Protein AF-A0A812PFS5-F1 (afdb_monomer_lite)

Secondary structure (DSSP, 8-state):
--SHHHHHHSSS------PPPEEEEEEEEEEEEESSTT-S-EEEEEEEEE-TT-PBP--TT-EEE-TT---GGGSS-GGGGSS-SS--EEETT-PPEEEEEEEEEEE-EEEEEE-SS-GGGSEEEEEEEEESSSSSEEEEEEE--GGGS-S-TT-EEEEEE---EEEEEEEEEEEES--BTTBEEEEESEEEEE-SSSSPPBP-TTTTT-EEEEGGG-SBPPTT--GGGGSSS-TT--EEEEESS-S----EEEEEEEEEEE-SEEEEE--SSSSS-EEEEEEEEE-EE-SS---EEEEEE-S-----SSTT-B---EEPPP----------SS----EEE----TT---EEEEEEE--HHHHHHTEEEEEETTEEEEEEGGG---SSS--EEEEEEEEPPTT-HHHHHHHHHHHHHT-EESS--EEEEEEESS-B--S--SS-EEEEEE-S--TTGGGEEEEEEETTTTEEE-TTEEEEE-GGGEEEEEES--SEEEEEE--STHHHHTSHHHHHHSHHHHHHHHTSTTTTSHHHHHHHHHHHHHHHHHHHHHHHHHHHHHHHHHHHHHHHH--S---TTSTTHHHHHHHHHHTT-HHHHHHHHHTTT--HHHHHHHHHHH-S-HHHHHHHHHHHHHHHS-HHHHHHHHHHHH-GGGGGGS--SSS-HHHHHHHHHHHHHHHHHHHHHHSSTTPPPTT-TT-PPP-SHHHHHHHHHHHHHHHHHHHHHHHHHHHHHHHSS-TT-HHHHHHHH---TTTTSSTTSS---------

pLDDT: mean 74.59, std 17.71, range [24.72, 98.25]

Foldseek 3Di:
DPPVVVVVVVPPPPQPLQFDKDFFQKKKKAFPAAPANPDQKAKFQAKWWAASVRHTDQLPQKDKQFPPWDFDVPQAGLVRRRVPDLGMHITRVRGMIMIGGPGGGITFFMKTWAAQDDRRNYRLWIWMWGHHPVFKTFTFDTRPGSVVDDSDHRDMDTGHGTFTWFFKKKKWFPDWQADDVVWQKAKFQAKWFWASGVVTDIDQCVVQVKDKQWPVNQWDWDVQQGLVNHRNPDLQGMHMTIHPDPPPDIGMMMMGGPGIGGTFWMWTFAHDARGNYRQWIWMWTDDIPHPDGDTHTQDTGPGGQPADSDGSDISDIGGGDDPDDDPDDDDPDFPFPDWDFDDPDPPDFRKTKIKHWDDPVCVVVQWDWDDGPPKIKIGGPVVQPDPPDTKIKIKIKGFDDPPPPLQVLQCVQCVVLVKDFQGTKMAIFMDTPVDGPAFFAPFKMKMKDAGPDQDDPVQKFKWFQDPVVSHTHCVQWDWDQDPPRIIMIIGRHGGIITIIGNDDCLLVVQFCNCVCPDPVNVVVVVVCPCCPDPVNVVVVVLVVVLVVQLVVLVVLLVVVVVVVVVVVVVVVVPPPDDPPPCQPPLVVVLVVLCPVPVPLLQLQLVLAQAGPVNVVVCCVVPTDDPSSVVSNVSSVVLVPDDPVVVVVVVVCSPPLQNSLSRDHPPDGSSRSSLVVSLVVQLVVVLCVRGVALQDGDPPDPPRDGDPDPVSSVVSVVVSVVVSVVVSCVVSVVVVVVVVVPPPPDPPPCCVVVCDPPVPPVVVVPPDDDDDDDDD

Sequence (775 aa):
MRHAAALALLYCCRIILAANTYMAQYAKFRTRQTRVPDADAVALREVYLFDPDQGQIDLSSATATNPGGSNWFGEHPPSLAIDDAFSKWYDSNRQDLIISLAAPTAIAYCGLQLAEDWPSRDPVLWEFLLSQDGQTWLLVYENTDAADVPDVRSHKLLHLPLAALWRDFLFEATAVRSLTDGSYQVQVGELQFWDGASPPAQIDFSASGATATSWENAGTSPVGGEPGKAIDGDLTTSWVESEESAGQQLIALHISFPSYVHLSSWSWVTGSDTSSDPLQWNLWGLYIETGNNNMVQLHKQTSDFAVPVSRGVSVGSLSIAAWEFTSTTTSSSSEAYGVVAQSPGTGTIPVVTALLRAGPDDRAAGSMQVSAGTYALRIPTALFTSASEPDYLAVSVAELQPGDEITELMEASTKASGDVLATGPVSIKLRSLEQNINGTLAAPMQFQLTLPNTSNMSRLACMYWDDAGQQWSDKGMTTTLGPEGMLECATTHLSIFAAILRAIVATLVCSNAAGIFSLQGLQSLVKLHWASQPPAIVLWSTILVGSCLLCVAKCVDLKHLEQVDMLEGFRRIKILRSAGSAKRGCMADLKELLLPSERVASQLLKRMGVGVGELEQLHTVSGVTSWHLQARAILSDFARQRSVAKLAFLYQAHCRWFSFLSPSLKASCSQRCSVLVAKLYSGWAIAAVFYGSTALAPGQPECDVPAALLDKIVRSAVIAWISAVFGSLPFVLLLAVMNLGGYNSPALLTRILYPPWESFFIFCLFKNQKDINTY

Structure (mmCIF, N/CA/C/O backbone):
data_AF-A0A812PFS5-F1
#
_entry.id   AF-A0A812PFS5-F1
#
loop_
_atom_site.group_PDB
_atom_site.id
_atom_site.type_symbol
_atom_site.label_atom_id
_atom_site.label_alt_id
_atom_site.label_comp_id
_atom_site.label_asym_id
_atom_site.label_entity_id
_atom_site.label_seq_id
_atom_site.pdbx_PDB_ins_code
_atom_site.Cartn_x
_atom_site.Cartn_y
_atom_site.Cartn_z
_atom_site.occupancy
_atom_site.B_iso_or_equiv
_atom_site.auth_seq_id
_atom_site.auth_comp_id
_atom_site.auth_asym_id
_atom_site.auth_atom_id
_atom_site.pdbx_PDB_model_num
ATOM 1 N N . MET A 1 1 ? -41.407 -0.126 -16.964 1.00 42.66 1 MET A N 1
ATOM 2 C CA . MET A 1 1 ? -40.270 -1.063 -17.143 1.00 42.66 1 MET A CA 1
ATOM 3 C C . MET A 1 1 ? -39.133 -0.561 -18.051 1.00 42.66 1 MET A C 1
ATOM 5 O O . MET A 1 1 ? -38.172 -1.291 -18.214 1.00 42.66 1 MET A O 1
ATOM 9 N N . ARG A 1 2 ? -39.147 0.679 -18.579 1.00 33.47 2 ARG A N 1
ATOM 10 C CA . ARG A 1 2 ? -38.016 1.253 -19.354 1.00 33.47 2 ARG A CA 1
ATOM 11 C C . ARG A 1 2 ? -37.291 2.427 -18.672 1.00 33.47 2 ARG A C 1
ATOM 13 O O . ARG A 1 2 ? -36.439 3.050 -19.285 1.00 33.47 2 ARG A O 1
ATOM 20 N N . HIS A 1 3 ? -37.615 2.745 -17.417 1.00 33.62 3 HIS A N 1
ATOM 21 C CA . HIS A 1 3 ? -36.953 3.824 -16.657 1.00 33.62 3 HIS A CA 1
ATOM 22 C C . HIS A 1 3 ? -36.134 3.317 -15.458 1.00 33.62 3 HIS A C 1
ATOM 24 O O . HIS A 1 3 ? -35.308 4.049 -14.936 1.00 33.62 3 HIS A O 1
ATOM 30 N N . ALA A 1 4 ? -36.283 2.043 -15.078 1.00 31.00 4 ALA A N 1
ATOM 31 C CA . ALA A 1 4 ? -35.465 1.422 -14.032 1.00 31.00 4 ALA A CA 1
ATOM 32 C C . ALA A 1 4 ? -34.088 0.949 -14.544 1.00 31.00 4 ALA A C 1
ATOM 34 O O . ALA A 1 4 ? -33.152 0.840 -13.765 1.00 31.00 4 ALA A O 1
ATOM 35 N N . ALA A 1 5 ? -33.940 0.722 -15.856 1.00 32.16 5 ALA A N 1
ATOM 36 C CA . ALA A 1 5 ? -32.673 0.296 -16.455 1.00 32.16 5 ALA A CA 1
ATOM 37 C C . ALA A 1 5 ? -31.675 1.456 -16.653 1.00 32.16 5 ALA A C 1
ATOM 39 O O . ALA A 1 5 ? -30.473 1.237 -16.607 1.00 32.16 5 ALA A O 1
ATOM 40 N N . ALA A 1 6 ? -32.157 2.694 -16.814 1.00 29.25 6 ALA A N 1
ATOM 41 C CA . ALA A 1 6 ? -31.292 3.862 -17.005 1.00 29.25 6 ALA A CA 1
ATOM 42 C C . ALA A 1 6 ? -30.673 4.370 -15.688 1.00 29.25 6 ALA A C 1
ATOM 44 O O . ALA A 1 6 ? -29.564 4.890 -15.693 1.00 29.25 6 ALA A O 1
ATOM 45 N N . LEU A 1 7 ? -31.351 4.167 -14.552 1.00 30.45 7 LEU A N 1
ATOM 46 C CA . LEU A 1 7 ? -30.830 4.529 -13.226 1.00 30.45 7 LEU A CA 1
ATOM 47 C C . LEU A 1 7 ? -29.854 3.488 -12.653 1.00 30.45 7 LEU A C 1
ATOM 49 O O . LEU A 1 7 ? -28.977 3.852 -11.879 1.00 30.45 7 LEU A O 1
ATOM 53 N N . ALA A 1 8 ? -29.948 2.222 -13.072 1.00 29.02 8 ALA A N 1
ATOM 54 C CA . ALA A 1 8 ? -28.987 1.183 -12.690 1.00 29.02 8 ALA A CA 1
ATOM 55 C C . ALA A 1 8 ? -27.645 1.290 -13.446 1.00 29.02 8 ALA A C 1
ATOM 57 O O . ALA A 1 8 ? -26.615 0.878 -12.923 1.00 29.02 8 ALA A O 1
ATOM 58 N N . LEU A 1 9 ? -27.630 1.886 -14.645 1.00 28.56 9 LEU A N 1
ATOM 59 C CA . LEU A 1 9 ? -26.407 2.057 -15.443 1.00 28.56 9 LEU A CA 1
ATOM 60 C C . LEU A 1 9 ? -25.560 3.280 -15.047 1.00 28.56 9 LEU A C 1
ATOM 62 O O . LEU A 1 9 ? -24.377 3.309 -15.361 1.00 28.56 9 LEU A O 1
ATOM 66 N N . LEU A 1 10 ? -26.118 4.247 -14.311 1.00 30.11 10 LEU A N 1
ATOM 67 C CA . LEU A 1 10 ? -25.379 5.421 -13.818 1.00 30.11 10 LEU A CA 1
ATOM 68 C C . LEU A 1 10 ? -24.745 5.226 -12.427 1.00 30.11 10 LEU A C 1
ATOM 70 O O . LEU A 1 10 ? -23.950 6.062 -12.015 1.00 30.11 10 LEU A O 1
ATOM 74 N N . TYR A 1 11 ? -25.040 4.126 -11.723 1.00 29.83 11 TYR A N 1
ATOM 75 C CA . TYR A 1 11 ? -24.479 3.838 -10.389 1.00 29.83 11 TYR A CA 1
ATOM 76 C C . TYR A 1 11 ? -23.445 2.697 -10.351 1.00 29.83 11 TYR A C 1
ATOM 78 O O . TYR A 1 11 ? -22.833 2.480 -9.309 1.00 29.83 11 TYR A O 1
ATOM 86 N N . CYS A 1 12 ? -23.203 1.996 -11.466 1.00 27.06 12 CYS A N 1
ATOM 87 C CA . CYS A 1 12 ? -22.259 0.868 -11.524 1.00 27.06 12 CYS A CA 1
ATOM 88 C C . CYS A 1 12 ? -20.987 1.121 -12.347 1.00 27.06 12 CYS A C 1
ATOM 90 O O . CYS A 1 12 ? -20.153 0.229 -12.434 1.00 27.06 12 CYS A O 1
ATOM 92 N N . CYS A 1 13 ? -20.785 2.320 -12.894 1.00 27.39 13 CYS A N 1
ATOM 93 C CA . CYS A 1 13 ? -19.517 2.687 -13.527 1.00 27.39 13 CYS A CA 1
ATOM 94 C C . CYS A 1 13 ? -18.658 3.519 -12.561 1.00 27.39 13 CYS A C 1
ATOM 96 O O . CYS A 1 13 ? -18.313 4.661 -12.843 1.00 27.39 13 CYS A O 1
ATOM 98 N N . ARG A 1 14 ? -18.307 2.955 -11.396 1.00 29.53 14 ARG A N 1
ATOM 99 C CA . ARG A 1 14 ? -17.036 3.344 -10.777 1.00 29.53 14 ARG A CA 1
ATOM 100 C C . ARG A 1 14 ? -15.971 2.607 -11.570 1.00 29.53 14 ARG A C 1
ATOM 102 O O . ARG A 1 14 ? -15.804 1.404 -11.404 1.00 29.53 14 ARG A O 1
ATOM 109 N N . ILE A 1 15 ? -15.332 3.321 -12.490 1.00 32.69 15 ILE A N 1
ATOM 110 C CA . ILE A 1 15 ? -14.061 2.893 -13.065 1.00 32.69 15 ILE A CA 1
ATOM 111 C C . ILE A 1 15 ? -13.151 2.652 -11.859 1.00 32.69 15 ILE A C 1
ATOM 113 O O . ILE A 1 15 ? -12.814 3.593 -11.142 1.00 32.69 15 ILE A O 1
ATOM 117 N N . ILE A 1 16 ? -12.848 1.388 -11.568 1.00 35.38 16 ILE A N 1
ATOM 118 C CA . ILE A 1 16 ? -11.760 1.051 -10.657 1.00 35.38 16 ILE A CA 1
ATOM 119 C C . ILE A 1 16 ? -10.510 1.450 -11.435 1.00 35.38 16 ILE A C 1
ATOM 121 O O . ILE A 1 16 ? -10.049 0.704 -12.296 1.00 35.38 16 ILE A O 1
ATOM 125 N N . LEU A 1 17 ? -10.026 2.674 -11.219 1.00 41.41 17 LEU A N 1
ATOM 126 C CA . LEU A 1 17 ? -8.652 3.001 -11.565 1.00 41.41 17 LEU A CA 1
ATOM 127 C C . LEU A 1 17 ? -7.791 2.052 -10.735 1.00 41.41 17 LEU A C 1
ATOM 129 O O . LEU A 1 17 ? -7.882 2.049 -9.504 1.00 41.41 17 LEU A O 1
ATOM 133 N N . ALA A 1 18 ? -7.038 1.188 -11.412 1.00 46.03 18 ALA A N 1
ATOM 134 C CA . ALA A 1 18 ? -6.035 0.372 -10.756 1.00 46.03 18 ALA A CA 1
ATOM 135 C C . ALA A 1 18 ? -5.011 1.342 -10.157 1.00 46.03 18 ALA A C 1
ATOM 137 O O . ALA A 1 18 ? -4.314 2.037 -10.892 1.00 46.03 18 ALA A O 1
ATOM 138 N N . ALA A 1 19 ? -5.003 1.464 -8.832 1.00 56.72 19 ALA A N 1
ATOM 139 C CA . ALA A 1 19 ? -3.987 2.242 -8.150 1.00 56.72 19 ALA A CA 1
ATOM 140 C C . ALA A 1 19 ? -2.676 1.454 -8.179 1.00 56.72 19 ALA A C 1
ATOM 142 O O . ALA A 1 19 ? -2.673 0.227 -8.044 1.00 56.72 19 ALA A O 1
ATOM 143 N N . ASN A 1 20 ? -1.562 2.155 -8.352 1.00 68.44 20 ASN A N 1
ATOM 144 C CA . ASN A 1 20 ? -0.254 1.523 -8.274 1.00 68.44 20 ASN A CA 1
ATOM 145 C C . ASN A 1 20 ? 0.063 1.207 -6.807 1.00 68.44 20 ASN A C 1
ATOM 147 O O . ASN A 1 20 ? -0.293 1.962 -5.903 1.00 68.44 20 ASN A O 1
ATOM 151 N N . THR A 1 21 ? 0.760 0.098 -6.574 1.00 74.44 21 THR A N 1
ATOM 152 C CA . THR A 1 21 ? 1.218 -0.294 -5.236 1.00 74.44 21 THR A CA 1
ATOM 153 C C . THR A 1 21 ? 2.655 0.161 -5.019 1.00 74.44 21 THR A C 1
ATOM 155 O O . THR A 1 21 ? 3.519 -0.116 -5.848 1.00 74.44 21 THR A O 1
ATOM 158 N N . TYR A 1 22 ? 2.925 0.810 -3.885 1.00 78.19 22 TYR A N 1
ATOM 159 C CA . TYR A 1 22 ? 4.257 1.290 -3.516 1.00 78.19 22 TYR A CA 1
ATOM 160 C C . TYR A 1 22 ? 4.685 0.731 -2.164 1.00 78.19 22 TYR A C 1
ATOM 162 O O . TYR A 1 22 ? 3.960 0.865 -1.182 1.00 78.19 22 TYR A O 1
ATOM 170 N N . MET A 1 23 ? 5.886 0.157 -2.090 1.00 81.44 23 MET A N 1
ATOM 171 C CA . MET A 1 23 ? 6.510 -0.204 -0.815 1.00 81.44 23 MET A CA 1
ATOM 172 C C . MET A 1 23 ? 7.187 1.026 -0.211 1.00 81.44 23 MET A C 1
ATOM 174 O O . MET A 1 23 ? 8.160 1.527 -0.777 1.00 81.44 23 MET A O 1
ATOM 178 N N . ALA A 1 24 ? 6.707 1.493 0.940 1.00 87.31 24 ALA A N 1
ATOM 179 C CA . ALA A 1 24 ? 7.231 2.680 1.609 1.00 87.31 24 ALA A CA 1
ATOM 180 C C . ALA A 1 24 ? 7.421 2.454 3.113 1.00 87.31 24 ALA A C 1
ATOM 182 O O . ALA A 1 24 ? 6.632 1.772 3.760 1.00 87.31 24 ALA A O 1
ATOM 183 N N . GLN A 1 25 ? 8.470 3.053 3.671 1.00 92.88 25 GLN A N 1
ATOM 184 C CA . GLN A 1 25 ? 8.705 3.143 5.117 1.00 92.88 25 GLN A CA 1
ATOM 185 C C . GLN A 1 25 ? 8.194 4.480 5.671 1.00 92.88 25 GLN A C 1
ATOM 187 O O . GLN A 1 25 ? 7.870 4.587 6.853 1.00 92.88 25 GLN A O 1
ATOM 192 N N . TYR A 1 26 ? 8.112 5.498 4.815 1.00 95.81 26 TYR A N 1
ATOM 193 C CA . TYR A 1 26 ? 7.711 6.846 5.169 1.00 95.81 26 TYR A CA 1
ATOM 194 C C . TYR A 1 26 ? 6.652 7.373 4.202 1.00 95.81 26 TYR A C 1
ATOM 196 O O . TYR A 1 26 ? 6.742 7.171 2.990 1.00 95.81 26 TYR A O 1
ATOM 204 N N . ALA A 1 27 ? 5.687 8.110 4.741 1.00 97.12 27 ALA A N 1
ATOM 205 C CA . ALA A 1 27 ? 4.712 8.882 3.987 1.00 97.12 27 ALA A CA 1
ATOM 206 C C . ALA A 1 27 ? 4.782 10.353 4.407 1.00 97.12 27 ALA A C 1
ATOM 208 O O . ALA A 1 27 ? 4.974 10.659 5.583 1.00 97.12 27 ALA A O 1
ATOM 209 N N . LYS A 1 28 ? 4.646 11.270 3.455 1.00 96.31 28 LYS A N 1
ATOM 210 C CA . LYS A 1 28 ? 4.718 12.714 3.671 1.00 96.31 28 LYS A CA 1
ATOM 211 C C . LYS A 1 28 ? 3.483 13.371 3.078 1.00 96.31 28 LYS A C 1
ATOM 213 O O . LYS A 1 28 ? 3.227 13.259 1.884 1.00 96.31 28 LYS A O 1
ATOM 218 N N . PHE A 1 29 ? 2.754 14.086 3.922 1.00 97.75 29 PHE A N 1
ATOM 219 C CA . PHE A 1 29 ? 1.669 14.965 3.523 1.00 97.75 29 PHE A CA 1
ATOM 220 C C . PHE A 1 29 ? 2.174 16.406 3.509 1.00 97.75 29 PHE A C 1
ATOM 222 O O . PHE A 1 29 ? 2.666 16.909 4.524 1.00 97.75 29 PHE A O 1
ATOM 229 N N . ARG A 1 30 ? 2.028 17.079 2.368 1.00 95.75 30 ARG A N 1
ATOM 230 C CA . ARG A 1 30 ? 2.467 18.461 2.175 1.00 95.75 30 ARG A CA 1
ATOM 231 C C . ARG A 1 30 ? 1.300 19.342 1.777 1.00 95.75 30 ARG A C 1
ATOM 233 O O . ARG A 1 30 ? 0.623 19.099 0.784 1.00 95.75 30 ARG A O 1
ATOM 240 N N . THR A 1 31 ? 1.115 20.429 2.513 1.00 96.19 31 THR A N 1
ATOM 241 C CA . THR A 1 31 ? 0.112 21.438 2.165 1.00 96.19 31 THR A CA 1
ATOM 242 C C . THR A 1 31 ? 0.705 22.442 1.191 1.00 96.19 31 THR A C 1
ATOM 244 O O . THR A 1 31 ? 1.728 23.056 1.475 1.00 96.19 31 THR A O 1
ATOM 247 N N . ARG A 1 32 ? 0.043 22.644 0.051 1.00 94.88 32 ARG A N 1
ATOM 248 C CA . ARG A 1 32 ? 0.395 23.690 -0.920 1.00 94.88 32 ARG A CA 1
ATOM 249 C C . ARG A 1 32 ? -0.432 24.943 -0.692 1.00 94.88 32 ARG A C 1
ATOM 251 O O . ARG A 1 32 ? 0.092 26.051 -0.751 1.00 94.88 32 ARG A O 1
ATOM 258 N N . GLN A 1 33 ? -1.715 24.764 -0.389 1.00 95.81 33 GLN A N 1
ATOM 259 C CA . GLN A 1 33 ? -2.618 25.863 -0.091 1.00 95.81 33 GLN A CA 1
ATOM 260 C C . GLN A 1 33 ? -3.750 25.413 0.827 1.00 95.81 33 GLN A C 1
ATOM 262 O O . GLN A 1 33 ? -4.344 24.347 0.651 1.00 95.81 33 GLN A O 1
ATOM 267 N N . THR A 1 34 ? -4.088 26.273 1.778 1.00 96.56 34 THR A N 1
ATOM 268 C CA . THR A 1 34 ? -5.297 26.155 2.588 1.00 96.56 34 THR A CA 1
ATOM 269 C C . THR A 1 34 ? -6.487 26.830 1.902 1.00 96.56 34 THR A C 1
ATOM 271 O O . THR A 1 34 ? -6.313 27.642 0.990 1.00 96.56 34 THR A O 1
ATOM 274 N N . ARG A 1 35 ? -7.716 26.513 2.326 1.00 94.81 35 ARG A N 1
ATOM 275 C CA . ARG A 1 35 ? -8.951 27.068 1.736 1.00 94.81 35 ARG A CA 1
ATOM 276 C C . ARG A 1 35 ? -8.922 28.590 1.650 1.00 94.81 35 ARG A C 1
ATOM 278 O O . ARG A 1 35 ? -9.333 29.165 0.646 1.00 94.81 35 ARG A O 1
ATOM 285 N N . VAL A 1 36 ? -8.413 29.230 2.700 1.00 95.25 36 VAL A N 1
ATOM 286 C CA . VAL A 1 36 ? -8.023 30.639 2.670 1.00 95.25 36 VAL A CA 1
ATOM 287 C C . VAL A 1 36 ? -6.496 30.688 2.559 1.00 95.25 36 VAL A C 1
ATOM 289 O O . VAL A 1 36 ? -5.838 30.147 3.448 1.00 95.25 36 VAL A O 1
ATOM 292 N N . PRO A 1 37 ? -5.909 31.319 1.523 1.00 90.81 37 PRO A N 1
ATOM 293 C CA . PRO A 1 37 ? -4.451 31.368 1.340 1.00 90.81 37 PRO A CA 1
ATOM 294 C C . PRO A 1 37 ? -3.688 31.920 2.556 1.00 90.81 37 PRO A C 1
ATOM 296 O O . PRO A 1 37 ? -2.627 31.412 2.922 1.00 90.81 37 PRO A O 1
ATOM 299 N N . ASP A 1 38 ? -4.281 32.901 3.238 1.00 90.94 38 ASP A N 1
ATOM 300 C CA . ASP A 1 38 ? -3.718 33.563 4.421 1.00 90.94 38 ASP A CA 1
ATOM 301 C C . ASP A 1 38 ? -4.219 32.964 5.747 1.00 90.94 38 ASP A C 1
ATOM 303 O O . ASP A 1 38 ? -4.251 33.647 6.771 1.00 90.94 38 ASP A O 1
ATOM 307 N N . ALA A 1 39 ? -4.662 31.701 5.747 1.00 93.94 39 ALA A N 1
ATOM 308 C CA . ALA A 1 39 ? -5.004 31.021 6.991 1.00 93.94 39 ALA A CA 1
ATOM 309 C C . ALA A 1 39 ? -3.802 30.990 7.944 1.00 93.94 39 ALA A C 1
ATOM 311 O O . ALA A 1 39 ? -2.649 30.853 7.533 1.00 93.94 39 ALA A O 1
ATOM 312 N N . ASP A 1 40 ? -4.097 31.087 9.235 1.00 93.69 40 ASP A N 1
ATOM 313 C CA . ASP A 1 40 ? -3.109 31.131 10.309 1.00 93.69 40 ASP A CA 1
ATOM 314 C C . ASP A 1 40 ? -2.392 29.792 10.543 1.00 93.69 40 ASP A C 1
ATOM 316 O O . ASP A 1 40 ? -1.371 29.760 11.228 1.00 93.69 40 ASP A O 1
ATOM 320 N N . ALA A 1 41 ? -2.920 28.700 9.983 1.00 94.94 41 ALA A N 1
ATOM 321 C CA . ALA A 1 41 ? -2.374 27.354 10.084 1.00 94.94 41 ALA A CA 1
ATOM 322 C C . ALA A 1 41 ? -2.993 26.394 9.063 1.00 94.94 41 ALA A C 1
ATOM 324 O O . ALA A 1 41 ? -3.983 26.718 8.402 1.00 94.94 41 ALA A O 1
ATOM 325 N N . VAL A 1 42 ? -2.440 25.182 9.008 1.00 95.88 42 VAL A N 1
ATOM 326 C CA . VAL A 1 42 ? -3.120 23.993 8.485 1.00 95.88 42 VAL A CA 1
ATOM 327 C C . VAL A 1 42 ? -3.582 23.118 9.648 1.00 95.88 42 VAL A C 1
ATOM 329 O O . VAL A 1 42 ? -2.905 23.035 10.676 1.00 95.88 42 VAL A O 1
ATOM 332 N N . ALA A 1 43 ? -4.737 22.474 9.492 1.00 94.88 43 ALA A N 1
ATOM 333 C CA . ALA A 1 43 ? -5.218 21.485 10.445 1.00 94.88 43 ALA A CA 1
ATOM 334 C C . ALA A 1 43 ? -5.799 20.264 9.729 1.00 94.88 43 ALA A C 1
ATOM 336 O O . ALA A 1 43 ? -6.582 20.389 8.785 1.00 94.88 43 ALA A O 1
ATOM 337 N N . LEU A 1 44 ? -5.447 19.083 10.228 1.00 94.94 44 LEU A N 1
ATOM 338 C CA . LEU A 1 44 ? -6.029 17.814 9.817 1.00 94.94 44 LEU A CA 1
ATOM 339 C C . LEU A 1 44 ? -6.411 17.021 11.045 1.00 94.94 44 LEU A C 1
ATOM 341 O O . LEU A 1 44 ? -5.732 17.058 12.069 1.00 94.94 44 LEU A O 1
ATOM 345 N N . ARG A 1 45 ? -7.493 16.274 10.908 1.00 94.12 45 ARG A N 1
ATOM 346 C CA . ARG A 1 45 ? -7.902 15.342 11.937 1.00 94.12 45 ARG A CA 1
ATOM 347 C C . ARG A 1 45 ? -7.139 14.033 11.834 1.00 94.12 45 ARG A C 1
ATOM 349 O O . ARG A 1 45 ? -6.594 13.591 12.823 1.00 94.12 45 ARG A O 1
ATOM 356 N N . GLU A 1 46 ? -7.102 13.443 10.647 1.00 95.75 46 GLU A N 1
ATOM 357 C CA . GLU A 1 46 ? -6.548 12.103 10.459 1.00 95.75 46 GLU A CA 1
ATOM 358 C C . GLU A 1 46 ? -5.971 11.965 9.052 1.00 95.75 46 GLU A C 1
ATOM 360 O O . GLU A 1 46 ? -6.505 12.554 8.105 1.00 95.75 46 GLU A O 1
ATOM 365 N N . VAL A 1 47 ? -4.924 11.160 8.909 1.00 96.88 47 VAL A N 1
ATOM 366 C CA . VAL A 1 47 ? -4.408 10.659 7.635 1.00 96.88 47 VAL A CA 1
ATOM 367 C C . VAL A 1 47 ? -4.610 9.151 7.598 1.00 96.88 47 VAL A C 1
ATOM 369 O O . VAL A 1 47 ? -4.249 8.434 8.524 1.00 96.88 47 VAL A O 1
ATOM 372 N N . TYR A 1 48 ? -5.158 8.659 6.493 1.00 96.81 48 TYR A N 1
ATOM 373 C CA . TYR A 1 48 ? -5.393 7.241 6.267 1.00 96.81 48 TYR A CA 1
ATOM 374 C C . TYR A 1 48 ? -4.458 6.717 5.184 1.00 96.81 48 TYR A C 1
ATOM 376 O O . TYR A 1 48 ? -4.257 7.368 4.156 1.00 96.81 48 TYR A O 1
ATOM 384 N N . LEU A 1 49 ? -3.939 5.510 5.390 1.00 96.00 49 LEU A N 1
ATOM 385 C CA . LEU A 1 49 ? -3.229 4.746 4.371 1.00 96.00 49 LEU A CA 1
ATOM 386 C C . LEU A 1 49 ? -3.958 3.426 4.161 1.00 96.00 49 LEU A C 1
ATOM 388 O O . LEU A 1 49 ? -4.436 2.826 5.124 1.00 96.00 49 LEU A O 1
ATOM 392 N N . PHE A 1 50 ? -4.050 2.993 2.909 1.00 92.94 50 PHE A N 1
ATOM 393 C CA . PHE A 1 50 ? -4.689 1.736 2.554 1.00 92.94 50 PHE A CA 1
ATOM 394 C C . PHE A 1 50 ? -3.766 0.880 1.696 1.00 92.94 50 PHE A C 1
ATOM 396 O O . PHE A 1 50 ? -3.050 1.387 0.822 1.00 92.94 50 PHE A O 1
ATOM 403 N N . ASP A 1 51 ? -3.822 -0.419 1.954 1.00 86.31 51 ASP A N 1
ATOM 404 C CA . ASP A 1 51 ? -3.156 -1.446 1.170 1.00 86.31 51 ASP A CA 1
ATOM 405 C C . ASP A 1 51 ? -3.829 -1.615 -0.218 1.00 86.31 51 ASP A C 1
ATOM 407 O O . ASP A 1 51 ? -4.853 -0.977 -0.509 1.00 86.31 51 ASP A O 1
ATOM 411 N N . PRO A 1 52 ? -3.253 -2.433 -1.118 1.00 81.19 52 PRO A N 1
ATOM 412 C CA . PRO A 1 52 ? -3.824 -2.695 -2.444 1.00 81.19 52 PRO A CA 1
ATOM 413 C C . PRO A 1 52 ? -5.226 -3.316 -2.422 1.00 81.19 52 PRO A C 1
ATOM 415 O O . PRO A 1 52 ? -6.007 -3.080 -3.344 1.00 81.19 52 PRO A O 1
ATOM 418 N N . ASP A 1 53 ? -5.570 -4.037 -1.354 1.00 79.75 53 ASP A N 1
ATOM 419 C CA . ASP A 1 53 ? -6.885 -4.646 -1.137 1.00 79.75 53 ASP A CA 1
ATOM 420 C C . ASP A 1 53 ? -7.894 -3.653 -0.522 1.00 79.75 53 ASP A C 1
ATOM 422 O O . ASP A 1 53 ? -9.026 -4.019 -0.192 1.00 79.75 53 ASP A O 1
ATOM 426 N N . GLN A 1 54 ? -7.508 -2.374 -0.404 1.00 82.19 54 GLN A N 1
ATOM 427 C CA . GLN A 1 54 ? -8.261 -1.281 0.221 1.00 82.19 54 GLN A CA 1
ATOM 428 C C . GLN A 1 54 ? -8.483 -1.463 1.730 1.00 82.19 54 GLN A C 1
ATOM 430 O O . GLN A 1 54 ? -9.288 -0.742 2.331 1.00 82.19 54 GLN A O 1
ATOM 435 N N . GLY A 1 55 ? -7.753 -2.384 2.359 1.00 88.81 55 GLY A N 1
ATOM 436 C CA . GLY A 1 55 ? -7.661 -2.514 3.804 1.00 88.81 55 GLY A CA 1
ATOM 437 C C . GLY A 1 55 ? -6.942 -1.309 4.401 1.00 88.81 55 GLY A C 1
ATOM 438 O O . GLY A 1 55 ? -5.930 -0.842 3.882 1.00 88.81 55 GLY A O 1
ATOM 439 N N . GLN A 1 56 ? -7.486 -0.750 5.484 1.00 94.12 56 GLN A N 1
ATOM 440 C CA . GLN A 1 56 ? -6.826 0.343 6.197 1.00 94.12 56 GLN A CA 1
ATOM 441 C C . GLN A 1 56 ? -5.590 -0.200 6.919 1.00 94.12 56 GLN A C 1
ATOM 443 O O . GLN A 1 56 ? -5.693 -1.130 7.720 1.00 94.12 56 GLN A O 1
ATOM 448 N N . ILE A 1 57 ? -4.438 0.414 6.664 1.00 93.38 57 ILE A N 1
ATOM 449 C CA . ILE A 1 57 ? -3.178 0.089 7.330 1.00 93.38 57 ILE A CA 1
ATOM 450 C C . ILE A 1 57 ? -3.246 0.593 8.776 1.00 93.38 57 ILE A C 1
ATOM 452 O O . ILE A 1 57 ? -3.609 1.744 9.028 1.00 93.38 57 ILE A O 1
ATOM 456 N N . ASP A 1 58 ? -2.887 -0.268 9.729 1.00 92.75 58 ASP A N 1
ATOM 457 C CA . ASP A 1 58 ? -2.824 0.086 11.148 1.00 92.75 58 ASP A CA 1
ATOM 458 C C . ASP A 1 58 ? -1.612 0.989 11.433 1.00 92.75 58 ASP A C 1
ATOM 460 O O . ASP A 1 58 ? -0.458 0.560 11.361 1.00 92.75 58 ASP A O 1
ATOM 464 N N . LEU A 1 59 ? -1.887 2.248 11.780 1.00 94.25 59 LEU A N 1
ATOM 465 C CA . LEU A 1 59 ? -0.876 3.258 12.102 1.00 94.25 59 LEU A CA 1
ATOM 466 C C . LEU A 1 59 ? -0.575 3.360 13.603 1.00 94.25 59 LEU A C 1
ATOM 468 O O . LEU A 1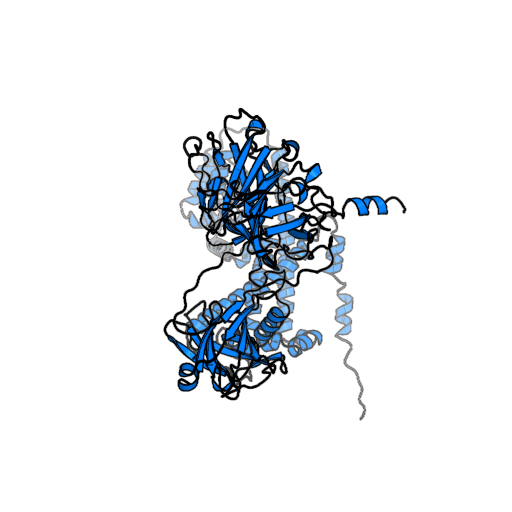 59 ? 0.243 4.188 13.994 1.00 94.25 59 LEU A O 1
ATOM 472 N N . SER A 1 60 ? -1.145 2.496 14.450 1.00 91.75 60 SER A N 1
ATOM 473 C CA . SER A 1 60 ? -0.925 2.530 15.907 1.00 91.75 60 SER A CA 1
ATOM 474 C C . SER A 1 60 ? 0.540 2.328 16.321 1.00 91.75 60 SER A C 1
ATOM 476 O O . SER A 1 60 ? 0.949 2.750 17.405 1.00 91.75 60 SER A O 1
ATOM 478 N N . SER A 1 61 ? 1.338 1.690 15.459 1.00 92.12 61 SER A N 1
ATOM 479 C CA . SER A 1 61 ? 2.780 1.476 15.643 1.00 92.12 61 SER A CA 1
ATOM 480 C C . SER A 1 61 ? 3.653 2.494 14.898 1.00 92.12 61 SER A C 1
ATOM 482 O O . SER A 1 61 ? 4.876 2.489 15.058 1.00 92.12 61 SER A O 1
ATOM 484 N N . ALA A 1 62 ? 3.042 3.362 14.090 1.00 95.62 62 ALA A N 1
ATOM 485 C CA . ALA A 1 62 ? 3.727 4.398 13.338 1.00 95.62 62 ALA A CA 1
ATOM 486 C C . ALA A 1 62 ? 4.032 5.621 14.217 1.00 95.62 62 ALA A C 1
ATOM 488 O O . ALA A 1 62 ? 3.467 5.831 15.291 1.00 95.62 62 ALA A O 1
ATOM 489 N N . THR A 1 63 ? 4.947 6.459 13.743 1.00 97.31 63 THR A N 1
ATOM 490 C CA . THR A 1 63 ? 5.300 7.727 14.388 1.00 97.31 63 THR A CA 1
ATOM 491 C C . THR A 1 63 ? 5.096 8.871 13.412 1.00 97.31 63 THR A C 1
ATOM 493 O O . THR A 1 63 ? 5.502 8.780 12.259 1.00 97.31 63 THR A O 1
ATOM 496 N N . ALA A 1 64 ? 4.480 9.963 13.863 1.00 97.19 64 ALA A N 1
ATOM 497 C CA . ALA A 1 64 ? 4.301 11.159 13.049 1.00 97.19 64 ALA A CA 1
ATOM 498 C C . ALA A 1 64 ? 5.159 12.313 13.574 1.00 97.19 64 ALA A C 1
ATOM 500 O O . ALA A 1 64 ? 5.240 12.567 14.778 1.00 97.19 64 ALA A O 1
ATOM 501 N N . THR A 1 65 ? 5.793 13.029 12.652 1.00 96.69 65 THR A N 1
ATOM 502 C CA . THR A 1 65 ? 6.670 14.174 12.907 1.00 96.69 65 THR A CA 1
ATOM 503 C C . THR A 1 65 ? 6.304 15.324 11.974 1.00 96.69 65 THR A C 1
ATOM 505 O O . THR A 1 65 ? 5.688 15.118 10.934 1.00 96.69 65 THR A O 1
ATOM 508 N N . ASN A 1 66 ? 6.659 16.550 12.345 1.00 95.38 66 ASN A N 1
ATOM 509 C CA . ASN A 1 66 ? 6.388 17.743 11.541 1.00 95.38 66 ASN A CA 1
ATOM 510 C C . ASN A 1 66 ? 7.614 18.671 11.616 1.00 95.38 66 ASN A C 1
ATOM 512 O O . ASN A 1 66 ? 7.652 19.588 12.442 1.00 95.38 66 ASN A O 1
ATOM 516 N N . PRO A 1 67 ? 8.691 18.354 10.864 1.00 93.62 67 PRO A N 1
ATOM 517 C CA . PRO A 1 67 ? 9.956 19.082 10.942 1.00 93.62 67 PRO A CA 1
ATOM 518 C C . PRO A 1 67 ? 9.787 20.560 10.586 1.00 93.62 67 PRO A C 1
ATOM 520 O O . PRO A 1 67 ? 9.189 20.897 9.572 1.00 93.62 67 PRO A O 1
ATOM 523 N N . GLY A 1 68 ? 10.310 21.452 11.431 1.00 91.38 68 GLY A N 1
ATOM 524 C CA . GLY A 1 68 ? 10.150 22.903 11.257 1.00 91.38 68 GLY A CA 1
ATOM 525 C C . GLY A 1 68 ? 8.740 23.434 11.557 1.00 91.38 68 GLY A C 1
ATOM 526 O O . GLY A 1 68 ? 8.518 24.644 11.478 1.00 91.38 68 GLY A O 1
ATOM 527 N N . GLY A 1 69 ? 7.796 22.557 11.905 1.00 91.56 69 GLY A N 1
ATOM 528 C CA . GLY A 1 69 ? 6.437 22.919 12.277 1.00 91.56 69 GLY A CA 1
ATOM 529 C C . GLY A 1 69 ? 6.339 23.600 13.640 1.00 91.56 69 GLY A C 1
ATOM 530 O O . GLY A 1 69 ? 7.259 23.558 14.463 1.00 91.56 69 GLY A O 1
ATOM 531 N N . SER A 1 70 ? 5.198 24.230 13.889 1.00 91.38 70 SER A N 1
ATOM 532 C CA . SER A 1 70 ? 4.835 24.840 15.160 1.00 91.38 70 SER A CA 1
ATOM 533 C C . SER A 1 70 ? 3.404 24.463 15.523 1.00 91.38 70 SER A C 1
ATOM 535 O O . SER A 1 70 ? 2.421 25.002 15.012 1.00 91.38 70 SER A O 1
ATOM 537 N N . ASN A 1 71 ? 3.298 23.517 16.451 1.00 84.25 71 ASN A N 1
ATOM 538 C CA . ASN A 1 71 ? 2.040 23.161 17.081 1.00 84.25 71 ASN A CA 1
ATOM 539 C C . ASN A 1 71 ? 1.739 24.120 18.241 1.00 84.25 71 ASN A C 1
ATOM 541 O O . ASN A 1 71 ? 2.631 24.555 18.971 1.00 84.25 71 ASN A O 1
ATOM 545 N N . TRP A 1 72 ? 0.461 24.444 18.432 1.00 76.00 72 TRP A N 1
ATOM 546 C CA . TRP A 1 72 ? -0.001 25.387 19.452 1.00 76.00 72 TRP A CA 1
ATOM 547 C C . TRP A 1 72 ? 0.369 24.918 20.870 1.00 76.00 72 TRP A C 1
ATOM 549 O O . TRP A 1 72 ? -0.321 24.084 21.449 1.00 76.00 72 TRP A O 1
ATOM 559 N N . PHE A 1 73 ? 1.492 25.406 21.410 1.00 74.00 73 PHE A N 1
ATOM 560 C CA . PHE A 1 73 ? 2.030 25.047 22.735 1.00 74.00 73 PHE A CA 1
ATOM 561 C C . PHE A 1 73 ? 2.110 23.531 23.016 1.00 74.00 73 PHE A C 1
ATOM 563 O O . PHE A 1 73 ? 2.067 23.108 24.170 1.00 74.00 73 PHE A O 1
ATOM 570 N N . GLY A 1 74 ? 2.235 22.701 21.975 1.00 74.88 74 GLY A N 1
ATOM 571 C CA . GLY A 1 74 ? 2.255 21.243 22.112 1.00 74.88 74 GLY A CA 1
ATOM 572 C C . GLY A 1 74 ? 0.888 20.561 22.267 1.00 74.88 74 GLY A C 1
ATOM 573 O O . GLY A 1 74 ? 0.868 19.346 22.427 1.00 74.88 74 GLY A O 1
ATOM 574 N N . GLU A 1 75 ? -0.239 21.281 22.199 1.00 81.50 75 GLU A N 1
ATOM 575 C CA . GLU A 1 75 ? -1.589 20.706 22.388 1.00 81.50 75 GLU A CA 1
ATOM 576 C C . GLU A 1 75 ? -2.101 19.919 21.168 1.00 81.50 75 GLU A C 1
ATOM 578 O O . GLU A 1 75 ? -2.989 19.079 21.300 1.00 81.50 75 GLU A O 1
ATOM 583 N N . HIS A 1 76 ? -1.509 20.148 19.991 1.00 91.06 76 HIS A N 1
ATOM 584 C CA . HIS A 1 76 ? -1.900 19.515 18.727 1.00 91.06 76 HIS A CA 1
ATOM 585 C C . HIS A 1 76 ? -0.705 18.914 17.958 1.00 91.06 76 HIS A C 1
ATOM 587 O O . HIS A 1 76 ? -0.387 19.365 16.855 1.00 91.06 76 HIS A O 1
ATOM 593 N N . PRO A 1 77 ? 0.045 17.962 18.551 1.00 94.38 77 PRO A N 1
ATOM 594 C CA . PRO A 1 77 ? 1.231 17.382 17.929 1.00 94.38 77 PRO A CA 1
ATOM 595 C C . PRO A 1 77 ? 0.898 16.540 16.687 1.00 94.38 77 PRO A C 1
ATOM 597 O O . PRO A 1 77 ? -0.232 16.080 16.539 1.00 94.38 77 PRO A O 1
ATOM 600 N N . PRO A 1 78 ? 1.888 16.288 15.811 1.00 95.50 78 PRO A N 1
ATOM 601 C CA . PRO A 1 78 ? 1.705 15.482 14.601 1.00 95.50 78 PRO A CA 1
ATOM 602 C C . PRO A 1 78 ? 1.209 14.057 14.869 1.00 95.50 78 PRO A C 1
ATOM 604 O O . PRO A 1 78 ? 0.539 13.488 14.017 1.00 95.50 78 PRO A O 1
ATOM 607 N N . SER A 1 79 ? 1.463 13.490 16.054 1.00 95.06 79 SER A N 1
ATOM 608 C CA . SER A 1 79 ? 0.928 12.178 16.446 1.00 95.06 79 SER A CA 1
ATOM 609 C C . SER A 1 79 ? -0.600 12.114 16.451 1.00 95.06 79 SER A C 1
ATOM 611 O O . SER A 1 79 ? -1.142 11.031 16.297 1.00 95.06 79 SER A O 1
ATOM 613 N N . LEU A 1 80 ? -1.290 13.251 16.606 1.00 95.31 80 LEU A N 1
ATOM 614 C CA . LEU A 1 80 ? -2.754 13.320 16.554 1.00 95.31 80 LEU A CA 1
ATOM 615 C C . LEU A 1 80 ? -3.318 13.226 15.131 1.00 95.31 80 LEU A C 1
ATOM 617 O O . LEU A 1 80 ? -4.525 13.216 14.971 1.00 95.31 80 LEU A O 1
ATOM 621 N N . ALA A 1 81 ? -2.472 13.204 14.097 1.00 95.25 81 ALA A N 1
ATOM 622 C CA . ALA A 1 81 ? -2.913 12.961 12.725 1.00 95.25 81 ALA A CA 1
ATOM 623 C C . ALA A 1 81 ? -3.005 11.466 12.373 1.00 95.25 81 ALA A C 1
ATOM 625 O O . ALA A 1 81 ? -3.371 11.162 11.240 1.00 95.25 81 ALA A O 1
ATOM 626 N N . ILE A 1 82 ? -2.578 10.573 13.276 1.00 95.81 82 ILE A N 1
ATOM 627 C CA . ILE A 1 82 ? -2.486 9.118 13.059 1.00 95.81 82 ILE A CA 1
ATOM 628 C C . ILE A 1 82 ? -3.048 8.304 14.247 1.00 95.81 82 ILE A C 1
ATOM 630 O O . ILE A 1 82 ? -2.675 7.144 14.427 1.00 95.81 82 ILE A O 1
ATOM 634 N N . ASP A 1 83 ? -3.840 8.920 15.134 1.00 92.81 83 ASP A N 1
ATOM 635 C CA . ASP A 1 83 ? -4.247 8.324 16.419 1.00 92.81 83 ASP A CA 1
ATOM 636 C C . ASP A 1 83 ? -5.646 7.680 16.416 1.00 92.81 83 ASP A C 1
ATOM 638 O O . ASP A 1 83 ? -6.048 7.103 17.432 1.00 92.81 83 ASP A O 1
ATOM 642 N N . ASP A 1 84 ? -6.377 7.768 15.298 1.00 85.81 84 ASP A N 1
ATOM 643 C CA . ASP A 1 84 ? -7.760 7.302 15.120 1.00 85.81 84 ASP A CA 1
ATOM 644 C C . ASP A 1 84 ? -8.732 7.837 16.194 1.00 85.81 84 ASP A C 1
ATOM 646 O O . ASP A 1 84 ? -9.717 7.194 16.578 1.00 85.81 84 ASP A O 1
ATOM 650 N N . ALA A 1 85 ? -8.466 9.038 16.720 1.00 86.19 85 ALA A N 1
ATOM 651 C CA . ALA A 1 85 ? -9.251 9.643 17.788 1.00 86.19 85 ALA A CA 1
ATOM 652 C C . ALA A 1 85 ? -10.106 10.836 17.315 1.00 86.19 85 ALA A C 1
ATOM 654 O O . ALA A 1 85 ? -10.233 11.202 16.142 1.00 86.19 85 ALA A O 1
ATOM 655 N N . PHE A 1 86 ? -10.801 11.460 18.270 1.00 86.06 86 PHE A N 1
ATOM 656 C CA . PHE A 1 86 ? -11.452 12.759 18.067 1.00 86.06 86 PHE A CA 1
ATOM 657 C C . PHE A 1 86 ? -10.485 13.881 18.458 1.00 86.06 86 PHE A C 1
ATOM 659 O O . PHE A 1 86 ? -10.769 14.682 19.349 1.00 86.06 86 PHE A O 1
ATOM 666 N N . SER A 1 87 ? -9.313 13.872 17.827 1.00 91.56 87 SER A N 1
ATOM 667 C CA . SER A 1 87 ? -8.212 14.806 18.036 1.00 91.56 87 SER A CA 1
ATOM 668 C C . SER A 1 87 ? -7.820 15.443 16.687 1.00 91.56 87 SER A C 1
ATOM 670 O O . SER A 1 87 ? -8.491 15.212 15.680 1.00 91.56 87 SER A O 1
ATOM 672 N N . LYS A 1 88 ? -6.821 16.333 16.669 1.00 92.94 88 LYS A N 1
ATOM 673 C CA . LYS A 1 88 ? -6.324 16.939 15.425 1.00 92.94 88 LYS A CA 1
ATOM 674 C C . LYS A 1 88 ? -4.866 17.337 15.534 1.00 92.94 88 LYS A C 1
ATOM 676 O O . LYS A 1 88 ? -4.422 17.818 16.582 1.00 92.94 88 LYS A O 1
ATOM 681 N N . TRP A 1 89 ? -4.168 17.241 14.416 1.00 95.56 89 TRP A N 1
ATOM 682 C CA . TRP A 1 89 ? -2.910 17.929 14.193 1.00 95.56 89 TRP A CA 1
ATOM 683 C C . TRP A 1 89 ? -3.159 19.359 13.701 1.00 95.56 89 TRP A C 1
ATOM 685 O O . TRP A 1 89 ? -4.093 19.639 12.945 1.00 95.56 89 TRP A O 1
ATOM 695 N N . TYR A 1 90 ? -2.301 20.269 14.150 1.00 94.94 90 TYR A N 1
ATOM 696 C CA . TYR A 1 90 ? -2.308 21.677 13.787 1.00 94.94 90 TYR A CA 1
ATOM 697 C C . TYR A 1 90 ? -0.869 22.159 13.627 1.00 94.94 90 TYR A C 1
ATOM 699 O O . TYR A 1 90 ? -0.030 21.901 14.496 1.00 94.94 90 TYR A O 1
ATOM 707 N N . ASP A 1 91 ? -0.616 22.928 12.572 1.00 95.81 91 ASP A N 1
ATOM 708 C CA . ASP A 1 91 ? 0.674 23.572 12.347 1.00 95.81 91 ASP A CA 1
ATOM 709 C C . ASP A 1 91 ? 0.517 24.987 11.772 1.00 95.81 91 ASP A C 1
ATOM 711 O O . ASP A 1 91 ? 0.029 25.173 10.652 1.00 95.81 91 ASP A O 1
ATOM 715 N N . SER A 1 92 ? 0.977 25.997 12.519 1.00 94.50 92 SER A N 1
ATOM 716 C CA . SER A 1 92 ? 0.973 27.393 12.059 1.00 94.50 92 SER A CA 1
ATOM 717 C C . SER A 1 92 ? 2.034 27.690 10.999 1.00 94.50 92 SER A C 1
ATOM 719 O O . SER A 1 92 ? 1.895 28.648 10.241 1.00 94.50 92 SER A O 1
ATOM 721 N N . ASN A 1 93 ? 3.086 26.872 10.912 1.00 95.00 93 ASN A N 1
ATOM 722 C CA . ASN A 1 93 ? 4.139 27.028 9.908 1.00 95.00 93 ASN A CA 1
ATOM 723 C C . ASN A 1 93 ? 3.821 26.297 8.597 1.00 95.00 93 ASN A C 1
ATOM 725 O O . ASN A 1 93 ? 4.555 26.484 7.624 1.00 95.00 93 ASN A O 1
ATOM 729 N N . ARG A 1 94 ? 2.740 25.501 8.566 1.00 93.44 94 ARG A N 1
ATOM 730 C CA . ARG A 1 94 ? 2.253 24.755 7.393 1.00 93.44 94 ARG A CA 1
ATOM 731 C C . ARG A 1 94 ? 3.341 23.892 6.734 1.00 93.44 94 ARG A C 1
ATOM 733 O O . ARG A 1 94 ? 3.409 23.802 5.513 1.00 93.44 94 ARG A O 1
ATOM 740 N N . GLN A 1 95 ? 4.204 23.303 7.554 1.00 95.62 95 GLN A N 1
ATOM 741 C CA . GLN A 1 95 ? 5.254 22.378 7.153 1.00 95.62 95 GLN A CA 1
ATOM 742 C C . GLN A 1 95 ? 4.698 20.976 6.902 1.00 95.62 95 GLN A C 1
ATOM 744 O O . GLN A 1 95 ? 3.556 20.653 7.234 1.00 95.62 95 GLN A O 1
ATOM 749 N N . ASP A 1 96 ? 5.547 20.133 6.327 1.00 96.06 96 ASP A N 1
ATOM 750 C CA . ASP A 1 96 ? 5.211 18.757 5.993 1.00 96.06 96 ASP A CA 1
ATOM 751 C C . ASP A 1 96 ? 4.919 17.918 7.244 1.00 96.06 96 ASP A C 1
ATOM 753 O O . ASP A 1 96 ? 5.640 17.979 8.246 1.00 96.06 96 ASP A O 1
ATOM 757 N N . LEU A 1 97 ? 3.889 17.081 7.161 1.00 97.62 97 LEU A N 1
ATOM 758 C CA . LEU A 1 97 ? 3.627 16.009 8.115 1.00 97.62 97 LEU A CA 1
ATOM 759 C C . LEU A 1 97 ? 4.269 14.725 7.584 1.00 97.62 97 LEU A C 1
ATOM 761 O O . LEU A 1 97 ? 3.938 14.277 6.490 1.00 97.62 97 LEU A O 1
ATOM 765 N N . ILE A 1 98 ? 5.170 14.124 8.358 1.00 97.81 98 ILE A N 1
ATOM 766 C CA . ILE A 1 98 ? 5.901 12.908 7.990 1.00 97.81 98 ILE A CA 1
ATOM 767 C C . ILE A 1 98 ? 5.509 11.768 8.924 1.00 97.81 98 ILE A C 1
ATOM 769 O O . ILE A 1 98 ? 5.745 11.843 10.129 1.00 97.81 98 ILE A O 1
ATOM 773 N N . ILE A 1 99 ? 4.970 10.698 8.352 1.00 98.25 99 ILE A N 1
ATOM 774 C CA . ILE A 1 99 ? 4.602 9.450 9.017 1.00 98.25 99 ILE A CA 1
ATOM 775 C C . ILE A 1 99 ? 5.704 8.427 8.736 1.00 98.25 99 ILE A C 1
ATOM 777 O O . ILE A 1 99 ? 5.936 8.067 7.587 1.00 98.25 99 ILE A O 1
ATOM 781 N N . SER A 1 100 ? 6.386 7.957 9.776 1.00 97.94 100 SER A N 1
ATOM 782 C CA . SER A 1 100 ? 7.320 6.833 9.729 1.00 97.94 100 SER A CA 1
ATOM 783 C C . SER A 1 100 ? 6.602 5.578 10.202 1.00 97.94 100 SER A C 1
ATOM 785 O O . SER A 1 100 ? 6.203 5.480 11.364 1.00 97.94 100 SER A O 1
ATOM 787 N N . LEU A 1 101 ? 6.460 4.614 9.303 1.00 94.94 101 LEU A N 1
ATOM 788 C CA . LEU A 1 101 ? 5.860 3.312 9.571 1.00 94.94 101 LEU A CA 1
ATOM 789 C C . LEU A 1 101 ? 6.814 2.457 10.419 1.00 94.94 101 LEU A C 1
ATOM 791 O O . LEU A 1 101 ? 7.967 2.836 10.637 1.00 94.94 101 LEU A O 1
ATOM 795 N N . ALA A 1 102 ? 6.343 1.319 10.929 1.00 90.25 102 ALA A N 1
ATOM 796 C CA . ALA A 1 102 ? 7.181 0.396 11.703 1.00 90.25 102 ALA A CA 1
ATOM 797 C C . ALA A 1 102 ? 8.076 -0.483 10.809 1.00 90.25 102 ALA A C 1
ATOM 799 O O . ALA A 1 102 ? 9.171 -0.870 11.211 1.00 90.25 102 ALA A O 1
ATOM 800 N N . ALA A 1 103 ? 7.627 -0.765 9.586 1.00 85.38 103 ALA A N 1
ATOM 801 C CA . ALA A 1 103 ? 8.337 -1.539 8.571 1.00 85.38 103 ALA A CA 1
ATOM 802 C C . ALA A 1 103 ? 7.911 -1.072 7.165 1.00 85.38 103 ALA A C 1
ATOM 804 O O . ALA A 1 103 ? 6.871 -0.409 7.041 1.00 85.38 103 ALA A O 1
ATOM 805 N N . PRO A 1 104 ? 8.661 -1.426 6.103 1.00 87.81 104 PRO A N 1
ATOM 806 C CA . PRO A 1 104 ? 8.258 -1.107 4.742 1.00 87.81 104 PRO A CA 1
ATOM 807 C C . PRO A 1 104 ? 6.906 -1.760 4.446 1.00 87.81 104 PRO A C 1
ATOM 809 O O . PRO A 1 104 ? 6.750 -2.968 4.607 1.00 87.81 104 PRO A O 1
ATOM 812 N N . THR A 1 105 ? 5.925 -0.957 4.045 1.00 85.56 105 THR A N 1
ATOM 813 C CA . THR A 1 105 ? 4.525 -1.368 3.886 1.00 85.56 105 THR A CA 1
ATOM 814 C C . THR A 1 105 ? 4.042 -1.044 2.476 1.00 85.56 105 THR A C 1
ATOM 816 O O . THR A 1 105 ? 4.406 -0.005 1.924 1.00 85.56 105 THR A O 1
ATOM 819 N N . ALA A 1 106 ? 3.224 -1.924 1.897 1.00 86.00 106 ALA A N 1
ATOM 820 C CA . ALA A 1 106 ? 2.576 -1.702 0.608 1.00 86.00 106 ALA A CA 1
ATOM 821 C C . ALA A 1 106 ? 1.414 -0.709 0.757 1.00 86.00 106 ALA A C 1
ATOM 823 O O . ALA A 1 106 ? 0.496 -0.952 1.535 1.00 86.00 106 ALA A O 1
ATOM 824 N N . ILE A 1 107 ? 1.436 0.387 0.001 1.00 85.50 107 ILE A N 1
ATOM 825 C CA . ILE A 1 107 ? 0.411 1.436 0.021 1.00 85.50 107 ILE A CA 1
ATOM 826 C C . ILE A 1 107 ? -0.082 1.660 -1.407 1.00 85.50 107 ILE A C 1
ATOM 828 O O . ILE A 1 107 ? 0.725 1.869 -2.314 1.00 85.50 107 ILE A O 1
ATOM 832 N N . ALA A 1 108 ? -1.399 1.642 -1.599 1.00 85.94 108 ALA A N 1
ATOM 833 C CA . ALA A 1 108 ? -2.032 1.901 -2.895 1.00 85.94 108 ALA A CA 1
ATOM 834 C C . ALA A 1 108 ? -3.015 3.075 -2.856 1.00 85.94 108 ALA A C 1
ATOM 836 O O . ALA A 1 108 ? -3.272 3.704 -3.882 1.00 85.94 108 ALA A O 1
ATOM 837 N N . TYR A 1 109 ? -3.542 3.410 -1.676 1.00 91.56 109 TYR A N 1
ATOM 838 C CA . TYR A 1 109 ? -4.434 4.552 -1.521 1.00 91.56 109 TYR A CA 1
ATOM 839 C C . TYR A 1 109 ? -4.078 5.372 -0.290 1.00 91.56 109 TYR A C 1
ATOM 841 O O . TYR A 1 109 ? -3.615 4.841 0.723 1.00 91.56 109 TYR A O 1
ATOM 849 N N . CYS A 1 110 ? -4.361 6.668 -0.357 1.00 95.44 110 CYS A N 1
ATOM 850 C CA . CYS A 1 110 ? -4.342 7.537 0.809 1.00 95.44 110 CYS A CA 1
ATOM 851 C C . CYS A 1 110 ? -5.738 8.091 1.106 1.00 95.44 110 CYS A C 1
ATOM 853 O O . CYS A 1 110 ? -6.702 7.934 0.349 1.00 95.44 110 CYS A O 1
ATOM 855 N N . GLY A 1 111 ? -5.859 8.727 2.259 1.00 95.38 111 GLY A N 1
ATOM 856 C CA . GLY A 1 111 ? -7.027 9.492 2.631 1.00 95.38 111 GLY A CA 1
ATOM 857 C C . GLY A 1 111 ? -6.691 10.507 3.706 1.00 95.38 111 GLY A C 1
ATOM 858 O O . GLY A 1 111 ? -5.646 10.437 4.350 1.00 95.38 111 GLY A O 1
ATOM 859 N N . LEU A 1 112 ? -7.601 11.446 3.917 1.00 95.00 112 LEU A N 1
ATOM 860 C CA . LEU A 1 112 ? -7.511 12.418 4.994 1.00 95.00 112 LEU A CA 1
ATOM 861 C C . LEU A 1 112 ? -8.891 12.730 5.562 1.00 95.00 112 LEU A C 1
ATOM 863 O O . LEU A 1 112 ? -9.914 12.610 4.882 1.00 95.00 112 LEU A O 1
ATOM 867 N N . GLN A 1 113 ? -8.920 13.157 6.817 1.00 95.69 113 GLN A N 1
ATOM 868 C CA . GLN A 1 113 ? -10.095 13.730 7.452 1.00 95.69 113 GLN A CA 1
ATOM 869 C C . GLN A 1 113 ? -9.842 15.196 7.797 1.00 95.69 113 GLN A C 1
ATOM 871 O O . GLN A 1 113 ? -8.862 15.533 8.463 1.00 95.69 113 GLN A O 1
ATOM 876 N N . LEU A 1 114 ? -10.759 16.068 7.375 1.00 95.25 114 LEU A N 1
ATOM 877 C CA . LEU A 1 114 ? -10.700 17.495 7.690 1.00 95.25 114 LEU A CA 1
ATOM 878 C C . LEU A 1 114 ? -10.901 17.744 9.192 1.00 95.25 114 LEU A C 1
ATOM 880 O O . LEU A 1 114 ? -11.613 16.999 9.870 1.00 95.25 114 LEU A O 1
ATOM 884 N N . ALA A 1 115 ? -10.316 18.818 9.715 1.00 93.75 115 ALA A N 1
ATOM 885 C CA . ALA A 1 115 ? -10.509 19.214 11.107 1.00 93.75 115 ALA A CA 1
ATOM 886 C C . ALA A 1 115 ? -11.948 19.706 11.383 1.00 93.75 115 ALA A C 1
ATOM 888 O O . ALA A 1 115 ? -12.706 20.094 10.484 1.00 93.75 115 ALA A O 1
ATOM 889 N N . GLU A 1 116 ? -12.355 19.663 12.650 1.00 91.19 116 GLU A N 1
ATOM 890 C CA . GLU A 1 116 ? -13.705 20.011 13.107 1.00 91.19 116 GLU A CA 1
ATOM 891 C C . GLU A 1 116 ? -13.948 21.513 13.331 1.00 91.19 116 GLU A C 1
ATOM 893 O O . GLU A 1 116 ? -15.095 21.912 13.524 1.00 91.19 116 GLU A O 1
ATOM 898 N N . ASP A 1 117 ? -12.907 22.350 13.314 1.00 84.06 117 ASP A N 1
ATOM 899 C CA . ASP A 1 117 ? -12.959 23.725 13.823 1.00 84.06 117 ASP A CA 1
ATOM 900 C C . ASP A 1 117 ? -13.116 24.812 12.743 1.00 84.06 117 ASP A C 1
ATOM 902 O O . ASP A 1 117 ? -14.179 25.426 12.652 1.00 84.06 117 ASP A O 1
ATOM 906 N N . TRP A 1 118 ? -12.083 25.073 11.932 1.00 91.12 118 TRP A N 1
ATOM 907 C CA . TRP A 1 118 ? -11.994 26.254 11.065 1.00 91.12 118 TRP A CA 1
ATOM 908 C C . TRP A 1 118 ? -11.794 25.872 9.591 1.00 91.12 118 TRP A C 1
ATOM 910 O O . TRP A 1 118 ? -10.692 25.471 9.216 1.00 91.12 118 TRP A O 1
ATOM 920 N N . PRO A 1 119 ? -12.801 26.096 8.722 1.00 92.25 119 PRO A N 1
ATOM 921 C CA . PRO A 1 119 ? -12.697 25.850 7.282 1.00 92.25 119 PRO A CA 1
ATOM 922 C C . PRO A 1 119 ? -11.527 26.491 6.570 1.00 92.25 119 PRO A C 1
ATOM 924 O O . PRO A 1 119 ? -11.016 25.932 5.604 1.00 92.25 119 PRO A O 1
ATOM 927 N N . SER A 1 120 ? -11.103 27.664 7.037 1.00 95.12 120 SER A N 1
ATOM 928 C CA . SER A 1 120 ? -9.994 28.398 6.440 1.00 95.12 120 SER A CA 1
ATOM 929 C C . SER A 1 120 ? -8.697 27.593 6.424 1.00 95.12 120 SER A C 1
ATOM 931 O O . SER A 1 120 ? -7.902 27.803 5.514 1.00 95.12 120 SER A O 1
ATOM 933 N N . ARG A 1 121 ? -8.511 26.679 7.388 1.00 95.19 121 ARG A N 1
ATOM 934 C CA . ARG A 1 121 ? -7.290 25.889 7.612 1.00 95.19 121 ARG A CA 1
ATOM 935 C C . ARG A 1 121 ? -7.271 24.549 6.877 1.00 95.19 121 ARG A C 1
ATOM 937 O O . ARG A 1 121 ? -6.264 23.848 6.950 1.00 95.19 121 ARG A O 1
ATOM 944 N N . ASP A 1 122 ? -8.356 24.179 6.196 1.00 95.69 122 ASP A N 1
ATOM 945 C CA . ASP A 1 122 ? -8.383 22.937 5.425 1.00 95.69 122 ASP A CA 1
ATOM 946 C C . ASP A 1 122 ? -7.336 23.003 4.312 1.00 95.69 122 ASP A C 1
ATOM 948 O O . ASP A 1 122 ? -7.330 23.993 3.571 1.00 95.69 122 ASP A O 1
ATOM 952 N N . PRO A 1 123 ? -6.502 21.971 4.128 1.00 96.00 123 PRO A N 1
ATOM 953 C CA . PRO A 1 123 ? -5.675 21.871 2.937 1.00 96.00 123 PRO A CA 1
ATOM 954 C C . PRO A 1 123 ? -6.578 21.596 1.730 1.00 96.00 123 PRO A C 1
ATOM 956 O O . PRO A 1 123 ? -7.246 20.567 1.663 1.00 96.00 123 PRO A O 1
ATOM 959 N N . VAL A 1 124 ? -6.614 22.532 0.781 1.00 95.94 124 VAL A N 1
ATOM 960 C CA . VAL A 1 124 ? -7.391 22.398 -0.464 1.00 95.94 124 VAL A CA 1
ATOM 961 C C . VAL A 1 124 ? -6.502 22.088 -1.657 1.00 95.94 124 VAL A C 1
ATOM 963 O O . VAL A 1 124 ? -6.962 21.432 -2.575 1.00 95.94 124 VAL A O 1
ATOM 966 N N . LEU A 1 125 ? -5.225 22.482 -1.618 1.00 95.56 125 LEU A N 1
ATOM 967 C CA . LEU A 1 125 ? -4.193 22.029 -2.550 1.00 95.56 125 LEU A CA 1
ATOM 968 C C . LEU A 1 125 ? -3.091 21.356 -1.740 1.00 95.56 125 LEU A C 1
ATOM 970 O O . LEU A 1 125 ? -2.580 21.950 -0.782 1.00 95.56 125 LEU A O 1
ATOM 974 N N . TRP A 1 126 ? -2.738 20.126 -2.085 1.00 95.56 126 TRP A N 1
ATOM 975 C CA . TRP A 1 126 ? -1.813 19.324 -1.289 1.00 95.56 126 TRP A CA 1
ATOM 976 C C . TRP A 1 126 ? -1.197 18.190 -2.102 1.00 95.56 126 TRP A C 1
ATOM 978 O O . TRP A 1 126 ? -1.710 17.790 -3.142 1.00 95.56 126 TRP A O 1
ATOM 988 N N . GLU A 1 127 ? -0.081 17.687 -1.596 1.00 94.50 127 GLU A N 1
ATOM 989 C CA . GLU A 1 127 ? 0.742 16.650 -2.204 1.00 94.50 127 GLU A CA 1
ATOM 990 C C . GLU A 1 127 ? 0.907 15.489 -1.214 1.00 94.50 127 GLU A C 1
ATOM 992 O O . GLU A 1 127 ? 1.021 15.697 0.001 1.00 94.50 127 GLU A O 1
ATOM 997 N N . PHE A 1 128 ? 0.950 14.266 -1.739 1.00 95.62 128 PHE A N 1
ATOM 998 C CA . PHE A 1 128 ? 1.288 13.062 -0.992 1.00 95.62 128 PHE A CA 1
ATOM 999 C C . PHE A 1 128 ? 2.525 12.406 -1.585 1.00 95.62 128 PHE A C 1
ATOM 1001 O O . PHE A 1 128 ? 2.556 12.064 -2.770 1.00 95.62 128 PHE A O 1
ATOM 1008 N N . LEU A 1 129 ? 3.536 12.209 -0.746 1.00 93.44 129 LEU A N 1
ATOM 1009 C CA . LEU A 1 129 ? 4.806 11.632 -1.146 1.00 93.44 129 LEU A CA 1
ATOM 1010 C C . LEU A 1 129 ? 5.121 10.383 -0.323 1.00 93.44 129 LEU A C 1
ATOM 1012 O O . LEU A 1 129 ? 4.787 10.305 0.858 1.00 93.44 129 LEU A O 1
ATOM 1016 N N . LEU A 1 130 ? 5.807 9.422 -0.934 1.00 92.19 130 LEU A N 1
ATOM 1017 C CA . LEU A 1 130 ? 6.269 8.192 -0.295 1.00 92.19 130 LEU A CA 1
ATOM 1018 C C . LEU A 1 130 ? 7.791 8.071 -0.378 1.00 92.19 130 LEU A C 1
ATOM 1020 O O . LEU A 1 130 ? 8.417 8.572 -1.312 1.00 92.19 130 LEU A O 1
ATOM 1024 N N . SER A 1 131 ? 8.387 7.402 0.607 1.00 88.62 131 SER A N 1
ATOM 1025 C CA . SER A 1 131 ? 9.830 7.167 0.679 1.00 88.62 131 SER A CA 1
ATOM 1026 C C . SER A 1 131 ? 10.156 5.859 1.409 1.00 88.62 131 SER A C 1
ATOM 1028 O O . SER A 1 131 ? 9.421 5.429 2.300 1.00 88.62 131 SER A O 1
ATOM 1030 N N . GLN A 1 132 ? 11.275 5.220 1.058 1.00 84.19 132 GLN A N 1
ATOM 1031 C CA . GLN A 1 132 ? 11.826 4.075 1.801 1.00 84.19 132 GLN A CA 1
ATOM 1032 C C . GLN A 1 132 ? 12.941 4.459 2.780 1.00 84.19 132 GLN A C 1
ATOM 1034 O O . GLN A 1 132 ? 13.150 3.762 3.768 1.00 84.19 132 GLN A O 1
ATOM 1039 N N . ASP A 1 133 ? 13.648 5.559 2.527 1.00 81.75 133 ASP A N 1
ATOM 1040 C CA . ASP A 1 133 ? 14.860 5.965 3.251 1.00 81.75 133 ASP A CA 1
ATOM 1041 C C . ASP A 1 133 ? 14.681 7.274 4.046 1.00 81.75 133 ASP A C 1
ATOM 1043 O O . ASP A 1 133 ? 15.567 7.679 4.799 1.00 81.75 133 ASP A O 1
ATOM 1047 N N . GLY A 1 134 ? 13.541 7.951 3.876 1.00 86.81 134 GLY A N 1
ATOM 1048 C CA . GLY A 1 134 ? 13.233 9.245 4.483 1.00 86.81 134 GLY A CA 1
ATOM 1049 C C . GLY A 1 134 ? 13.994 10.421 3.859 1.00 86.81 134 GLY A C 1
ATOM 1050 O O . GLY A 1 134 ? 13.850 11.553 4.322 1.00 86.81 134 GLY A O 1
ATOM 1051 N N . GLN A 1 135 ? 14.790 10.178 2.816 1.00 83.75 135 GLN A N 1
ATOM 1052 C CA . GLN A 1 135 ? 15.616 11.173 2.120 1.00 83.75 135 GLN A CA 1
ATOM 1053 C C . GLN A 1 135 ? 15.127 11.412 0.693 1.00 83.75 135 GLN A C 1
ATOM 1055 O O . GLN A 1 135 ? 15.127 12.544 0.215 1.00 83.75 135 GLN A O 1
ATOM 1060 N N . THR A 1 136 ? 14.697 10.339 0.040 1.00 78.88 136 THR A N 1
ATOM 1061 C CA . THR A 1 136 ? 14.287 10.276 -1.355 1.00 78.88 136 THR A CA 1
ATOM 1062 C C . THR A 1 136 ? 12.772 10.144 -1.406 1.00 78.88 136 THR A C 1
ATOM 1064 O O . THR A 1 136 ? 12.232 9.117 -0.992 1.00 78.88 136 THR A O 1
ATOM 1067 N N . TRP A 1 137 ? 12.077 11.173 -1.889 1.00 85.69 137 TRP A N 1
ATOM 1068 C CA . TRP A 1 137 ? 10.613 11.235 -1.863 1.00 85.69 137 TRP A CA 1
ATOM 1069 C C . TRP A 1 137 ? 10.012 11.241 -3.266 1.00 85.69 137 TRP A C 1
ATOM 1071 O O . TRP A 1 137 ? 10.351 12.103 -4.072 1.00 85.69 137 TRP A O 1
ATOM 1081 N N . LEU A 1 138 ? 9.079 10.325 -3.523 1.00 85.75 138 LEU A N 1
ATOM 1082 C CA . LEU A 1 138 ? 8.297 10.236 -4.757 1.00 85.75 138 LEU A CA 1
ATOM 1083 C C . LEU A 1 138 ? 6.889 10.793 -4.525 1.00 85.75 138 LEU A C 1
ATOM 1085 O O . LEU A 1 138 ? 6.219 10.335 -3.601 1.00 85.75 138 LEU A O 1
ATOM 1089 N N . LEU A 1 139 ? 6.409 11.719 -5.359 1.00 88.38 139 LEU A N 1
ATOM 1090 C CA . LEU A 1 139 ? 4.993 12.124 -5.341 1.00 88.38 139 LEU A CA 1
ATOM 1091 C C . LEU A 1 139 ? 4.158 11.068 -6.013 1.00 88.38 139 LEU A C 1
ATOM 1093 O O . LEU A 1 139 ? 4.398 10.660 -7.150 1.00 88.38 139 LEU A O 1
ATOM 1097 N N . VAL A 1 140 ? 3.152 10.665 -5.266 1.00 89.25 140 VAL A N 1
ATOM 1098 C CA . VAL A 1 140 ? 2.224 9.619 -5.655 1.00 89.25 140 VAL A CA 1
ATOM 1099 C C . VAL A 1 140 ? 0.786 10.124 -5.688 1.00 89.25 140 VAL A C 1
ATOM 1101 O O . VAL A 1 140 ? -0.114 9.377 -6.054 1.00 89.25 140 VAL A O 1
ATOM 1104 N N . TYR A 1 141 ? 0.546 11.370 -5.277 1.00 91.12 141 TYR A N 1
ATOM 1105 C CA . TYR A 1 141 ? -0.754 12.016 -5.385 1.00 91.12 141 TYR A CA 1
ATOM 1106 C C . TYR A 1 141 ? -0.615 13.531 -5.278 1.00 91.12 141 TYR A C 1
ATOM 1108 O O . TYR A 1 141 ? 0.087 14.025 -4.397 1.00 91.12 141 TYR A O 1
ATOM 1116 N N . GLU A 1 142 ? -1.346 14.267 -6.106 1.00 90.69 142 GLU A N 1
ATOM 1117 C CA . GLU A 1 142 ? -1.473 15.718 -6.004 1.00 90.69 142 GLU A CA 1
ATOM 1118 C C . GLU A 1 142 ? -2.942 16.113 -6.156 1.00 90.69 142 GLU A C 1
ATOM 1120 O O . GLU A 1 142 ? -3.622 15.667 -7.079 1.00 90.69 142 GLU A O 1
ATOM 1125 N N . ASN A 1 143 ? -3.420 16.975 -5.259 1.00 92.75 143 ASN A N 1
ATOM 1126 C CA . ASN A 1 143 ? -4.689 17.664 -5.426 1.00 92.75 143 ASN A CA 1
ATOM 1127 C C . ASN A 1 143 ? -4.452 19.074 -5.966 1.00 92.75 143 ASN A C 1
ATOM 1129 O O . ASN A 1 143 ? -3.962 19.943 -5.236 1.00 92.75 143 ASN A O 1
ATOM 1133 N N . THR A 1 144 ? -4.830 19.306 -7.220 1.00 89.75 144 THR A N 1
ATOM 1134 C CA . THR A 1 144 ? -4.660 20.596 -7.905 1.00 89.75 144 THR A CA 1
ATOM 1135 C C . THR A 1 144 ? -5.945 21.420 -7.987 1.00 89.75 144 THR A C 1
ATOM 1137 O O . THR A 1 144 ? -5.865 22.625 -8.235 1.00 89.75 144 THR A O 1
ATOM 1140 N N . ASP A 1 145 ? -7.113 20.822 -7.725 1.00 91.69 145 ASP A N 1
ATOM 1141 C CA . ASP A 1 145 ? -8.395 21.527 -7.687 1.00 91.69 145 ASP A CA 1
ATOM 1142 C C . ASP A 1 145 ? -8.900 21.692 -6.247 1.00 91.69 145 ASP A C 1
ATOM 1144 O O . ASP A 1 145 ? -9.232 20.741 -5.536 1.00 91.69 145 ASP A O 1
ATOM 1148 N N . ALA A 1 146 ? -8.997 22.946 -5.805 1.00 91.25 146 ALA A N 1
ATOM 1149 C CA . ALA A 1 146 ? -9.519 23.277 -4.486 1.00 91.25 146 ALA A CA 1
ATOM 1150 C C . ALA A 1 146 ? -11.006 22.905 -4.314 1.00 91.25 146 ALA A C 1
ATOM 1152 O O . ALA A 1 146 ? -11.473 22.784 -3.177 1.00 91.25 146 ALA A O 1
ATOM 1153 N N . ALA A 1 147 ? -11.755 22.741 -5.411 1.00 91.06 147 ALA A N 1
ATOM 1154 C CA . ALA A 1 147 ? -13.159 22.340 -5.388 1.00 91.06 147 ALA A CA 1
ATOM 1155 C C . ALA A 1 147 ? -13.361 20.878 -4.953 1.00 91.06 147 ALA A C 1
ATOM 1157 O O . ALA A 1 147 ? -14.431 20.557 -4.428 1.00 91.06 147 ALA A O 1
ATOM 1158 N N . ASP A 1 148 ? -12.337 20.028 -5.091 1.00 90.12 148 ASP A N 1
ATOM 1159 C CA . ASP A 1 148 ? -12.387 18.615 -4.691 1.00 90.12 148 ASP A CA 1
ATOM 1160 C C . ASP A 1 148 ? -12.479 18.433 -3.170 1.00 90.12 148 ASP A C 1
ATOM 1162 O O . ASP A 1 148 ? -12.928 17.395 -2.680 1.00 90.12 148 ASP A O 1
ATOM 1166 N N . VAL A 1 149 ? -12.104 19.461 -2.400 1.00 93.06 149 VAL A N 1
ATOM 1167 C CA . VAL A 1 149 ? -12.172 19.448 -0.937 1.00 93.06 149 VAL A CA 1
ATOM 1168 C C . VAL A 1 149 ? -13.422 20.205 -0.464 1.00 93.06 149 VAL A C 1
ATOM 1170 O O . VAL A 1 149 ? -13.406 21.443 -0.360 1.00 93.06 149 VAL A O 1
ATOM 1173 N N . PRO A 1 150 ? -14.516 19.500 -0.109 1.00 92.00 150 PRO A N 1
ATOM 1174 C CA . PRO A 1 150 ? -15.768 20.146 0.263 1.00 92.00 150 PRO A CA 1
ATOM 1175 C C . PRO A 1 150 ? -15.619 20.931 1.565 1.00 92.00 150 PRO A C 1
ATOM 1177 O O . PRO A 1 150 ? -14.887 20.533 2.472 1.00 92.00 150 PRO A O 1
ATOM 1180 N N . ASP A 1 151 ? -16.360 22.031 1.693 1.00 91.31 151 ASP A N 1
ATOM 1181 C CA . ASP A 1 151 ? -16.444 22.779 2.950 1.00 91.31 151 ASP A CA 1
ATOM 1182 C C . ASP A 1 151 ? -17.424 22.105 3.925 1.00 91.31 151 ASP A C 1
ATOM 1184 O O . ASP A 1 151 ? -18.516 22.592 4.218 1.00 91.31 151 ASP A O 1
ATOM 1188 N N . VAL A 1 152 ? -17.045 20.915 4.388 1.00 90.44 152 VAL A N 1
ATOM 1189 C CA . VAL A 1 152 ? -17.788 20.135 5.378 1.00 90.44 152 VAL A CA 1
ATOM 1190 C C . VAL A 1 152 ? -16.813 19.718 6.473 1.00 90.44 152 VAL A C 1
ATOM 1192 O O . VAL A 1 152 ? -15.828 19.028 6.221 1.00 90.44 152 VAL A O 1
ATOM 1195 N N . ARG A 1 153 ? -17.085 20.133 7.716 1.00 89.25 153 ARG A N 1
ATOM 1196 C CA . ARG A 1 153 ? -16.236 19.796 8.870 1.00 89.25 153 ARG A CA 1
ATOM 1197 C C . ARG A 1 153 ? -16.159 18.285 9.064 1.00 89.25 153 ARG A C 1
ATOM 1199 O O . ARG A 1 153 ? -17.165 17.591 8.912 1.00 89.25 153 ARG A O 1
ATOM 1206 N N . SER A 1 154 ? -14.981 17.785 9.439 1.00 89.44 154 SER A N 1
ATOM 1207 C CA . SER A 1 154 ? -14.757 16.350 9.674 1.00 89.44 154 SER A CA 1
ATOM 1208 C C . SER A 1 154 ? -15.088 15.442 8.485 1.00 89.44 154 SER A C 1
ATOM 1210 O O . SER A 1 154 ? -15.275 14.237 8.674 1.00 89.44 154 SER A O 1
ATOM 1212 N N . HIS A 1 155 ? -15.152 15.992 7.268 1.00 92.38 155 HIS A N 1
ATOM 1213 C CA . HIS A 1 155 ? -15.344 15.209 6.055 1.00 92.38 155 HIS A CA 1
ATOM 1214 C C . HIS A 1 155 ? -14.135 14.307 5.801 1.00 92.38 155 HIS A C 1
ATOM 1216 O O . HIS A 1 155 ? -12.996 14.729 5.999 1.00 92.38 155 HIS A O 1
ATOM 1222 N N . LYS A 1 156 ? -14.397 13.067 5.376 1.00 94.25 156 LYS A N 1
ATOM 1223 C CA . LYS A 1 156 ? -13.368 12.084 5.034 1.00 94.25 156 LYS A CA 1
ATOM 1224 C C . LYS A 1 156 ? -13.237 11.988 3.519 1.00 94.25 156 LYS A C 1
ATOM 1226 O O . LYS A 1 156 ? -14.211 11.662 2.845 1.00 94.25 156 LYS A O 1
ATOM 1231 N N . LEU A 1 157 ? -12.032 12.213 3.020 1.00 93.12 157 LEU A N 1
ATOM 1232 C CA . LEU A 1 157 ? -11.614 11.875 1.666 1.00 93.12 157 LEU A CA 1
ATOM 1233 C C . LEU A 1 157 ? -10.853 10.553 1.776 1.00 93.12 157 LEU A C 1
ATOM 1235 O O . LEU A 1 157 ? -9.803 10.516 2.407 1.00 93.12 157 LEU A O 1
ATOM 1239 N N . LEU A 1 158 ? -11.408 9.459 1.257 1.00 94.44 158 LEU A N 1
ATOM 1240 C CA . LEU A 1 158 ? -10.840 8.113 1.412 1.00 94.44 158 LEU A CA 1
ATOM 1241 C C . LEU A 1 158 ? -10.585 7.476 0.053 1.00 94.44 158 LEU A C 1
ATOM 1243 O O . LEU A 1 158 ? -11.274 7.792 -0.917 1.00 94.44 158 LEU A O 1
ATOM 1247 N N . HIS A 1 159 ? -9.661 6.516 0.035 1.00 89.81 159 HIS A N 1
ATOM 1248 C CA . HIS A 1 159 ? -9.330 5.706 -1.136 1.00 89.81 159 HIS A CA 1
ATOM 1249 C C . HIS A 1 159 ? -8.931 6.546 -2.358 1.00 89.81 159 HIS A C 1
ATOM 1251 O O . HIS A 1 159 ? -9.324 6.246 -3.486 1.00 89.81 159 HIS A O 1
ATOM 1257 N N . LEU A 1 160 ? -8.157 7.607 -2.127 1.00 91.25 160 LEU A N 1
ATOM 1258 C CA . LEU A 1 160 ? -7.546 8.395 -3.190 1.00 91.25 160 LEU A CA 1
ATOM 1259 C C . LEU A 1 160 ? -6.431 7.548 -3.826 1.00 91.25 160 LEU A C 1
ATOM 1261 O O . LEU A 1 160 ? -5.498 7.171 -3.111 1.00 91.25 160 LEU A O 1
ATOM 1265 N N . PRO A 1 161 ? -6.548 7.172 -5.114 1.00 88.50 161 PRO A N 1
ATOM 1266 C CA . PRO A 1 161 ? -5.625 6.237 -5.748 1.00 88.50 161 PRO A CA 1
ATOM 1267 C C . PRO A 1 161 ? -4.249 6.869 -5.929 1.00 88.50 161 PRO A C 1
ATOM 1269 O O . PRO A 1 161 ? -4.138 7.999 -6.403 1.00 88.50 161 PRO A O 1
ATOM 1272 N N . LEU A 1 162 ? -3.207 6.122 -5.572 1.00 87.19 162 LEU A N 1
ATOM 1273 C CA . LEU A 1 162 ? -1.826 6.566 -5.699 1.00 87.19 162 LEU A CA 1
ATOM 1274 C C . LEU A 1 162 ? -1.237 6.177 -7.061 1.00 87.19 162 LEU A C 1
ATOM 1276 O O . LEU A 1 162 ? -1.397 5.055 -7.547 1.00 87.19 162 LEU A O 1
ATOM 1280 N N . ALA A 1 163 ? -0.516 7.113 -7.664 1.00 83.69 163 ALA A N 1
ATOM 1281 C CA . ALA A 1 163 ? 0.038 7.040 -9.007 1.00 83.69 163 ALA A CA 1
ATOM 1282 C C . ALA A 1 163 ? 1.302 7.911 -9.073 1.00 83.69 163 ALA A C 1
ATOM 1284 O O . ALA A 1 163 ? 1.275 9.062 -8.657 1.00 83.69 163 ALA A O 1
ATOM 1285 N N . ALA A 1 164 ? 2.413 7.375 -9.578 1.00 82.62 164 ALA A N 1
ATOM 1286 C CA . ALA A 1 164 ? 3.689 8.073 -9.607 1.00 82.62 164 ALA A CA 1
ATOM 1287 C C . ALA A 1 164 ? 3.590 9.232 -10.594 1.00 82.62 164 ALA A C 1
ATOM 1289 O O . ALA A 1 164 ? 3.258 9.039 -11.767 1.00 82.62 164 ALA A O 1
ATOM 1290 N N . LEU A 1 165 ? 3.850 10.431 -10.096 1.00 84.25 165 LEU A N 1
ATOM 1291 C CA . LEU A 1 165 ? 3.728 11.663 -10.850 1.00 84.25 165 LEU A CA 1
ATOM 1292 C C . LEU A 1 165 ? 5.119 12.147 -11.248 1.00 84.25 165 LEU A C 1
ATOM 1294 O O . LEU A 1 165 ? 6.012 12.236 -10.410 1.00 84.25 165 LEU A O 1
ATOM 1298 N N . TRP A 1 166 ? 5.295 12.450 -12.533 1.00 86.44 166 TRP A N 1
ATOM 1299 C CA . TRP A 1 166 ? 6.575 12.813 -13.141 1.00 86.44 166 TRP A CA 1
ATOM 1300 C C . TRP A 1 166 ? 6.440 14.130 -13.893 1.00 86.44 166 TRP A C 1
ATOM 1302 O O . TRP A 1 166 ? 5.385 14.416 -14.452 1.00 86.44 166 TRP A O 1
ATOM 1312 N N . ARG A 1 167 ? 7.500 14.936 -13.936 1.00 86.88 167 ARG A N 1
ATOM 1313 C CA . ARG A 1 167 ? 7.502 16.197 -14.695 1.00 86.88 167 ARG A CA 1
ATOM 1314 C C . ARG A 1 167 ? 8.550 16.206 -15.785 1.00 86.88 167 ARG A C 1
ATOM 1316 O O . ARG A 1 167 ? 8.296 16.669 -16.890 1.00 86.88 167 ARG A O 1
ATOM 1323 N N . ASP A 1 168 ? 9.728 15.717 -15.448 1.00 88.38 168 ASP A N 1
ATOM 1324 C CA . ASP A 1 168 ? 10.889 15.727 -16.314 1.00 88.38 168 ASP A CA 1
ATOM 1325 C C . ASP A 1 168 ? 11.241 14.283 -16.678 1.00 88.38 168 ASP A C 1
ATOM 1327 O O . ASP A 1 168 ? 11.156 13.386 -15.843 1.00 88.38 168 ASP A O 1
ATOM 1331 N N . PHE A 1 169 ? 11.637 14.041 -17.919 1.00 92.00 169 PHE A N 1
ATOM 1332 C CA . PHE A 1 169 ? 12.048 12.730 -18.406 1.00 92.00 169 PHE A CA 1
ATOM 1333 C C . PHE A 1 169 ? 13.347 12.858 -19.180 1.00 92.00 169 PHE A C 1
ATOM 1335 O O . PHE A 1 169 ? 13.524 13.806 -19.937 1.00 92.00 169 PHE A O 1
ATOM 1342 N N . LEU A 1 170 ? 14.244 11.894 -19.015 1.00 91.25 170 LEU A N 1
ATOM 1343 C CA . LEU A 1 170 ? 15.500 11.843 -19.752 1.00 91.25 170 LEU A CA 1
ATOM 1344 C C . LEU A 1 170 ? 15.566 10.522 -20.504 1.00 91.25 170 LEU A C 1
ATOM 1346 O O . LEU A 1 170 ? 15.627 9.460 -19.887 1.00 91.25 170 LEU A O 1
ATOM 1350 N N . PHE A 1 171 ? 15.543 10.587 -21.828 1.00 93.25 171 PHE A N 1
ATOM 1351 C CA . PHE A 1 171 ? 15.802 9.441 -22.685 1.00 93.25 171 PHE A CA 1
ATOM 1352 C C . PHE A 1 171 ? 17.262 9.472 -23.130 1.00 93.25 171 PHE A C 1
ATOM 1354 O O . PHE A 1 171 ? 17.693 10.405 -23.797 1.00 93.25 171 PHE A O 1
ATOM 1361 N N . GLU A 1 172 ? 18.019 8.451 -22.763 1.00 90.62 172 GLU A N 1
ATOM 1362 C CA . GLU A 1 172 ? 19.453 8.348 -23.012 1.00 90.62 172 GLU A CA 1
ATOM 1363 C C . GLU A 1 172 ? 19.719 7.098 -23.849 1.00 90.62 172 GLU A C 1
ATOM 1365 O O . GLU A 1 172 ? 19.480 5.979 -23.391 1.00 90.62 172 GLU A O 1
ATOM 1370 N N . ALA A 1 173 ? 20.228 7.268 -25.067 1.00 89.38 173 ALA A N 1
ATOM 1371 C CA . ALA A 1 173 ? 20.647 6.140 -25.890 1.00 89.38 173 ALA A CA 1
ATOM 1372 C C . ALA A 1 173 ? 22.080 5.741 -25.516 1.00 89.38 173 ALA A C 1
ATOM 1374 O O . ALA A 1 173 ? 23.004 6.545 -25.639 1.00 89.38 173 ALA A O 1
ATOM 1375 N N . THR A 1 174 ? 22.274 4.493 -25.088 1.00 87.88 174 THR A N 1
ATOM 1376 C CA . THR A 1 174 ? 23.584 3.975 -24.653 1.00 87.88 174 THR A CA 1
ATOM 1377 C C . THR A 1 174 ? 24.293 3.155 -25.730 1.00 87.88 174 THR A C 1
ATOM 1379 O O . THR A 1 174 ? 25.498 2.932 -25.634 1.00 87.88 174 THR A O 1
ATOM 1382 N N . ALA A 1 175 ? 23.563 2.700 -26.750 1.00 87.25 175 ALA A N 1
ATOM 1383 C CA . ALA A 1 175 ? 24.121 2.112 -27.964 1.00 87.25 175 ALA A CA 1
ATOM 1384 C C . ALA A 1 175 ? 23.188 2.359 -29.154 1.00 87.25 175 ALA A C 1
ATOM 1386 O O . ALA A 1 175 ? 21.966 2.384 -28.991 1.00 87.25 175 ALA A O 1
ATOM 1387 N N . VAL A 1 176 ? 23.760 2.470 -30.353 1.00 86.75 176 VAL A N 1
ATOM 1388 C CA . VAL A 1 176 ? 23.042 2.675 -31.623 1.00 86.75 176 VAL A CA 1
ATOM 1389 C C . VAL A 1 176 ? 23.405 1.597 -32.640 1.00 86.75 176 VAL A C 1
ATOM 1391 O O . VAL A 1 176 ? 24.434 0.933 -32.504 1.00 86.75 176 VAL A O 1
ATOM 1394 N N . ARG A 1 177 ? 22.559 1.399 -33.659 1.00 85.81 177 ARG A N 1
ATOM 1395 C CA . ARG A 1 177 ? 22.680 0.272 -34.601 1.00 85.81 177 ARG A CA 1
ATOM 1396 C C . ARG A 1 177 ? 24.007 0.229 -35.351 1.00 85.81 177 ARG A C 1
ATOM 1398 O O . ARG A 1 177 ? 24.563 -0.849 -35.551 1.00 85.81 177 ARG A O 1
ATOM 1405 N N . SER A 1 178 ? 24.490 1.373 -35.809 1.00 79.44 178 SER A N 1
ATOM 1406 C CA . SER A 1 178 ? 25.782 1.494 -36.468 1.00 79.44 178 SER A CA 1
ATOM 1407 C C . SER A 1 178 ? 26.344 2.882 -36.225 1.00 79.44 178 SER A C 1
ATOM 1409 O O . SER A 1 178 ? 25.624 3.867 -36.316 1.00 79.44 178 SER A O 1
ATOM 1411 N N . LEU A 1 179 ? 27.653 2.966 -36.001 1.00 66.50 179 LEU A N 1
ATOM 1412 C CA . LEU A 1 179 ? 28.357 4.243 -36.052 1.00 66.50 179 LEU A CA 1
ATOM 1413 C C . LEU A 1 179 ? 28.453 4.675 -37.519 1.00 66.50 179 LEU A C 1
ATOM 1415 O O . LEU A 1 179 ? 28.981 3.927 -38.348 1.00 66.50 179 LEU A O 1
ATOM 1419 N N . THR A 1 180 ? 27.927 5.848 -37.851 1.00 61.31 180 THR A N 1
ATOM 1420 C CA . THR A 1 180 ? 28.053 6.443 -39.187 1.00 61.31 180 THR A CA 1
ATOM 1421 C C . THR A 1 180 ? 29.390 7.181 -39.236 1.00 61.31 180 THR A C 1
ATOM 1423 O O . THR A 1 180 ? 29.631 8.043 -38.406 1.00 61.31 180 THR A O 1
ATOM 1426 N N . ASP A 1 181 ? 30.310 6.826 -40.137 1.00 61.00 181 ASP A N 1
ATOM 1427 C CA . ASP A 1 181 ? 31.598 7.529 -40.335 1.00 61.00 181 ASP A CA 1
ATOM 1428 C C . ASP A 1 181 ? 32.466 7.760 -39.070 1.00 61.00 181 ASP A C 1
ATOM 1430 O O . ASP A 1 181 ? 33.350 8.616 -39.050 1.00 61.00 181 ASP A O 1
ATOM 1434 N N . GLY A 1 182 ? 32.258 6.965 -38.014 1.00 62.28 182 GLY A N 1
ATOM 1435 C CA . GLY A 1 182 ? 32.957 7.108 -36.733 1.00 62.28 182 GLY A CA 1
ATOM 1436 C C . GLY A 1 182 ? 32.385 8.179 -35.794 1.00 62.28 182 GLY A C 1
ATOM 1437 O O . GLY A 1 182 ? 32.969 8.387 -34.731 1.00 62.28 182 GLY A O 1
ATOM 1438 N N . SER A 1 183 ? 31.264 8.822 -36.141 1.00 67.62 183 SER A N 1
ATOM 1439 C CA . SER A 1 183 ? 30.500 9.688 -35.237 1.00 67.62 183 SER A CA 1
ATOM 1440 C C . SER A 1 183 ? 29.382 8.910 -34.533 1.00 67.62 183 SER A C 1
ATOM 1442 O O . SER A 1 183 ? 28.779 7.986 -35.089 1.00 67.62 183 SER A O 1
ATOM 1444 N N . TYR A 1 184 ? 29.130 9.263 -33.270 1.00 77.75 184 TYR A N 1
ATOM 1445 C CA . TYR A 1 184 ? 27.982 8.763 -32.519 1.00 77.75 184 TYR A CA 1
ATOM 1446 C C . TYR A 1 184 ? 26.783 9.655 -32.845 1.00 77.75 184 TYR A C 1
ATOM 1448 O O . TYR A 1 184 ? 26.812 10.863 -32.596 1.00 77.75 184 TYR A O 1
ATOM 1456 N N . GLN A 1 185 ? 25.761 9.062 -33.457 1.00 86.31 185 GLN A N 1
ATOM 1457 C CA . GLN A 1 185 ? 24.542 9.746 -33.861 1.00 86.31 185 GLN A CA 1
ATOM 1458 C C . GLN A 1 185 ? 23.341 8.944 -33.378 1.00 86.31 185 GLN A C 1
ATOM 1460 O O . GLN A 1 185 ? 23.260 7.737 -33.604 1.00 86.31 185 GLN A O 1
ATOM 1465 N N . VAL A 1 186 ? 22.413 9.631 -32.723 1.00 89.69 186 VAL A N 1
ATOM 1466 C CA . VAL A 1 186 ? 21.153 9.073 -32.237 1.00 89.69 186 VAL A CA 1
ATOM 1467 C C . VAL A 1 186 ? 20.021 9.719 -33.011 1.00 89.69 186 VAL A C 1
ATOM 1469 O O . VAL A 1 186 ? 20.053 10.918 -33.286 1.00 89.69 186 VAL A O 1
ATOM 1472 N N . GLN A 1 187 ? 19.000 8.934 -33.335 1.00 91.25 187 GLN A N 1
ATOM 1473 C CA . GLN A 1 187 ? 17.743 9.471 -33.830 1.00 91.25 187 GLN A CA 1
ATOM 1474 C C . GLN A 1 187 ? 16.545 8.807 -33.159 1.00 91.25 187 GLN A C 1
ATOM 1476 O O . GLN A 1 187 ? 16.563 7.614 -32.848 1.00 91.25 187 GLN A O 1
ATOM 1481 N N . VAL A 1 188 ? 15.459 9.560 -33.038 1.00 93.38 188 VAL A N 1
ATOM 1482 C CA . VAL A 1 188 ? 14.142 9.040 -32.666 1.00 93.38 188 VAL A CA 1
ATOM 1483 C C . VAL A 1 188 ? 13.100 9.760 -33.508 1.00 93.38 188 VAL A C 1
ATOM 1485 O O . VAL A 1 188 ? 13.135 10.981 -33.614 1.00 93.38 188 VAL A O 1
ATOM 1488 N N . GLY A 1 189 ? 12.196 9.002 -34.125 1.00 93.38 189 GLY A N 1
ATOM 1489 C CA . GLY A 1 189 ? 11.085 9.544 -34.902 1.00 93.38 189 GLY A CA 1
ATOM 1490 C C . GLY A 1 189 ? 10.084 10.268 -34.015 1.00 93.38 189 GLY A C 1
ATOM 1491 O O . GLY A 1 189 ? 9.824 11.437 -34.220 1.00 93.38 189 GLY A O 1
ATOM 1492 N N . GLU A 1 190 ? 9.574 9.574 -33.000 1.00 94.56 190 GLU A N 1
ATOM 1493 C CA . GLU A 1 190 ? 8.599 10.112 -32.050 1.00 94.56 190 GLU A CA 1
ATOM 1494 C C . GLU A 1 190 ? 8.692 9.325 -30.739 1.00 94.56 190 GLU A C 1
ATOM 1496 O O . GLU A 1 190 ? 8.878 8.108 -30.763 1.00 94.56 190 GLU A O 1
ATOM 1501 N N . LEU A 1 191 ? 8.545 9.983 -29.596 1.00 95.50 191 LEU A N 1
ATOM 1502 C CA . LEU A 1 191 ? 8.317 9.367 -28.295 1.00 95.50 191 LEU A CA 1
ATOM 1503 C C . LEU A 1 191 ? 6.823 9.353 -28.010 1.00 95.50 191 LEU A C 1
ATOM 1505 O O . LEU A 1 191 ? 6.098 10.293 -28.306 1.00 95.50 191 LEU A O 1
ATOM 1509 N N . GLN A 1 192 ? 6.345 8.262 -27.427 1.00 93.88 192 GLN A N 1
ATOM 1510 C CA . GLN A 1 192 ? 4.928 8.059 -27.161 1.00 93.88 192 GLN A CA 1
ATOM 1511 C C . GLN A 1 192 ? 4.768 7.604 -25.722 1.00 93.88 192 GLN A C 1
ATOM 1513 O O . GLN A 1 192 ? 5.307 6.568 -25.337 1.00 93.88 192 GLN A O 1
ATOM 1518 N N . PHE A 1 193 ? 4.056 8.389 -24.919 1.00 93.44 193 PHE A N 1
ATOM 1519 C CA . PHE A 1 193 ? 3.782 8.093 -23.515 1.00 93.44 193 PHE A CA 1
ATOM 1520 C C . PHE A 1 193 ? 2.304 7.763 -23.350 1.00 93.44 193 PHE A C 1
ATOM 1522 O O . PHE A 1 193 ? 1.460 8.411 -23.964 1.00 93.44 193 PHE A O 1
ATOM 1529 N N . TRP A 1 194 ? 1.984 6.771 -22.522 1.00 90.44 194 TRP A N 1
ATOM 1530 C CA . TRP A 1 194 ? 0.607 6.431 -22.171 1.00 90.44 194 TRP A CA 1
ATOM 1531 C C . TRP A 1 194 ? 0.372 6.632 -20.681 1.00 90.44 194 TRP A C 1
ATOM 1533 O O . TRP A 1 194 ? 1.198 6.257 -19.842 1.00 90.44 194 TRP A O 1
ATOM 1543 N N . ASP A 1 195 ? -0.782 7.208 -20.364 1.00 82.88 195 ASP A N 1
ATOM 1544 C CA . ASP A 1 195 ? -1.236 7.393 -18.998 1.00 82.88 195 ASP A CA 1
ATOM 1545 C C . ASP A 1 195 ? -1.641 6.060 -18.343 1.00 82.88 195 ASP A C 1
ATOM 1547 O O . ASP A 1 195 ? -1.533 4.978 -18.921 1.00 82.88 195 ASP A O 1
ATOM 1551 N N . GLY A 1 196 ? -2.082 6.127 -17.089 1.00 68.19 196 GLY A N 1
ATOM 1552 C CA . GLY A 1 196 ? -2.546 4.956 -16.334 1.00 68.19 196 GLY A CA 1
ATOM 1553 C C . GLY A 1 196 ? -4.044 4.713 -16.427 1.00 68.19 196 GLY A C 1
ATOM 1554 O O . GLY A 1 196 ? -4.576 3.971 -15.602 1.00 68.19 196 GLY A O 1
ATOM 1555 N N . ALA A 1 197 ? -4.747 5.375 -17.349 1.00 70.25 197 ALA A N 1
ATOM 1556 C CA . ALA A 1 197 ? -6.175 5.171 -17.499 1.00 70.25 197 ALA A CA 1
ATOM 1557 C C . ALA A 1 197 ? -6.463 3.739 -17.976 1.00 70.25 197 ALA A C 1
ATOM 1559 O O . ALA A 1 197 ? -5.595 3.021 -18.470 1.00 70.25 197 ALA A O 1
ATOM 1560 N N . SER A 1 198 ? -7.711 3.302 -17.817 1.00 63.19 198 SER A N 1
ATOM 1561 C CA . SER A 1 198 ? -8.176 2.024 -18.355 1.00 63.19 198 SER A CA 1
ATOM 1562 C C . SER A 1 198 ? -9.303 2.286 -19.357 1.00 63.19 198 SER A C 1
ATOM 1564 O O . SER A 1 198 ? -10.415 2.619 -18.929 1.00 63.19 198 SER A O 1
ATOM 1566 N N . PRO A 1 199 ? -9.047 2.172 -20.680 1.00 76.38 199 PRO A N 1
ATOM 1567 C CA . PRO A 1 199 ? -7.770 1.810 -21.321 1.00 76.38 199 PRO A CA 1
ATOM 1568 C C . PRO A 1 199 ? -6.719 2.943 -21.275 1.00 76.38 199 PRO A C 1
ATOM 1570 O O . PRO A 1 199 ? -7.125 4.104 -21.202 1.00 76.38 199 PRO A O 1
ATOM 1573 N N . PRO A 1 200 ? -5.406 2.632 -21.371 1.00 76.94 200 PRO A N 1
ATOM 1574 C CA . PRO A 1 200 ? -4.353 3.649 -21.375 1.00 76.94 200 PRO A CA 1
ATOM 1575 C C . PRO A 1 200 ? -4.525 4.614 -22.546 1.00 76.94 200 PRO A C 1
ATOM 1577 O O . PRO A 1 200 ? -4.597 4.187 -23.704 1.00 76.94 200 PRO A O 1
ATOM 1580 N N . ALA A 1 201 ? -4.591 5.908 -22.255 1.00 86.31 201 ALA A N 1
ATOM 1581 C CA . ALA A 1 201 ? -4.657 6.958 -23.257 1.00 86.31 201 ALA A CA 1
ATOM 1582 C C . ALA A 1 201 ? -3.252 7.501 -23.531 1.00 86.31 201 ALA A C 1
ATOM 1584 O O . ALA A 1 201 ? -2.453 7.700 -22.617 1.00 86.31 201 ALA A O 1
ATOM 1585 N N . GLN A 1 202 ? -2.936 7.732 -24.806 1.00 90.50 202 GLN A N 1
ATOM 1586 C CA . GLN A 1 202 ? -1.678 8.374 -25.172 1.00 90.50 202 GLN A CA 1
ATOM 1587 C C . GLN A 1 202 ? -1.698 9.833 -24.699 1.00 90.50 202 GLN A C 1
ATOM 1589 O O . GLN A 1 202 ? -2.670 10.553 -24.935 1.00 90.50 202 GLN A O 1
ATOM 1594 N N . ILE A 1 203 ? -0.618 10.261 -24.056 1.00 90.94 203 ILE A N 1
ATOM 1595 C CA . ILE A 1 203 ? -0.384 11.648 -23.673 1.00 90.94 203 ILE A CA 1
ATOM 1596 C C . ILE A 1 203 ? -0.034 12.433 -24.939 1.00 90.94 203 ILE A C 1
ATOM 1598 O O . ILE A 1 203 ? 0.923 12.107 -25.642 1.00 90.94 203 ILE A O 1
ATOM 1602 N N . ASP A 1 204 ? -0.814 13.471 -25.225 1.00 90.56 204 ASP A N 1
ATOM 1603 C CA . ASP A 1 204 ? -0.535 14.415 -26.305 1.00 90.56 204 ASP A CA 1
ATOM 1604 C C . ASP A 1 204 ? 0.445 15.484 -25.803 1.00 90.56 204 ASP A C 1
ATOM 1606 O O . ASP A 1 204 ? 0.051 16.438 -25.129 1.00 90.56 204 ASP A O 1
ATOM 1610 N N . PHE A 1 205 ? 1.731 15.320 -26.129 1.00 92.31 205 PHE A N 1
ATOM 1611 C CA . PHE A 1 205 ? 2.799 16.241 -25.729 1.00 92.31 205 PHE A CA 1
ATOM 1612 C C . PHE A 1 205 ? 2.504 17.694 -26.123 1.00 92.31 205 PHE A C 1
ATOM 1614 O O . PHE A 1 205 ? 2.753 18.609 -25.333 1.00 92.31 205 PHE A O 1
ATOM 1621 N N . SER A 1 206 ? 1.926 17.908 -27.308 1.00 86.94 206 SER A N 1
ATOM 1622 C CA . SER A 1 206 ? 1.623 19.241 -27.826 1.00 86.94 206 SER A CA 1
ATOM 1623 C C . SER A 1 206 ? 0.503 19.914 -27.029 1.00 86.94 206 SER A C 1
ATOM 1625 O O . SER A 1 206 ? 0.640 21.067 -26.612 1.00 86.94 206 SER A O 1
ATOM 1627 N N . ALA A 1 207 ? -0.573 19.177 -26.737 1.00 87.38 207 ALA A N 1
ATOM 1628 C CA . ALA A 1 207 ? -1.691 19.667 -25.938 1.00 87.38 207 ALA A CA 1
ATOM 1629 C C . ALA A 1 207 ? -1.306 19.864 -24.464 1.00 87.38 207 ALA A C 1
ATOM 1631 O O . ALA A 1 207 ? -1.822 20.770 -23.808 1.00 87.38 207 ALA A O 1
ATOM 1632 N N . SER A 1 208 ? -0.378 19.052 -23.951 1.00 87.62 208 SER A N 1
ATOM 1633 C CA . SER A 1 208 ? 0.180 19.187 -22.602 1.00 87.62 208 SER A CA 1
ATOM 1634 C C . SER A 1 208 ? 1.205 20.319 -22.469 1.00 87.62 208 SER A C 1
ATOM 1636 O O . SER A 1 208 ? 1.609 20.625 -21.350 1.00 87.62 208 SER A O 1
ATOM 1638 N N . GLY A 1 209 ? 1.631 20.946 -23.571 1.00 91.75 209 GLY A N 1
ATOM 1639 C CA . GLY A 1 209 ? 2.647 22.002 -23.561 1.00 91.75 209 GLY A CA 1
ATOM 1640 C C . GLY A 1 209 ? 4.048 21.502 -23.201 1.00 91.75 209 GLY A C 1
ATOM 1641 O O . GLY A 1 209 ? 4.844 22.272 -22.661 1.00 91.75 209 GLY A O 1
ATOM 1642 N N . ALA A 1 210 ? 4.334 20.223 -23.452 1.00 94.31 210 ALA A N 1
ATOM 1643 C CA . ALA A 1 210 ? 5.639 19.638 -23.195 1.00 94.31 210 ALA A CA 1
ATOM 1644 C C . ALA A 1 210 ? 6.709 20.248 -24.110 1.00 94.31 210 ALA A C 1
ATOM 1646 O O . ALA A 1 210 ? 6.446 20.619 -25.256 1.00 94.31 210 ALA A O 1
ATOM 1647 N N . THR A 1 211 ? 7.934 20.335 -23.605 1.00 95.00 211 THR A N 1
ATOM 1648 C CA . THR A 1 211 ? 9.096 20.803 -24.359 1.00 95.00 211 THR A CA 1
ATOM 1649 C C . THR A 1 211 ? 10.178 19.737 -24.366 1.00 95.00 211 THR A C 1
ATOM 1651 O O . THR A 1 211 ? 10.290 18.952 -23.427 1.00 95.00 211 THR A O 1
ATOM 1654 N N . ALA A 1 212 ? 10.980 19.713 -25.428 1.00 94.00 212 ALA A N 1
ATOM 1655 C CA . ALA A 1 212 ? 12.135 18.838 -25.541 1.00 94.00 212 ALA A CA 1
ATOM 1656 C C . ALA A 1 212 ? 13.396 19.659 -25.817 1.00 94.00 212 ALA A C 1
ATOM 1658 O O . ALA A 1 212 ? 13.383 20.582 -26.636 1.00 94.00 212 ALA A O 1
ATOM 1659 N N . THR A 1 213 ? 14.483 19.316 -25.134 1.00 91.56 213 THR A N 1
ATOM 1660 C CA . THR A 1 213 ? 15.804 19.939 -25.275 1.00 91.56 213 THR A CA 1
ATOM 1661 C C . THR A 1 213 ? 16.897 18.887 -25.161 1.00 91.56 213 THR A C 1
ATOM 1663 O O . THR A 1 213 ? 16.725 17.88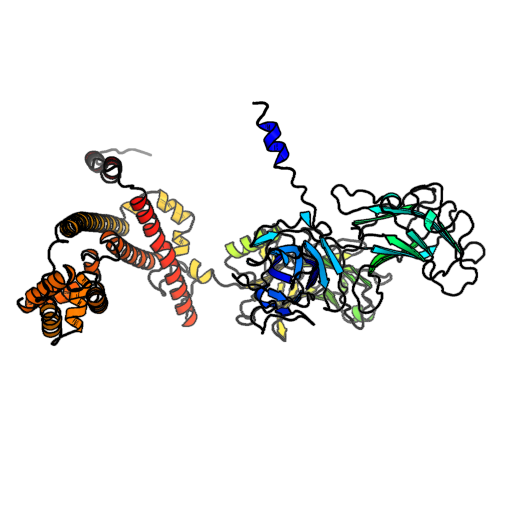8 -24.463 1.00 91.56 213 THR A O 1
ATOM 1666 N N . SER A 1 214 ? 18.045 19.121 -25.792 1.00 87.44 214 SER A N 1
ATOM 1667 C CA . SER A 1 214 ? 19.233 18.294 -25.574 1.00 87.44 214 SER A CA 1
ATOM 1668 C C . SER A 1 214 ? 19.720 18.472 -24.136 1.00 87.44 214 SER A C 1
ATOM 1670 O O . SER A 1 214 ? 19.901 19.602 -23.667 1.00 87.44 214 SER A O 1
ATOM 1672 N N . TRP A 1 215 ? 19.923 17.370 -23.418 1.00 83.19 215 TRP A N 1
ATOM 1673 C CA . TRP A 1 215 ? 20.380 17.412 -22.032 1.00 83.19 215 TRP A CA 1
ATOM 1674 C C . TRP A 1 215 ? 21.750 18.087 -21.927 1.00 83.19 215 TRP A C 1
ATOM 1676 O O . TRP A 1 215 ? 22.652 17.811 -22.715 1.00 83.19 215 TRP A O 1
ATOM 1686 N N . GLU A 1 216 ? 21.889 19.021 -20.980 1.00 75.25 216 GLU A N 1
ATOM 1687 C CA . GLU A 1 216 ? 23.105 19.825 -20.756 1.00 75.25 216 GLU A CA 1
ATOM 1688 C C . GLU A 1 216 ? 23.644 20.577 -21.995 1.00 75.25 216 GLU A C 1
ATOM 1690 O O . GLU A 1 216 ? 24.746 21.122 -21.956 1.00 75.25 216 GLU A O 1
ATOM 1695 N N . ASN A 1 217 ? 22.859 20.682 -23.076 1.00 66.19 217 ASN A N 1
ATOM 1696 C CA . ASN A 1 217 ? 23.310 21.145 -24.394 1.00 66.19 217 ASN A CA 1
ATOM 1697 C C . ASN A 1 217 ? 24.499 20.327 -24.950 1.00 66.19 217 ASN A C 1
ATOM 1699 O O . ASN A 1 217 ? 25.350 20.872 -25.652 1.00 66.19 217 ASN A O 1
ATOM 1703 N N . ALA A 1 218 ? 24.578 19.035 -24.615 1.00 66.06 218 ALA A N 1
ATOM 1704 C CA . ALA A 1 218 ? 25.716 18.160 -24.907 1.00 66.06 218 ALA A CA 1
ATOM 1705 C C . ALA A 1 218 ? 25.744 17.571 -26.339 1.00 66.06 218 ALA A C 1
ATOM 1707 O O . ALA A 1 218 ? 26.418 16.575 -26.581 1.00 66.06 218 ALA A O 1
ATOM 1708 N N . GLY A 1 219 ? 25.051 18.171 -27.309 1.00 71.81 219 GLY A N 1
ATOM 1709 C CA . GLY A 1 219 ? 24.973 17.654 -28.677 1.00 71.81 219 GLY A CA 1
ATOM 1710 C C . GLY A 1 219 ? 24.641 18.729 -29.707 1.00 71.81 219 GLY A C 1
ATOM 1711 O O . GLY A 1 219 ? 24.301 19.863 -29.367 1.00 71.81 219 GLY A O 1
ATOM 1712 N N . THR A 1 220 ? 24.794 18.385 -30.988 1.00 81.75 220 THR A N 1
ATOM 1713 C CA . THR A 1 220 ? 24.402 19.253 -32.107 1.00 81.75 220 THR A CA 1
ATOM 1714 C C . THR A 1 220 ? 23.349 18.548 -32.948 1.00 81.75 220 THR A C 1
ATOM 1716 O O . THR A 1 220 ? 23.610 17.495 -33.535 1.00 81.75 220 THR A O 1
ATOM 1719 N N . SER A 1 221 ? 22.159 19.148 -33.010 1.00 87.69 221 SER A N 1
ATOM 1720 C CA . SER A 1 221 ? 21.072 18.713 -33.888 1.00 87.69 221 SER A CA 1
ATOM 1721 C C . SER A 1 221 ? 21.129 19.479 -35.221 1.00 87.69 221 SER A C 1
ATOM 1723 O O . SER A 1 221 ? 21.284 20.706 -35.207 1.00 87.69 221 SER A O 1
ATOM 1725 N N . PRO A 1 222 ? 21.010 18.812 -36.384 1.00 88.56 222 PRO A N 1
ATOM 1726 C CA . PRO A 1 222 ? 20.902 19.494 -37.667 1.00 88.56 222 PRO A CA 1
ATOM 1727 C C . PRO A 1 222 ? 19.557 20.227 -37.785 1.00 88.56 222 PRO A C 1
ATOM 1729 O O . PRO A 1 222 ? 18.592 19.917 -37.089 1.00 88.56 222 PRO A O 1
ATOM 1732 N N . VAL A 1 223 ? 19.477 21.186 -38.712 1.00 87.06 223 VAL A N 1
ATOM 1733 C CA . VAL A 1 223 ? 18.218 21.888 -39.017 1.00 87.06 223 VAL A CA 1
ATOM 1734 C C . VAL A 1 223 ? 17.161 20.879 -39.471 1.00 87.06 223 VAL A C 1
ATOM 1736 O O . VAL A 1 223 ? 17.401 20.117 -40.409 1.00 87.06 223 VAL A O 1
ATOM 1739 N N . GLY A 1 224 ? 15.991 20.901 -38.834 1.00 87.94 224 GLY A N 1
ATOM 1740 C CA . GLY A 1 224 ? 14.909 19.940 -39.058 1.00 87.94 224 GLY A CA 1
ATOM 1741 C C . GLY A 1 224 ? 15.039 18.628 -38.276 1.00 87.94 224 GLY A C 1
ATOM 1742 O O . GLY A 1 224 ? 14.174 17.769 -38.435 1.00 87.94 224 GLY A O 1
ATOM 1743 N N . GLY A 1 225 ? 16.090 18.475 -37.463 1.00 90.50 225 GLY A N 1
ATOM 1744 C CA . GLY A 1 225 ? 16.308 17.354 -36.545 1.00 90.50 225 GLY A CA 1
ATOM 1745 C C . GLY A 1 225 ? 16.325 17.772 -35.073 1.00 90.50 225 GLY A C 1
ATOM 1746 O O . GLY A 1 225 ? 16.890 17.062 -34.248 1.00 90.50 225 GLY A O 1
ATOM 1747 N N . GLU A 1 226 ? 15.771 18.938 -34.735 1.00 92.88 226 GLU A N 1
ATOM 1748 C CA . GLU A 1 226 ? 15.807 19.496 -33.381 1.00 92.88 226 GLU A CA 1
ATOM 1749 C C . GLU A 1 226 ? 15.070 18.601 -32.356 1.00 92.88 226 GLU A C 1
ATOM 1751 O O . GLU A 1 226 ? 14.142 17.887 -32.732 1.00 92.88 226 GLU A O 1
ATOM 1756 N N . PRO A 1 227 ? 15.389 18.675 -31.046 1.00 93.56 227 PRO A N 1
ATOM 1757 C CA . PRO A 1 227 ? 14.749 17.877 -29.986 1.00 93.56 227 PRO A CA 1
ATOM 1758 C C . PRO A 1 227 ? 13.216 17.850 -30.004 1.00 93.56 227 PRO A C 1
ATOM 1760 O O . PRO A 1 227 ? 12.605 16.820 -29.727 1.00 93.56 227 PRO A O 1
ATOM 1763 N N . GLY A 1 228 ? 12.582 18.965 -30.382 1.00 93.81 228 GLY A N 1
ATOM 1764 C CA . GLY A 1 228 ? 11.124 19.060 -30.505 1.00 93.81 228 GLY A CA 1
ATOM 1765 C C . GLY A 1 228 ? 10.516 18.085 -31.518 1.00 93.81 228 GLY A C 1
ATOM 1766 O O . GLY A 1 228 ? 9.335 17.783 -31.413 1.00 93.81 228 GLY A O 1
ATOM 1767 N N . LYS A 1 229 ? 11.313 17.559 -32.456 1.00 94.56 229 LYS A N 1
ATOM 1768 C CA . LYS A 1 229 ? 10.890 16.577 -33.462 1.00 94.56 229 LYS A CA 1
ATOM 1769 C C . LYS A 1 229 ? 10.634 15.181 -32.924 1.00 94.56 229 LYS A C 1
ATOM 1771 O O . LYS A 1 229 ? 10.085 14.380 -33.656 1.00 94.56 229 LYS A O 1
ATOM 1776 N N . ALA A 1 230 ? 11.038 14.891 -31.690 1.00 94.50 230 ALA A N 1
ATOM 1777 C CA . ALA A 1 230 ? 10.714 13.630 -31.034 1.00 94.50 230 ALA A CA 1
ATOM 1778 C C . ALA A 1 230 ? 9.375 13.662 -30.281 1.00 94.50 230 ALA A C 1
ATOM 1780 O O . ALA A 1 230 ? 9.025 12.654 -29.678 1.00 94.50 230 ALA A O 1
ATOM 1781 N N . ILE A 1 231 ? 8.689 14.806 -30.202 1.00 95.31 231 ILE A N 1
ATOM 1782 C CA . ILE A 1 231 ? 7.455 14.963 -29.410 1.00 95.31 231 ILE A CA 1
ATOM 1783 C C . ILE A 1 231 ? 6.390 15.801 -30.137 1.00 95.31 231 ILE A C 1
ATOM 1785 O O . ILE A 1 231 ? 5.509 16.375 -29.490 1.00 95.31 231 ILE A O 1
ATOM 1789 N N . ASP A 1 232 ? 6.499 15.969 -31.458 1.00 92.88 232 ASP A N 1
ATOM 1790 C CA . ASP A 1 232 ? 5.600 16.835 -32.232 1.00 92.88 232 ASP A CA 1
ATOM 1791 C C . ASP A 1 232 ? 4.398 16.089 -32.830 1.00 92.88 232 ASP A C 1
ATOM 1793 O O . ASP A 1 232 ? 3.549 16.703 -33.483 1.00 92.88 232 ASP A O 1
ATOM 1797 N N . GLY A 1 233 ? 4.278 14.786 -32.561 1.00 90.25 233 GLY A N 1
ATOM 1798 C CA . GLY A 1 233 ? 3.195 13.937 -33.041 1.00 90.25 233 GLY A CA 1
ATOM 1799 C C . GLY A 1 233 ? 3.300 13.576 -34.523 1.00 90.25 233 GLY A C 1
ATOM 1800 O O . GLY A 1 233 ? 2.395 12.915 -35.045 1.00 90.25 233 GLY A O 1
ATOM 1801 N N . ASP A 1 234 ? 4.368 13.984 -35.216 1.00 90.06 234 ASP A N 1
ATOM 1802 C CA . ASP A 1 234 ? 4.577 13.715 -36.635 1.00 90.06 234 ASP A CA 1
ATOM 1803 C C . ASP A 1 234 ? 5.595 12.586 -36.839 1.00 90.06 234 ASP A C 1
ATOM 1805 O O . ASP A 1 234 ? 6.809 12.764 -36.795 1.00 90.06 234 ASP A O 1
ATOM 1809 N N . LEU A 1 235 ? 5.082 11.400 -37.177 1.00 89.12 235 LEU A N 1
ATOM 1810 C CA . LEU A 1 235 ? 5.893 10.203 -37.435 1.00 89.12 235 LEU A CA 1
ATOM 1811 C C . LEU A 1 235 ? 6.818 10.321 -38.664 1.00 89.12 235 LEU A C 1
ATOM 1813 O O . LEU A 1 235 ? 7.558 9.379 -38.960 1.00 89.12 235 LEU A O 1
ATOM 1817 N N . THR A 1 236 ? 6.722 11.409 -39.434 1.00 88.19 236 THR A N 1
ATOM 1818 C CA . THR A 1 236 ? 7.570 11.673 -40.605 1.00 88.19 236 THR A CA 1
ATOM 1819 C C . THR A 1 236 ? 8.776 12.553 -40.292 1.00 88.19 236 THR A C 1
ATOM 1821 O O . THR A 1 236 ? 9.710 12.595 -41.098 1.00 88.19 236 THR A O 1
ATOM 1824 N N . THR A 1 237 ? 8.792 13.214 -39.133 1.00 92.25 237 THR A N 1
ATOM 1825 C CA . THR A 1 237 ? 9.965 13.923 -38.623 1.00 92.25 237 THR A CA 1
ATOM 1826 C C . THR A 1 237 ? 10.757 13.047 -37.660 1.00 92.25 237 THR A C 1
ATOM 1828 O O . THR A 1 237 ? 10.364 11.932 -37.324 1.00 92.25 237 THR A O 1
ATOM 1831 N N . SER A 1 238 ? 11.977 13.461 -37.327 1.00 93.50 238 SER A N 1
ATOM 1832 C CA . SER A 1 238 ? 12.805 12.743 -36.361 1.00 93.50 238 SER A CA 1
ATOM 1833 C C . SER A 1 238 ? 13.741 13.719 -35.682 1.00 93.50 238 SER A C 1
ATOM 1835 O O . SER A 1 238 ? 14.365 14.540 -36.353 1.00 93.50 238 SER A O 1
ATOM 1837 N N . TRP A 1 239 ? 13.874 13.603 -34.367 1.00 93.81 239 TRP A N 1
ATOM 1838 C CA . TRP A 1 239 ? 15.014 14.173 -33.666 1.00 93.81 239 TRP A CA 1
ATOM 1839 C C . TRP A 1 239 ? 16.273 13.429 -34.094 1.00 93.81 239 TRP A C 1
ATOM 1841 O O . TRP A 1 239 ? 16.267 12.201 -34.217 1.00 93.81 239 TRP A O 1
ATOM 1851 N N . VAL A 1 240 ? 17.338 14.184 -34.329 1.00 91.44 240 VAL A N 1
ATOM 1852 C CA . VAL A 1 240 ? 18.644 13.674 -34.718 1.00 91.44 240 VAL A CA 1
ATOM 1853 C C . VAL A 1 240 ? 19.690 14.457 -33.948 1.00 91.44 240 VAL A C 1
ATOM 1855 O O . VAL A 1 240 ? 19.742 15.678 -34.044 1.00 91.44 240 VAL A O 1
ATOM 1858 N N . GLU A 1 241 ? 20.564 13.764 -33.235 1.00 89.25 241 GLU A N 1
ATOM 1859 C CA . GLU A 1 241 ? 21.642 14.405 -32.496 1.00 89.25 241 GLU A CA 1
ATOM 1860 C C . GLU A 1 241 ? 22.960 13.684 -32.726 1.00 89.25 241 GLU A C 1
ATOM 1862 O O . GLU A 1 241 ? 23.028 12.455 -32.721 1.00 89.25 241 GLU A O 1
ATOM 1867 N N . SER A 1 242 ? 24.007 14.472 -32.957 1.00 84.56 242 SER A N 1
ATOM 1868 C CA . SER A 1 242 ? 25.365 13.987 -33.182 1.00 84.56 242 SER A CA 1
ATOM 1869 C C . SER A 1 242 ? 26.351 14.632 -32.216 1.00 84.56 242 SER A C 1
ATOM 1871 O O . SER A 1 242 ? 26.226 15.815 -31.887 1.00 84.56 242 SER A O 1
ATOM 1873 N N . GLU A 1 243 ? 27.353 13.857 -31.809 1.00 76.12 243 GLU A N 1
ATOM 1874 C CA . GLU A 1 243 ? 28.509 14.330 -31.045 1.00 76.12 243 GLU A CA 1
ATOM 1875 C C . GLU A 1 243 ? 29.696 14.545 -32.011 1.00 76.12 243 GLU A C 1
ATOM 1877 O O . GLU A 1 243 ? 30.135 13.613 -32.689 1.00 76.12 243 GLU A O 1
ATOM 1882 N N . GLU A 1 244 ? 30.217 15.777 -32.110 1.00 59.44 244 GLU A N 1
ATOM 1883 C CA . GLU A 1 244 ? 31.304 16.134 -33.051 1.00 59.44 244 GLU A CA 1
ATOM 1884 C C . GLU A 1 244 ? 32.697 15.624 -32.622 1.00 59.44 244 GLU A C 1
ATOM 1886 O O . GLU A 1 244 ? 33.646 15.635 -33.409 1.00 59.44 244 GLU A O 1
ATOM 1891 N N . SER A 1 245 ? 32.848 15.146 -31.387 1.00 55.41 245 SER A N 1
ATOM 1892 C CA . SER A 1 245 ? 34.107 14.625 -30.851 1.00 55.41 245 SER A CA 1
ATOM 1893 C C . SER A 1 245 ? 33.823 13.402 -29.992 1.00 55.41 245 SER A C 1
ATOM 1895 O O . SER A 1 245 ? 33.023 13.514 -29.081 1.00 55.41 245 SER A O 1
ATOM 1897 N N . ALA A 1 246 ? 34.476 12.265 -30.270 1.00 51.47 246 ALA A N 1
ATOM 1898 C CA . ALA A 1 246 ? 34.289 10.958 -29.618 1.00 51.47 246 ALA A CA 1
ATOM 1899 C C . ALA A 1 246 ? 34.697 10.938 -28.124 1.00 51.47 246 ALA A C 1
ATOM 1901 O O . ALA A 1 246 ? 35.593 10.197 -27.711 1.00 51.47 246 ALA A O 1
ATOM 1902 N N . GLY A 1 247 ? 34.085 11.807 -27.325 1.00 51.19 247 GLY A N 1
ATOM 1903 C CA . GLY A 1 247 ? 34.523 12.224 -26.008 1.00 51.19 247 GLY A CA 1
ATOM 1904 C C . GLY A 1 247 ? 33.438 12.059 -24.958 1.00 51.19 247 GLY A C 1
ATOM 1905 O O . GLY A 1 247 ? 33.145 13.015 -24.262 1.00 51.19 247 GLY A O 1
ATOM 1906 N N . GLN A 1 248 ? 32.940 10.833 -24.768 1.00 51.69 248 GLN A N 1
ATOM 1907 C CA . GLN A 1 248 ? 32.224 10.397 -23.557 1.00 51.69 248 GLN A CA 1
ATOM 1908 C C . GLN A 1 248 ? 31.011 11.248 -23.117 1.00 51.69 248 GLN A C 1
ATOM 1910 O O . GLN A 1 248 ? 30.573 11.083 -21.975 1.00 51.69 248 GLN A O 1
ATOM 1915 N N . GLN A 1 249 ? 30.441 12.121 -23.955 1.00 57.03 249 GLN A N 1
ATOM 1916 C CA . GLN A 1 249 ? 29.250 12.873 -23.574 1.00 57.03 249 GLN A CA 1
ATOM 1917 C C . GLN A 1 249 ? 27.988 12.096 -23.962 1.00 57.03 249 GLN A C 1
ATOM 1919 O O . GLN A 1 249 ? 27.824 11.619 -25.081 1.00 57.03 249 GLN A O 1
ATOM 1924 N N . LEU A 1 250 ? 27.109 11.896 -22.983 1.00 65.19 250 LEU A N 1
ATOM 1925 C CA . LEU A 1 250 ? 25.884 11.121 -23.144 1.00 65.19 250 LEU A CA 1
ATOM 1926 C C . LEU A 1 250 ? 24.889 11.922 -23.994 1.00 65.19 250 LEU A C 1
ATOM 1928 O O . LEU A 1 250 ? 24.413 12.968 -23.552 1.00 65.19 250 LEU A O 1
ATOM 1932 N N . ILE A 1 251 ? 24.557 11.433 -25.195 1.00 79.31 251 ILE A N 1
ATOM 1933 C CA . ILE A 1 251 ? 23.448 11.987 -25.983 1.00 79.31 251 ILE A CA 1
ATOM 1934 C C . ILE A 1 251 ? 22.142 11.586 -25.300 1.00 79.31 251 ILE A C 1
ATOM 1936 O O . ILE A 1 251 ? 21.765 10.408 -25.279 1.00 79.31 251 ILE A O 1
ATOM 1940 N N . ALA A 1 252 ? 21.452 12.577 -24.746 1.00 87.69 252 ALA A N 1
ATOM 1941 C CA . ALA A 1 252 ? 20.190 12.369 -24.068 1.00 87.69 252 ALA A CA 1
ATOM 1942 C C . ALA A 1 252 ? 19.190 13.485 -24.378 1.00 87.69 252 ALA A C 1
ATOM 1944 O O . ALA A 1 252 ? 19.519 14.672 -24.403 1.00 87.69 252 ALA A O 1
ATOM 1945 N N . LEU A 1 253 ? 17.943 13.076 -24.578 1.00 91.88 253 LEU A N 1
ATOM 1946 C CA . LEU A 1 253 ? 16.807 13.944 -24.815 1.00 91.88 253 LEU A CA 1
ATOM 1947 C C . LEU A 1 253 ? 16.089 14.201 -23.492 1.00 91.88 253 LEU A C 1
ATOM 1949 O O . LEU A 1 253 ? 15.585 13.269 -22.861 1.00 91.88 253 LEU A O 1
ATOM 1953 N N . HIS A 1 254 ? 16.020 15.464 -23.081 1.00 91.81 254 HIS A N 1
ATOM 1954 C CA . HIS A 1 254 ? 15.248 15.889 -21.917 1.00 91.81 254 HIS A CA 1
ATOM 1955 C C . HIS A 1 254 ? 13.886 16.397 -22.360 1.00 91.81 254 HIS A C 1
ATOM 1957 O O . HIS A 1 254 ? 13.798 17.323 -23.163 1.00 91.81 254 HIS A O 1
ATOM 1963 N N . ILE A 1 255 ? 12.833 15.790 -21.822 1.00 93.94 255 ILE A N 1
ATOM 1964 C CA . ILE A 1 255 ? 11.444 16.192 -22.018 1.00 93.94 255 ILE A CA 1
ATOM 1965 C C . ILE A 1 255 ? 10.926 16.767 -20.706 1.00 93.94 255 ILE A C 1
ATOM 1967 O O . ILE A 1 255 ? 11.043 16.126 -19.663 1.00 93.94 255 ILE A O 1
ATOM 1971 N N . SER A 1 256 ? 10.332 17.954 -20.754 1.00 92.00 256 SER A N 1
ATOM 1972 C CA . SER A 1 256 ? 9.779 18.630 -19.585 1.00 92.00 256 SER A CA 1
ATOM 1973 C C . SER A 1 256 ? 8.311 18.963 -19.805 1.00 92.00 256 SER A C 1
ATOM 1975 O O . SER A 1 256 ? 7.937 19.549 -20.822 1.00 92.00 256 SER A O 1
ATOM 1977 N N . PHE A 1 257 ? 7.472 18.595 -18.842 1.00 91.62 257 PHE A N 1
ATOM 1978 C CA . PHE A 1 257 ? 6.065 18.965 -18.809 1.00 91.62 257 PHE A CA 1
ATOM 1979 C C . PHE A 1 257 ? 5.844 20.167 -17.876 1.00 91.62 257 PHE A C 1
ATOM 1981 O O . PHE A 1 257 ? 6.458 20.253 -16.811 1.00 91.62 257 PHE A O 1
ATOM 1988 N N . PRO A 1 258 ? 4.921 21.089 -18.205 1.00 87.69 258 PRO A N 1
ATOM 1989 C CA . PRO A 1 258 ? 4.574 22.205 -17.322 1.00 87.69 258 PRO A CA 1
ATOM 1990 C C . PRO A 1 258 ? 3.772 21.767 -16.085 1.00 87.69 258 PRO A C 1
ATOM 1992 O O . PRO A 1 258 ? 3.612 22.538 -15.140 1.00 87.69 258 PRO A O 1
ATOM 1995 N N . SER A 1 259 ? 3.233 20.549 -16.083 1.00 84.75 259 SER A N 1
ATOM 1996 C CA . SER A 1 259 ? 2.480 19.947 -14.979 1.00 84.75 259 SER A CA 1
ATOM 1997 C C . SER A 1 259 ? 2.840 18.471 -14.860 1.00 84.75 259 SER A C 1
ATOM 1999 O O . SER A 1 259 ? 3.328 17.881 -15.823 1.00 84.75 259 SER A O 1
ATOM 2001 N N . TYR A 1 260 ? 2.623 17.877 -13.687 1.00 86.06 260 TYR A N 1
ATOM 2002 C CA . TYR A 1 260 ? 2.925 16.464 -13.499 1.00 86.06 260 TYR A CA 1
ATOM 2003 C C . TYR A 1 260 ? 2.026 15.581 -14.355 1.00 86.06 260 TYR A C 1
ATOM 2005 O O . TYR A 1 260 ? 0.830 15.833 -14.501 1.00 86.06 260 TYR A O 1
ATOM 2013 N N . VAL A 1 261 ? 2.612 14.515 -14.884 1.00 86.81 261 VAL A N 1
ATOM 2014 C CA . VAL A 1 261 ? 1.919 13.493 -15.655 1.00 86.81 261 VAL A CA 1
ATOM 2015 C C . VAL A 1 261 ? 2.126 12.130 -15.014 1.00 86.81 261 VAL A C 1
ATOM 2017 O O . VAL A 1 261 ? 3.195 11.816 -14.485 1.00 86.81 261 VAL A O 1
ATOM 2020 N N . HIS A 1 262 ? 1.086 11.306 -15.073 1.00 84.25 262 HIS A N 1
ATOM 2021 C CA . HIS A 1 262 ? 1.194 9.895 -14.743 1.00 84.25 262 HIS A CA 1
ATOM 2022 C C . HIS A 1 262 ? 1.620 9.120 -15.987 1.00 84.25 262 HIS A C 1
ATOM 2024 O O . HIS A 1 262 ? 1.005 9.264 -17.042 1.00 84.25 262 HIS A O 1
ATOM 2030 N N . LEU A 1 263 ? 2.631 8.268 -15.849 1.00 85.69 263 LEU A N 1
ATOM 2031 C CA . LEU A 1 263 ? 3.125 7.411 -16.922 1.00 85.69 263 LEU A CA 1
ATOM 2032 C C . LEU A 1 263 ? 2.922 5.950 -16.520 1.00 85.69 263 LEU A C 1
ATOM 2034 O O . LEU A 1 263 ? 3.309 5.571 -15.420 1.00 85.69 263 LEU A O 1
ATOM 2038 N N . SER A 1 264 ? 2.335 5.130 -17.392 1.00 83.31 264 SER A N 1
ATOM 2039 C CA . SER A 1 264 ? 2.225 3.673 -17.185 1.00 83.31 264 SER A CA 1
ATOM 2040 C C . SER A 1 264 ? 3.131 2.881 -18.124 1.00 83.31 264 SER A C 1
ATOM 2042 O O . SER A 1 264 ? 3.679 1.835 -17.776 1.00 83.31 264 SER A O 1
ATOM 2044 N N . SER A 1 265 ? 3.292 3.384 -19.341 1.00 87.56 265 SER A N 1
ATOM 2045 C CA . SER A 1 265 ? 4.094 2.767 -20.380 1.00 87.56 265 SER A CA 1
ATOM 2046 C C . SER A 1 265 ? 4.532 3.822 -21.376 1.00 87.56 265 SER A C 1
ATOM 2048 O O . SER A 1 265 ? 3.972 4.919 -21.455 1.00 87.56 265 SER A O 1
ATOM 2050 N N . TRP A 1 266 ? 5.556 3.485 -22.138 1.00 93.56 266 TRP A N 1
ATOM 2051 C CA . TRP A 1 266 ? 6.114 4.364 -23.142 1.00 93.56 266 TRP A CA 1
ATOM 2052 C C . TRP A 1 266 ? 6.591 3.560 -24.343 1.00 93.56 266 TRP A C 1
ATOM 2054 O O . TRP A 1 266 ? 6.661 2.335 -24.326 1.00 93.56 266 TRP A O 1
ATOM 2064 N N . SER A 1 267 ? 6.887 4.253 -25.424 1.00 93.81 267 SER A N 1
ATOM 2065 C CA . SER A 1 267 ? 7.428 3.692 -26.647 1.00 93.81 267 SER A CA 1
ATOM 2066 C C . SER A 1 267 ? 8.142 4.800 -27.389 1.00 93.81 267 SER A C 1
ATOM 2068 O O . SER A 1 267 ? 8.024 5.982 -27.059 1.00 93.81 267 SER A O 1
ATOM 2070 N N . TRP A 1 268 ? 8.859 4.406 -28.422 1.00 94.38 268 TRP A N 1
ATOM 2071 C CA . TRP A 1 268 ? 9.422 5.321 -29.382 1.00 94.38 268 TRP A CA 1
ATOM 2072 C C . TRP A 1 268 ? 9.282 4.741 -30.783 1.00 94.38 268 TRP A C 1
ATOM 2074 O O . TRP A 1 268 ? 9.048 3.543 -30.973 1.00 94.38 268 TRP A O 1
ATOM 2084 N N . VAL A 1 269 ? 9.381 5.616 -31.768 1.00 92.94 269 VAL A N 1
ATOM 2085 C CA . VAL A 1 269 ? 9.225 5.316 -33.182 1.00 92.94 269 VAL A CA 1
ATOM 2086 C C . VAL A 1 269 ? 10.578 5.461 -33.850 1.00 92.94 269 VAL A C 1
ATOM 2088 O O . VAL A 1 269 ? 11.309 6.419 -33.612 1.00 92.94 269 VAL A O 1
ATOM 2091 N N . THR A 1 270 ? 10.921 4.492 -34.689 1.00 90.75 270 THR A N 1
ATOM 2092 C CA . THR A 1 270 ? 12.167 4.506 -35.459 1.00 90.75 270 THR A CA 1
ATOM 2093 C C . THR A 1 270 ? 12.263 5.755 -36.335 1.00 90.75 270 THR A C 1
ATOM 2095 O O . THR A 1 270 ? 11.286 6.073 -37.022 1.00 90.75 270 THR A O 1
ATOM 2098 N N . GLY A 1 271 ? 13.428 6.410 -36.339 1.00 86.06 271 GLY A N 1
ATOM 2099 C CA . GLY A 1 271 ? 13.666 7.630 -37.114 1.00 86.06 271 GLY A CA 1
ATOM 2100 C C . GLY A 1 271 ? 13.758 7.393 -38.623 1.00 86.06 271 GLY A C 1
ATOM 2101 O O . GLY A 1 271 ? 13.402 6.326 -39.123 1.00 86.06 271 GLY A O 1
ATOM 2102 N N . SER A 1 272 ? 14.224 8.399 -39.362 1.00 84.56 272 SER A N 1
ATOM 2103 C CA . SER A 1 272 ? 14.245 8.394 -40.833 1.00 84.56 272 SER A CA 1
ATOM 2104 C C . SER A 1 272 ? 15.396 7.593 -41.470 1.00 84.56 272 SER A C 1
ATOM 2106 O O . SER A 1 272 ? 15.207 7.029 -42.552 1.00 84.56 272 SER A O 1
ATOM 2108 N N . ASP A 1 273 ? 16.556 7.480 -40.814 1.00 82.12 273 ASP A N 1
ATOM 2109 C CA . ASP A 1 273 ? 17.680 6.628 -41.246 1.00 82.12 273 ASP A CA 1
ATOM 2110 C C . ASP A 1 273 ? 17.628 5.252 -40.551 1.00 82.12 273 ASP A C 1
ATOM 2112 O O . ASP A 1 273 ? 16.745 5.041 -39.738 1.00 82.12 273 ASP A O 1
ATOM 2116 N N . THR A 1 274 ? 18.502 4.281 -40.842 1.00 77.06 274 THR A N 1
ATOM 2117 C CA . THR A 1 274 ? 18.530 2.991 -40.102 1.00 77.06 274 THR A CA 1
ATOM 2118 C C . THR A 1 274 ? 19.733 2.819 -39.176 1.00 77.06 274 THR A C 1
ATOM 2120 O O . THR A 1 274 ? 19.737 1.899 -38.359 1.00 77.06 274 THR A O 1
ATOM 2123 N N . SER A 1 275 ? 20.780 3.624 -39.338 1.00 82.44 275 SER A N 1
ATOM 2124 C CA . SER A 1 275 ? 22.057 3.485 -38.626 1.00 82.44 275 SER A CA 1
ATOM 2125 C C . SER A 1 275 ? 22.004 4.065 -37.216 1.00 82.44 275 SER A C 1
ATOM 2127 O O . SER A 1 275 ? 22.626 3.507 -36.316 1.00 82.44 275 SER A O 1
ATOM 2129 N N . SER A 1 276 ? 21.210 5.112 -37.015 1.00 87.94 276 SER A N 1
ATOM 2130 C CA . SER A 1 276 ? 21.219 5.939 -35.806 1.00 87.94 276 SER A CA 1
ATOM 2131 C C . SER A 1 276 ? 20.154 5.521 -34.780 1.00 87.94 276 SER A C 1
ATOM 2133 O O . SER A 1 276 ? 19.960 6.189 -33.766 1.00 87.94 276 SER A O 1
ATOM 2135 N N . ASP A 1 277 ? 19.429 4.423 -35.036 1.00 90.56 277 ASP A N 1
ATOM 2136 C CA . ASP A 1 277 ? 18.414 3.895 -34.116 1.00 90.56 277 ASP A CA 1
ATOM 2137 C C . ASP A 1 277 ? 19.056 3.424 -32.793 1.00 90.56 277 ASP A C 1
ATOM 2139 O O . ASP A 1 277 ? 19.989 2.610 -32.840 1.00 90.56 277 ASP A O 1
ATOM 2143 N N . PRO A 1 278 ? 18.523 3.831 -31.626 1.00 91.50 278 PRO A N 1
ATOM 2144 C CA . PRO A 1 278 ? 18.907 3.282 -30.329 1.00 91.50 278 PRO A CA 1
ATOM 2145 C C . PRO A 1 278 ? 18.689 1.767 -30.264 1.00 91.50 278 PRO A C 1
ATOM 2147 O O . PRO A 1 278 ? 17.577 1.294 -30.468 1.00 91.50 278 PRO A O 1
ATOM 2150 N N . LEU A 1 279 ? 19.725 0.995 -29.935 1.00 91.06 279 LEU A N 1
ATOM 2151 C CA . LEU A 1 279 ? 19.618 -0.438 -29.618 1.00 91.06 279 LEU A CA 1
ATOM 2152 C C . LEU A 1 279 ? 19.559 -0.698 -28.112 1.00 91.06 279 LEU A C 1
ATOM 2154 O O . LEU A 1 279 ? 18.983 -1.695 -27.682 1.00 91.06 279 LEU A O 1
ATOM 2158 N N . GLN A 1 280 ? 20.164 0.194 -27.331 1.00 91.69 280 GLN A N 1
ATOM 2159 C CA . GLN A 1 280 ? 20.2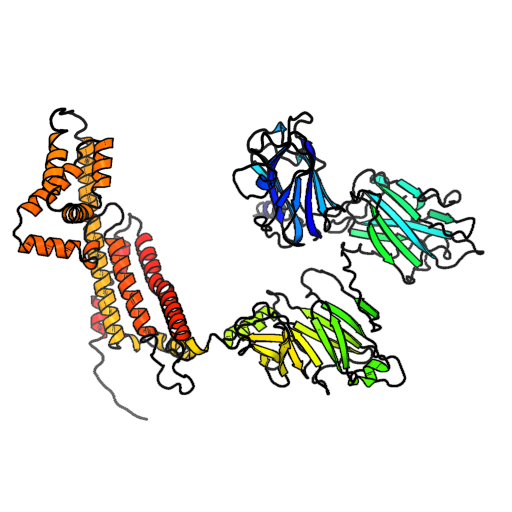14 0.159 -25.874 1.00 91.69 280 GLN A CA 1
ATOM 2160 C C . GLN A 1 280 ? 19.934 1.564 -25.351 1.00 91.69 280 GLN A C 1
ATOM 2162 O O . GLN A 1 280 ? 20.341 2.551 -25.972 1.00 91.69 280 GLN A O 1
ATOM 2167 N N . TRP A 1 281 ? 19.223 1.665 -24.233 1.00 92.00 281 TRP A N 1
ATOM 2168 C CA . TRP A 1 281 ? 18.808 2.954 -23.691 1.00 92.00 281 TRP A CA 1
ATOM 2169 C C . TRP A 1 281 ? 18.461 2.890 -22.208 1.00 92.00 281 TRP A C 1
ATOM 2171 O O . TRP A 1 281 ? 18.096 1.843 -21.663 1.00 92.00 281 TRP A O 1
ATOM 2181 N N . ASN A 1 282 ? 18.484 4.060 -21.582 1.00 91.81 282 ASN A N 1
ATOM 2182 C CA . ASN A 1 282 ? 17.869 4.322 -20.296 1.00 91.81 282 ASN A CA 1
ATOM 2183 C C . ASN A 1 282 ? 16.735 5.337 -20.494 1.00 91.81 282 ASN A C 1
ATOM 2185 O O . ASN A 1 282 ? 16.904 6.342 -21.181 1.00 91.81 282 ASN A O 1
ATOM 2189 N N . LEU A 1 283 ? 15.583 5.086 -19.875 1.00 92.69 283 LEU A N 1
ATOM 2190 C CA . LEU A 1 283 ? 14.587 6.128 -19.647 1.00 92.69 283 LEU A CA 1
ATOM 2191 C C . LEU A 1 283 ? 14.601 6.463 -18.167 1.00 92.69 283 LEU A C 1
ATOM 2193 O O . LEU A 1 283 ? 14.443 5.573 -17.328 1.00 92.69 283 LEU A O 1
ATOM 2197 N N . TRP A 1 284 ? 14.738 7.742 -17.866 1.00 88.75 284 TRP A N 1
ATOM 2198 C CA . TRP A 1 284 ? 14.680 8.267 -16.519 1.00 88.75 284 TRP A CA 1
ATOM 2199 C C . TRP A 1 284 ? 13.491 9.211 -16.354 1.00 88.75 284 TRP A C 1
ATOM 2201 O O . TRP A 1 284 ? 13.082 9.875 -17.304 1.00 88.75 284 TRP A O 1
ATOM 2211 N N . GLY A 1 285 ? 12.965 9.294 -15.139 1.00 87.12 285 GLY A N 1
ATOM 2212 C CA . GLY A 1 285 ? 11.904 10.206 -14.737 1.00 87.12 285 GLY A CA 1
ATOM 2213 C C . GLY A 1 285 ? 12.339 11.009 -13.524 1.00 87.12 285 GLY A C 1
ATOM 2214 O O . GLY A 1 285 ? 12.942 10.479 -12.593 1.00 87.12 285 GLY A O 1
ATOM 2215 N N . LEU A 1 286 ? 12.036 12.296 -13.523 1.00 79.75 286 LEU A N 1
ATOM 2216 C CA . LEU A 1 286 ? 12.245 13.196 -12.410 1.00 79.75 286 LEU A CA 1
ATOM 2217 C C . LEU A 1 286 ? 10.913 13.802 -12.013 1.00 79.75 286 LEU A C 1
ATOM 2219 O O . LEU A 1 286 ? 10.298 14.629 -12.685 1.00 79.75 286 LEU A O 1
ATOM 2223 N N . TYR A 1 287 ? 10.516 13.359 -10.840 1.00 65.81 287 TYR A N 1
ATOM 2224 C CA . TYR A 1 287 ? 9.980 14.205 -9.809 1.00 65.81 287 TYR A CA 1
ATOM 2225 C C . TYR A 1 287 ? 10.296 13.446 -8.514 1.00 65.81 287 TYR A C 1
ATOM 2227 O O . TYR A 1 287 ? 9.566 12.586 -8.034 1.00 65.81 287 TYR A O 1
ATOM 2235 N N . ILE A 1 288 ? 11.514 13.655 -8.030 1.00 61.44 288 ILE A N 1
ATOM 2236 C CA . ILE A 1 288 ? 11.928 13.191 -6.719 1.00 61.44 288 ILE A CA 1
ATOM 2237 C C . ILE A 1 288 ? 12.426 14.406 -5.972 1.00 61.44 288 ILE A C 1
ATOM 2239 O O . ILE A 1 288 ? 13.307 15.128 -6.439 1.00 61.44 288 ILE A O 1
ATOM 2243 N N . GLU A 1 289 ? 11.856 14.628 -4.797 1.00 67.38 289 GLU A N 1
ATOM 2244 C CA . GLU A 1 289 ? 12.457 15.535 -3.842 1.00 67.38 289 GLU A CA 1
ATOM 2245 C C . GLU A 1 289 ? 13.600 14.781 -3.157 1.00 67.38 289 GLU A C 1
ATOM 2247 O O . GLU A 1 289 ? 13.412 14.035 -2.196 1.00 67.38 289 GLU A O 1
ATOM 2252 N N . THR A 1 290 ? 14.794 14.950 -3.709 1.00 51.75 290 THR A N 1
ATOM 2253 C CA . THR A 1 290 ? 16.070 14.615 -3.081 1.00 51.75 290 THR A CA 1
ATOM 2254 C C . THR A 1 290 ? 16.813 15.910 -2.803 1.00 51.75 290 THR A C 1
ATOM 2256 O O . THR A 1 290 ? 16.666 16.894 -3.525 1.00 51.75 290 THR A O 1
ATOM 2259 N N . GLY A 1 291 ? 17.695 15.911 -1.805 1.00 45.09 291 GLY A N 1
ATOM 2260 C CA . GLY A 1 291 ? 18.613 17.033 -1.574 1.00 45.09 291 GLY A CA 1
ATOM 2261 C C . GLY A 1 291 ? 19.554 17.359 -2.752 1.00 45.09 291 GLY A C 1
ATOM 2262 O O . GLY A 1 291 ? 20.298 18.322 -2.641 1.00 45.09 291 GLY A O 1
ATOM 2263 N N . ASN A 1 292 ? 19.523 16.588 -3.853 1.00 44.56 292 ASN A N 1
ATOM 2264 C CA . ASN A 1 292 ? 20.263 16.766 -5.111 1.00 44.56 292 ASN A CA 1
ATOM 2265 C C . ASN A 1 292 ? 19.416 16.252 -6.299 1.00 44.56 292 ASN A C 1
ATOM 2267 O O . ASN A 1 292 ? 18.656 15.314 -6.105 1.00 44.56 292 ASN A O 1
ATOM 2271 N N . ASN A 1 293 ? 19.548 16.816 -7.505 1.00 52.16 293 ASN A N 1
ATOM 2272 C CA . ASN A 1 293 ? 18.812 16.467 -8.743 1.00 52.16 293 ASN A CA 1
ATOM 2273 C C . ASN A 1 293 ? 18.959 14.989 -9.194 1.00 52.16 293 ASN A C 1
ATOM 2275 O O . ASN A 1 293 ? 19.663 14.706 -10.162 1.00 52.16 293 ASN A O 1
ATOM 2279 N N . ASN A 1 294 ? 18.298 14.039 -8.534 1.00 62.53 294 ASN A N 1
ATOM 2280 C CA . ASN A 1 294 ? 18.420 12.619 -8.858 1.00 62.53 294 ASN A CA 1
ATOM 2281 C C . ASN A 1 294 ? 17.198 12.153 -9.659 1.00 62.53 294 ASN A C 1
ATOM 2283 O O . ASN A 1 294 ? 16.097 12.027 -9.125 1.00 62.53 294 ASN A O 1
ATOM 2287 N N . MET A 1 295 ? 17.404 11.894 -10.951 1.00 75.06 295 MET A N 1
ATOM 2288 C CA . MET A 1 295 ? 16.434 11.197 -11.798 1.00 75.06 295 MET A CA 1
ATOM 2289 C C . MET A 1 295 ? 16.311 9.724 -11.353 1.00 75.06 295 MET A C 1
ATOM 2291 O O . MET A 1 295 ? 17.294 9.108 -10.939 1.00 75.06 295 MET A O 1
ATOM 2295 N N . VAL A 1 296 ? 15.127 9.130 -11.489 1.00 77.81 296 VAL A N 1
ATOM 2296 C CA . VAL A 1 296 ? 14.866 7.695 -11.274 1.00 77.81 296 VAL A CA 1
ATOM 2297 C C . VAL A 1 296 ? 14.929 6.953 -12.589 1.00 77.81 296 VAL A C 1
ATOM 2299 O O . VAL A 1 296 ? 14.328 7.402 -13.559 1.00 77.81 296 VAL A O 1
ATOM 2302 N N . GLN A 1 297 ? 15.570 5.786 -12.626 1.00 84.06 297 GLN A N 1
ATOM 2303 C CA . GLN A 1 297 ? 15.520 4.929 -13.806 1.00 84.06 297 GLN A CA 1
ATOM 2304 C C . GLN A 1 297 ? 14.138 4.271 -13.935 1.00 84.06 297 GLN A C 1
ATOM 2306 O O . GLN A 1 297 ? 13.793 3.404 -13.137 1.00 84.06 297 GLN A O 1
ATOM 2311 N N . LEU A 1 298 ? 13.363 4.668 -14.946 1.00 85.31 298 LEU A N 1
ATOM 2312 C CA . LEU A 1 298 ? 12.040 4.109 -15.253 1.00 85.31 298 LEU A CA 1
ATOM 2313 C C . LEU A 1 298 ? 12.128 2.878 -16.153 1.00 85.31 298 LEU A C 1
ATOM 2315 O O . LEU A 1 298 ? 11.298 1.980 -16.060 1.00 85.31 298 LEU A O 1
ATOM 2319 N N . HIS A 1 299 ? 13.109 2.841 -17.053 1.00 89.69 299 HIS A N 1
ATOM 2320 C CA . HIS A 1 299 ? 13.330 1.706 -17.942 1.00 89.69 299 HIS A CA 1
ATOM 2321 C C . HIS A 1 299 ? 14.810 1.573 -18.296 1.00 89.69 299 HIS A C 1
ATOM 2323 O O . HIS A 1 299 ? 15.535 2.566 -18.414 1.00 89.69 299 HIS A O 1
ATOM 2329 N N . LYS A 1 300 ? 15.254 0.332 -18.503 1.00 91.25 300 LYS A N 1
ATOM 2330 C CA . LYS A 1 300 ? 16.614 0.012 -18.931 1.00 91.25 300 LYS A CA 1
ATOM 2331 C C . LYS A 1 300 ? 16.612 -1.075 -19.990 1.00 91.25 300 LYS A C 1
ATOM 2333 O O . LYS A 1 300 ? 16.071 -2.149 -19.762 1.00 91.25 300 LYS A O 1
ATOM 2338 N N . GLN A 1 301 ? 17.295 -0.819 -21.095 1.00 92.38 301 GLN A N 1
ATOM 2339 C CA . GLN A 1 301 ? 17.585 -1.805 -22.125 1.00 92.38 301 GLN A CA 1
ATOM 2340 C C . GLN A 1 301 ? 19.106 -1.928 -22.260 1.00 92.38 301 GLN A C 1
ATOM 2342 O O . GLN A 1 301 ? 19.737 -1.063 -22.854 1.00 92.38 301 GLN A O 1
ATOM 2347 N N . THR A 1 302 ? 19.703 -2.969 -21.669 1.00 89.12 302 THR A N 1
ATOM 2348 C CA . THR A 1 302 ? 21.169 -3.184 -21.671 1.00 89.12 302 THR A CA 1
ATOM 2349 C C . THR A 1 302 ? 21.675 -4.084 -22.788 1.00 89.12 302 THR A C 1
ATOM 2351 O O . THR A 1 302 ? 22.872 -4.102 -23.050 1.00 89.12 302 THR A O 1
ATOM 2354 N N . SER A 1 303 ? 20.800 -4.873 -23.406 1.00 91.12 303 SER A N 1
ATOM 2355 C CA . SER A 1 303 ? 21.122 -5.700 -24.567 1.00 91.12 303 SER A CA 1
ATOM 2356 C C . SER A 1 303 ? 20.500 -5.109 -25.819 1.00 91.12 303 SER A C 1
ATOM 2358 O O . SER A 1 303 ? 19.499 -4.400 -25.734 1.00 91.12 303 SER A O 1
ATOM 2360 N N . ASP A 1 304 ? 21.064 -5.421 -26.981 1.00 89.62 304 ASP A N 1
ATOM 2361 C CA . ASP A 1 304 ? 20.548 -4.912 -28.247 1.00 89.62 304 ASP A CA 1
ATOM 2362 C C . ASP A 1 304 ? 19.093 -5.337 -28.449 1.00 89.62 304 ASP A C 1
ATOM 2364 O O . ASP A 1 304 ? 18.767 -6.524 -28.554 1.00 89.62 304 ASP A O 1
ATOM 2368 N N . PHE A 1 305 ? 18.207 -4.349 -28.502 1.00 89.44 305 PHE A N 1
ATOM 2369 C CA . PHE A 1 305 ? 16.811 -4.569 -28.821 1.00 89.44 305 PHE A CA 1
ATOM 2370 C C . PHE A 1 305 ? 16.653 -4.860 -30.317 1.00 89.44 305 PHE A C 1
ATOM 2372 O O . PHE A 1 305 ? 17.329 -4.272 -31.163 1.00 89.44 305 PHE A O 1
ATOM 2379 N N . ALA A 1 306 ? 15.720 -5.745 -30.670 1.00 89.06 306 ALA A N 1
ATOM 2380 C CA . ALA A 1 306 ? 15.412 -6.087 -32.058 1.00 89.06 306 ALA A CA 1
ATOM 2381 C C . ALA A 1 306 ? 14.607 -4.969 -32.754 1.00 89.06 306 ALA A C 1
ATOM 2383 O O . ALA A 1 306 ? 13.452 -5.156 -33.137 1.00 89.06 306 ALA A O 1
ATOM 2384 N N . VAL A 1 307 ? 15.209 -3.787 -32.898 1.00 87.50 307 VAL A N 1
ATOM 2385 C CA . VAL A 1 307 ? 14.548 -2.597 -33.443 1.00 87.50 307 VAL A CA 1
ATOM 2386 C C . VAL A 1 307 ? 14.171 -2.822 -34.914 1.00 87.50 307 VAL A C 1
ATOM 2388 O O . VAL A 1 307 ? 15.064 -3.138 -35.718 1.00 87.50 307 VAL A O 1
ATOM 2391 N N . PRO A 1 308 ? 12.894 -2.618 -35.302 1.00 86.56 308 PRO A N 1
ATOM 2392 C CA . PRO A 1 308 ? 12.432 -2.773 -36.679 1.00 86.56 308 PRO A CA 1
ATOM 2393 C C . PRO A 1 308 ? 13.256 -1.953 -37.672 1.00 86.56 308 PRO A C 1
ATOM 2395 O O . PRO A 1 308 ? 13.620 -0.818 -37.402 1.00 86.56 308 PRO A O 1
ATOM 2398 N N . VAL A 1 309 ? 13.525 -2.502 -38.859 1.00 84.31 309 VAL A N 1
ATOM 2399 C CA . VAL A 1 309 ? 14.239 -1.773 -39.932 1.00 84.31 309 VAL A CA 1
ATOM 2400 C C . VAL A 1 309 ? 13.276 -0.903 -40.755 1.00 84.31 309 VAL A C 1
ATOM 2402 O O . VAL A 1 309 ? 13.685 0.056 -41.402 1.00 84.31 309 VAL A O 1
ATOM 2405 N N . SER A 1 310 ? 11.974 -1.197 -40.705 1.00 85.00 310 SER A N 1
ATOM 2406 C CA . SER A 1 310 ? 10.934 -0.330 -41.282 1.00 85.00 310 SER A CA 1
ATOM 2407 C C . SER A 1 310 ? 10.854 0.985 -40.500 1.00 85.00 310 SER A C 1
ATOM 2409 O O . SER A 1 310 ? 10.971 0.951 -39.280 1.00 85.00 310 SER A O 1
ATOM 2411 N N . ARG A 1 311 ? 10.703 2.118 -41.198 1.00 86.12 311 ARG A N 1
ATOM 2412 C CA . ARG A 1 311 ? 10.721 3.473 -40.613 1.00 86.12 311 ARG A CA 1
ATOM 2413 C C . ARG A 1 311 ? 9.313 3.925 -40.226 1.00 86.12 311 ARG A C 1
ATOM 2415 O O . ARG A 1 311 ? 8.341 3.431 -40.800 1.00 86.12 311 ARG A O 1
ATOM 2422 N N . GLY A 1 312 ? 9.203 4.846 -39.268 1.00 82.06 312 GLY A N 1
ATOM 2423 C CA . GLY A 1 312 ? 7.904 5.265 -38.730 1.00 82.06 312 GLY A CA 1
ATOM 2424 C C . GLY A 1 312 ? 7.162 4.145 -37.985 1.00 82.06 312 GLY A C 1
ATOM 2425 O O . GLY A 1 312 ? 5.942 4.201 -37.840 1.00 82.06 312 GLY A O 1
ATOM 2426 N N . VAL A 1 313 ? 7.875 3.099 -37.544 1.00 84.94 313 VAL A N 1
ATOM 2427 C CA . VAL A 1 313 ? 7.302 1.968 -36.805 1.00 84.94 313 VAL A CA 1
ATOM 2428 C C . VAL A 1 313 ? 7.617 2.115 -35.320 1.00 84.94 313 VAL A C 1
ATOM 2430 O O . VAL A 1 313 ? 8.768 2.318 -34.938 1.00 84.94 313 VAL A O 1
ATOM 2433 N N . SER A 1 314 ? 6.585 2.006 -34.481 1.00 86.94 314 SER A N 1
ATOM 2434 C CA . SER A 1 314 ? 6.735 1.965 -33.024 1.00 86.94 314 SER A CA 1
ATOM 2435 C C . SER A 1 314 ? 7.452 0.685 -32.588 1.00 86.94 314 SER A C 1
ATOM 2437 O O . SER A 1 314 ? 7.182 -0.405 -33.096 1.00 86.94 314 SER A O 1
ATOM 2439 N N . VAL A 1 315 ? 8.342 0.817 -31.607 1.00 83.06 315 VAL A N 1
ATOM 2440 C CA . VAL A 1 315 ? 9.112 -0.283 -31.002 1.00 83.06 315 VAL A CA 1
ATOM 2441 C C . VAL A 1 315 ? 8.249 -1.146 -30.060 1.00 83.06 315 VAL A C 1
ATOM 2443 O O . VAL A 1 315 ? 8.697 -2.174 -29.554 1.00 83.06 315 VAL A O 1
ATOM 2446 N N . GLY A 1 316 ? 6.967 -0.799 -29.904 1.00 80.62 316 GLY A N 1
ATOM 2447 C CA . GLY A 1 316 ? 6.015 -1.480 -29.032 1.00 80.62 316 GLY A CA 1
ATOM 2448 C C . GLY A 1 316 ? 5.942 -0.830 -27.653 1.00 80.62 316 GLY A C 1
ATOM 2449 O O . GLY A 1 316 ? 6.806 -0.039 -27.280 1.00 80.62 316 GLY A O 1
ATOM 2450 N N . SER A 1 317 ? 4.874 -1.125 -26.910 1.00 83.62 317 SER A N 1
ATOM 2451 C CA . SER A 1 317 ? 4.673 -0.581 -25.564 1.00 83.62 317 SER A CA 1
ATOM 2452 C C . SER A 1 317 ? 5.650 -1.233 -24.583 1.00 83.62 317 SER A C 1
ATOM 2454 O O . SER A 1 317 ? 5.672 -2.456 -24.429 1.00 83.62 317 SER A O 1
ATOM 2456 N N . LEU A 1 318 ? 6.468 -0.402 -23.946 1.00 85.19 318 LEU A N 1
ATOM 2457 C CA . LEU A 1 318 ? 7.421 -0.752 -22.906 1.00 85.19 318 LEU A CA 1
ATOM 2458 C C . LEU A 1 318 ? 6.839 -0.299 -21.567 1.00 85.19 318 LEU A C 1
ATOM 2460 O O . LEU A 1 318 ? 6.605 0.892 -21.346 1.00 85.19 318 LEU A O 1
ATOM 2464 N N . SER A 1 319 ? 6.596 -1.244 -20.664 1.00 80.69 319 SER A N 1
ATOM 2465 C CA . SER A 1 319 ? 6.158 -0.919 -19.308 1.00 80.69 319 SER A CA 1
ATOM 2466 C C . SER A 1 319 ? 7.276 -0.204 -18.558 1.00 80.69 319 SER A C 1
ATOM 2468 O O . SER A 1 319 ? 8.442 -0.592 -18.660 1.00 80.69 319 SER A O 1
ATOM 2470 N N . ILE A 1 320 ? 6.933 0.815 -17.774 1.00 77.69 320 ILE A N 1
ATOM 2471 C CA . ILE A 1 320 ? 7.891 1.342 -16.802 1.00 77.69 320 ILE A CA 1
ATOM 2472 C C . ILE A 1 320 ? 8.086 0.305 -15.691 1.00 77.69 320 ILE A C 1
ATOM 2474 O O . ILE A 1 320 ? 7.149 -0.408 -15.323 1.00 77.69 320 ILE A O 1
ATOM 2478 N N . ALA A 1 321 ? 9.304 0.188 -15.173 1.00 60.47 321 ALA A N 1
ATOM 2479 C CA . ALA A 1 321 ? 9.553 -0.636 -14.004 1.00 60.47 321 ALA A CA 1
ATOM 2480 C C . ALA A 1 321 ? 8.722 -0.087 -12.836 1.00 60.47 321 ALA A C 1
ATOM 2482 O O . ALA A 1 321 ? 8.765 1.112 -12.543 1.00 60.47 321 ALA A O 1
ATOM 2483 N N . ALA A 1 322 ? 7.980 -0.965 -12.152 1.00 50.88 322 ALA A N 1
ATOM 2484 C CA . ALA A 1 322 ? 7.537 -0.651 -10.802 1.00 50.88 322 ALA A CA 1
ATOM 2485 C C . ALA A 1 322 ? 8.793 -0.338 -9.982 1.00 50.88 322 ALA A C 1
ATOM 2487 O O . ALA A 1 322 ? 9.830 -0.976 -10.171 1.00 50.88 322 ALA A O 1
ATOM 2488 N N . TRP A 1 323 ? 8.729 0.684 -9.134 1.00 50.06 323 TRP A N 1
ATOM 2489 C CA . TRP A 1 323 ? 9.884 1.146 -8.376 1.00 50.06 323 TRP A CA 1
ATOM 2490 C C . TRP A 1 323 ? 10.276 0.082 -7.335 1.00 50.06 323 TRP A C 1
ATOM 2492 O O . TRP A 1 323 ? 9.822 0.097 -6.194 1.00 50.06 323 TRP A O 1
ATOM 2502 N N . GLU A 1 324 ? 11.073 -0.897 -7.758 1.00 39.28 324 GLU A N 1
ATOM 2503 C CA . GLU A 1 324 ? 11.641 -1.946 -6.921 1.00 39.28 324 GLU A CA 1
ATOM 2504 C C . GLU A 1 324 ? 13.022 -1.487 -6.450 1.00 39.28 324 GLU A C 1
ATOM 2506 O O . GLU A 1 324 ? 13.967 -1.355 -7.229 1.00 39.28 324 GLU A O 1
ATOM 2511 N N . PHE A 1 325 ? 13.154 -1.219 -5.152 1.00 38.31 325 PHE A N 1
ATOM 2512 C CA . PHE A 1 325 ? 14.455 -0.965 -4.546 1.00 38.31 325 PHE A CA 1
ATOM 2513 C C . PHE A 1 325 ? 15.259 -2.272 -4.527 1.00 38.31 325 PHE A C 1
ATOM 2515 O O . PHE A 1 325 ? 14.998 -3.170 -3.728 1.00 38.31 325 PHE A O 1
ATOM 2522 N N . THR A 1 326 ? 16.260 -2.386 -5.401 1.00 30.00 326 THR A N 1
ATOM 2523 C CA . THR A 1 326 ? 17.244 -3.477 -5.361 1.00 30.00 326 THR A CA 1
ATOM 2524 C C . THR A 1 326 ? 18.009 -3.452 -4.037 1.00 30.00 326 THR A C 1
ATOM 2526 O O . THR A 1 326 ? 18.872 -2.600 -3.817 1.00 30.00 326 THR A O 1
ATOM 2529 N N . SER A 1 327 ? 17.745 -4.418 -3.156 1.00 25.36 327 SER A N 1
ATOM 2530 C CA . SER A 1 327 ? 18.613 -4.702 -2.014 1.00 25.36 327 SER A CA 1
ATOM 2531 C C . SER A 1 327 ? 19.878 -5.403 -2.514 1.00 25.36 327 SER A C 1
ATOM 2533 O O . SER A 1 327 ? 19.879 -6.607 -2.773 1.00 25.36 327 SER A O 1
ATOM 2535 N N . THR A 1 328 ? 20.967 -4.659 -2.679 1.00 24.72 328 THR A N 1
ATOM 2536 C CA . THR A 1 328 ? 22.270 -5.226 -3.053 1.00 24.72 328 THR A CA 1
ATOM 2537 C C . THR A 1 328 ? 22.740 -6.195 -1.963 1.00 24.72 328 THR A C 1
ATOM 2539 O O . THR A 1 328 ? 23.139 -5.767 -0.883 1.00 24.72 328 THR A O 1
ATOM 2542 N N . THR A 1 329 ? 22.693 -7.503 -2.222 1.00 26.47 329 THR A N 1
ATOM 2543 C CA . THR A 1 329 ? 23.317 -8.519 -1.362 1.00 26.47 329 THR A CA 1
ATOM 2544 C C . THR A 1 329 ? 24.596 -9.003 -2.031 1.00 26.47 329 THR A C 1
ATOM 2546 O O . THR A 1 329 ? 24.580 -9.610 -3.097 1.00 26.47 329 THR A O 1
ATOM 2549 N N . THR A 1 330 ? 25.732 -8.699 -1.415 1.00 28.38 330 THR A N 1
ATOM 2550 C CA . THR A 1 330 ? 27.040 -9.245 -1.768 1.00 28.38 330 THR A CA 1
ATOM 2551 C C . THR A 1 330 ? 27.115 -10.705 -1.323 1.00 28.38 330 THR A C 1
ATOM 2553 O O . THR A 1 330 ? 27.041 -10.985 -0.129 1.00 28.38 330 THR A O 1
ATOM 2556 N N . SER A 1 331 ? 27.333 -11.643 -2.249 1.00 28.55 331 SER A N 1
ATOM 2557 C CA . SER A 1 331 ? 27.798 -12.993 -1.905 1.00 28.55 331 SER A CA 1
ATOM 2558 C C . SER A 1 331 ? 29.117 -13.304 -2.600 1.00 28.55 331 SER A C 1
ATOM 2560 O O . SER A 1 331 ? 29.236 -13.245 -3.822 1.00 28.55 331 SER A O 1
ATOM 2562 N N . SER A 1 332 ? 30.114 -13.639 -1.790 1.00 34.00 332 SER A N 1
ATOM 2563 C CA . SER A 1 332 ? 31.427 -14.121 -2.199 1.00 34.00 332 SER A CA 1
ATOM 2564 C C . SER A 1 332 ? 31.361 -15.544 -2.774 1.00 34.00 332 SER A C 1
ATOM 2566 O O . SER A 1 332 ? 30.687 -16.404 -2.215 1.00 34.00 332 SER A O 1
ATOM 2568 N N . SER A 1 333 ? 32.148 -15.766 -3.832 1.00 37.44 333 SER A N 1
ATOM 2569 C CA . SER A 1 333 ? 32.700 -17.047 -4.316 1.00 37.44 333 SER A CA 1
ATOM 2570 C C . SER A 1 333 ? 31.818 -18.080 -5.037 1.00 37.44 333 SER A C 1
ATOM 2572 O O . SER A 1 333 ? 32.239 -19.227 -5.136 1.00 37.44 333 SER A O 1
ATOM 2574 N N . SER A 1 334 ? 30.679 -17.718 -5.627 1.00 41.06 334 SER A N 1
ATOM 2575 C CA . SER A 1 334 ? 30.044 -18.553 -6.668 1.00 41.06 334 SER A CA 1
ATOM 2576 C C . SER A 1 334 ? 29.595 -17.681 -7.843 1.00 41.06 334 SER A C 1
ATOM 2578 O O . SER A 1 334 ? 29.104 -16.572 -7.632 1.00 41.06 334 SER A O 1
ATOM 2580 N N . GLU A 1 335 ? 29.805 -18.133 -9.085 1.00 43.88 335 GLU A N 1
ATOM 2581 C CA . GLU A 1 335 ? 29.317 -17.437 -10.288 1.00 43.88 335 GLU A CA 1
ATOM 2582 C C . GLU A 1 335 ? 27.795 -17.641 -10.416 1.00 43.88 335 GLU A C 1
ATOM 2584 O O . GLU A 1 335 ? 27.309 -18.393 -11.260 1.00 43.88 335 GLU A O 1
ATOM 2589 N N . ALA A 1 336 ? 27.024 -17.002 -9.533 1.00 41.84 336 ALA A N 1
ATOM 2590 C CA . ALA A 1 336 ? 25.585 -16.855 -9.698 1.00 41.84 336 ALA A CA 1
ATOM 2591 C C . ALA A 1 336 ? 25.334 -15.790 -10.775 1.00 41.84 336 ALA A C 1
ATOM 2593 O O . ALA A 1 336 ? 25.561 -14.597 -10.561 1.00 41.84 336 ALA A O 1
ATOM 2594 N N . TYR A 1 337 ? 24.884 -16.217 -11.955 1.00 40.34 337 TYR A N 1
ATOM 2595 C CA . TYR A 1 337 ? 24.579 -15.321 -13.070 1.00 40.34 337 TYR A CA 1
ATOM 2596 C C . TYR A 1 337 ? 23.176 -14.730 -12.885 1.00 40.34 337 TYR A C 1
ATOM 2598 O O . TYR A 1 337 ? 22.232 -15.113 -13.566 1.00 40.34 337 TYR A O 1
ATOM 2606 N N . GLY A 1 338 ? 23.055 -13.797 -11.939 1.00 41.59 338 GLY A N 1
ATOM 2607 C CA . GLY A 1 338 ? 21.847 -13.003 -11.716 1.00 41.59 338 GLY A CA 1
ATOM 2608 C C . GLY A 1 338 ? 20.722 -13.736 -10.976 1.00 41.59 338 GLY A C 1
ATOM 2609 O O . GLY A 1 338 ? 20.396 -14.894 -11.238 1.00 41.59 338 GLY A O 1
ATOM 2610 N N . VAL A 1 339 ? 20.099 -13.021 -10.041 1.00 37.91 339 VAL A N 1
ATOM 2611 C CA . VAL A 1 339 ? 18.794 -13.378 -9.479 1.00 37.91 339 VAL A CA 1
ATOM 2612 C C . VAL A 1 339 ? 17.761 -12.624 -10.303 1.00 37.91 339 VAL A C 1
ATOM 2614 O O . VAL A 1 339 ? 17.738 -11.396 -10.283 1.00 37.91 339 VAL A O 1
ATOM 2617 N N . VAL A 1 340 ? 16.928 -13.343 -11.053 1.00 39.84 340 VAL A N 1
ATOM 2618 C CA . VAL A 1 340 ? 15.750 -12.742 -11.684 1.00 39.84 340 VAL A CA 1
ATOM 2619 C C . VAL A 1 340 ? 14.626 -12.848 -10.661 1.00 39.84 340 VAL A C 1
ATOM 2621 O O . VAL A 1 340 ? 13.975 -13.887 -10.538 1.00 39.84 340 VAL A O 1
ATOM 2624 N N . ALA A 1 341 ? 14.442 -11.789 -9.875 1.00 36.88 341 ALA A N 1
ATOM 2625 C CA . ALA A 1 341 ? 13.158 -11.534 -9.238 1.00 36.88 341 ALA A CA 1
ATOM 2626 C C . ALA A 1 341 ? 12.244 -10.968 -10.331 1.00 36.88 341 ALA A C 1
ATOM 2628 O O . ALA A 1 341 ? 12.631 -10.022 -11.016 1.00 36.88 341 ALA A O 1
ATOM 2629 N N . GLN A 1 342 ? 11.082 -11.579 -10.569 1.00 36.72 342 GLN A N 1
ATOM 2630 C CA . GLN A 1 342 ? 10.131 -11.048 -11.542 1.00 36.72 342 GLN A CA 1
ATOM 2631 C C . GLN A 1 342 ? 8.739 -10.885 -10.931 1.00 36.72 342 GLN A C 1
ATOM 2633 O O . GLN A 1 342 ? 8.128 -11.857 -10.499 1.00 36.72 342 GLN A O 1
ATOM 2638 N N . SER A 1 343 ? 8.281 -9.633 -11.018 1.00 34.31 343 SER A N 1
ATOM 2639 C CA . SER A 1 343 ? 6.917 -9.098 -11.064 1.00 34.31 343 SER A CA 1
ATOM 2640 C C . SER A 1 343 ? 5.993 -9.342 -9.858 1.00 34.31 343 SER A C 1
ATOM 2642 O O . SER A 1 343 ? 5.417 -10.423 -9.729 1.00 34.31 343 SER A O 1
ATOM 2644 N N . PRO A 1 344 ? 5.707 -8.301 -9.048 1.00 34.88 344 PRO A N 1
ATOM 2645 C CA . PRO A 1 344 ? 4.529 -8.247 -8.192 1.00 34.88 344 PRO A CA 1
ATOM 2646 C C . PRO A 1 344 ? 3.303 -7.942 -9.065 1.00 34.88 344 PRO A C 1
ATOM 2648 O O . PRO A 1 344 ? 2.728 -6.857 -9.037 1.00 34.88 344 PRO A O 1
ATOM 2651 N N . GLY A 1 345 ? 2.929 -8.902 -9.908 1.00 30.39 345 GLY A N 1
ATOM 2652 C CA . GLY A 1 345 ? 1.595 -8.958 -10.483 1.00 30.39 345 GLY A CA 1
ATOM 2653 C C . GLY A 1 345 ? 0.626 -9.489 -9.430 1.00 30.39 345 GLY A C 1
ATOM 2654 O O . GLY A 1 345 ? 0.934 -10.425 -8.694 1.00 30.39 345 GLY A O 1
ATOM 2655 N N . THR A 1 346 ? -0.553 -8.886 -9.346 1.00 36.66 346 THR A N 1
ATOM 2656 C CA . THR A 1 346 ? -1.677 -9.345 -8.521 1.00 36.66 346 THR A CA 1
ATOM 2657 C C . THR A 1 346 ? -1.876 -10.865 -8.635 1.00 36.66 346 THR A C 1
ATOM 2659 O O . THR A 1 346 ? -2.227 -11.361 -9.707 1.00 36.66 346 THR A O 1
ATOM 2662 N N . GLY A 1 347 ? -1.654 -11.594 -7.537 1.00 42.03 347 GLY A N 1
ATOM 2663 C CA . GLY A 1 347 ? -1.919 -13.034 -7.424 1.00 42.03 347 GLY A CA 1
ATOM 2664 C C . GLY A 1 347 ? -0.778 -13.990 -7.801 1.00 42.03 347 GLY A C 1
ATOM 2665 O O . GLY A 1 347 ? -1.024 -15.191 -7.897 1.00 42.03 347 GLY A O 1
ATOM 2666 N N . THR A 1 348 ? 0.458 -13.522 -8.017 1.00 41.44 348 THR A N 1
ATOM 2667 C CA . THR A 1 348 ? 1.605 -14.423 -8.240 1.00 41.44 348 THR A CA 1
ATOM 2668 C C . THR A 1 348 ? 2.498 -14.535 -7.006 1.00 41.44 348 THR A C 1
ATOM 2670 O O . THR A 1 348 ? 3.085 -13.555 -6.559 1.00 41.44 348 THR A O 1
ATOM 2673 N N . ILE A 1 349 ? 2.603 -15.764 -6.487 1.00 52.62 349 ILE A N 1
ATOM 2674 C CA . ILE A 1 349 ? 3.509 -16.212 -5.417 1.00 52.62 349 ILE A CA 1
ATOM 2675 C C . ILE A 1 349 ? 4.909 -15.600 -5.640 1.00 52.62 349 ILE A C 1
ATOM 2677 O O . ILE A 1 349 ? 5.400 -15.701 -6.766 1.00 52.62 349 ILE A O 1
ATOM 2681 N N . PRO A 1 350 ? 5.580 -14.997 -4.635 1.00 58.59 350 PRO A N 1
ATOM 2682 C CA . PRO A 1 350 ? 6.935 -14.474 -4.802 1.00 58.59 350 PRO A CA 1
ATOM 2683 C C . PRO A 1 350 ? 7.882 -15.617 -5.183 1.00 58.59 350 PRO A C 1
ATOM 2685 O O . PRO A 1 350 ? 8.229 -16.450 -4.347 1.00 58.59 350 PRO A O 1
ATOM 2688 N N . VAL A 1 351 ? 8.268 -15.682 -6.462 1.00 63.53 351 VAL A N 1
ATOM 2689 C CA . VAL A 1 351 ? 9.203 -16.680 -6.994 1.00 63.53 351 VAL A CA 1
ATOM 2690 C C . VAL A 1 351 ? 10.576 -16.034 -7.145 1.00 63.53 351 VAL A C 1
ATOM 2692 O O . VAL A 1 351 ? 10.785 -15.184 -8.009 1.00 63.53 351 VAL A O 1
ATOM 2695 N N . VAL A 1 352 ? 11.546 -16.486 -6.357 1.00 71.69 352 VAL A N 1
ATOM 2696 C CA . VAL A 1 352 ? 12.958 -16.151 -6.554 1.00 71.69 352 VAL A CA 1
ATOM 2697 C C . VAL A 1 352 ? 13.564 -17.194 -7.480 1.00 71.69 352 VAL A C 1
ATOM 2699 O O . VAL A 1 352 ? 13.619 -18.370 -7.117 1.00 71.69 352 VAL A O 1
ATOM 2702 N N . THR A 1 353 ? 14.020 -16.782 -8.668 1.00 71.06 353 THR A N 1
ATOM 2703 C CA . THR A 1 353 ? 14.740 -17.676 -9.586 1.00 71.06 353 THR A CA 1
ATOM 2704 C C . THR A 1 353 ? 16.219 -17.311 -9.661 1.00 71.06 353 THR A C 1
ATOM 2706 O O . THR A 1 353 ? 16.574 -16.183 -10.003 1.00 71.06 353 THR A O 1
ATOM 2709 N N . ALA A 1 354 ? 17.083 -18.281 -9.367 1.00 72.44 354 ALA A N 1
ATOM 2710 C CA . ALA A 1 354 ? 18.531 -18.176 -9.503 1.00 72.44 354 ALA A CA 1
ATOM 2711 C C . ALA A 1 354 ? 19.023 -19.101 -10.623 1.00 72.44 354 ALA A C 1
ATOM 2713 O O . ALA A 1 354 ? 18.645 -20.274 -10.672 1.00 72.44 354 ALA A O 1
ATOM 2714 N N . LEU A 1 355 ? 19.874 -18.582 -11.512 1.00 72.88 355 LEU A N 1
ATOM 2715 C CA . LEU A 1 355 ? 20.553 -19.381 -12.531 1.00 72.88 355 LEU A CA 1
ATOM 2716 C C . LEU A 1 355 ? 21.950 -19.773 -12.036 1.00 72.88 355 LEU A C 1
ATOM 2718 O O . LEU A 1 355 ? 22.774 -18.917 -11.711 1.00 72.88 355 LEU A O 1
ATOM 2722 N N . LEU A 1 356 ? 22.214 -21.076 -11.983 1.00 78.31 356 LEU A N 1
ATOM 2723 C CA . LEU A 1 356 ? 23.416 -21.646 -11.386 1.00 78.31 356 LEU A CA 1
ATOM 2724 C C . LEU A 1 356 ? 24.286 -22.346 -12.414 1.00 78.31 356 LEU A C 1
ATOM 2726 O O . LEU A 1 356 ? 23.787 -23.019 -13.317 1.00 78.31 356 LEU A O 1
ATOM 2730 N N . ARG A 1 357 ? 25.596 -22.269 -12.189 1.00 79.69 357 ARG A N 1
ATOM 2731 C CA . ARG A 1 357 ? 26.612 -22.997 -12.941 1.00 79.69 357 ARG A CA 1
ATOM 2732 C C . ARG A 1 357 ? 27.628 -23.588 -11.970 1.00 79.69 357 ARG A C 1
ATOM 2734 O O . ARG A 1 357 ? 28.320 -22.841 -11.291 1.00 79.69 357 ARG A O 1
ATOM 2741 N N . ALA A 1 358 ? 27.738 -24.916 -11.923 1.00 73.75 358 ALA A N 1
ATOM 2742 C CA . ALA A 1 358 ? 28.717 -25.586 -11.066 1.00 73.75 358 ALA A CA 1
ATOM 2743 C C . ALA A 1 358 ? 30.147 -25.418 -11.594 1.00 73.75 358 ALA A C 1
ATOM 2745 O O . ALA A 1 358 ? 30.474 -25.918 -12.677 1.00 73.75 358 ALA A O 1
ATOM 2746 N N . GLY A 1 359 ? 30.998 -24.756 -10.807 1.00 72.31 359 GLY A N 1
ATOM 2747 C CA . GLY A 1 359 ? 32.426 -24.654 -11.075 1.00 72.31 359 GLY A CA 1
ATOM 2748 C C . GLY A 1 359 ? 33.176 -25.965 -10.785 1.00 72.31 359 GLY A C 1
ATOM 2749 O O . GLY A 1 359 ? 32.607 -26.920 -10.245 1.00 72.31 359 GLY A O 1
ATOM 2750 N N . PRO A 1 360 ? 34.475 -26.040 -11.127 1.00 69.81 360 PRO A N 1
ATOM 2751 C CA . PRO A 1 360 ? 35.313 -27.205 -10.831 1.00 69.81 360 PRO A CA 1
ATOM 2752 C C . PRO A 1 360 ? 35.364 -27.545 -9.332 1.00 69.81 360 PRO A C 1
ATOM 2754 O O . PRO A 1 360 ? 35.307 -28.720 -8.968 1.00 69.81 360 PRO A O 1
ATOM 2757 N N . ASP A 1 361 ? 35.406 -26.522 -8.475 1.00 71.56 361 ASP A N 1
ATOM 2758 C CA . ASP A 1 361 ? 35.482 -26.677 -7.019 1.00 71.56 361 ASP A CA 1
ATOM 2759 C C . ASP A 1 361 ? 34.163 -27.199 -6.425 1.00 71.56 361 ASP A C 1
ATOM 2761 O O . ASP A 1 361 ? 34.173 -28.089 -5.574 1.00 71.56 361 ASP A O 1
ATOM 2765 N N . ASP A 1 362 ? 33.015 -26.746 -6.941 1.00 73.81 362 ASP A N 1
ATOM 2766 C CA . ASP A 1 362 ? 31.695 -27.240 -6.522 1.00 73.81 362 ASP A CA 1
ATOM 2767 C C . ASP A 1 362 ? 31.509 -28.718 -6.888 1.00 73.81 362 ASP A C 1
ATOM 2769 O O . ASP A 1 362 ? 30.967 -29.519 -6.118 1.00 73.81 362 ASP A O 1
ATOM 2773 N N . ARG A 1 363 ? 31.989 -29.113 -8.076 1.00 75.00 363 ARG A N 1
ATOM 2774 C CA . ARG A 1 363 ? 31.966 -30.514 -8.521 1.00 75.00 363 ARG A CA 1
ATOM 2775 C C . ARG A 1 363 ? 32.818 -31.399 -7.613 1.00 75.00 363 ARG A C 1
ATOM 2777 O O . ARG A 1 363 ? 32.394 -32.509 -7.303 1.00 75.00 363 ARG A O 1
ATOM 2784 N N . ALA A 1 364 ? 33.962 -30.903 -7.141 1.00 72.50 364 ALA A N 1
ATOM 2785 C CA . ALA A 1 364 ? 34.796 -31.608 -6.170 1.00 72.50 364 ALA A CA 1
ATOM 2786 C C . ALA A 1 364 ? 34.137 -31.704 -4.780 1.00 72.50 364 ALA A C 1
ATOM 2788 O O . ALA A 1 364 ? 34.279 -32.724 -4.106 1.00 72.50 364 ALA A O 1
ATOM 2789 N N . ALA A 1 365 ? 33.383 -30.680 -4.366 1.00 74.69 365 ALA A N 1
ATOM 2790 C CA . ALA A 1 365 ? 32.651 -30.656 -3.097 1.00 74.69 365 ALA A CA 1
ATOM 2791 C C . ALA A 1 365 ? 31.382 -31.535 -3.085 1.00 74.69 365 ALA A C 1
ATOM 2793 O O . ALA A 1 365 ? 30.821 -31.801 -2.021 1.00 74.69 365 ALA A O 1
ATOM 2794 N N . GLY A 1 366 ? 30.899 -31.981 -4.251 1.00 78.38 366 GLY A N 1
ATOM 2795 C CA . GLY A 1 366 ? 29.707 -32.831 -4.388 1.00 78.38 366 GLY A CA 1
ATOM 2796 C C . GLY A 1 366 ? 28.367 -32.107 -4.176 1.00 78.38 366 GLY A C 1
ATOM 2797 O O . GLY A 1 366 ? 27.304 -32.683 -4.419 1.00 78.38 366 GLY A O 1
ATOM 2798 N N . SER A 1 367 ? 28.389 -30.842 -3.753 1.00 80.81 367 SER A N 1
ATOM 2799 C CA . SER A 1 367 ? 27.205 -29.997 -3.595 1.00 80.81 367 SER A CA 1
ATOM 2800 C C . SER A 1 367 ? 27.563 -28.512 -3.668 1.00 80.81 367 SER A C 1
ATOM 2802 O O . SER A 1 367 ? 28.675 -28.129 -3.319 1.00 80.81 367 SER A O 1
ATOM 2804 N N . MET A 1 368 ? 26.608 -27.689 -4.098 1.00 80.12 368 MET A N 1
ATOM 2805 C CA . MET A 1 368 ? 26.713 -26.232 -4.188 1.00 80.12 368 MET A CA 1
ATOM 2806 C C . MET A 1 368 ? 25.708 -25.586 -3.236 1.00 80.12 368 MET A C 1
ATOM 2808 O O . MET A 1 368 ? 24.553 -26.008 -3.192 1.00 80.12 368 MET A O 1
ATOM 2812 N N . GLN A 1 369 ? 26.124 -24.559 -2.493 1.00 81.44 369 GLN A N 1
ATOM 2813 C CA . GLN A 1 369 ? 25.228 -23.778 -1.640 1.00 81.44 369 GLN A CA 1
ATOM 2814 C C . GLN A 1 369 ? 24.742 -22.523 -2.369 1.00 81.44 369 GLN A C 1
ATOM 2816 O O . GLN A 1 369 ? 25.530 -21.817 -2.989 1.00 81.44 369 GLN A O 1
ATOM 2821 N N . VAL A 1 370 ? 23.444 -22.253 -2.281 1.00 77.00 370 VAL A N 1
ATOM 2822 C CA . VAL A 1 370 ? 22.750 -21.176 -2.986 1.00 77.00 370 VAL A CA 1
ATOM 2823 C C . VAL A 1 370 ? 21.781 -20.517 -2.025 1.00 77.00 370 VAL A C 1
ATOM 2825 O O . VAL A 1 370 ? 21.016 -21.205 -1.351 1.00 77.00 370 VAL A O 1
ATOM 2828 N N . SER A 1 371 ? 21.787 -19.192 -1.984 1.00 73.12 371 SER A N 1
ATOM 2829 C CA . SER A 1 371 ? 20.794 -18.423 -1.238 1.00 73.12 371 SER A CA 1
ATOM 2830 C C . SER A 1 371 ? 19.757 -17.873 -2.211 1.00 73.12 371 SER A C 1
ATOM 2832 O O . SER A 1 371 ? 20.106 -17.141 -3.135 1.00 73.12 371 SER A O 1
ATOM 2834 N N . ALA A 1 372 ? 18.492 -18.235 -2.017 1.00 65.31 372 ALA A N 1
ATOM 2835 C CA . ALA A 1 372 ? 17.360 -17.721 -2.782 1.00 65.31 372 ALA A CA 1
ATOM 2836 C C . ALA A 1 372 ? 16.386 -17.046 -1.807 1.00 65.31 372 ALA A C 1
ATOM 2838 O O . ALA A 1 372 ? 15.643 -17.714 -1.088 1.00 65.31 372 ALA A O 1
ATOM 2839 N N . GLY A 1 373 ? 16.437 -15.714 -1.734 1.00 68.44 373 GLY A N 1
ATOM 2840 C CA . GLY A 1 373 ? 15.740 -14.961 -0.690 1.00 68.44 373 GLY A CA 1
ATOM 2841 C C . GLY A 1 373 ? 16.309 -15.279 0.698 1.00 68.44 373 GLY A C 1
ATOM 2842 O O . GLY A 1 373 ? 17.518 -15.206 0.908 1.00 68.44 373 GLY A O 1
ATOM 2843 N N . THR A 1 374 ? 15.441 -15.652 1.638 1.00 69.50 374 THR A N 1
ATOM 2844 C CA . THR A 1 374 ? 15.804 -16.074 3.005 1.00 69.50 374 THR A CA 1
ATOM 2845 C C . THR A 1 374 ? 16.193 -17.553 3.108 1.00 69.50 374 THR A C 1
ATOM 2847 O O . THR A 1 374 ? 16.641 -17.992 4.167 1.00 69.50 374 THR A O 1
ATOM 2850 N N . TYR A 1 375 ? 16.045 -18.328 2.029 1.00 78.25 375 TYR A N 1
ATOM 2851 C CA . TYR A 1 375 ? 16.280 -19.768 2.032 1.00 78.25 375 TYR A CA 1
ATOM 2852 C C . TYR A 1 375 ? 17.705 -20.099 1.587 1.00 78.25 375 TYR A C 1
ATOM 2854 O O . TYR A 1 375 ? 18.137 -19.723 0.495 1.00 78.25 375 TYR A O 1
ATOM 2862 N N . ALA A 1 376 ? 18.419 -20.861 2.416 1.00 80.62 376 ALA A N 1
ATOM 2863 C CA . ALA A 1 376 ? 19.687 -21.481 2.052 1.00 80.62 376 ALA A CA 1
ATOM 2864 C C . ALA A 1 376 ? 19.436 -22.901 1.522 1.00 80.62 376 ALA A C 1
ATOM 2866 O O . ALA A 1 376 ? 18.914 -23.760 2.235 1.00 80.62 376 ALA A O 1
ATOM 2867 N N . LEU A 1 377 ? 19.821 -23.140 0.271 1.00 85.69 377 LEU A N 1
ATOM 2868 C CA . LEU A 1 377 ? 19.702 -24.406 -0.446 1.00 85.69 377 LEU A CA 1
ATOM 2869 C C . LEU A 1 377 ? 21.086 -25.002 -0.676 1.00 85.69 377 LEU A C 1
ATOM 2871 O O . LEU A 1 377 ? 22.005 -24.303 -1.089 1.00 85.69 377 LEU A O 1
ATOM 2875 N N . ARG A 1 378 ? 21.237 -26.309 -0.475 1.00 86.50 378 ARG A N 1
ATOM 2876 C CA . ARG A 1 378 ? 22.423 -27.064 -0.879 1.00 86.50 378 ARG A CA 1
ATOM 2877 C C . ARG A 1 378 ? 22.024 -28.107 -1.916 1.00 86.50 378 ARG A C 1
ATOM 2879 O O . ARG A 1 378 ? 21.315 -29.072 -1.622 1.00 86.50 378 ARG A O 1
ATOM 2886 N N . ILE A 1 379 ? 22.480 -27.883 -3.142 1.00 86.19 379 ILE A N 1
ATOM 2887 C CA . ILE A 1 379 ? 22.078 -28.611 -4.343 1.00 86.19 379 ILE A CA 1
ATOM 2888 C C . ILE A 1 379 ? 23.176 -29.610 -4.721 1.00 86.19 379 ILE A C 1
ATOM 2890 O O . ILE A 1 379 ? 24.333 -29.207 -4.861 1.00 86.19 379 ILE A O 1
ATOM 2894 N N . PRO A 1 380 ? 22.860 -30.904 -4.907 1.00 84.94 380 PRO A N 1
ATOM 2895 C CA . PRO A 1 380 ? 23.840 -31.900 -5.335 1.00 84.94 380 PRO A CA 1
ATOM 2896 C C . PRO A 1 380 ? 24.428 -31.579 -6.712 1.00 84.94 380 PRO A C 1
ATOM 2898 O O . PRO A 1 380 ? 23.684 -31.369 -7.672 1.00 84.94 380 PRO A O 1
ATOM 2901 N N . THR A 1 381 ? 25.756 -31.620 -6.858 1.00 82.12 381 THR A N 1
ATOM 2902 C CA . THR A 1 381 ? 26.388 -31.340 -8.161 1.00 82.12 381 THR A CA 1
ATOM 2903 C C . THR A 1 381 ? 26.208 -32.459 -9.186 1.00 82.12 381 THR A C 1
ATOM 2905 O O . THR A 1 381 ? 26.415 -32.239 -10.375 1.00 82.12 381 THR A O 1
ATOM 2908 N N . ALA A 1 382 ? 25.718 -33.628 -8.761 1.00 77.56 382 ALA A N 1
ATOM 2909 C CA . ALA A 1 382 ? 25.287 -34.711 -9.648 1.00 77.56 382 ALA A CA 1
ATOM 2910 C C . ALA A 1 382 ? 24.132 -34.316 -10.593 1.00 77.56 382 ALA A C 1
ATOM 2912 O O . ALA A 1 382 ? 23.856 -35.037 -11.547 1.00 77.56 382 ALA A O 1
ATOM 2913 N N . LEU A 1 383 ? 23.456 -33.191 -10.330 1.00 75.12 383 LEU A N 1
ATOM 2914 C CA . LEU A 1 383 ? 22.388 -32.655 -11.178 1.00 75.12 383 LEU A CA 1
ATOM 2915 C C . LEU A 1 383 ? 22.906 -31.887 -12.403 1.00 75.12 383 LEU A C 1
ATOM 2917 O O . LEU A 1 383 ? 22.123 -31.597 -13.300 1.00 75.12 383 LEU A O 1
ATOM 2921 N N . PHE A 1 384 ? 24.206 -31.584 -12.460 1.00 75.00 384 PHE A N 1
ATOM 2922 C CA . PHE A 1 384 ? 24.856 -30.995 -13.629 1.00 75.00 384 PHE A CA 1
ATOM 2923 C C . PHE A 1 384 ? 25.425 -32.141 -14.474 1.00 75.00 384 PHE A C 1
ATOM 2925 O O . PHE A 1 384 ? 26.447 -32.740 -14.136 1.00 75.00 384 PHE A O 1
ATOM 2932 N N . THR A 1 385 ? 24.712 -32.502 -15.536 1.00 62.50 385 THR A N 1
ATOM 2933 C CA . THR A 1 385 ? 24.913 -33.739 -16.305 1.00 62.50 385 THR A CA 1
ATOM 2934 C C . THR A 1 385 ? 26.066 -33.685 -17.309 1.00 62.50 385 THR A C 1
ATOM 2936 O O . THR A 1 385 ? 26.579 -34.731 -17.709 1.00 62.50 385 THR A O 1
ATOM 2939 N N . SER A 1 386 ? 26.530 -32.492 -17.685 1.00 55.81 386 SER A N 1
ATOM 2940 C CA . SER A 1 386 ? 27.602 -32.315 -18.669 1.00 55.81 386 SER A CA 1
ATOM 2941 C C . SER A 1 386 ? 28.987 -32.086 -18.034 1.00 55.81 386 SER A C 1
ATOM 2943 O O . SER A 1 386 ? 29.251 -31.083 -17.363 1.00 55.81 386 SER A O 1
ATOM 2945 N N . ALA A 1 387 ? 29.930 -32.998 -18.298 1.00 51.38 387 ALA A N 1
ATOM 2946 C CA . ALA A 1 387 ? 31.338 -32.842 -17.919 1.00 51.38 387 ALA A CA 1
ATOM 2947 C C . ALA A 1 387 ? 32.123 -31.891 -18.852 1.00 51.38 387 ALA A C 1
ATOM 2949 O O . ALA A 1 387 ? 33.162 -31.380 -18.437 1.00 51.38 387 ALA A O 1
ATOM 2950 N N . SER A 1 388 ? 31.635 -31.651 -20.077 1.00 42.16 388 SER A N 1
ATOM 2951 C CA . SER A 1 388 ? 32.378 -31.003 -21.174 1.00 42.16 388 SER A CA 1
ATOM 2952 C C . SER A 1 388 ? 31.831 -29.646 -21.640 1.00 42.16 388 SER A C 1
ATOM 2954 O O . SER A 1 388 ? 32.573 -28.891 -22.259 1.00 42.16 388 SER A O 1
ATOM 2956 N N . GLU A 1 389 ? 30.580 -29.310 -21.324 1.00 52.09 389 GLU A N 1
ATOM 2957 C CA . GLU A 1 389 ? 29.914 -28.032 -21.640 1.00 52.09 389 GLU A CA 1
ATOM 2958 C C . GLU A 1 389 ? 29.305 -27.387 -20.378 1.00 52.09 389 GLU A C 1
ATOM 2960 O O . GLU A 1 389 ? 28.983 -28.108 -19.425 1.00 52.09 389 GLU A O 1
ATOM 2965 N N . PRO A 1 390 ? 29.158 -26.046 -20.322 1.00 53.56 390 PRO A N 1
ATOM 2966 C CA . PRO A 1 390 ? 28.545 -25.371 -19.182 1.00 53.56 390 PRO A CA 1
ATOM 2967 C C . PRO A 1 390 ? 27.054 -25.719 -19.076 1.00 53.56 390 PRO A C 1
ATOM 2969 O O . PRO A 1 390 ? 26.220 -25.154 -19.773 1.00 53.56 390 PRO A O 1
ATOM 2972 N N . ASP A 1 391 ? 26.737 -26.648 -18.178 1.00 67.69 391 ASP A N 1
ATOM 2973 C CA . ASP A 1 391 ? 25.364 -27.007 -17.824 1.00 67.69 391 ASP A CA 1
ATOM 2974 C C . ASP A 1 391 ? 24.813 -25.965 -16.836 1.00 67.69 391 ASP A C 1
ATOM 2976 O O . ASP A 1 391 ? 25.444 -25.695 -15.805 1.00 67.69 391 ASP A O 1
ATOM 2980 N N . TYR A 1 392 ? 23.664 -25.367 -17.153 1.00 73.62 392 TYR A N 1
ATOM 2981 C CA . TYR A 1 392 ? 23.005 -24.384 -16.291 1.00 73.62 392 TYR A CA 1
ATOM 2982 C C . TYR A 1 392 ? 21.776 -24.996 -15.627 1.00 73.62 392 TYR A C 1
ATOM 2984 O O . TYR A 1 392 ? 20.960 -25.657 -16.273 1.00 73.62 392 TYR A O 1
ATOM 2992 N N . LEU A 1 393 ? 21.615 -24.714 -14.336 1.00 76.50 393 LEU A N 1
ATOM 2993 C CA . LEU A 1 393 ? 20.465 -25.135 -13.546 1.00 76.50 393 LEU A CA 1
ATOM 2994 C C . LEU A 1 393 ? 19.724 -23.899 -13.034 1.00 76.50 393 LEU A C 1
ATOM 2996 O O . LEU A 1 393 ? 20.282 -23.106 -12.281 1.00 76.50 393 LEU A O 1
ATOM 3000 N N . ALA A 1 394 ? 18.465 -23.739 -13.427 1.00 78.25 394 ALA A N 1
ATOM 3001 C CA . ALA A 1 394 ? 17.575 -22.732 -12.871 1.00 78.25 394 ALA A CA 1
ATOM 3002 C C . ALA A 1 394 ? 16.864 -23.293 -11.633 1.00 78.25 394 ALA A C 1
ATOM 3004 O O . ALA A 1 394 ? 16.255 -24.367 -11.675 1.00 78.25 394 ALA A O 1
ATOM 3005 N N . VAL A 1 395 ? 16.934 -22.548 -10.535 1.00 79.00 395 VAL A N 1
ATOM 3006 C CA . VAL A 1 395 ? 16.323 -22.893 -9.251 1.00 79.00 395 VAL A CA 1
ATOM 3007 C C . VAL A 1 395 ? 15.302 -21.836 -8.914 1.00 79.00 395 VAL A C 1
ATOM 3009 O O . VAL A 1 395 ? 15.665 -20.678 -8.742 1.00 79.00 395 VAL A O 1
ATOM 3012 N N . SER A 1 396 ? 14.043 -22.240 -8.807 1.00 80.62 396 SER A N 1
ATOM 3013 C CA . SER A 1 396 ? 12.940 -21.358 -8.447 1.00 80.62 396 SER A CA 1
ATOM 3014 C C . SER A 1 396 ? 12.408 -21.743 -7.072 1.00 80.62 396 SER A C 1
ATOM 3016 O O . SER A 1 396 ? 11.957 -22.874 -6.878 1.00 80.62 396 SER A O 1
ATOM 3018 N N . VAL A 1 397 ? 12.442 -20.803 -6.131 1.00 82.31 397 VAL A N 1
ATOM 3019 C CA . VAL A 1 397 ? 11.866 -20.944 -4.787 1.00 82.31 397 VAL A CA 1
ATOM 3020 C C . VAL A 1 397 ? 10.677 -20.013 -4.678 1.00 82.31 397 VAL A C 1
ATOM 3022 O O . VAL A 1 397 ? 10.805 -18.831 -4.980 1.00 82.31 397 VAL A O 1
ATOM 3025 N N . ALA A 1 398 ? 9.532 -20.547 -4.269 1.00 82.00 398 ALA A N 1
ATOM 3026 C CA . ALA A 1 398 ? 8.296 -19.794 -4.141 1.00 82.00 398 ALA A CA 1
ATOM 3027 C C . ALA A 1 398 ? 7.689 -20.006 -2.753 1.00 82.00 398 ALA A C 1
ATOM 3029 O O . ALA A 1 398 ? 7.459 -21.150 -2.357 1.00 82.00 398 ALA A O 1
ATOM 3030 N N . GLU A 1 399 ? 7.426 -18.925 -2.024 1.00 80.69 399 GLU A N 1
ATOM 3031 C CA . GLU A 1 399 ? 6.756 -18.983 -0.721 1.00 80.69 399 GLU A CA 1
ATOM 3032 C C . GLU A 1 399 ? 5.260 -18.738 -0.902 1.00 80.69 399 GLU A C 1
ATOM 3034 O O . GLU A 1 399 ? 4.844 -17.619 -1.210 1.00 80.69 399 GLU A O 1
ATOM 3039 N N . LEU A 1 400 ? 4.468 -19.803 -0.758 1.00 77.56 400 LEU A N 1
ATOM 3040 C CA . LEU A 1 400 ? 3.018 -19.768 -0.939 1.00 77.56 400 LEU A CA 1
ATOM 3041 C C . LEU A 1 400 ? 2.387 -18.905 0.155 1.00 77.56 400 LEU A C 1
ATOM 3043 O O . LEU A 1 400 ? 2.665 -19.101 1.342 1.00 77.56 400 LEU A O 1
ATOM 3047 N N . GLN A 1 401 ? 1.549 -17.949 -0.244 1.00 73.50 401 GLN A N 1
ATOM 3048 C CA . GLN A 1 401 ? 0.956 -17.008 0.696 1.00 73.50 401 GLN A CA 1
ATOM 3049 C C . GLN A 1 401 ? -0.303 -17.615 1.339 1.00 73.50 401 GLN A C 1
ATOM 3051 O O . GLN A 1 401 ? -0.994 -18.442 0.726 1.00 73.50 401 GLN A O 1
ATOM 3056 N N . PRO A 1 402 ? -0.628 -17.233 2.587 1.00 63.66 402 PRO A N 1
ATOM 3057 C CA . PRO A 1 402 ? -1.916 -17.558 3.192 1.00 63.66 402 PRO A CA 1
ATOM 3058 C C . PRO A 1 402 ? -3.064 -17.001 2.335 1.00 63.66 402 PRO A C 1
ATOM 3060 O O . PRO A 1 402 ? -3.066 -15.816 2.017 1.00 63.66 402 PRO A O 1
ATOM 3063 N N . GLY A 1 403 ? -4.043 -17.839 1.981 1.00 59.31 403 GLY A N 1
ATOM 3064 C CA . GLY A 1 403 ? -5.203 -17.448 1.161 1.00 59.31 403 GLY A CA 1
ATOM 3065 C C . GLY A 1 403 ? -5.150 -17.870 -0.314 1.00 59.31 403 GLY A C 1
ATOM 3066 O O . GLY A 1 403 ? -6.167 -17.771 -0.995 1.00 59.31 403 GLY A O 1
ATOM 3067 N N . ASP A 1 404 ? -4.025 -18.400 -0.807 1.00 69.19 404 ASP A N 1
ATOM 3068 C CA . ASP A 1 404 ? -3.988 -19.060 -2.120 1.00 69.19 404 ASP A CA 1
ATOM 3069 C C . ASP A 1 404 ? -4.844 -20.345 -2.093 1.00 69.19 404 ASP A C 1
ATOM 3071 O O . ASP A 1 404 ? -4.792 -21.090 -1.112 1.00 69.19 404 ASP A O 1
ATOM 3075 N N . GLU A 1 405 ? -5.566 -20.677 -3.177 1.00 74.19 405 GLU A N 1
ATOM 3076 C CA . GLU A 1 405 ? -6.408 -21.897 -3.256 1.00 74.19 405 GLU A CA 1
ATOM 3077 C C . GLU A 1 405 ? -5.632 -23.176 -2.875 1.00 74.19 405 GLU A C 1
ATOM 3079 O O . GLU A 1 405 ? -6.166 -24.091 -2.244 1.00 74.19 405 GLU A O 1
ATOM 3084 N N . ILE A 1 406 ? -4.343 -23.228 -3.231 1.00 72.69 406 ILE A N 1
ATOM 3085 C CA . ILE A 1 406 ? -3.441 -24.336 -2.895 1.00 72.69 406 ILE A CA 1
ATOM 3086 C C . ILE A 1 406 ? -3.119 -24.327 -1.395 1.00 72.69 406 ILE A C 1
ATOM 3088 O O . ILE A 1 406 ? -3.213 -25.370 -0.750 1.00 72.69 406 ILE A O 1
ATOM 3092 N N . THR A 1 407 ? -2.793 -23.167 -0.817 1.00 78.19 407 THR A N 1
ATOM 3093 C CA . THR A 1 407 ? -2.517 -23.030 0.620 1.00 78.19 407 THR A CA 1
ATOM 3094 C C . THR A 1 407 ? -3.748 -23.375 1.455 1.00 78.19 407 THR A C 1
ATOM 3096 O O . THR A 1 407 ? -3.622 -24.096 2.442 1.00 78.19 407 THR A O 1
ATOM 3099 N N . GLU A 1 408 ? -4.948 -22.959 1.040 1.00 80.19 408 GLU A N 1
ATOM 3100 C CA . GLU A 1 408 ? -6.200 -23.321 1.715 1.00 80.19 408 GLU A CA 1
ATOM 3101 C C . GLU A 1 408 ? -6.436 -24.835 1.719 1.00 80.19 408 GLU A C 1
ATOM 3103 O O . GLU A 1 408 ? -6.829 -25.402 2.743 1.00 80.19 408 GLU A O 1
ATOM 3108 N N . LEU A 1 409 ? -6.157 -25.511 0.602 1.00 79.75 409 LEU A N 1
ATOM 3109 C CA . LEU A 1 409 ? -6.284 -26.963 0.493 1.00 79.75 409 LEU A CA 1
ATOM 3110 C C . LEU A 1 409 ? -5.268 -27.686 1.392 1.00 79.75 409 LEU A C 1
ATOM 3112 O O . LEU A 1 409 ? -5.613 -28.646 2.090 1.00 79.75 409 LEU A O 1
ATOM 3116 N N . MET A 1 410 ? -4.030 -27.195 1.437 1.00 79.94 410 MET A N 1
ATOM 3117 C CA . MET A 1 410 ? -2.972 -27.735 2.294 1.00 79.94 410 MET A CA 1
ATOM 3118 C C . MET A 1 410 ? -3.246 -27.498 3.784 1.00 79.94 410 MET A C 1
ATOM 3120 O O . MET A 1 410 ? -3.042 -28.398 4.607 1.00 79.94 410 MET A O 1
ATOM 3124 N N . GLU A 1 411 ? -3.762 -26.320 4.140 1.00 78.94 411 GLU A N 1
ATOM 3125 C CA . GLU A 1 411 ? -4.219 -26.000 5.489 1.00 78.94 411 GLU A CA 1
ATOM 3126 C C . GLU A 1 411 ? -5.414 -26.863 5.894 1.00 78.94 411 GLU A C 1
ATOM 3128 O O . GLU A 1 411 ? -5.450 -27.376 7.013 1.00 78.94 411 GLU A O 1
ATOM 3133 N N . ALA A 1 412 ? -6.388 -27.055 5.002 1.00 76.75 412 ALA A N 1
ATOM 3134 C CA . ALA A 1 412 ? -7.531 -27.927 5.244 1.00 76.75 412 ALA A CA 1
ATOM 3135 C C . ALA A 1 412 ? -7.081 -29.372 5.501 1.00 76.75 412 ALA A C 1
ATOM 3137 O O . ALA A 1 412 ? -7.597 -30.014 6.418 1.00 76.75 412 ALA A O 1
ATOM 3138 N N . SER A 1 413 ? -6.071 -29.852 4.765 1.00 77.62 413 SER A N 1
ATOM 3139 C CA . SER A 1 413 ? -5.453 -31.163 4.990 1.00 77.62 413 SER A CA 1
ATOM 3140 C C . SER A 1 413 ? -4.787 -31.253 6.373 1.00 77.62 413 SER A C 1
ATOM 3142 O O . SER A 1 413 ? -5.074 -32.187 7.121 1.00 77.62 413 SER A O 1
ATOM 3144 N N . THR A 1 414 ? -4.010 -30.242 6.796 1.00 72.44 414 THR A N 1
ATOM 3145 C CA . THR A 1 414 ? -3.442 -30.216 8.167 1.00 72.44 414 THR A CA 1
ATOM 3146 C C . THR A 1 414 ? -4.499 -30.119 9.269 1.00 72.44 414 THR A C 1
ATOM 3148 O O . THR A 1 414 ? -4.411 -30.813 10.281 1.00 72.44 414 THR A O 1
ATOM 3151 N N . LYS A 1 415 ? -5.563 -29.332 9.060 1.00 69.12 415 LYS A N 1
ATOM 3152 C CA . LYS A 1 415 ? -6.703 -29.240 9.988 1.00 69.12 415 LYS A CA 1
ATOM 3153 C C . LYS A 1 415 ? -7.440 -30.579 10.101 1.00 69.12 415 LYS A C 1
ATOM 3155 O O . LYS A 1 415 ? -7.916 -30.912 11.185 1.00 69.12 415 LYS A O 1
ATOM 3160 N N . ALA A 1 416 ? -7.517 -31.352 9.014 1.00 65.44 416 ALA A N 1
ATOM 3161 C CA . ALA A 1 416 ? -8.127 -32.679 8.999 1.00 65.44 416 ALA A CA 1
ATOM 3162 C C . ALA A 1 416 ? -7.258 -33.747 9.688 1.00 65.44 416 ALA A C 1
ATOM 3164 O O . ALA A 1 416 ? -7.809 -34.611 10.374 1.00 65.44 416 ALA A O 1
ATOM 3165 N N . SER A 1 417 ? -5.926 -33.684 9.551 1.00 62.59 417 SER A N 1
ATOM 3166 C CA . SER A 1 417 ? -4.996 -34.589 10.250 1.00 62.59 417 SER A CA 1
ATOM 3167 C C . SER A 1 417 ? -4.792 -34.216 11.720 1.00 62.59 417 SER A C 1
ATOM 3169 O O . SER A 1 417 ? -4.441 -35.071 12.536 1.00 62.59 417 SER A O 1
ATOM 3171 N N . GLY A 1 418 ? -5.073 -32.961 12.082 1.00 61.81 418 GLY A N 1
ATOM 3172 C CA . GLY A 1 418 ? -4.907 -32.467 13.441 1.00 61.81 418 GLY A CA 1
ATOM 3173 C C . GLY A 1 418 ? -3.520 -31.951 13.779 1.00 61.81 418 GLY A C 1
ATOM 3174 O O . GLY A 1 418 ? -3.197 -31.785 14.964 1.00 61.81 418 GLY A O 1
ATOM 3175 N N . ASP A 1 419 ? -2.734 -31.725 12.737 1.00 75.19 419 ASP A N 1
ATOM 3176 C CA . ASP A 1 419 ? -1.422 -31.120 12.796 1.00 75.19 419 ASP A CA 1
ATOM 3177 C C . ASP A 1 419 ? -1.525 -29.607 12.565 1.00 75.19 419 ASP A C 1
ATOM 3179 O O . ASP A 1 419 ? -2.543 -29.087 12.103 1.00 75.19 419 ASP A O 1
ATOM 3183 N N . VAL A 1 420 ? -0.462 -28.879 12.897 1.00 74.94 420 VAL A N 1
ATOM 3184 C CA 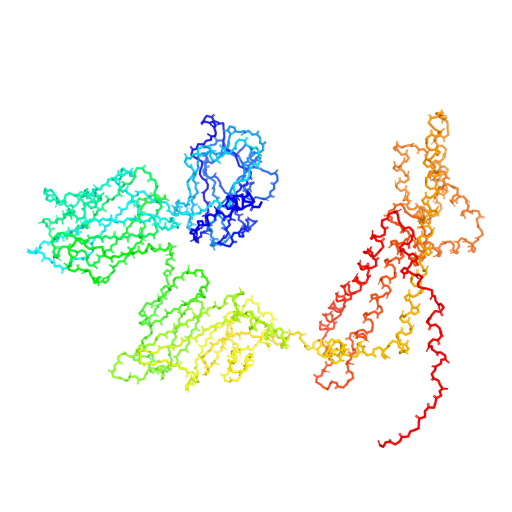. VAL A 1 420 ? -0.379 -27.431 12.678 1.00 74.94 420 VAL A CA 1
ATOM 3185 C C . VAL A 1 420 ? 0.819 -27.131 11.792 1.00 74.94 420 VAL A C 1
ATOM 3187 O O . VAL A 1 420 ? 1.933 -27.553 12.096 1.00 74.94 420 VAL A O 1
ATOM 3190 N N . LEU A 1 421 ? 0.601 -26.379 10.714 1.00 78.00 421 LEU A N 1
ATOM 3191 C CA . LEU A 1 421 ? 1.680 -25.789 9.923 1.00 78.00 421 LEU A CA 1
ATOM 3192 C C . LEU A 1 421 ? 2.493 -24.844 10.813 1.00 78.00 421 LEU A C 1
ATOM 3194 O O . LEU A 1 421 ? 1.980 -23.848 11.317 1.00 78.00 421 LEU A O 1
ATOM 3198 N N . ALA A 1 422 ? 3.754 -25.192 11.051 1.00 77.94 422 ALA A N 1
ATOM 3199 C CA . ALA A 1 422 ? 4.684 -24.379 11.829 1.00 77.94 422 ALA A CA 1
ATOM 3200 C C . ALA A 1 422 ? 5.402 -23.333 10.963 1.00 77.94 422 ALA A C 1
ATOM 3202 O O . ALA A 1 422 ? 5.907 -22.344 11.493 1.00 77.94 422 ALA A O 1
ATOM 3203 N N . THR A 1 423 ? 5.439 -23.552 9.647 1.00 82.69 423 THR A N 1
ATOM 3204 C CA . THR A 1 423 ? 5.945 -22.620 8.632 1.00 82.69 423 THR A CA 1
ATOM 3205 C C . THR A 1 423 ? 4.968 -22.554 7.461 1.00 82.69 423 THR A C 1
ATOM 3207 O O . THR A 1 423 ? 4.203 -23.499 7.247 1.00 82.69 423 THR A O 1
ATOM 3210 N N . GLY A 1 424 ? 5.023 -21.472 6.680 1.00 82.88 424 GLY A N 1
ATOM 3211 C CA . GLY A 1 424 ? 4.338 -21.406 5.388 1.00 82.88 424 GLY A CA 1
ATOM 3212 C C . GLY A 1 424 ? 4.841 -22.496 4.421 1.00 82.88 424 GLY A C 1
ATOM 3213 O O . GLY A 1 424 ? 5.986 -22.947 4.567 1.00 82.88 424 GLY A O 1
ATOM 3214 N N . PRO A 1 425 ? 4.013 -22.964 3.468 1.00 86.88 425 PRO A N 1
ATOM 3215 C CA . PRO A 1 425 ? 4.449 -23.909 2.447 1.00 86.88 425 PRO A CA 1
ATOM 3216 C C . PRO A 1 425 ? 5.434 -23.267 1.455 1.00 86.88 425 PRO A C 1
ATOM 3218 O O . PRO A 1 425 ? 5.186 -22.196 0.907 1.00 86.88 425 PRO A O 1
ATOM 3221 N N . VAL A 1 426 ? 6.539 -23.953 1.171 1.00 87.56 426 VAL A N 1
ATOM 3222 C CA . VAL A 1 426 ? 7.592 -23.491 0.257 1.00 87.56 426 VAL A CA 1
ATOM 3223 C C . VAL A 1 426 ? 7.691 -24.443 -0.929 1.00 87.56 426 VAL A C 1
ATOM 3225 O O . VAL A 1 426 ? 7.957 -25.631 -0.761 1.00 87.56 426 VAL A O 1
ATOM 3228 N N . SER A 1 427 ? 7.489 -23.937 -2.143 1.00 87.50 427 SER A N 1
ATOM 3229 C CA . SER A 1 427 ? 7.651 -24.687 -3.391 1.00 87.50 427 SER A CA 1
ATOM 3230 C C . SER A 1 427 ? 9.067 -24.507 -3.931 1.00 87.50 427 SER A C 1
ATOM 3232 O O . SER A 1 427 ? 9.466 -23.388 -4.246 1.00 87.50 427 SER A O 1
ATOM 3234 N N . ILE A 1 428 ? 9.796 -25.605 -4.140 1.00 86.56 428 ILE A N 1
ATOM 3235 C CA . ILE A 1 428 ? 11.134 -25.581 -4.753 1.00 86.56 428 ILE A CA 1
ATOM 3236 C C . ILE A 1 428 ? 11.084 -26.343 -6.079 1.00 86.56 428 ILE A C 1
ATOM 3238 O O . ILE A 1 428 ? 10.746 -27.527 -6.113 1.00 86.56 428 ILE A O 1
ATOM 3242 N N . LYS A 1 429 ? 11.434 -25.671 -7.180 1.00 84.31 429 LYS A N 1
ATOM 3243 C CA . LYS A 1 429 ? 11.481 -26.251 -8.531 1.00 84.31 429 LYS A CA 1
ATOM 3244 C C . LYS A 1 429 ? 12.880 -26.130 -9.123 1.00 84.31 429 LYS A C 1
ATOM 3246 O O . LYS A 1 429 ? 13.514 -25.083 -9.025 1.00 84.31 429 LYS A O 1
ATOM 3251 N N . LEU A 1 430 ? 13.325 -27.197 -9.782 1.00 81.75 430 LEU A N 1
ATOM 3252 C CA . LEU A 1 430 ? 14.580 -27.247 -10.526 1.00 81.75 430 LEU A CA 1
ATOM 3253 C C . LEU A 1 430 ? 14.300 -27.426 -12.019 1.00 81.75 430 LEU A C 1
ATOM 3255 O O . LEU A 1 430 ? 13.507 -28.286 -12.403 1.00 81.75 430 LEU A O 1
ATOM 3259 N N . ARG A 1 431 ? 14.970 -26.646 -12.868 1.00 77.38 431 ARG A N 1
ATOM 3260 C CA . ARG A 1 431 ? 14.908 -26.785 -14.329 1.00 77.38 431 ARG A CA 1
ATOM 3261 C C . ARG A 1 431 ? 16.311 -26.749 -14.919 1.00 77.38 431 ARG A C 1
ATOM 3263 O O . ARG A 1 431 ? 17.063 -25.822 -14.638 1.00 77.38 431 ARG A O 1
ATOM 3270 N N . SER A 1 432 ? 16.652 -27.734 -15.744 1.00 74.25 432 SER A N 1
ATOM 3271 C CA . SER A 1 432 ? 17.812 -27.652 -16.639 1.00 74.25 432 SER A CA 1
ATOM 3272 C C . SER A 1 432 ? 17.357 -27.072 -17.986 1.00 74.25 432 SER A C 1
ATOM 3274 O O . SER A 1 432 ? 16.178 -27.172 -18.336 1.00 74.25 432 SER A O 1
ATOM 3276 N N . LEU A 1 433 ? 18.275 -26.459 -18.740 1.00 62.50 433 LEU A N 1
ATOM 3277 C CA . LEU A 1 433 ? 18.018 -25.943 -20.095 1.00 62.50 433 LEU A CA 1
ATOM 3278 C C . LEU A 1 433 ? 17.510 -27.028 -21.059 1.00 62.50 433 LEU A C 1
ATOM 3280 O O . LEU A 1 433 ? 16.762 -26.716 -21.983 1.00 62.50 433 LEU A O 1
ATOM 3284 N N . GLU A 1 434 ? 17.889 -28.288 -20.838 1.00 59.00 434 GLU A N 1
ATOM 3285 C CA . GLU A 1 434 ? 17.549 -29.392 -21.740 1.00 59.00 434 GLU A CA 1
ATOM 3286 C C . GLU A 1 434 ? 16.335 -30.208 -21.273 1.00 59.00 434 GLU A C 1
ATOM 3288 O O . GLU A 1 434 ? 15.621 -30.773 -22.106 1.00 59.00 434 GLU A O 1
ATOM 3293 N N . GLN A 1 435 ? 16.062 -30.281 -19.960 1.00 60.53 435 GLN A N 1
ATOM 3294 C CA . GLN A 1 435 ? 14.977 -31.096 -19.393 1.00 60.53 435 GLN A CA 1
ATOM 3295 C C . GLN A 1 435 ? 14.403 -30.531 -18.079 1.00 60.53 435 GLN A C 1
ATOM 3297 O O . GLN A 1 435 ? 15.116 -30.011 -17.218 1.00 60.53 435 GLN A O 1
ATOM 3302 N N . ASN A 1 436 ? 13.092 -30.720 -17.880 1.00 59.06 436 ASN A N 1
ATOM 3303 C CA . ASN A 1 436 ? 12.456 -30.537 -16.573 1.00 59.06 436 ASN A CA 1
ATOM 3304 C C . ASN A 1 436 ? 12.822 -31.713 -15.658 1.00 59.06 436 ASN A C 1
ATOM 3306 O O . ASN A 1 436 ? 12.498 -32.863 -15.962 1.00 59.06 436 ASN A O 1
ATOM 3310 N N . ILE A 1 437 ? 13.462 -31.420 -14.527 1.00 71.62 437 ILE A N 1
ATOM 3311 C CA . ILE A 1 437 ? 13.791 -32.419 -13.510 1.00 71.62 437 ILE A CA 1
ATOM 3312 C C . ILE A 1 437 ? 12.530 -32.638 -12.669 1.00 71.62 437 ILE A C 1
ATOM 3314 O O . ILE A 1 437 ? 12.249 -31.880 -11.745 1.00 71.62 437 ILE A O 1
ATOM 3318 N N . ASN A 1 438 ? 11.747 -33.661 -13.012 1.00 65.75 438 ASN A N 1
ATOM 3319 C CA . ASN A 1 438 ? 10.533 -34.025 -12.283 1.00 65.75 438 ASN A CA 1
ATOM 3320 C C . ASN A 1 438 ? 10.745 -35.338 -11.514 1.00 65.75 438 ASN A C 1
ATOM 3322 O O . ASN A 1 438 ? 11.283 -36.300 -12.062 1.00 65.75 438 ASN A O 1
ATOM 3326 N N . GLY A 1 439 ? 10.256 -35.409 -10.273 1.00 68.50 439 GLY A N 1
ATOM 3327 C CA . GLY A 1 439 ? 10.223 -36.643 -9.482 1.00 68.50 439 GLY A CA 1
ATOM 3328 C C . GLY A 1 439 ? 11.323 -36.745 -8.424 1.00 68.50 439 GLY A C 1
ATOM 3329 O O . GLY A 1 439 ? 11.658 -35.762 -7.765 1.00 68.50 439 GLY A O 1
ATOM 3330 N N . THR A 1 440 ? 11.825 -37.964 -8.205 1.00 74.06 440 THR A N 1
ATOM 3331 C CA . THR A 1 440 ? 12.800 -38.265 -7.150 1.00 74.06 440 THR A CA 1
ATOM 3332 C C . THR A 1 440 ? 14.238 -38.014 -7.599 1.00 74.06 440 THR A C 1
ATOM 3334 O O . THR A 1 440 ? 14.701 -38.613 -8.569 1.00 74.06 440 THR A O 1
ATOM 3337 N N . LEU A 1 441 ? 14.961 -37.182 -6.857 1.00 79.94 441 LEU A N 1
ATOM 3338 C CA . LEU A 1 441 ? 16.385 -36.918 -7.017 1.00 79.94 441 LEU A CA 1
ATOM 3339 C C . LEU A 1 441 ? 17.218 -38.143 -6.608 1.00 79.94 441 LEU A C 1
ATOM 3341 O O . LEU A 1 441 ? 16.939 -38.791 -5.600 1.00 79.94 441 LEU A O 1
ATOM 3345 N N . ALA A 1 442 ? 18.284 -38.424 -7.362 1.00 76.00 442 ALA A N 1
ATOM 3346 C CA . ALA A 1 442 ? 19.226 -39.507 -7.054 1.00 76.00 442 ALA A CA 1
ATOM 3347 C C . ALA A 1 442 ? 20.074 -39.233 -5.795 1.00 76.00 442 ALA A C 1
ATOM 3349 O O . ALA A 1 442 ? 20.554 -40.165 -5.153 1.00 76.00 442 ALA A O 1
ATOM 3350 N N . ALA A 1 443 ? 20.245 -37.956 -5.443 1.00 81.38 443 ALA A N 1
ATOM 3351 C CA . ALA A 1 443 ? 20.904 -37.497 -4.228 1.00 81.38 443 ALA A CA 1
ATOM 3352 C C . ALA A 1 443 ? 20.014 -36.456 -3.525 1.00 81.38 443 ALA A C 1
ATOM 3354 O O . ALA A 1 443 ? 19.348 -35.677 -4.213 1.00 81.38 443 ALA A O 1
ATOM 3355 N N . PRO A 1 444 ? 19.982 -36.428 -2.182 1.00 86.06 444 PRO A N 1
ATOM 3356 C CA . PRO A 1 444 ? 19.096 -35.535 -1.451 1.00 86.06 444 PRO A CA 1
ATOM 3357 C C . PRO A 1 444 ? 19.559 -34.076 -1.546 1.00 86.06 444 PRO A C 1
ATOM 3359 O O . PRO A 1 444 ? 20.736 -33.773 -1.353 1.00 86.06 444 PRO A O 1
ATOM 3362 N N . MET A 1 445 ? 18.617 -33.171 -1.798 1.00 89.12 445 MET A N 1
ATOM 3363 C CA . MET A 1 445 ? 18.804 -31.728 -1.646 1.00 89.12 445 MET A CA 1
ATOM 3364 C C . MET A 1 445 ? 18.593 -31.345 -0.183 1.00 89.12 445 MET A C 1
ATOM 3366 O O . MET A 1 445 ? 17.683 -31.877 0.451 1.00 89.12 445 MET A O 1
ATOM 3370 N N . GLN A 1 446 ? 19.397 -30.417 0.342 1.00 89.88 446 GLN A N 1
ATOM 3371 C CA . GLN A 1 446 ? 19.205 -29.871 1.689 1.00 89.88 446 GLN A CA 1
ATOM 3372 C C . GLN A 1 446 ? 18.703 -28.429 1.614 1.00 89.88 446 GLN A C 1
ATOM 3374 O O . GLN A 1 446 ? 19.150 -27.662 0.763 1.00 89.88 446 GLN A O 1
ATOM 3379 N N . PHE A 1 447 ? 17.789 -28.056 2.502 1.00 89.38 447 PHE A N 1
ATOM 3380 C CA . PHE A 1 447 ? 17.291 -26.691 2.633 1.00 89.38 447 PHE A CA 1
ATOM 3381 C C . PHE A 1 447 ? 16.976 -26.364 4.091 1.00 89.38 447 PHE A C 1
ATOM 3383 O O . PHE A 1 447 ? 16.702 -27.259 4.893 1.00 89.38 447 PHE A O 1
ATOM 3390 N N . GLN A 1 448 ? 17.034 -25.082 4.438 1.00 87.69 448 GLN A N 1
ATOM 3391 C CA . GLN A 1 448 ? 16.775 -24.606 5.797 1.00 87.69 448 GLN A CA 1
ATOM 3392 C C . GLN A 1 448 ? 15.443 -23.860 5.865 1.00 87.69 448 GLN A C 1
ATOM 3394 O O . GLN A 1 448 ? 15.171 -22.993 5.036 1.00 87.69 448 GLN A O 1
ATOM 3399 N N . LEU A 1 449 ? 14.624 -24.203 6.860 1.00 85.25 449 LEU A N 1
ATOM 3400 C CA . LEU A 1 449 ? 13.393 -23.493 7.199 1.00 85.25 449 LEU A CA 1
ATOM 3401 C C . LEU A 1 449 ? 13.581 -22.736 8.517 1.00 85.25 449 LEU A C 1
ATOM 3403 O O . LEU A 1 449 ? 13.952 -23.319 9.543 1.00 85.25 449 LEU A O 1
ATOM 3407 N N . THR A 1 450 ? 13.285 -21.439 8.493 1.00 78.69 450 THR A N 1
ATOM 3408 C CA . THR A 1 450 ? 13.330 -20.581 9.679 1.00 78.69 450 THR A CA 1
ATOM 3409 C C . THR A 1 450 ? 12.046 -20.747 10.480 1.00 78.69 450 THR A C 1
ATOM 3411 O O . THR A 1 450 ? 10.946 -20.562 9.961 1.00 78.69 450 THR A O 1
ATOM 3414 N N . LEU A 1 451 ? 12.173 -21.097 11.760 1.00 76.44 451 LEU A N 1
ATOM 3415 C CA . LEU A 1 451 ? 11.027 -21.262 12.648 1.00 76.44 451 LEU A CA 1
ATOM 3416 C C . LEU A 1 451 ? 10.726 -19.943 13.378 1.00 76.44 451 LEU A C 1
ATOM 3418 O O . LEU A 1 451 ? 11.612 -19.410 14.045 1.00 76.44 451 LEU A O 1
ATOM 3422 N N . PRO A 1 452 ? 9.480 -19.439 13.344 1.00 62.44 452 PRO A N 1
ATOM 3423 C CA . PRO A 1 452 ? 9.114 -18.196 14.025 1.00 62.44 452 PRO A CA 1
ATOM 3424 C C . PRO A 1 452 ? 9.044 -18.326 15.559 1.00 62.44 452 PRO A C 1
ATOM 3426 O O . PRO A 1 452 ? 8.944 -17.318 16.254 1.00 62.44 452 PRO A O 1
ATOM 3429 N N . ASN A 1 453 ? 9.069 -19.544 16.122 1.00 61.34 453 ASN A N 1
ATOM 3430 C CA . ASN A 1 453 ? 8.944 -19.753 17.567 1.00 61.34 453 ASN A CA 1
ATOM 3431 C C . ASN A 1 453 ? 9.675 -21.026 18.045 1.00 61.34 453 ASN A C 1
ATOM 3433 O O . ASN A 1 453 ? 9.413 -22.126 17.563 1.00 61.34 453 ASN A O 1
ATOM 3437 N N . THR A 1 454 ? 10.577 -20.894 19.022 1.00 57.06 454 THR A N 1
ATOM 3438 C CA . THR A 1 454 ? 11.578 -21.921 19.395 1.00 57.06 454 THR A CA 1
ATOM 3439 C C . THR A 1 454 ? 11.160 -22.863 20.534 1.00 57.06 454 THR A C 1
ATOM 3441 O O . THR A 1 454 ? 11.947 -23.700 20.972 1.00 57.06 454 THR A O 1
ATOM 3444 N N . SER A 1 455 ? 9.930 -22.772 21.047 1.00 56.06 455 SER A N 1
ATOM 3445 C CA . SER A 1 455 ? 9.582 -23.386 22.341 1.00 56.06 455 SER A CA 1
ATOM 3446 C C . SER A 1 455 ? 9.284 -24.896 22.327 1.00 56.06 455 SER A C 1
ATOM 3448 O O . SER A 1 455 ? 9.280 -25.494 23.398 1.00 56.06 455 SER A O 1
ATOM 3450 N N . ASN A 1 456 ? 9.091 -25.544 21.167 1.00 59.25 456 ASN A N 1
ATOM 3451 C CA . ASN A 1 456 ? 8.723 -26.974 21.078 1.00 59.25 456 ASN A CA 1
ATOM 3452 C C . ASN A 1 456 ? 9.392 -27.714 19.899 1.00 59.25 456 ASN A C 1
ATOM 3454 O O . ASN A 1 456 ? 8.729 -28.344 19.075 1.00 59.25 456 ASN A O 1
ATOM 3458 N N . MET A 1 457 ? 10.722 -27.655 19.814 1.00 59.69 457 MET A N 1
ATOM 3459 C CA . MET A 1 457 ? 11.472 -28.155 18.650 1.00 59.69 457 MET A CA 1
ATOM 3460 C C . MET A 1 457 ? 11.460 -29.685 18.459 1.00 59.69 457 MET A C 1
ATOM 3462 O O . MET A 1 457 ? 11.668 -30.163 17.350 1.00 59.69 457 MET A O 1
ATOM 3466 N N . SER A 1 458 ? 11.182 -30.477 19.500 1.00 60.66 458 SER A N 1
ATOM 3467 C CA . SER A 1 458 ? 11.247 -31.951 19.438 1.00 60.66 458 SER A CA 1
ATOM 3468 C C . SER A 1 458 ? 10.059 -32.630 18.738 1.00 60.66 458 SER A C 1
ATOM 3470 O O . SER A 1 458 ? 10.042 -33.854 18.628 1.00 60.66 458 SER A O 1
ATOM 3472 N N . ARG A 1 459 ? 9.055 -31.864 18.284 1.00 71.62 459 ARG A N 1
ATOM 3473 C CA . ARG A 1 459 ? 7.830 -32.376 17.630 1.00 71.62 459 ARG A CA 1
ATOM 3474 C C . ARG A 1 459 ? 7.605 -31.828 16.216 1.00 71.62 459 ARG A C 1
ATOM 3476 O O . ARG A 1 459 ? 6.514 -32.000 15.672 1.00 71.62 459 ARG A O 1
ATOM 3483 N N . LEU A 1 460 ? 8.606 -31.157 15.651 1.00 81.94 460 LEU A N 1
ATOM 3484 C CA . LEU A 1 460 ? 8.570 -30.618 14.294 1.00 81.94 460 LEU A CA 1
ATOM 3485 C C . LEU A 1 460 ? 9.187 -31.621 13.321 1.00 81.94 460 LEU A C 1
ATOM 3487 O O . LEU A 1 460 ? 10.289 -32.115 13.554 1.00 81.94 460 LEU A O 1
ATOM 3491 N N . ALA A 1 461 ? 8.479 -31.901 12.233 1.00 86.94 461 ALA A N 1
ATOM 3492 C CA . ALA A 1 461 ? 8.978 -32.712 11.131 1.00 86.94 461 ALA A CA 1
ATOM 3493 C C . ALA A 1 461 ? 8.873 -31.921 9.823 1.00 86.94 461 ALA A C 1
ATOM 3495 O O . ALA A 1 461 ? 7.865 -31.253 9.583 1.00 86.94 461 ALA A O 1
ATOM 3496 N N . CYS A 1 462 ? 9.903 -32.008 8.980 1.00 90.50 462 CYS A N 1
ATOM 3497 C CA . CYS A 1 462 ? 9.823 -31.545 7.600 1.00 90.50 462 CYS A CA 1
ATOM 3498 C C . CYS A 1 462 ? 8.963 -32.533 6.819 1.00 90.50 462 CYS A C 1
ATOM 3500 O O . CYS A 1 462 ? 9.256 -33.730 6.795 1.00 90.50 462 CYS A O 1
ATOM 3502 N N . MET A 1 463 ? 7.927 -32.033 6.166 1.00 90.62 463 MET A N 1
ATOM 3503 C CA . MET A 1 463 ? 7.032 -32.838 5.347 1.00 90.62 463 MET A CA 1
ATOM 3504 C C . MET A 1 463 ? 6.961 -32.241 3.949 1.00 90.62 463 MET A C 1
ATOM 3506 O O . MET A 1 463 ? 7.149 -31.037 3.766 1.00 90.62 463 MET A O 1
ATOM 3510 N N . TYR A 1 464 ? 6.717 -33.097 2.966 1.00 91.19 464 TYR A N 1
ATOM 3511 C CA . TYR A 1 464 ? 6.446 -32.683 1.598 1.00 91.19 464 TYR A CA 1
ATOM 3512 C C . TYR A 1 464 ? 4.987 -32.969 1.254 1.00 91.19 464 TYR A C 1
ATOM 3514 O O . TYR A 1 464 ? 4.344 -33.828 1.865 1.00 91.19 464 TYR A O 1
ATOM 3522 N N . TRP A 1 465 ? 4.460 -32.233 0.291 1.00 89.81 465 TRP A N 1
ATOM 3523 C CA . TRP A 1 465 ? 3.115 -32.429 -0.212 1.00 89.81 465 TRP A CA 1
ATOM 3524 C C . TRP A 1 465 ? 3.096 -33.531 -1.270 1.00 89.81 465 TRP A C 1
ATOM 3526 O O . TRP A 1 465 ? 3.712 -33.403 -2.329 1.00 89.81 465 TRP A O 1
ATOM 3536 N N . ASP A 1 466 ? 2.403 -34.629 -0.972 1.00 87.12 466 ASP A N 1
ATOM 3537 C CA . ASP A 1 466 ? 2.174 -35.716 -1.920 1.00 87.12 466 ASP A CA 1
ATOM 3538 C C . ASP A 1 466 ? 0.953 -35.386 -2.785 1.00 87.12 466 ASP A C 1
ATOM 3540 O O . ASP A 1 466 ? -0.189 -35.588 -2.367 1.00 87.12 466 ASP A O 1
ATOM 3544 N N . ASP A 1 467 ? 1.195 -34.902 -4.005 1.00 82.19 467 ASP A N 1
ATOM 3545 C CA . ASP A 1 467 ? 0.142 -34.556 -4.967 1.00 82.19 467 ASP A CA 1
ATOM 3546 C C . ASP A 1 467 ? -0.784 -35.739 -5.296 1.00 82.19 467 ASP A C 1
ATOM 3548 O O . ASP A 1 467 ? -1.973 -35.539 -5.555 1.00 82.19 467 ASP A O 1
ATOM 3552 N N . ALA A 1 468 ? -0.273 -36.977 -5.273 1.00 82.81 468 ALA A N 1
ATOM 3553 C CA . ALA A 1 468 ? -1.076 -38.162 -5.571 1.00 82.81 468 ALA A CA 1
ATOM 3554 C C . ALA A 1 468 ? -2.017 -38.514 -4.410 1.00 82.81 468 ALA A C 1
ATOM 3556 O O . ALA A 1 468 ? -3.144 -38.961 -4.634 1.00 82.81 468 ALA A O 1
ATOM 3557 N N . GLY A 1 469 ? -1.553 -38.312 -3.175 1.00 79.50 469 GLY A N 1
ATOM 3558 C CA . GLY A 1 469 ? -2.314 -38.559 -1.951 1.00 79.50 469 GLY A CA 1
ATOM 3559 C C . GLY A 1 469 ? -3.121 -37.362 -1.440 1.00 79.50 469 GLY A C 1
ATOM 3560 O O . GLY A 1 469 ? -3.959 -37.557 -0.562 1.00 79.50 469 GLY A O 1
ATOM 3561 N N . GLN A 1 470 ? -2.874 -36.151 -1.958 1.00 83.69 470 GLN A N 1
ATOM 3562 C CA . GLN A 1 470 ? -3.410 -34.875 -1.452 1.00 83.69 470 GLN A CA 1
ATOM 3563 C C . GLN A 1 470 ? -3.209 -34.719 0.071 1.00 83.69 470 GLN A C 1
ATOM 3565 O O . GLN A 1 470 ? -4.098 -34.289 0.813 1.00 83.69 470 GLN A O 1
ATOM 3570 N N . GLN A 1 471 ? -2.034 -35.131 0.553 1.00 87.19 471 GLN A N 1
ATOM 3571 C CA . GLN A 1 471 ? -1.697 -35.170 1.975 1.00 87.19 471 GLN A CA 1
ATOM 3572 C C . GLN A 1 471 ? -0.215 -34.874 2.208 1.00 87.19 471 GLN A C 1
ATOM 3574 O O . GLN A 1 471 ? 0.634 -35.114 1.349 1.00 87.19 471 GLN A O 1
ATOM 3579 N N . TRP A 1 472 ? 0.109 -34.410 3.412 1.00 87.38 472 TRP A N 1
ATOM 3580 C CA . TRP A 1 472 ? 1.491 -34.243 3.849 1.00 87.38 472 TRP A CA 1
ATOM 3581 C C . TRP A 1 472 ? 2.145 -35.600 4.143 1.00 87.38 472 TRP A C 1
ATOM 3583 O O . TRP A 1 472 ? 1.584 -36.428 4.862 1.00 87.38 472 TRP A O 1
ATOM 3593 N N . SER A 1 473 ? 3.355 -35.826 3.626 1.00 87.75 473 SER A N 1
ATOM 3594 C CA . SER A 1 473 ? 4.123 -37.061 3.819 1.00 87.75 473 SER A CA 1
ATOM 3595 C C . SER A 1 473 ? 5.550 -36.789 4.307 1.00 87.75 473 SER A C 1
ATOM 3597 O O . SER A 1 473 ? 6.155 -35.766 3.997 1.00 87.75 473 SER A O 1
ATOM 3599 N N . ASP A 1 474 ? 6.100 -37.723 5.083 1.00 87.81 474 ASP A N 1
ATOM 3600 C CA . ASP A 1 474 ? 7.482 -37.723 5.583 1.00 87.81 474 ASP A CA 1
ATOM 3601 C C . ASP A 1 474 ? 8.397 -38.709 4.826 1.00 87.81 474 ASP A C 1
ATOM 3603 O O . ASP A 1 474 ? 9.596 -38.799 5.095 1.00 87.81 474 ASP A O 1
ATOM 3607 N N . LYS A 1 475 ? 7.868 -39.451 3.844 1.00 86.62 475 LYS A N 1
ATOM 3608 C CA . LYS A 1 475 ? 8.649 -40.433 3.075 1.00 86.62 475 LYS A CA 1
ATOM 3609 C C . LYS A 1 475 ? 9.731 -39.745 2.238 1.00 86.62 475 LYS A C 1
ATOM 3611 O O . LYS A 1 475 ? 9.421 -38.922 1.393 1.00 86.62 475 LYS A O 1
ATOM 3616 N N . GLY A 1 476 ? 10.997 -40.109 2.436 1.00 83.12 476 GLY A N 1
ATOM 3617 C CA . GLY A 1 476 ? 12.107 -39.478 1.708 1.00 83.12 476 GLY A CA 1
ATOM 3618 C C . GLY A 1 476 ? 12.484 -38.086 2.229 1.00 83.12 476 GLY A C 1
ATOM 3619 O O . GLY A 1 476 ? 13.268 -37.398 1.577 1.00 83.12 476 GLY A O 1
ATOM 3620 N N . MET A 1 477 ? 11.955 -37.689 3.396 1.00 89.12 477 MET A N 1
ATOM 3621 C CA . MET A 1 477 ? 12.370 -36.504 4.146 1.00 89.12 477 MET A CA 1
ATOM 3622 C C . MET A 1 477 ? 13.207 -36.922 5.355 1.00 89.12 477 MET A C 1
ATOM 3624 O O . MET A 1 477 ? 12.842 -37.832 6.098 1.00 89.12 477 MET A O 1
ATOM 3628 N N . THR A 1 478 ? 14.311 -36.225 5.597 1.00 89.25 478 THR A N 1
ATOM 3629 C CA . THR A 1 478 ? 15.036 -36.301 6.869 1.00 89.25 478 THR A CA 1
ATOM 3630 C C . THR A 1 478 ? 15.080 -34.926 7.504 1.00 89.25 478 THR A C 1
ATOM 3632 O O . THR A 1 478 ? 15.419 -33.948 6.840 1.00 89.25 478 THR A O 1
ATOM 3635 N N . THR A 1 479 ? 14.754 -34.859 8.789 1.00 88.62 479 THR A N 1
ATOM 3636 C CA . THR A 1 479 ? 14.727 -33.619 9.563 1.00 88.62 479 THR A CA 1
ATOM 3637 C C . THR A 1 479 ? 15.848 -33.635 10.584 1.00 88.62 479 THR A C 1
ATOM 3639 O O . THR A 1 479 ? 15.897 -34.520 11.440 1.00 88.62 479 THR A O 1
ATOM 3642 N N . THR A 1 480 ? 16.735 -32.651 10.507 1.00 87.56 480 THR A N 1
ATOM 3643 C CA . THR A 1 480 ? 17.796 -32.415 11.483 1.00 87.56 480 THR A CA 1
ATOM 3644 C C . THR A 1 480 ? 17.630 -31.034 12.103 1.00 87.56 480 THR A C 1
ATOM 3646 O O . THR A 1 480 ? 17.232 -30.068 11.457 1.00 87.56 480 THR A O 1
ATOM 3649 N N . LEU A 1 481 ? 17.900 -30.945 13.402 1.00 79.56 481 LEU A N 1
ATOM 3650 C CA . LEU A 1 481 ? 17.901 -29.674 14.117 1.00 79.56 481 LEU A CA 1
ATOM 3651 C C . LEU A 1 481 ? 19.242 -28.986 13.883 1.00 79.56 481 LEU A C 1
ATOM 3653 O O . LEU A 1 481 ? 20.277 -29.482 14.330 1.00 79.56 481 LEU A O 1
ATOM 3657 N N . GLY A 1 482 ? 19.204 -27.869 13.160 1.00 73.88 482 GLY A N 1
ATOM 3658 C CA . GLY A 1 482 ? 20.368 -27.030 12.930 1.00 73.88 482 GLY A CA 1
ATOM 3659 C C . GLY A 1 482 ? 20.706 -26.165 14.153 1.00 73.88 482 GLY A C 1
ATOM 3660 O O . GLY A 1 482 ? 19.913 -26.057 15.098 1.00 73.88 482 GLY A O 1
ATOM 3661 N N . PRO A 1 483 ? 21.888 -25.529 14.162 1.00 66.88 483 PRO A N 1
ATOM 3662 C CA . PRO A 1 483 ? 22.205 -24.480 15.126 1.00 66.88 483 PRO A CA 1
ATOM 3663 C C . PRO A 1 483 ? 21.212 -23.303 15.013 1.00 66.88 483 PRO A C 1
ATOM 3665 O O . PRO A 1 483 ? 20.589 -23.096 13.976 1.00 66.88 483 PRO A O 1
ATOM 3668 N N . GLU A 1 484 ? 21.045 -22.545 16.102 1.00 67.50 484 GLU A N 1
ATOM 3669 C CA . GLU A 1 484 ? 20.262 -21.288 16.148 1.00 67.50 484 GLU A CA 1
ATOM 3670 C C . GLU A 1 484 ? 18.747 -21.390 15.895 1.00 67.50 484 GLU A C 1
ATOM 3672 O O . GLU A 1 484 ? 18.075 -20.383 15.701 1.00 67.50 484 GLU A O 1
ATOM 3677 N N . GLY A 1 485 ? 18.163 -22.584 15.981 1.00 68.12 485 GLY A N 1
ATOM 3678 C CA . GLY A 1 485 ? 16.711 -22.731 15.888 1.00 68.12 485 GLY A CA 1
ATOM 3679 C C . GLY A 1 485 ? 16.177 -22.919 14.464 1.00 68.12 485 GLY A C 1
ATOM 3680 O O . GLY A 1 485 ? 14.965 -22.866 14.263 1.00 68.12 485 GLY A O 1
ATOM 3681 N N . MET A 1 486 ? 17.059 -23.167 13.491 1.00 77.06 486 MET A N 1
ATOM 3682 C CA . MET A 1 486 ? 16.681 -23.509 12.119 1.00 77.06 486 MET A CA 1
ATOM 3683 C C . MET A 1 486 ? 16.422 -25.011 11.959 1.00 77.06 486 MET A C 1
ATOM 3685 O O . MET A 1 486 ? 17.105 -25.851 12.554 1.00 77.06 486 MET A O 1
ATOM 3689 N N . LEU A 1 487 ? 15.428 -25.352 11.139 1.00 85.38 487 LEU A N 1
ATOM 3690 C CA . LEU A 1 487 ? 15.120 -26.732 10.781 1.00 85.38 487 LEU A CA 1
ATOM 3691 C C . LEU A 1 487 ? 15.817 -27.066 9.460 1.00 85.38 487 LEU A C 1
ATOM 3693 O O . LEU A 1 487 ? 15.505 -26.472 8.430 1.00 85.38 487 LEU A O 1
ATOM 3697 N N . GLU A 1 488 ? 16.764 -27.999 9.485 1.00 89.25 488 GLU A N 1
ATOM 3698 C CA . GLU A 1 488 ? 17.444 -28.468 8.282 1.00 89.25 488 GLU A CA 1
ATOM 3699 C C . GLU A 1 488 ? 16.702 -29.694 7.737 1.00 89.25 488 GLU A C 1
ATOM 3701 O O . GLU A 1 488 ? 16.539 -30.716 8.410 1.00 89.25 488 GLU A O 1
ATOM 3706 N N . CYS A 1 489 ? 16.201 -29.566 6.515 1.00 91.31 489 CYS A N 1
ATOM 3707 C CA . CYS A 1 489 ? 15.438 -30.592 5.827 1.00 91.31 489 CYS A CA 1
ATOM 3708 C C . CYS A 1 489 ? 16.280 -31.140 4.676 1.00 91.31 489 CYS A C 1
ATOM 3710 O O . CYS A 1 489 ? 16.768 -30.367 3.855 1.00 91.31 489 CYS A O 1
ATOM 3712 N N . ALA A 1 490 ? 16.415 -32.462 4.572 1.00 90.50 490 ALA A N 1
ATOM 3713 C CA . ALA A 1 490 ? 16.926 -33.097 3.360 1.00 90.50 490 ALA A CA 1
ATOM 3714 C C . ALA A 1 490 ? 15.818 -33.894 2.674 1.00 90.50 490 ALA A C 1
ATOM 3716 O O . ALA A 1 490 ? 15.054 -34.595 3.339 1.00 90.50 490 ALA A O 1
ATOM 3717 N N . THR A 1 491 ? 15.727 -33.775 1.353 1.00 90.81 491 THR A N 1
ATOM 3718 C CA . THR A 1 491 ? 14.664 -34.387 0.559 1.00 90.81 491 THR A CA 1
ATOM 3719 C C . THR A 1 491 ? 15.192 -34.970 -0.737 1.00 90.81 491 THR A C 1
ATOM 3721 O O . THR A 1 491 ? 16.078 -34.406 -1.377 1.00 90.81 491 THR A O 1
ATOM 3724 N N . THR A 1 492 ? 14.617 -36.091 -1.158 1.00 87.69 492 THR A N 1
ATOM 3725 C CA . THR A 1 492 ? 14.768 -36.596 -2.527 1.00 87.69 492 THR A CA 1
ATOM 3726 C C . THR A 1 492 ? 13.614 -36.178 -3.429 1.00 87.69 492 THR A C 1
ATOM 3728 O O . THR A 1 492 ? 13.590 -36.591 -4.575 1.00 87.69 492 THR A O 1
ATOM 3731 N N . HIS A 1 493 ? 12.635 -35.414 -2.953 1.00 84.88 493 HIS A N 1
ATOM 3732 C CA . HIS A 1 493 ? 11.462 -35.021 -3.733 1.00 84.88 493 HIS A CA 1
ATOM 3733 C C . HIS A 1 493 ? 11.579 -33.564 -4.192 1.00 84.88 493 HIS A C 1
ATOM 3735 O O . HIS A 1 493 ? 12.267 -32.766 -3.566 1.00 84.88 493 HIS A O 1
ATOM 3741 N N . LEU A 1 494 ? 10.898 -33.212 -5.281 1.00 82.88 494 LEU A N 1
ATOM 3742 C CA . LEU A 1 494 ? 10.705 -31.830 -5.726 1.00 82.88 494 LEU A CA 1
ATOM 3743 C C . LEU A 1 494 ? 9.204 -31.537 -5.707 1.00 82.88 494 LEU A C 1
ATOM 3745 O O . LEU A 1 494 ? 8.469 -32.039 -6.554 1.00 82.88 494 LEU A O 1
ATOM 3749 N N . SER A 1 495 ? 8.745 -30.797 -4.698 1.00 85.88 495 SER A N 1
ATOM 3750 C CA . SER A 1 495 ? 7.325 -30.480 -4.495 1.00 85.88 495 SER A CA 1
ATOM 3751 C C . SER A 1 495 ? 7.182 -29.232 -3.608 1.00 85.88 495 SER A C 1
ATOM 3753 O O . SER A 1 495 ? 7.982 -28.298 -3.720 1.00 85.88 495 SER A O 1
ATOM 3755 N N . ILE A 1 496 ? 6.176 -29.219 -2.734 1.00 88.62 496 ILE A N 1
ATOM 3756 C CA . ILE A 1 496 ? 5.940 -28.189 -1.728 1.00 88.62 496 ILE A CA 1
ATOM 3757 C C . ILE A 1 496 ? 6.320 -28.752 -0.357 1.00 88.62 496 ILE A C 1
ATOM 3759 O O . ILE A 1 496 ? 5.972 -29.886 -0.036 1.00 88.62 496 ILE A O 1
ATOM 3763 N N . PHE A 1 497 ? 7.014 -27.965 0.457 1.00 90.31 497 PHE A N 1
ATOM 3764 C CA . PHE A 1 497 ? 7.547 -28.378 1.751 1.00 90.31 497 PHE A CA 1
ATOM 3765 C C . PHE A 1 497 ? 7.043 -27.482 2.873 1.00 90.31 497 PHE A C 1
ATOM 3767 O O . PHE A 1 497 ? 6.878 -26.282 2.681 1.00 90.31 497 PHE A O 1
ATOM 3774 N N . ALA A 1 498 ? 6.851 -28.045 4.061 1.00 89.44 498 ALA A N 1
ATOM 3775 C CA . ALA A 1 498 ? 6.586 -27.268 5.266 1.00 89.44 498 ALA A CA 1
ATOM 3776 C C . ALA A 1 498 ? 7.098 -27.992 6.514 1.00 89.44 498 ALA A C 1
ATOM 3778 O O . ALA A 1 498 ? 7.250 -29.219 6.529 1.00 89.44 498 ALA A O 1
ATOM 3779 N N . ALA A 1 499 ? 7.336 -27.236 7.583 1.00 87.50 499 ALA A N 1
ATOM 3780 C CA . ALA A 1 499 ? 7.495 -27.799 8.913 1.00 87.50 499 ALA A CA 1
ATOM 3781 C C . ALA A 1 499 ? 6.113 -27.964 9.550 1.00 87.50 499 ALA A C 1
ATOM 3783 O O . ALA A 1 499 ? 5.334 -27.013 9.622 1.00 87.50 499 ALA A O 1
ATOM 3784 N N . ILE A 1 500 ? 5.812 -29.165 10.036 1.00 84.50 500 ILE A N 1
ATOM 3785 C CA . ILE A 1 500 ? 4.515 -29.485 10.633 1.00 84.50 500 ILE A CA 1
ATOM 3786 C C . ILE A 1 500 ? 4.707 -29.904 12.089 1.00 84.50 500 ILE A C 1
ATOM 3788 O O . ILE A 1 500 ? 5.531 -30.765 12.411 1.00 84.50 500 ILE A O 1
ATOM 3792 N N . LEU A 1 501 ? 3.936 -29.276 12.978 1.00 77.81 501 LEU A N 1
ATOM 3793 C CA . LEU A 1 501 ? 3.846 -29.604 14.393 1.00 77.81 501 LEU A CA 1
ATOM 3794 C C . LEU A 1 501 ? 2.744 -30.647 14.602 1.00 77.81 501 LEU A C 1
ATOM 3796 O O . LEU A 1 501 ? 1.556 -30.347 14.475 1.00 77.81 501 LEU A O 1
ATOM 3800 N N . ARG A 1 502 ? 3.132 -31.862 14.997 1.00 69.25 502 ARG A N 1
ATOM 3801 C CA . ARG A 1 502 ? 2.200 -32.982 15.229 1.00 69.25 502 ARG A CA 1
ATOM 3802 C C . ARG A 1 502 ? 1.451 -32.907 16.565 1.00 69.25 502 ARG A C 1
ATOM 3804 O O . ARG A 1 502 ? 1.526 -33.827 17.382 1.00 69.25 502 ARG A O 1
ATOM 3811 N N . ALA A 1 503 ? 0.783 -31.796 16.870 1.00 58.47 503 ALA A N 1
ATOM 3812 C CA . ALA A 1 503 ? 0.145 -31.630 18.174 1.00 58.47 503 ALA A CA 1
ATOM 3813 C C . ALA A 1 503 ? -1.115 -30.766 18.127 1.00 58.47 503 ALA A C 1
ATOM 3815 O O . ALA A 1 503 ? -0.998 -29.551 18.081 1.00 58.47 503 ALA A O 1
ATOM 3816 N N . ILE A 1 504 ? -2.285 -31.408 18.256 1.00 51.38 504 ILE A N 1
ATOM 3817 C CA . ILE A 1 504 ? -3.492 -30.926 18.971 1.00 51.38 504 ILE A CA 1
ATOM 3818 C C . ILE A 1 504 ? -4.573 -32.025 19.007 1.00 51.38 504 ILE A C 1
ATOM 3820 O O . ILE A 1 504 ? -5.312 -32.140 19.991 1.00 51.38 504 ILE A O 1
ATOM 3824 N N . VAL A 1 505 ? -4.616 -32.918 18.013 1.00 48.75 505 VAL A N 1
ATOM 3825 C CA . VAL A 1 505 ? -5.690 -33.920 17.907 1.00 48.75 505 VAL A CA 1
ATOM 3826 C C . VAL A 1 505 ? -5.540 -35.144 18.814 1.00 48.75 505 VAL A C 1
ATOM 3828 O O . VAL A 1 505 ? -6.553 -35.771 19.113 1.00 48.75 505 VAL A O 1
ATOM 3831 N N . ALA A 1 506 ? -4.378 -35.406 19.419 1.00 49.44 506 ALA A N 1
ATOM 3832 C CA . ALA A 1 506 ? -4.269 -36.448 20.452 1.00 49.44 506 ALA A CA 1
ATOM 3833 C C . ALA A 1 506 ? -5.258 -36.223 21.620 1.00 49.44 506 ALA A C 1
ATOM 3835 O O . ALA A 1 506 ? -5.834 -37.166 22.153 1.00 49.44 506 ALA A O 1
ATOM 3836 N N . THR A 1 507 ? -5.548 -34.967 21.980 1.00 50.78 507 THR A N 1
ATOM 3837 C CA . THR A 1 507 ? -6.461 -34.655 23.095 1.00 50.78 507 THR A CA 1
ATOM 3838 C C . THR A 1 507 ? -7.939 -34.865 22.743 1.00 50.78 507 THR A C 1
ATOM 3840 O O . THR A 1 507 ? -8.739 -35.166 23.631 1.00 50.78 507 THR A O 1
ATOM 3843 N N . LEU A 1 508 ? -8.307 -34.702 21.465 1.00 51.62 508 LEU A N 1
ATOM 3844 C CA . LEU A 1 508 ? -9.676 -34.883 20.967 1.00 51.62 508 LEU A CA 1
ATOM 3845 C C . LEU A 1 508 ? -9.937 -36.329 20.543 1.00 51.62 508 LEU A C 1
ATOM 3847 O O . LEU A 1 508 ? -10.973 -36.869 20.930 1.00 51.62 508 LEU A O 1
ATOM 3851 N N . VAL A 1 509 ? -8.995 -36.960 19.835 1.00 56.59 509 VAL A N 1
ATOM 3852 C CA . VAL A 1 509 ? -9.061 -38.373 19.425 1.00 56.59 509 VAL A CA 1
ATOM 3853 C C . VAL A 1 509 ? -9.151 -39.280 20.639 1.00 56.59 509 VAL A C 1
ATOM 3855 O O . VAL A 1 509 ? -10.028 -40.132 20.672 1.00 56.59 509 VAL A O 1
ATOM 3858 N N . CYS A 1 510 ? -8.386 -38.998 21.697 1.00 55.03 510 CYS A N 1
ATOM 3859 C CA . CYS A 1 510 ? -8.446 -39.751 22.950 1.00 55.03 510 CYS A CA 1
ATOM 3860 C C . CYS A 1 510 ? -9.608 -39.356 23.884 1.00 55.03 510 CYS A C 1
ATOM 3862 O O . CYS A 1 510 ? -9.629 -39.745 25.057 1.00 55.03 510 CYS A O 1
ATOM 3864 N N . SER A 1 511 ? -10.574 -38.562 23.409 1.00 58.19 511 SER A N 1
ATOM 3865 C CA . SER A 1 511 ? -11.770 -38.170 24.162 1.00 58.19 511 SER A CA 1
ATOM 3866 C C . SER A 1 511 ? -13.043 -38.739 23.532 1.00 58.19 511 SER A C 1
ATOM 3868 O O . SER A 1 511 ? -13.127 -38.923 22.320 1.00 58.19 511 SER A O 1
ATOM 3870 N N . ASN A 1 512 ? -14.094 -38.935 24.338 1.00 62.03 512 ASN A N 1
ATOM 3871 C CA . ASN A 1 512 ? -15.409 -39.361 23.836 1.00 62.03 512 ASN A CA 1
ATOM 3872 C C . ASN A 1 512 ? -16.020 -38.375 22.818 1.00 62.03 512 ASN A C 1
ATOM 3874 O O . ASN A 1 512 ? -16.945 -38.744 22.094 1.00 62.03 512 ASN A O 1
ATOM 3878 N N . ALA A 1 513 ? -15.508 -37.140 22.729 1.00 62.00 513 ALA A N 1
ATOM 3879 C CA . ALA A 1 513 ? -15.972 -36.145 21.769 1.00 62.00 513 ALA A CA 1
ATOM 3880 C C . ALA A 1 513 ? -15.751 -36.594 20.316 1.00 62.00 513 ALA A C 1
ATOM 3882 O O . ALA A 1 513 ? -16.635 -36.376 19.490 1.00 62.00 513 ALA A O 1
ATOM 3883 N N . ALA A 1 514 ? -14.646 -37.287 20.010 1.00 60.97 514 ALA A N 1
ATOM 3884 C CA . ALA A 1 514 ? -14.400 -37.813 18.664 1.00 60.97 514 ALA A CA 1
ATOM 3885 C C . ALA A 1 514 ? -15.487 -38.816 18.241 1.00 60.97 514 ALA A C 1
ATOM 3887 O O . ALA A 1 514 ? -15.958 -38.790 17.107 1.00 60.97 514 ALA A O 1
ATOM 3888 N N . GLY A 1 515 ? -15.958 -39.645 19.180 1.00 63.84 515 GLY A N 1
ATOM 3889 C CA . GLY A 1 515 ? -17.080 -40.556 18.955 1.00 63.84 515 GLY A CA 1
ATOM 3890 C C . GLY A 1 515 ? -18.410 -39.824 18.750 1.00 63.84 515 GLY A C 1
ATOM 3891 O O . GLY A 1 515 ? -19.162 -40.164 17.838 1.00 63.84 515 GLY A O 1
ATOM 3892 N N . ILE A 1 516 ? -18.684 -38.789 19.552 1.00 65.19 516 ILE A N 1
ATOM 3893 C CA . ILE A 1 516 ? -19.929 -38.001 19.484 1.00 65.19 516 ILE A CA 1
ATOM 3894 C C . ILE A 1 516 ? -20.031 -37.206 18.172 1.00 65.19 516 ILE A C 1
ATOM 3896 O O . ILE A 1 516 ? -21.096 -37.197 17.555 1.00 65.19 516 ILE A O 1
ATOM 3900 N N . PHE A 1 517 ? -18.940 -36.572 17.731 1.00 62.72 517 PHE A N 1
ATOM 3901 C CA . PHE A 1 517 ? -18.895 -35.783 16.492 1.00 62.72 517 PHE A CA 1
ATOM 3902 C C . PHE A 1 517 ? -18.577 -36.610 15.240 1.00 62.72 517 PHE A C 1
ATOM 3904 O O . PHE A 1 517 ? -18.571 -36.073 14.134 1.00 62.72 517 PHE A O 1
ATOM 3911 N N . SER A 1 518 ? -18.348 -37.917 15.383 1.00 70.12 518 SER A N 1
ATOM 3912 C CA . SER A 1 518 ? -18.208 -38.805 14.233 1.00 70.12 518 SER A CA 1
ATOM 3913 C C . SER A 1 518 ? -19.498 -38.849 13.407 1.00 70.12 518 SER A C 1
ATOM 3915 O O . SER A 1 518 ? -20.608 -38.685 13.926 1.00 70.12 518 SER A O 1
ATOM 3917 N N . LEU A 1 519 ? -19.369 -39.163 12.115 1.00 69.44 519 LEU A N 1
ATOM 3918 C CA . LEU A 1 519 ? -20.518 -39.398 11.237 1.00 69.44 519 LEU A CA 1
ATOM 3919 C C . LEU A 1 519 ? -21.472 -40.461 11.820 1.00 69.44 519 LEU A C 1
ATOM 3921 O O . LEU A 1 519 ? -22.689 -40.319 11.723 1.00 69.44 519 LEU A O 1
ATOM 3925 N N . GLN A 1 520 ? -20.935 -41.493 12.480 1.00 74.06 520 GLN A N 1
ATOM 3926 C CA . GLN A 1 520 ? -21.723 -42.532 13.154 1.00 74.06 520 GLN A CA 1
ATOM 3927 C C . GLN A 1 520 ? -22.463 -41.999 14.394 1.00 74.06 520 GLN A C 1
ATOM 3929 O O . GLN A 1 520 ? -23.619 -42.367 14.630 1.00 74.06 520 GLN A O 1
ATOM 3934 N N . GLY A 1 521 ? -21.835 -41.104 15.162 1.00 70.81 521 GLY A N 1
ATOM 3935 C CA . GLY A 1 521 ? -22.454 -40.398 16.286 1.00 70.81 521 GLY A CA 1
ATOM 3936 C C . GLY A 1 521 ? -23.619 -39.513 15.836 1.00 70.81 521 GLY A C 1
ATOM 3937 O O . GLY A 1 521 ? -24.731 -39.633 16.356 1.00 70.81 521 GLY A O 1
ATOM 3938 N N . LEU A 1 522 ? -23.412 -38.717 14.783 1.00 70.69 522 LEU A N 1
ATOM 3939 C CA . LEU A 1 522 ? -24.447 -37.881 14.161 1.00 70.69 522 LEU A CA 1
ATOM 3940 C C . LEU A 1 522 ? -25.603 -38.708 13.579 1.00 70.69 522 LEU A C 1
ATOM 3942 O O . LEU A 1 522 ? -26.771 -38.400 13.817 1.00 70.69 522 LEU A O 1
ATOM 3946 N N . GLN A 1 523 ? -25.309 -39.809 12.883 1.00 76.62 523 GLN A N 1
ATOM 3947 C CA . GLN A 1 523 ? -26.340 -40.729 12.387 1.00 76.62 523 GLN A CA 1
ATOM 3948 C C . GLN A 1 523 ? -27.140 -41.382 13.525 1.00 76.62 523 GLN A C 1
ATOM 3950 O O . GLN A 1 523 ? -28.328 -41.671 13.364 1.00 76.62 523 GLN A O 1
ATOM 3955 N N . SER A 1 524 ? -26.523 -41.592 14.688 1.00 73.38 524 SER A N 1
ATOM 3956 C CA . SER A 1 524 ? -27.205 -42.136 15.867 1.00 73.38 524 SER A CA 1
ATOM 3957 C C . SER A 1 524 ? -28.158 -41.123 16.515 1.00 73.38 524 SER A C 1
ATOM 3959 O O . SER A 1 524 ? -29.208 -41.527 17.022 1.00 73.38 524 SER A O 1
ATOM 3961 N N . LEU A 1 525 ? -27.871 -39.816 16.425 1.00 71.00 525 LEU A N 1
ATOM 3962 C CA . LEU A 1 525 ? -28.782 -38.752 16.877 1.00 71.00 525 LEU A CA 1
ATOM 3963 C C . LEU A 1 525 ? -30.080 -38.708 16.058 1.00 71.00 525 LEU A C 1
ATOM 3965 O O . LEU A 1 525 ? -31.151 -38.456 16.611 1.00 71.00 525 LEU A O 1
ATOM 3969 N N . VAL A 1 526 ? -30.017 -39.022 14.762 1.00 79.25 526 VAL A N 1
ATOM 3970 C CA . VAL A 1 526 ? -31.202 -39.046 13.884 1.00 79.25 526 VAL A CA 1
ATOM 3971 C C . VAL A 1 526 ? -32.138 -40.211 14.218 1.00 79.25 526 VAL A C 1
ATOM 3973 O O . VAL A 1 526 ? -33.353 -40.101 14.065 1.00 79.25 526 VAL A O 1
ATOM 3976 N N . LYS A 1 527 ? -31.612 -41.329 14.728 1.00 78.44 527 LYS A N 1
ATOM 3977 C CA . LYS A 1 527 ? -32.394 -42.561 14.917 1.00 78.44 527 LYS A CA 1
ATOM 3978 C C . LYS A 1 527 ? -33.381 -42.533 16.094 1.00 78.44 527 LYS A C 1
ATOM 3980 O O . LYS A 1 527 ? -34.025 -43.550 16.311 1.00 78.44 527 LYS A O 1
ATOM 3985 N N . LEU A 1 528 ? -33.538 -41.436 16.846 1.00 76.69 528 LEU A N 1
ATOM 3986 C CA . LEU A 1 528 ? -34.485 -41.246 17.977 1.00 76.69 528 LEU A CA 1
ATOM 3987 C C . LEU A 1 528 ? -34.421 -42.269 19.141 1.00 76.69 528 LEU A C 1
ATOM 3989 O O . LEU A 1 528 ? -34.982 -42.012 20.201 1.00 76.69 528 LEU A O 1
ATOM 3993 N N . HIS A 1 529 ? -33.699 -43.386 19.016 1.00 79.75 529 HIS A N 1
ATOM 3994 C CA . HIS A 1 529 ? -33.581 -44.431 20.045 1.00 79.75 529 HIS A CA 1
ATOM 3995 C C . HIS A 1 529 ? -32.838 -43.950 21.300 1.00 79.75 529 HIS A C 1
ATOM 3997 O O . HIS A 1 529 ? -32.966 -44.536 22.373 1.00 79.75 529 HIS A O 1
ATOM 4003 N N . TRP A 1 530 ? -32.058 -42.875 21.180 1.00 78.94 530 TRP A N 1
ATOM 4004 C CA . TRP A 1 530 ? -31.379 -42.250 22.308 1.00 78.94 530 TRP A CA 1
ATOM 4005 C C . TRP A 1 530 ? -32.359 -41.531 23.247 1.00 78.94 530 TRP A C 1
ATOM 4007 O O . TRP A 1 530 ? -32.077 -41.423 24.436 1.00 78.94 530 TRP A O 1
ATOM 4017 N N . ALA A 1 531 ? -33.519 -41.080 22.752 1.00 77.75 531 ALA A N 1
ATOM 4018 C CA . ALA A 1 531 ? -34.458 -40.269 23.528 1.00 77.75 531 ALA A CA 1
ATOM 4019 C C . ALA A 1 531 ? -35.102 -41.041 24.693 1.00 77.75 531 ALA A C 1
ATOM 4021 O O . ALA A 1 531 ? -35.472 -40.437 25.698 1.00 77.75 531 ALA A O 1
ATOM 4022 N N . SER A 1 532 ? -35.197 -42.370 24.581 1.00 83.44 532 SER A N 1
ATOM 4023 C CA . SER A 1 532 ? -35.710 -43.263 25.627 1.00 83.44 532 SER A CA 1
ATOM 4024 C C . SER A 1 532 ? -34.626 -43.812 26.559 1.00 83.44 532 SER A C 1
ATOM 4026 O O . SER A 1 532 ? -34.933 -44.595 27.455 1.00 83.44 532 SER A O 1
ATOM 4028 N N . GLN A 1 533 ? -33.356 -43.450 26.358 1.00 76.94 533 GLN A N 1
ATOM 4029 C CA . GLN A 1 533 ? -32.277 -43.895 27.239 1.00 76.94 533 GLN A CA 1
ATOM 4030 C C . GLN A 1 533 ? -32.378 -43.185 28.601 1.00 76.94 533 GLN A C 1
ATOM 4032 O O . GLN A 1 533 ? -32.729 -42.001 28.638 1.00 76.94 533 GLN A O 1
ATOM 4037 N N . PRO A 1 534 ? -32.028 -43.838 29.727 1.00 76.88 534 PRO A N 1
ATOM 4038 C CA . PRO A 1 534 ? -32.128 -43.231 31.058 1.00 76.88 534 PRO A CA 1
ATOM 4039 C C . PRO A 1 534 ? -31.480 -41.835 31.186 1.00 76.88 534 PRO A C 1
ATOM 4041 O O . PRO A 1 534 ? -32.118 -40.952 31.762 1.00 76.88 534 PRO A O 1
ATOM 4044 N N . PRO A 1 535 ? -30.291 -41.557 30.605 1.00 70.94 535 PRO A N 1
ATOM 4045 C CA . PRO A 1 535 ? -29.707 -40.212 30.629 1.00 70.94 535 PRO A CA 1
ATOM 4046 C C . PRO A 1 535 ? -30.554 -39.166 29.895 1.00 70.94 535 PRO A C 1
ATOM 4048 O O . PRO A 1 535 ? -30.686 -38.036 30.365 1.00 70.94 535 PRO A O 1
ATOM 4051 N N . ALA A 1 536 ? -31.172 -39.540 28.772 1.00 74.81 536 ALA A N 1
ATOM 4052 C CA . ALA A 1 536 ? -32.058 -38.652 28.027 1.00 74.81 536 ALA A CA 1
ATOM 4053 C C . ALA A 1 536 ? -33.352 -38.374 28.805 1.00 74.81 536 ALA A C 1
ATOM 4055 O O . ALA A 1 536 ? -33.806 -37.237 28.839 1.00 74.81 536 ALA A O 1
ATOM 4056 N N . ILE A 1 537 ? -33.907 -39.364 29.511 1.00 78.94 537 ILE A N 1
ATOM 4057 C CA . ILE A 1 537 ? -35.081 -39.173 30.382 1.00 78.94 537 ILE A CA 1
ATOM 4058 C C . ILE A 1 537 ? -34.771 -38.177 31.510 1.00 78.94 537 ILE A C 1
ATOM 4060 O O . ILE A 1 537 ? -35.585 -37.295 31.802 1.00 78.94 537 ILE A O 1
ATOM 4064 N N . VAL A 1 538 ? -33.587 -38.275 32.122 1.00 77.06 538 VAL A N 1
ATOM 4065 C CA . VAL A 1 538 ? -33.125 -37.312 33.137 1.00 77.06 538 VAL A CA 1
ATOM 4066 C C . VAL A 1 538 ? -32.978 -35.916 32.529 1.00 77.06 538 VAL A C 1
ATOM 4068 O O . VAL A 1 538 ? -33.428 -34.939 33.131 1.00 77.06 538 VAL A O 1
ATOM 4071 N N . LEU A 1 539 ? -32.418 -35.814 31.320 1.00 77.75 539 LEU A N 1
ATOM 4072 C CA . LEU A 1 539 ? -32.313 -34.550 30.593 1.00 77.75 539 LEU A CA 1
ATOM 4073 C C . LEU A 1 539 ? -33.698 -33.932 30.348 1.00 77.75 539 LEU A C 1
ATOM 4075 O O . LEU A 1 539 ? -33.928 -32.794 30.746 1.00 77.75 539 LEU A O 1
ATOM 4079 N N . TRP A 1 540 ? -34.647 -34.686 29.785 1.00 80.12 540 TRP A N 1
ATOM 4080 C CA . TRP A 1 540 ? -36.016 -34.219 29.535 1.00 80.12 540 TRP A CA 1
ATOM 4081 C C . TRP A 1 540 ? -36.729 -33.774 30.810 1.00 80.12 540 TRP A C 1
ATOM 4083 O O . TRP A 1 540 ? -37.348 -32.712 30.834 1.00 80.12 540 TRP A O 1
ATOM 4093 N N . SER A 1 541 ? -36.592 -34.546 31.888 1.00 83.44 541 SER A N 1
ATOM 4094 C CA . SER A 1 541 ? -37.157 -34.203 33.198 1.00 83.44 541 SER A CA 1
ATOM 4095 C C . SER A 1 541 ? -36.582 -32.887 33.721 1.00 83.44 541 SER A C 1
ATOM 4097 O O . SER A 1 541 ? -37.304 -32.046 34.250 1.00 83.44 541 SER A O 1
ATOM 4099 N N . THR A 1 542 ? -35.285 -32.668 33.517 1.00 79.81 542 THR A N 1
ATOM 4100 C CA . THR A 1 542 ? -34.609 -31.431 33.919 1.00 79.81 542 THR A CA 1
ATOM 4101 C C . THR A 1 542 ? -35.042 -30.256 33.045 1.00 79.81 542 THR A C 1
ATOM 4103 O O . THR A 1 542 ? -35.171 -29.140 33.551 1.00 79.81 542 THR A O 1
ATOM 4106 N N . ILE A 1 543 ? -35.302 -30.477 31.748 1.00 80.94 543 ILE A N 1
ATOM 4107 C CA . ILE A 1 543 ? -35.775 -29.425 30.829 1.00 80.94 543 ILE A CA 1
ATOM 4108 C C . ILE A 1 543 ? -37.163 -28.999 31.274 1.00 80.94 543 ILE A C 1
ATOM 4110 O O . ILE A 1 543 ? -37.397 -27.811 31.472 1.00 80.94 543 ILE A O 1
ATOM 4114 N N . LEU A 1 544 ? -38.035 -29.968 31.553 1.00 84.31 544 LEU A N 1
ATOM 4115 C CA . LEU A 1 544 ? -39.375 -29.727 32.067 1.00 84.31 544 LEU A CA 1
ATOM 4116 C C . LEU A 1 544 ? -39.348 -28.934 33.383 1.00 84.31 544 LEU A C 1
ATOM 4118 O O . LEU A 1 544 ? -40.036 -27.922 33.504 1.00 84.31 544 LEU A O 1
ATOM 4122 N N . VAL A 1 545 ? -38.521 -29.340 34.352 1.00 86.62 545 VAL A N 1
ATOM 4123 C CA . VAL A 1 545 ? -38.376 -28.620 35.629 1.00 86.62 545 VAL A CA 1
ATOM 4124 C C . VAL A 1 545 ? -37.835 -27.203 35.408 1.00 86.62 545 VAL A C 1
ATOM 4126 O O . VAL A 1 545 ? -38.379 -26.252 35.969 1.00 86.62 545 VAL A O 1
ATOM 4129 N N . GLY A 1 546 ? -36.814 -27.032 34.564 1.00 84.19 546 GLY A N 1
ATOM 4130 C CA . GLY A 1 546 ? -36.255 -25.723 34.217 1.00 84.19 546 GLY A CA 1
ATOM 4131 C C . GLY A 1 546 ? -37.281 -24.797 33.556 1.00 84.19 546 GLY A C 1
ATOM 4132 O O . GLY A 1 546 ? -37.397 -23.633 33.940 1.00 84.19 546 GLY A O 1
ATOM 4133 N N . SER A 1 547 ? -38.085 -25.322 32.629 1.00 82.56 547 SER A N 1
ATOM 4134 C CA . SER A 1 547 ? -39.192 -24.600 31.995 1.00 82.56 547 SER A CA 1
ATOM 4135 C C . SER A 1 547 ? -40.268 -24.203 33.007 1.00 82.56 547 SER A C 1
ATOM 4137 O O . SER A 1 547 ? -40.692 -23.048 33.014 1.00 82.56 547 SER A O 1
ATOM 4139 N N . CYS A 1 548 ? -40.657 -25.102 33.917 1.00 87.50 548 CYS A N 1
ATOM 4140 C CA . CYS A 1 548 ? -41.590 -24.785 35.000 1.00 87.50 548 CYS A CA 1
ATOM 4141 C C . CYS A 1 548 ? -41.063 -23.652 35.896 1.00 87.50 548 CYS A C 1
ATOM 4143 O O . CYS A 1 548 ? -41.807 -22.722 36.212 1.00 87.50 548 CYS A O 1
ATOM 4145 N N . LEU A 1 549 ? -39.778 -23.681 36.266 1.00 85.94 549 LEU A N 1
ATOM 4146 C CA . LEU A 1 549 ? -39.150 -22.622 37.065 1.00 85.94 549 LEU A CA 1
ATOM 4147 C C . LEU A 1 549 ? -39.121 -21.277 36.327 1.00 85.94 549 LEU A C 1
ATOM 4149 O O . LEU A 1 549 ? -39.413 -20.248 36.937 1.00 85.94 549 LEU A O 1
ATOM 4153 N N . LEU A 1 550 ? -38.840 -21.279 35.021 1.00 85.19 550 LEU A N 1
ATOM 4154 C CA . LEU A 1 550 ? -38.887 -20.078 34.182 1.00 85.19 550 LEU A CA 1
ATOM 4155 C C . LEU A 1 550 ? -40.302 -19.500 34.078 1.00 85.19 550 LEU A C 1
ATOM 4157 O O . LEU A 1 550 ? -40.473 -18.283 34.170 1.00 85.19 550 LEU A O 1
ATOM 4161 N N . CYS A 1 551 ? -41.321 -20.352 33.940 1.00 84.62 551 CYS A N 1
ATOM 4162 C CA . CYS A 1 551 ? -42.720 -19.930 33.964 1.00 84.62 551 CYS A CA 1
ATOM 4163 C C . CYS A 1 551 ? -43.088 -19.291 35.308 1.00 84.62 551 CYS A C 1
ATOM 4165 O O . CYS A 1 551 ? -43.656 -18.201 35.323 1.00 84.62 551 CYS A O 1
ATOM 4167 N N . VAL A 1 552 ? -42.712 -19.913 36.431 1.00 88.12 552 VAL A N 1
ATOM 4168 C CA . VAL A 1 552 ? -42.932 -19.343 37.771 1.00 88.12 552 VAL A CA 1
ATOM 4169 C C . VAL A 1 552 ? -42.219 -17.998 37.914 1.00 88.12 552 VAL A C 1
ATOM 4171 O O . VAL A 1 552 ? -42.831 -17.034 38.368 1.00 88.12 552 VAL A O 1
ATOM 4174 N N . ALA A 1 553 ? -40.961 -17.898 37.480 1.00 86.44 553 ALA A N 1
ATOM 4175 C CA . ALA A 1 553 ? -40.195 -16.656 37.531 1.00 86.44 553 ALA A CA 1
ATOM 4176 C C . ALA A 1 553 ? -40.851 -15.539 36.700 1.00 86.44 553 ALA A C 1
ATOM 4178 O O . ALA A 1 553 ? -40.973 -14.414 37.178 1.00 86.44 553 ALA A O 1
ATOM 4179 N N . LYS A 1 554 ? -41.357 -15.859 35.502 1.00 85.44 554 LYS A N 1
ATOM 4180 C CA . LYS A 1 554 ? -42.100 -14.912 34.659 1.00 85.44 554 LYS A CA 1
ATOM 4181 C C . LYS A 1 554 ? -43.412 -14.463 35.311 1.00 85.44 554 LYS A C 1
ATOM 4183 O O . LYS A 1 554 ? -43.726 -13.279 35.276 1.00 85.44 554 LYS A O 1
ATOM 4188 N N . CYS A 1 555 ? -44.160 -15.372 35.938 1.00 87.00 555 CYS A N 1
ATOM 4189 C CA . CYS A 1 555 ? -45.366 -15.013 36.689 1.00 87.00 555 CYS A CA 1
ATOM 4190 C C . CYS A 1 555 ? -45.052 -14.075 37.867 1.00 87.00 555 CYS A C 1
ATOM 4192 O O . CYS A 1 555 ? -45.813 -13.147 38.138 1.00 87.00 555 CYS A O 1
ATOM 4194 N N . VAL A 1 556 ? -43.925 -14.292 38.553 1.00 86.06 556 VAL A N 1
ATOM 4195 C CA . VAL A 1 556 ? -43.457 -13.404 39.628 1.00 86.06 556 VAL A CA 1
ATOM 4196 C C . VAL A 1 556 ? -43.075 -12.027 39.083 1.00 86.06 556 VAL A C 1
ATOM 4198 O O . VAL A 1 556 ? -43.463 -11.030 39.687 1.00 86.06 556 VAL A O 1
ATOM 4201 N N . ASP A 1 557 ? -42.394 -11.954 37.936 1.00 83.94 557 ASP A N 1
ATOM 4202 C CA . ASP A 1 557 ? -42.063 -10.679 37.285 1.00 83.94 557 ASP A CA 1
ATOM 4203 C C . ASP A 1 557 ? -43.312 -9.886 36.892 1.00 83.94 557 ASP A C 1
ATOM 4205 O O . ASP A 1 557 ? -43.387 -8.694 37.179 1.00 83.94 557 ASP A O 1
ATOM 4209 N N . LEU A 1 558 ? -44.319 -10.544 36.306 1.00 83.88 558 LEU A N 1
ATOM 4210 C CA . LEU A 1 558 ? -45.591 -9.900 35.953 1.00 83.88 558 LEU A CA 1
ATOM 4211 C C . LEU A 1 558 ? -46.293 -9.329 37.191 1.00 83.88 558 LEU A C 1
ATOM 4213 O O . LEU A 1 558 ? -46.689 -8.166 37.199 1.00 83.88 558 LEU A O 1
ATOM 4217 N N . LYS A 1 559 ? -46.360 -10.108 38.276 1.00 84.25 559 LYS A N 1
ATOM 4218 C CA . LYS A 1 559 ? -46.932 -9.642 39.546 1.00 84.25 559 LYS A CA 1
ATOM 4219 C C . LYS A 1 559 ? -46.132 -8.486 40.154 1.00 84.25 559 LYS A C 1
ATOM 4221 O O . LYS A 1 559 ? -46.697 -7.627 40.826 1.00 84.25 559 LYS A O 1
ATOM 4226 N N . HIS A 1 560 ? -44.814 -8.470 39.961 1.00 79.62 560 HIS A N 1
ATOM 4227 C CA . HIS A 1 560 ? -43.962 -7.397 40.458 1.00 79.62 560 HIS A CA 1
ATOM 4228 C C . HIS A 1 560 ? -44.142 -6.105 39.653 1.00 79.62 560 HIS A C 1
ATOM 4230 O O . HIS A 1 560 ? -44.214 -5.036 40.253 1.00 79.62 560 HIS A O 1
ATOM 4236 N N . LEU A 1 561 ? -44.291 -6.201 38.329 1.00 76.69 561 LEU A N 1
ATOM 4237 C CA . LEU A 1 561 ? -44.604 -5.060 37.464 1.00 76.69 561 LEU A CA 1
ATOM 4238 C C . LEU A 1 561 ? -45.938 -4.410 37.854 1.00 76.69 561 LEU A C 1
ATOM 4240 O O . LEU A 1 561 ? -45.974 -3.201 38.052 1.00 76.69 561 LEU A O 1
ATOM 4244 N N . GLU A 1 562 ? -46.988 -5.201 38.109 1.00 80.38 562 GLU A N 1
ATOM 4245 C CA . GLU A 1 562 ? -48.275 -4.678 38.608 1.00 80.38 562 GLU A CA 1
ATOM 4246 C C . GLU A 1 562 ? -48.129 -3.909 39.938 1.00 80.38 562 GLU A C 1
ATOM 4248 O O . GLU A 1 562 ? -48.783 -2.888 40.163 1.00 80.38 562 GLU A O 1
ATOM 4253 N N . GLN A 1 563 ? -47.253 -4.376 40.836 1.00 73.38 563 GLN A N 1
ATOM 4254 C CA . GLN A 1 563 ? -46.978 -3.695 42.107 1.00 73.38 563 GLN A CA 1
ATOM 4255 C C . GLN A 1 563 ? -46.196 -2.389 41.921 1.00 73.38 563 GLN A C 1
ATOM 4257 O O . GLN A 1 563 ? -46.441 -1.429 42.656 1.00 73.38 563 GLN A O 1
ATOM 4262 N N . VAL A 1 564 ? -45.265 -2.343 40.966 1.00 68.88 564 VAL A N 1
ATOM 4263 C CA . VAL A 1 564 ? -44.486 -1.138 40.644 1.00 68.88 564 VAL A CA 1
ATOM 4264 C C . VAL A 1 564 ? -45.367 -0.088 39.962 1.00 68.88 564 VAL A C 1
ATOM 4266 O O . VAL A 1 564 ? -45.336 1.066 40.386 1.00 68.88 564 VAL A O 1
ATOM 4269 N N . ASP A 1 565 ? -46.229 -0.482 39.022 1.00 70.31 565 ASP A N 1
ATOM 4270 C CA . ASP A 1 565 ? -47.194 0.420 38.374 1.00 70.31 565 ASP A CA 1
ATOM 4271 C C . ASP A 1 565 ? -48.176 1.026 39.389 1.00 70.31 565 ASP A C 1
ATOM 4273 O O . ASP A 1 565 ? -48.451 2.231 39.367 1.00 70.31 565 ASP A O 1
ATOM 4277 N N . MET A 1 566 ? -48.647 0.231 40.360 1.00 64.69 566 MET A N 1
ATOM 4278 C CA . MET A 1 566 ? -49.436 0.753 41.482 1.00 64.69 566 MET A CA 1
ATOM 4279 C C . MET A 1 566 ? -48.666 1.804 42.299 1.00 64.69 566 MET A C 1
ATOM 4281 O O . MET A 1 566 ? -49.243 2.812 42.715 1.00 64.69 566 MET A O 1
ATOM 4285 N N . LEU A 1 567 ? -47.365 1.606 42.528 1.00 57.78 567 LEU A N 1
ATOM 4286 C CA . LEU A 1 567 ? -46.521 2.546 43.274 1.00 57.78 567 LEU A CA 1
ATOM 4287 C C . LEU A 1 567 ? -46.205 3.825 42.477 1.00 57.78 567 LEU A C 1
ATOM 4289 O O . LEU A 1 567 ? -46.152 4.908 43.071 1.00 57.78 567 LEU A O 1
ATOM 4293 N N . GLU A 1 568 ? -46.053 3.747 41.153 1.00 59.25 568 GLU A N 1
ATOM 4294 C CA . GLU A 1 568 ? -45.935 4.929 40.288 1.00 59.25 568 GLU A CA 1
ATOM 4295 C C . GLU A 1 568 ? -47.241 5.731 40.217 1.00 59.25 568 GLU A C 1
ATOM 4297 O O . GLU A 1 568 ? -47.209 6.967 40.265 1.00 59.25 568 GLU A O 1
ATOM 4302 N N . GLY A 1 569 ? -48.396 5.056 40.237 1.00 54.50 569 GLY A N 1
ATOM 4303 C CA . GLY A 1 569 ? -49.706 5.694 40.399 1.00 54.50 569 GLY A CA 1
ATOM 4304 C C . GLY A 1 569 ? -49.807 6.524 41.687 1.00 54.50 569 GLY A C 1
ATOM 4305 O O . GLY A 1 569 ? -50.289 7.660 41.671 1.00 54.50 569 GLY A O 1
ATOM 4306 N N . PHE A 1 570 ? -49.246 6.030 42.796 1.00 51.47 570 PHE A N 1
ATOM 4307 C CA . PHE A 1 570 ? -49.158 6.782 44.056 1.00 51.47 570 PHE A CA 1
ATOM 4308 C C . PHE A 1 570 ? -48.226 8.003 43.983 1.00 51.47 570 PHE A C 1
ATOM 4310 O O . PHE A 1 570 ? -48.446 8.984 44.702 1.00 51.47 570 PHE A O 1
ATOM 4317 N N . ARG A 1 571 ? -47.218 7.989 43.102 1.00 46.47 571 ARG A N 1
ATOM 4318 C CA . ARG A 1 571 ? -46.282 9.108 42.902 1.00 46.47 571 ARG A CA 1
ATOM 4319 C C . ARG A 1 571 ? -46.962 10.319 42.255 1.00 46.47 571 ARG A C 1
ATOM 4321 O O . ARG A 1 571 ? -46.609 11.447 42.591 1.00 46.47 571 ARG A O 1
ATOM 4328 N N . ARG A 1 572 ? -47.994 10.109 41.424 1.00 50.66 572 ARG A N 1
ATOM 4329 C CA . ARG A 1 572 ? -48.839 11.203 40.898 1.00 50.66 572 ARG A CA 1
ATOM 4330 C C . ARG A 1 572 ? -49.799 11.782 41.940 1.00 50.66 572 ARG A C 1
ATOM 4332 O O . ARG A 1 572 ? -50.114 12.963 41.874 1.00 50.66 572 ARG A O 1
ATOM 4339 N N . ILE A 1 573 ? -50.227 10.994 42.928 1.00 48.72 573 ILE A N 1
ATOM 4340 C CA . ILE A 1 573 ? -51.240 11.417 43.915 1.00 48.72 573 ILE A CA 1
ATOM 4341 C C . ILE A 1 573 ? -50.631 12.188 45.108 1.00 48.72 573 ILE A C 1
ATOM 4343 O O . ILE A 1 573 ? -51.353 12.860 45.842 1.00 48.72 573 ILE A O 1
ATOM 4347 N N . LYS A 1 574 ? -49.304 12.175 45.308 1.00 47.88 574 LYS A N 1
ATOM 4348 C CA . LYS A 1 574 ? -48.670 12.722 46.529 1.00 47.88 574 LYS A CA 1
ATOM 4349 C C . LYS A 1 574 ? -47.590 13.794 46.324 1.00 47.88 574 LYS A C 1
ATOM 4351 O O . LYS A 1 574 ? -46.688 13.918 47.147 1.00 47.88 574 LYS A O 1
ATOM 4356 N N . ILE A 1 575 ? -47.729 14.637 45.297 1.00 48.28 575 ILE A N 1
ATOM 4357 C CA . ILE A 1 575 ? -46.973 15.906 45.189 1.00 48.28 575 ILE A CA 1
ATOM 4358 C C . ILE A 1 575 ? -47.598 17.036 46.053 1.00 48.28 575 ILE A C 1
ATOM 4360 O O . ILE A 1 575 ? -47.008 18.099 46.213 1.00 48.28 575 ILE A O 1
ATOM 4364 N N . LEU A 1 576 ? -48.723 16.803 46.748 1.00 47.31 576 LEU A N 1
ATOM 4365 C CA . LEU A 1 576 ? -49.280 17.747 47.734 1.00 47.31 576 LEU A CA 1
ATOM 4366 C C . LEU A 1 576 ? -49.039 17.306 49.188 1.00 47.31 576 LEU A C 1
ATOM 4368 O O . LEU A 1 576 ? -49.868 16.631 49.791 1.00 47.31 576 LEU A O 1
ATOM 4372 N N . ARG A 1 577 ? -47.894 17.731 49.739 1.00 46.53 577 ARG A N 1
ATOM 4373 C CA . ARG A 1 577 ? -47.655 18.266 51.105 1.00 46.53 577 ARG A CA 1
ATOM 4374 C C . ARG A 1 577 ? -46.238 17.945 51.571 1.00 46.53 577 ARG A C 1
ATOM 4376 O O . ARG A 1 577 ? -45.917 16.829 51.973 1.00 46.53 577 ARG A O 1
ATOM 4383 N N . SER A 1 578 ? -45.419 18.988 51.620 1.00 49.91 578 SER A N 1
ATOM 4384 C CA . SER A 1 578 ? -44.195 19.047 52.407 1.00 49.91 578 SER A CA 1
ATOM 4385 C C . SER A 1 578 ? -44.518 18.930 53.905 1.00 49.91 578 SER A C 1
ATOM 4387 O O . SER A 1 578 ? -44.847 19.918 54.560 1.00 49.91 578 SER A O 1
ATOM 4389 N N . ALA A 1 579 ? -44.406 17.733 54.478 1.00 47.56 579 ALA A N 1
ATOM 4390 C CA . ALA A 1 579 ? -44.306 17.569 55.928 1.00 47.56 579 ALA A CA 1
ATOM 4391 C C . ALA A 1 579 ? -42.827 17.706 56.337 1.00 47.56 579 ALA A C 1
ATOM 4393 O O . ALA A 1 579 ? -42.059 16.745 56.315 1.00 47.56 579 ALA A O 1
ATOM 4394 N N . GLY A 1 580 ? -42.416 18.932 56.671 1.00 50.59 580 GLY A N 1
ATOM 4395 C CA . GLY A 1 580 ? -41.031 19.323 56.974 1.00 50.59 580 GLY A CA 1
ATOM 4396 C C . GLY A 1 580 ? -40.442 18.823 58.302 1.00 50.59 580 GLY A C 1
ATOM 4397 O O . GLY A 1 580 ? -39.356 19.253 58.665 1.00 50.59 580 GLY A O 1
ATOM 4398 N N . SER A 1 581 ? -41.103 17.921 59.034 1.00 48.84 581 SER A N 1
ATOM 4399 C CA . SER A 1 581 ? -40.679 17.531 60.393 1.00 48.84 581 SER A CA 1
ATOM 4400 C C . SER A 1 581 ? -40.233 16.063 60.536 1.00 48.84 581 SER A C 1
ATOM 4402 O O . SER A 1 581 ? -39.387 15.769 61.374 1.00 48.84 581 SER A O 1
ATOM 4404 N N . ALA A 1 582 ? -40.678 15.144 59.670 1.00 52.31 582 ALA A N 1
ATOM 4405 C CA . ALA A 1 582 ? -40.374 13.709 59.809 1.00 52.31 582 ALA A CA 1
ATOM 4406 C C . ALA A 1 582 ? -39.048 13.254 59.152 1.00 52.31 582 ALA A C 1
ATOM 4408 O O . ALA A 1 582 ? -38.645 12.100 59.293 1.00 52.31 582 ALA A O 1
ATOM 4409 N N . LYS A 1 583 ? -38.352 14.142 58.422 1.00 55.06 583 LYS A N 1
ATOM 4410 C CA . LYS A 1 583 ? -37.227 13.764 57.541 1.00 55.06 583 LYS A CA 1
ATOM 4411 C C . LYS A 1 583 ? -35.947 13.320 58.266 1.00 55.06 583 LYS A C 1
ATOM 4413 O O . LYS A 1 583 ? -35.190 12.561 57.676 1.00 55.06 583 LYS A O 1
ATOM 4418 N N . ARG A 1 584 ? -35.707 13.741 59.516 1.00 56.03 584 ARG A N 1
ATOM 4419 C CA . ARG A 1 584 ? -34.478 13.381 60.262 1.00 56.03 584 ARG A CA 1
ATOM 4420 C C . ARG A 1 584 ? -34.583 12.083 61.076 1.00 56.03 584 ARG A C 1
ATOM 4422 O O . ARG A 1 584 ? -33.571 11.419 61.253 1.00 56.03 584 ARG A O 1
ATOM 4429 N N . GLY A 1 585 ? -35.782 11.685 61.511 1.00 63.19 585 GLY A N 1
ATOM 4430 C CA . GLY A 1 585 ? -35.957 10.507 62.376 1.00 63.19 585 GLY A CA 1
ATOM 4431 C C . GLY A 1 585 ? -35.784 9.170 61.650 1.00 63.19 585 GLY A C 1
ATOM 4432 O O . GLY A 1 585 ? -35.119 8.274 62.146 1.00 63.19 585 GLY A O 1
ATOM 4433 N N . CYS A 1 586 ? -36.308 9.038 60.428 1.00 67.19 586 CYS A N 1
ATOM 4434 C CA . CYS A 1 586 ? -36.340 7.735 59.755 1.00 67.19 586 CYS A CA 1
ATOM 4435 C C . CYS A 1 586 ? -34.949 7.161 59.440 1.00 67.19 586 CYS A C 1
ATOM 4437 O O . CYS A 1 586 ? -34.776 5.948 59.503 1.00 67.19 586 CYS A O 1
ATOM 4439 N N . MET A 1 587 ? -33.977 8.009 59.090 1.00 71.44 587 MET A N 1
ATOM 4440 C CA . MET A 1 587 ? -32.620 7.555 58.766 1.00 71.44 587 MET A CA 1
ATOM 4441 C C . MET A 1 587 ? -31.805 7.248 60.028 1.00 71.44 587 MET A C 1
ATOM 4443 O O . MET A 1 587 ? -31.002 6.320 60.021 1.00 71.44 587 MET A O 1
ATOM 4447 N N . ALA A 1 588 ? -32.049 7.985 61.118 1.00 71.88 588 ALA A N 1
ATOM 4448 C CA . ALA A 1 588 ? -31.473 7.692 62.427 1.00 71.88 588 ALA A CA 1
ATOM 4449 C C . ALA A 1 588 ? -31.992 6.347 62.968 1.00 71.88 588 ALA A C 1
ATOM 4451 O O . ALA A 1 588 ? -31.186 5.490 63.316 1.00 71.88 588 ALA A O 1
ATOM 4452 N N . ASP A 1 589 ? -33.306 6.111 62.896 1.00 69.88 589 ASP A N 1
ATOM 4453 C CA . ASP A 1 589 ? -33.930 4.839 63.288 1.00 69.88 589 ASP A CA 1
ATOM 4454 C C . ASP A 1 589 ? -33.421 3.661 62.436 1.00 69.88 589 ASP A C 1
ATOM 4456 O O . ASP A 1 589 ? -33.232 2.551 62.932 1.00 69.88 589 ASP A O 1
ATOM 4460 N N . LEU A 1 590 ? -33.186 3.887 61.134 1.00 69.44 590 LEU A N 1
ATOM 4461 C CA . LEU A 1 590 ? -32.615 2.869 60.250 1.00 69.44 590 LEU A CA 1
ATOM 4462 C C . LEU A 1 590 ? -31.175 2.533 60.663 1.00 69.44 590 LEU A C 1
ATOM 4464 O O . LEU A 1 590 ? -30.825 1.357 60.716 1.00 69.44 590 LEU A O 1
ATOM 4468 N N . LYS A 1 591 ? -30.358 3.547 60.991 1.00 73.88 591 LYS A N 1
ATOM 4469 C CA . LYS A 1 591 ? -28.984 3.369 61.498 1.00 73.88 591 LYS A CA 1
ATOM 4470 C C . LYS A 1 591 ? -28.963 2.631 62.842 1.00 73.88 591 LYS A C 1
ATOM 4472 O O . LYS A 1 591 ? -28.109 1.774 63.040 1.00 73.88 591 LYS A O 1
ATOM 4477 N N . GLU A 1 592 ? -29.940 2.871 63.712 1.00 76.38 592 GLU A N 1
ATOM 4478 C CA . GLU A 1 592 ? -30.100 2.140 64.977 1.00 76.38 592 GLU A CA 1
ATOM 4479 C C . GLU A 1 592 ? -30.460 0.660 64.766 1.00 76.38 592 GLU A C 1
ATOM 4481 O O . GLU A 1 592 ? -29.884 -0.223 65.401 1.00 76.38 592 GLU A O 1
ATOM 4486 N N . LEU A 1 593 ? -31.324 0.361 63.791 1.00 66.94 593 LEU A N 1
ATOM 4487 C CA . LEU A 1 593 ? -31.632 -1.013 63.371 1.00 66.94 593 LEU A CA 1
ATOM 4488 C C . LEU A 1 593 ? -30.451 -1.712 62.660 1.00 66.94 593 LEU A C 1
ATOM 4490 O O . LEU A 1 593 ? -30.388 -2.943 62.649 1.00 66.94 593 LEU A O 1
ATOM 4494 N N . LEU A 1 594 ? -29.522 -0.949 62.071 1.00 65.19 594 LEU A N 1
ATOM 4495 C CA . LEU A 1 594 ? -28.332 -1.438 61.356 1.00 65.19 594 LEU A CA 1
ATOM 4496 C C . LEU A 1 594 ? -27.155 -1.790 62.293 1.00 65.19 594 LEU A C 1
ATOM 4498 O O . LEU A 1 594 ? -26.355 -2.671 61.964 1.00 65.19 594 LEU A O 1
ATOM 4502 N N . LEU A 1 595 ? -27.073 -1.146 63.462 1.00 58.41 595 LEU A N 1
ATOM 4503 C CA . LEU A 1 595 ? -25.932 -1.175 64.390 1.00 58.41 595 LEU A CA 1
ATOM 4504 C C . LEU A 1 595 ? -25.477 -2.564 64.898 1.00 58.41 595 LEU A C 1
ATOM 4506 O O . LEU A 1 595 ? -24.272 -2.739 65.072 1.00 58.41 595 LEU A O 1
ATOM 4510 N N . PRO A 1 596 ? -26.332 -3.590 65.099 1.00 57.03 596 PRO A N 1
ATOM 4511 C CA . PRO A 1 596 ? -25.843 -4.882 65.589 1.00 57.03 596 PRO A CA 1
ATOM 4512 C C . PRO A 1 596 ? -25.249 -5.779 64.492 1.00 57.03 596 PRO A C 1
ATOM 4514 O O . PRO A 1 596 ? -24.578 -6.759 64.808 1.00 57.03 596 PRO A O 1
ATOM 4517 N N . SER A 1 597 ? -25.530 -5.523 63.205 1.00 67.81 597 SER A N 1
ATOM 4518 C CA . SER A 1 597 ? -25.071 -6.395 62.111 1.00 67.81 597 SER A CA 1
ATOM 4519 C C . SER A 1 597 ? -25.236 -5.759 60.723 1.00 67.81 597 SER A C 1
ATOM 4521 O O . SER A 1 597 ? -26.025 -6.226 59.899 1.00 67.81 597 SER A O 1
ATOM 4523 N N . GLU A 1 598 ? -24.439 -4.734 60.408 1.00 71.81 598 GLU A N 1
ATOM 4524 C CA . GLU A 1 598 ? -24.434 -4.089 59.080 1.00 71.81 598 GLU A CA 1
ATOM 4525 C C . GLU A 1 598 ? -24.342 -5.094 57.921 1.00 71.81 598 GLU A C 1
ATOM 4527 O O . GLU A 1 598 ? -24.986 -4.924 56.885 1.00 71.81 598 GLU A O 1
ATOM 4532 N N . ARG A 1 599 ? -23.601 -6.198 58.102 1.00 74.56 599 ARG A N 1
ATOM 4533 C CA . ARG A 1 599 ? -23.521 -7.281 57.108 1.00 74.56 599 ARG A CA 1
ATOM 4534 C C . ARG A 1 599 ? -24.863 -7.972 56.879 1.00 74.56 599 ARG A C 1
ATOM 4536 O O . ARG A 1 599 ? -25.204 -8.237 55.732 1.00 74.56 599 ARG A O 1
ATOM 4543 N N . VAL A 1 600 ? -25.623 -8.261 57.934 1.00 75.50 600 VAL A N 1
ATOM 4544 C CA . VAL A 1 600 ? -26.931 -8.924 57.821 1.00 75.50 600 VAL A CA 1
ATOM 4545 C C . VAL A 1 600 ? -27.928 -7.973 57.184 1.00 75.50 600 VAL A C 1
ATOM 4547 O O . VAL A 1 600 ? -28.571 -8.328 56.204 1.00 75.50 600 VAL A O 1
ATOM 4550 N N . ALA A 1 601 ? -27.999 -6.738 57.663 1.00 74.62 601 ALA A N 1
ATOM 4551 C CA . ALA A 1 601 ? -28.919 -5.749 57.128 1.00 74.62 601 ALA A CA 1
ATOM 4552 C C . ALA A 1 601 ? -28.603 -5.354 55.674 1.00 74.62 601 ALA A C 1
ATOM 4554 O O . ALA A 1 601 ? -29.519 -5.226 54.866 1.00 74.62 601 ALA A O 1
ATOM 4555 N N . SER A 1 602 ? -27.325 -5.276 55.289 1.00 79.12 602 SER A N 1
ATOM 4556 C CA . SER A 1 602 ? -26.915 -5.108 53.888 1.00 79.12 602 SER A CA 1
ATOM 4557 C C . SER A 1 602 ? -27.385 -6.271 53.005 1.00 79.12 602 SER A C 1
ATOM 4559 O O . SER A 1 602 ? -27.888 -6.050 51.904 1.00 79.12 602 SER A O 1
ATOM 4561 N N . GLN A 1 603 ? -27.301 -7.516 53.490 1.00 75.50 603 GLN A N 1
ATOM 4562 C CA . GLN A 1 603 ? -27.816 -8.686 52.764 1.00 75.50 603 GLN A CA 1
ATOM 4563 C C . GLN A 1 603 ? -29.351 -8.712 52.697 1.00 75.50 603 GLN A C 1
ATOM 4565 O O . GLN A 1 603 ? -29.914 -9.097 51.674 1.00 75.50 603 GLN A O 1
ATOM 4570 N N . LEU A 1 604 ? -30.038 -8.257 53.749 1.00 74.19 604 LEU A N 1
ATOM 4571 C CA . LEU A 1 604 ? -31.498 -8.131 53.768 1.00 74.19 604 LEU A CA 1
ATOM 4572 C C . LEU A 1 604 ? -31.981 -7.079 52.763 1.00 74.19 604 LEU A C 1
ATOM 4574 O O . LEU A 1 604 ? -32.927 -7.330 52.020 1.00 74.19 604 LEU A O 1
ATOM 4578 N N . LEU A 1 605 ? -31.301 -5.934 52.690 1.00 75.62 605 LEU A N 1
ATOM 4579 C CA . LEU A 1 605 ? -31.646 -4.844 51.773 1.00 75.62 605 LEU A CA 1
ATOM 4580 C C . LEU A 1 605 ? -31.307 -5.175 50.314 1.00 75.62 605 LEU A C 1
ATOM 4582 O O . LEU A 1 605 ? -32.076 -4.831 49.418 1.00 75.62 605 LEU A O 1
ATOM 4586 N N . LYS A 1 606 ? -30.266 -5.982 50.060 1.00 74.62 606 LYS A N 1
ATOM 4587 C CA . LYS A 1 606 ? -30.003 -6.552 48.725 1.00 74.62 606 LYS A CA 1
ATOM 4588 C C . LYS A 1 606 ? -31.185 -7.344 48.157 1.00 74.62 606 LYS A C 1
ATOM 4590 O O . LYS A 1 606 ? -31.320 -7.409 46.938 1.00 74.62 606 LYS A O 1
ATOM 4595 N N . ARG A 1 607 ? -32.073 -7.895 48.996 1.00 68.56 607 ARG A N 1
ATOM 4596 C CA . ARG A 1 607 ? -33.307 -8.572 48.551 1.00 68.56 607 ARG A CA 1
ATOM 4597 C C . ARG A 1 607 ? -34.319 -7.617 47.910 1.00 68.56 607 ARG A C 1
ATOM 4599 O O . ARG A 1 607 ? -35.155 -8.069 47.140 1.00 68.56 607 ARG A O 1
ATOM 4606 N N . MET A 1 608 ? -34.240 -6.322 48.213 1.00 68.12 608 MET A N 1
ATOM 4607 C CA . MET A 1 608 ? -35.007 -5.273 47.533 1.00 68.12 608 MET A CA 1
ATOM 4608 C C . MET A 1 608 ? -34.315 -4.781 46.252 1.00 68.12 608 MET A C 1
ATOM 4610 O O . MET A 1 608 ? -34.840 -3.911 45.567 1.00 68.12 608 MET A O 1
ATOM 4614 N N . GLY A 1 609 ? -33.121 -5.297 45.937 1.00 67.69 609 GLY A N 1
ATOM 4615 C CA . GLY A 1 609 ? -32.310 -4.832 44.816 1.00 67.69 609 GLY A CA 1
ATOM 4616 C C . GLY A 1 609 ? -31.644 -3.472 45.033 1.00 67.69 609 GLY A C 1
ATOM 4617 O O . GLY A 1 609 ? -31.119 -2.931 44.065 1.00 67.69 609 GLY A O 1
ATOM 4618 N N . VAL A 1 610 ? -31.655 -2.940 46.263 1.00 72.19 610 VAL A N 1
ATOM 4619 C CA . VAL A 1 610 ? -31.065 -1.640 46.611 1.00 72.19 610 VAL A CA 1
ATOM 4620 C C . VAL A 1 610 ? -30.037 -1.828 47.726 1.00 72.19 610 VAL A C 1
ATOM 4622 O O . VAL A 1 610 ? -30.347 -2.336 48.805 1.00 72.19 610 VAL A O 1
ATOM 4625 N N . GLY A 1 611 ? -28.790 -1.451 47.463 1.00 81.38 611 GLY A N 1
ATOM 4626 C CA . GLY A 1 611 ? -27.728 -1.441 48.463 1.00 81.38 611 GLY A CA 1
ATOM 4627 C C . GLY A 1 611 ? -27.944 -0.351 49.514 1.00 81.38 611 GLY A C 1
ATOM 4628 O O . GLY A 1 611 ? -28.577 0.666 49.251 1.00 81.38 611 GLY A O 1
ATOM 4629 N N . VAL A 1 612 ? -27.364 -0.526 50.705 1.00 81.69 612 VAL A N 1
ATOM 4630 C CA . VAL A 1 612 ? -27.402 0.497 51.773 1.00 81.69 612 VAL A CA 1
ATOM 4631 C C . VAL A 1 612 ? -26.846 1.837 51.272 1.00 81.69 612 VAL A C 1
ATOM 4633 O O . VAL A 1 612 ? -27.460 2.871 51.508 1.00 81.69 612 VAL A O 1
ATOM 4636 N N . GLY A 1 613 ? -25.744 1.809 50.512 1.00 81.56 613 GLY A N 1
ATOM 4637 C CA . GLY A 1 613 ? -25.162 3.012 49.906 1.00 81.56 613 GLY A CA 1
ATOM 4638 C C . GLY A 1 613 ? -26.050 3.647 48.831 1.00 81.56 613 GLY A C 1
ATOM 4639 O O . GLY A 1 613 ? -26.133 4.866 48.755 1.00 81.56 613 GLY A O 1
ATOM 4640 N N . GLU A 1 614 ? -26.781 2.842 48.052 1.00 79.94 614 GLU A N 1
ATOM 4641 C CA . GLU A 1 614 ? -27.752 3.346 47.068 1.00 79.94 614 GLU A CA 1
ATOM 4642 C C . GLU A 1 614 ? -28.966 3.978 47.772 1.00 79.94 614 GLU A C 1
ATOM 4644 O O . GLU A 1 614 ? -29.442 5.020 47.337 1.00 79.94 614 GLU A O 1
ATOM 4649 N N . LEU A 1 615 ? -29.435 3.409 48.892 1.00 81.69 615 LEU A N 1
ATOM 4650 C CA . LEU A 1 615 ? -30.463 4.012 49.754 1.00 81.69 615 LEU A CA 1
ATOM 4651 C C . LEU A 1 615 ? -29.986 5.342 50.353 1.00 81.69 615 LEU A C 1
ATOM 4653 O O . LEU A 1 615 ? -30.738 6.310 50.347 1.00 81.69 615 LEU A O 1
ATOM 4657 N N . GLU A 1 616 ? -28.740 5.419 50.822 1.00 81.56 616 GLU A N 1
ATOM 4658 C CA . GLU A 1 616 ? -28.163 6.655 51.363 1.00 81.56 616 GLU A CA 1
ATOM 4659 C C . GLU A 1 616 ? -28.011 7.732 50.278 1.00 81.56 616 GLU A C 1
ATOM 4661 O O . GLU A 1 616 ? -28.398 8.879 50.497 1.00 81.56 616 GLU A O 1
ATOM 4666 N N . GLN A 1 617 ? -27.578 7.359 49.072 1.00 81.88 617 GLN A N 1
ATOM 4667 C CA . GLN A 1 617 ? -27.534 8.259 47.917 1.00 81.88 617 GLN A CA 1
ATOM 4668 C C . GLN A 1 617 ? -28.941 8.692 47.464 1.00 81.88 617 GLN A C 1
ATOM 4670 O O . GLN A 1 617 ? -29.173 9.848 47.113 1.00 81.88 617 GLN A O 1
ATOM 4675 N N . LEU A 1 618 ? -29.926 7.794 47.515 1.00 77.81 618 LEU A N 1
ATOM 4676 C CA . LEU A 1 618 ? -31.318 8.139 47.229 1.00 77.81 618 LEU A CA 1
ATOM 4677 C C . LEU A 1 618 ? -31.864 9.116 48.283 1.00 77.81 618 LEU A C 1
ATOM 4679 O O . LEU A 1 618 ? -32.638 10.0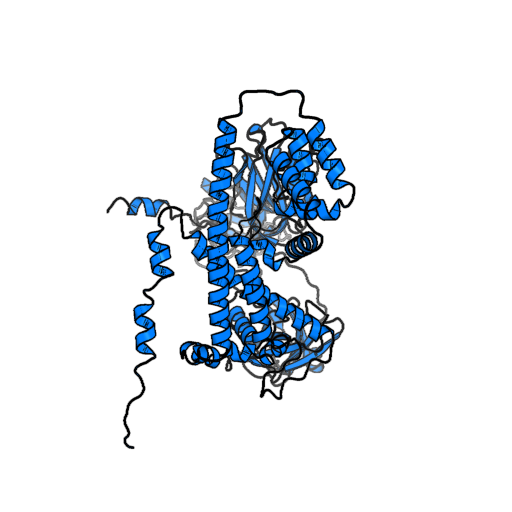18 47.950 1.00 77.81 618 LEU A O 1
ATOM 4683 N N . HIS A 1 619 ? -31.444 8.964 49.542 1.00 81.38 619 HIS A N 1
ATOM 4684 C CA . HIS A 1 619 ? -31.796 9.866 50.630 1.00 81.38 619 HIS A CA 1
ATOM 4685 C C . HIS A 1 619 ? -31.235 11.271 50.425 1.00 81.38 619 HIS A C 1
ATOM 4687 O O . HIS A 1 619 ? -31.963 12.244 50.624 1.00 81.38 619 HIS A O 1
ATOM 4693 N N . THR A 1 620 ? -29.969 11.390 50.013 1.00 76.69 620 THR A N 1
ATOM 4694 C CA . THR A 1 620 ? -29.336 12.699 49.791 1.00 76.69 620 THR A CA 1
ATOM 4695 C C . THR A 1 620 ? -29.998 13.457 48.645 1.00 76.69 620 THR A C 1
ATOM 4697 O O . THR A 1 620 ? -30.212 14.661 48.764 1.00 76.69 620 THR A O 1
ATOM 4700 N N . VAL A 1 621 ? -30.396 12.760 47.576 1.00 75.19 621 VAL A N 1
ATOM 4701 C CA . VAL A 1 621 ? -31.011 13.386 46.393 1.00 75.19 621 VAL A CA 1
ATOM 4702 C C . VAL A 1 621 ? -32.507 13.665 46.582 1.00 75.19 621 VAL A C 1
ATOM 4704 O O . VAL A 1 621 ? -33.002 14.702 46.148 1.00 75.19 621 VAL A O 1
ATOM 4707 N N . SER A 1 622 ? -33.254 12.757 47.219 1.00 76.06 622 SER A N 1
ATOM 4708 C CA . SER A 1 622 ? -34.730 12.796 47.222 1.00 76.06 622 SER A CA 1
ATOM 4709 C C . SER A 1 622 ? -35.388 12.772 48.609 1.00 76.06 622 SER A C 1
ATOM 4711 O O . SER A 1 622 ? -36.608 12.918 48.729 1.00 76.06 622 SER A O 1
ATOM 4713 N N . GLY A 1 623 ? -34.604 12.656 49.682 1.00 82.81 623 GLY A N 1
ATOM 4714 C CA . GLY A 1 623 ? -35.097 12.516 51.051 1.00 82.81 623 GLY A CA 1
ATOM 4715 C C . GLY A 1 623 ? -35.656 11.121 51.353 1.00 82.81 623 GLY A C 1
ATOM 4716 O O . GLY A 1 623 ? -35.273 10.121 50.752 1.00 82.81 623 GLY A O 1
ATOM 4717 N N . VAL A 1 624 ? -36.546 11.018 52.348 1.00 80.06 624 VAL A N 1
ATOM 4718 C CA . VAL A 1 624 ? -37.186 9.737 52.702 1.00 80.06 624 VAL A CA 1
ATOM 4719 C C . VAL A 1 624 ? -38.196 9.364 51.617 1.00 80.06 624 VAL A C 1
ATOM 4721 O O . VAL A 1 624 ? -39.239 10.001 51.479 1.00 80.06 624 VAL A O 1
ATOM 4724 N N . THR A 1 625 ? -37.886 8.318 50.861 1.00 80.56 625 THR A N 1
ATOM 4725 C CA . THR A 1 625 ? -38.767 7.748 49.830 1.00 80.56 625 THR A CA 1
ATOM 4726 C C . THR A 1 625 ? -39.552 6.543 50.359 1.00 80.56 625 THR A C 1
ATOM 4728 O O . THR A 1 625 ? -39.279 6.033 51.447 1.00 80.56 625 THR A O 1
ATOM 4731 N N . SER A 1 626 ? -40.509 6.037 49.573 1.00 75.12 626 SER A N 1
ATOM 4732 C CA . SER A 1 626 ? -41.207 4.770 49.854 1.00 75.12 626 SER A CA 1
ATOM 4733 C C . SER A 1 626 ? -40.240 3.599 50.067 1.00 75.12 626 SER A C 1
ATOM 4735 O O . SER A 1 626 ? -40.488 2.757 50.926 1.00 75.12 626 SER A O 1
ATOM 4737 N N . TRP A 1 627 ? -39.100 3.596 49.370 1.00 76.75 627 TRP A N 1
ATOM 4738 C CA . TRP A 1 627 ? -38.044 2.595 49.527 1.00 76.75 627 TRP A CA 1
ATOM 4739 C C . TRP A 1 627 ? -37.422 2.594 50.925 1.00 76.75 627 TRP A C 1
ATOM 4741 O O . TRP A 1 627 ? -37.137 1.529 51.461 1.00 76.75 627 TRP A O 1
ATOM 4751 N N . HIS A 1 628 ? -37.284 3.761 51.559 1.00 82.56 628 HIS A N 1
ATOM 4752 C CA . HIS A 1 628 ? -36.776 3.861 52.931 1.00 82.56 628 HIS A CA 1
ATOM 4753 C C . HIS A 1 628 ? -37.778 3.304 53.947 1.00 82.56 628 HIS A C 1
ATOM 4755 O O . HIS A 1 628 ? -37.396 2.623 54.896 1.00 82.56 628 HIS A O 1
ATOM 4761 N N . LEU A 1 629 ? -39.072 3.562 53.733 1.00 81.56 629 LEU A N 1
ATOM 4762 C CA . LEU A 1 629 ? -40.138 3.035 54.586 1.00 81.56 629 LEU A CA 1
ATOM 4763 C C . LEU A 1 629 ? -40.273 1.515 54.438 1.00 81.56 629 LEU A C 1
ATOM 4765 O O . LEU A 1 629 ? -40.454 0.816 55.432 1.00 81.56 629 LEU A O 1
ATOM 4769 N N . GLN A 1 630 ? -40.124 0.996 53.218 1.00 80.88 630 GLN A N 1
ATOM 4770 C CA . GLN A 1 630 ? -40.145 -0.440 52.949 1.00 80.88 630 GLN A CA 1
ATOM 4771 C C . GLN A 1 630 ? -38.909 -1.148 53.520 1.00 80.88 630 GLN A C 1
ATOM 4773 O O . GLN A 1 630 ? -39.047 -2.187 54.163 1.00 80.88 630 GLN A O 1
ATOM 4778 N N . ALA A 1 631 ? -37.723 -0.549 53.371 1.00 82.81 631 ALA A N 1
ATOM 4779 C CA . ALA A 1 631 ? -36.487 -1.006 54.005 1.00 82.81 631 ALA A CA 1
ATOM 4780 C C . ALA A 1 631 ? -36.639 -1.089 55.531 1.00 82.81 631 ALA A C 1
ATOM 4782 O O . ALA A 1 631 ? -36.308 -2.108 56.138 1.00 82.81 631 ALA A O 1
ATOM 4783 N N . ARG A 1 632 ? -37.214 -0.048 56.148 1.00 83.56 632 ARG A N 1
ATOM 4784 C CA . ARG A 1 632 ? -37.498 -0.014 57.586 1.00 83.56 632 ARG A CA 1
ATOM 4785 C C . ARG A 1 632 ? -38.465 -1.119 58.008 1.00 83.56 632 ARG A C 1
ATOM 4787 O O . ARG A 1 632 ? -38.174 -1.806 58.980 1.00 83.56 632 ARG A O 1
ATOM 4794 N N . ALA A 1 633 ? -39.572 -1.304 57.286 1.00 82.94 633 ALA A N 1
ATOM 4795 C CA . ALA A 1 633 ? -40.566 -2.333 57.593 1.00 82.94 633 ALA A CA 1
ATOM 4796 C C . ALA A 1 633 ? -39.963 -3.747 57.544 1.00 82.94 633 ALA A C 1
ATOM 4798 O O . ALA A 1 633 ? -40.164 -4.543 58.459 1.00 82.94 633 ALA A O 1
ATOM 4799 N N . ILE A 1 634 ? -39.148 -4.037 56.524 1.00 80.94 634 ILE A N 1
ATOM 4800 C CA . ILE A 1 634 ? -38.477 -5.335 56.375 1.00 80.94 634 ILE A CA 1
ATOM 4801 C C . ILE A 1 634 ? -37.478 -5.575 57.512 1.00 80.94 634 ILE A C 1
ATOM 4803 O O . ILE A 1 634 ? -37.442 -6.670 58.075 1.00 80.94 634 ILE A O 1
ATOM 4807 N N . LEU A 1 635 ? -36.687 -4.563 57.881 1.00 84.19 635 LEU A N 1
ATOM 4808 C CA . LEU A 1 635 ? -35.733 -4.674 58.987 1.00 84.19 635 LEU A CA 1
ATOM 4809 C C . LEU A 1 635 ? -36.441 -4.824 60.342 1.00 84.19 635 LEU A C 1
ATOM 4811 O O . LEU A 1 635 ? -36.011 -5.637 61.161 1.00 84.19 635 LEU A O 1
ATOM 4815 N N . SER A 1 636 ? -37.547 -4.108 60.571 1.00 83.56 636 SER A N 1
ATOM 4816 C CA . SER A 1 636 ? -38.330 -4.240 61.805 1.00 83.56 636 SER A CA 1
ATOM 4817 C C . SER A 1 636 ? -39.028 -5.594 61.913 1.00 83.56 636 SER A C 1
ATOM 4819 O O . SER A 1 636 ? -39.023 -6.203 62.985 1.00 83.56 636 SER A O 1
ATOM 4821 N N . ASP A 1 637 ? -39.574 -6.105 60.808 1.00 83.19 637 ASP A N 1
ATOM 4822 C CA . ASP A 1 637 ? -40.200 -7.427 60.771 1.00 83.19 637 ASP A CA 1
ATOM 4823 C C . ASP A 1 637 ? -39.158 -8.522 61.002 1.00 83.19 637 ASP A C 1
ATOM 4825 O O . ASP A 1 637 ? -39.381 -9.430 61.807 1.00 83.19 637 ASP A O 1
ATOM 4829 N N . PHE A 1 638 ? -37.981 -8.405 60.380 1.00 83.38 638 PHE A N 1
ATOM 4830 C CA . PHE A 1 638 ? -36.869 -9.321 60.615 1.00 83.38 638 PHE A CA 1
ATOM 4831 C C . PHE A 1 638 ? -36.418 -9.303 62.080 1.00 83.38 638 PHE A C 1
ATOM 4833 O O . PHE A 1 638 ? -36.245 -10.365 62.679 1.00 83.38 638 PHE A O 1
ATOM 4840 N N . ALA A 1 639 ? -36.284 -8.123 62.696 1.00 85.00 639 ALA A N 1
ATOM 4841 C CA . ALA A 1 639 ? -35.904 -7.998 64.102 1.00 85.00 639 ALA A CA 1
ATOM 4842 C C . ALA A 1 639 ? -36.896 -8.714 65.038 1.00 85.00 639 ALA A C 1
ATOM 4844 O O . ALA A 1 639 ? -36.471 -9.357 66.006 1.00 85.00 639 ALA A O 1
ATOM 4845 N N . ARG A 1 640 ? -38.194 -8.684 64.704 1.00 87.19 640 ARG A N 1
ATOM 4846 C CA . ARG A 1 640 ? -39.290 -9.267 65.495 1.00 87.19 640 ARG A CA 1
ATOM 4847 C C . ARG A 1 640 ? -39.476 -10.779 65.311 1.00 87.19 640 ARG A C 1
ATOM 4849 O O . ARG A 1 640 ? -40.155 -11.411 66.119 1.00 87.19 640 ARG A O 1
ATOM 4856 N N . GLN A 1 641 ? -38.888 -11.382 64.277 1.00 88.75 641 GLN A N 1
ATOM 4857 C CA . GLN A 1 641 ? -39.031 -12.815 64.005 1.00 88.75 641 GLN A CA 1
ATOM 4858 C C . GLN A 1 641 ? -38.274 -13.711 65.006 1.00 88.75 641 GLN A C 1
ATOM 4860 O O . GLN A 1 641 ? -37.232 -13.347 65.560 1.00 88.75 641 GLN A O 1
ATOM 4865 N N . ARG A 1 642 ? -38.793 -14.931 65.214 1.00 91.12 642 ARG A N 1
ATOM 4866 C CA . ARG A 1 642 ? -38.146 -15.986 66.020 1.00 91.12 642 ARG A CA 1
ATOM 4867 C C . ARG A 1 642 ? -36.841 -16.455 65.361 1.00 91.12 642 ARG A C 1
ATOM 4869 O O . ARG A 1 642 ? -36.719 -16.422 64.139 1.00 91.12 642 ARG A O 1
ATOM 4876 N N . SER A 1 643 ? -35.894 -16.967 66.149 1.00 82.88 643 SER A N 1
ATOM 4877 C CA . SER A 1 643 ? -34.546 -17.347 65.684 1.00 82.88 643 SER A CA 1
ATOM 4878 C C . SER A 1 643 ? -34.535 -18.335 64.510 1.00 82.88 643 SER A C 1
ATOM 4880 O O . SER A 1 643 ? -33.719 -18.191 63.608 1.00 82.88 643 SER A O 1
ATOM 4882 N N . VAL A 1 644 ? -35.474 -19.287 64.462 1.00 78.12 644 VAL A N 1
ATOM 4883 C CA . VAL A 1 644 ? -35.591 -20.252 63.348 1.00 78.12 644 VAL A CA 1
ATOM 4884 C C . VAL A 1 644 ? -36.038 -19.570 62.052 1.00 78.12 644 VAL A C 1
ATOM 4886 O O . VAL A 1 644 ? -35.489 -19.849 60.991 1.00 78.12 644 VAL A O 1
ATOM 4889 N N . ALA A 1 645 ? -36.982 -18.628 62.132 1.00 79.38 645 ALA A N 1
ATOM 4890 C CA . ALA A 1 645 ? -37.417 -17.849 60.975 1.00 79.38 645 ALA A CA 1
ATOM 4891 C C . ALA A 1 645 ? -36.297 -16.922 60.481 1.00 79.38 645 ALA A C 1
ATOM 4893 O O . ALA A 1 645 ? -36.052 -16.859 59.281 1.00 79.38 645 ALA A O 1
ATOM 4894 N N . LYS A 1 646 ? -35.534 -16.309 61.399 1.00 82.38 646 LYS A N 1
ATOM 4895 C CA . LYS A 1 646 ? -34.322 -15.542 61.064 1.00 82.38 646 LYS A CA 1
ATOM 4896 C C . LYS A 1 646 ? -33.289 -16.404 60.338 1.00 82.38 646 LYS A C 1
ATOM 4898 O O . LYS A 1 646 ? -32.735 -15.965 59.337 1.00 82.38 646 LYS A O 1
ATOM 4903 N N . LEU A 1 647 ? -33.057 -17.633 60.799 1.00 77.88 647 LEU A N 1
ATOM 4904 C CA . LEU A 1 647 ? -32.081 -18.543 60.198 1.00 77.88 647 LEU A CA 1
ATOM 4905 C C . LEU A 1 647 ? -32.533 -19.046 58.819 1.00 77.88 647 LEU A C 1
ATOM 4907 O O . LEU A 1 647 ? -31.735 -19.053 57.888 1.00 77.88 647 LEU A O 1
ATOM 4911 N N . ALA A 1 648 ? -33.820 -19.369 58.653 1.00 77.25 648 ALA A N 1
ATOM 4912 C CA . ALA A 1 648 ? -34.403 -19.690 57.350 1.00 77.25 648 ALA A CA 1
ATOM 4913 C C . ALA A 1 648 ? -34.324 -18.499 56.379 1.00 77.25 648 ALA A C 1
ATOM 4915 O O . ALA A 1 648 ? -33.992 -18.669 55.207 1.00 77.25 648 ALA A O 1
ATOM 4916 N N . PHE A 1 649 ? -34.565 -17.284 56.874 1.00 72.62 649 PHE A N 1
ATOM 4917 C CA . PHE A 1 649 ? -34.456 -16.058 56.088 1.00 72.62 649 PHE A CA 1
ATOM 4918 C C . PHE A 1 649 ? -33.006 -15.787 55.661 1.00 72.62 649 PHE A C 1
ATOM 4920 O O . PHE A 1 649 ? -32.757 -15.454 54.504 1.00 72.62 649 PHE A O 1
ATOM 4927 N N . LEU A 1 650 ? -32.037 -15.978 56.561 1.00 76.75 650 LEU A N 1
ATOM 4928 C CA . LEU A 1 650 ? -30.606 -15.857 56.263 1.00 76.75 650 LEU A CA 1
ATOM 4929 C C . LEU A 1 650 ? -30.126 -16.940 55.294 1.00 76.75 650 LEU A C 1
ATOM 4931 O O . LEU A 1 650 ? -29.350 -16.643 54.389 1.00 76.75 650 LEU A O 1
ATOM 4935 N N . TYR A 1 651 ? -30.616 -18.173 55.437 1.00 76.19 651 TYR A N 1
ATOM 4936 C CA . TYR A 1 651 ? -30.330 -19.266 54.510 1.00 76.19 651 TYR A CA 1
ATOM 4937 C C . TYR A 1 651 ? -30.850 -18.946 53.105 1.00 76.19 651 TYR A C 1
ATOM 4939 O O . TYR A 1 651 ? -30.100 -19.045 52.138 1.00 76.19 651 TYR A O 1
ATOM 4947 N N . GLN A 1 652 ? -32.087 -18.454 52.985 1.00 70.19 652 GLN A N 1
ATOM 4948 C CA . GLN A 1 652 ? -32.633 -17.979 51.709 1.00 70.19 652 GLN A CA 1
ATOM 4949 C C . GLN A 1 652 ? -31.833 -16.804 51.127 1.00 70.19 652 GLN A C 1
ATOM 4951 O O . GLN A 1 652 ? -31.639 -16.748 49.916 1.00 70.19 652 GLN A O 1
ATOM 4956 N N . ALA A 1 653 ? -31.342 -15.887 51.968 1.00 65.81 653 ALA A N 1
ATOM 4957 C CA . ALA A 1 653 ? -30.507 -14.768 51.528 1.00 65.81 653 ALA A CA 1
ATOM 4958 C C . ALA A 1 653 ? -29.111 -15.215 51.046 1.00 65.81 653 ALA A C 1
ATOM 4960 O O . ALA A 1 653 ? -28.550 -14.603 50.137 1.00 65.81 653 ALA A O 1
ATOM 4961 N N . HIS A 1 654 ? -28.552 -16.288 51.616 1.00 68.31 654 HIS A N 1
ATOM 4962 C CA . HIS A 1 654 ? -27.234 -16.817 51.248 1.00 68.31 654 HIS A CA 1
ATOM 4963 C C . HIS A 1 654 ? -27.266 -17.848 50.113 1.00 68.31 654 HIS A C 1
ATOM 4965 O O . HIS A 1 654 ? -26.304 -17.949 49.343 1.00 68.31 654 HIS A O 1
ATOM 4971 N N . CYS A 1 655 ? -28.356 -18.598 49.960 1.00 70.38 655 CYS A N 1
ATOM 4972 C CA . CYS A 1 655 ? -28.516 -19.551 48.873 1.00 70.38 655 CYS A CA 1
ATOM 4973 C C . CYS A 1 655 ? -28.824 -18.827 47.559 1.00 70.38 655 CYS A C 1
ATOM 4975 O O . CYS A 1 655 ? -29.976 -18.561 47.217 1.00 70.38 655 CYS A O 1
ATOM 4977 N N . ARG A 1 656 ? -27.772 -18.592 46.765 1.00 66.25 656 ARG A N 1
ATOM 4978 C CA . ARG A 1 656 ? -27.860 -18.004 45.413 1.00 66.25 656 ARG A CA 1
ATOM 4979 C C . ARG A 1 656 ? -28.836 -18.732 44.482 1.00 66.25 656 ARG A C 1
ATOM 4981 O O . ARG A 1 656 ? -29.346 -18.118 43.557 1.00 66.25 656 ARG A O 1
ATOM 4988 N N . TRP A 1 657 ? -29.125 -20.005 44.740 1.00 67.44 657 TRP A N 1
ATOM 4989 C CA . TRP A 1 657 ? -30.093 -20.791 43.975 1.00 67.44 657 TRP A CA 1
ATOM 4990 C C . TRP A 1 657 ? -31.541 -20.331 44.141 1.00 67.44 657 TRP A C 1
ATOM 4992 O O . TRP A 1 657 ? -32.332 -20.564 43.243 1.00 67.44 657 TRP A O 1
ATOM 5002 N N . PHE A 1 658 ? -31.894 -19.647 45.234 1.00 67.81 658 PHE A N 1
ATOM 5003 C CA . PHE A 1 658 ? -33.248 -19.119 45.448 1.00 67.81 658 PHE A CA 1
ATOM 5004 C C . PHE A 1 658 ? -33.366 -17.619 45.133 1.00 67.81 658 PHE A C 1
ATOM 5006 O O . PHE A 1 658 ? -34.467 -17.068 45.151 1.00 67.81 658 PHE A O 1
ATOM 5013 N N . SER A 1 659 ? -32.258 -16.946 44.791 1.00 69.00 659 SER A N 1
ATOM 5014 C CA . SER A 1 659 ? -32.244 -15.499 44.523 1.00 69.00 659 SER A CA 1
ATOM 5015 C C . SER A 1 659 ? -32.877 -15.106 43.184 1.00 69.00 659 SER A C 1
ATOM 5017 O O . SER A 1 659 ? -33.049 -13.917 42.905 1.00 69.00 659 SER A O 1
ATOM 5019 N N . PHE A 1 660 ? -33.248 -16.076 42.341 1.00 76.81 660 PHE A N 1
ATOM 5020 C CA . PHE A 1 660 ? -33.982 -15.770 41.115 1.00 76.81 660 PHE A CA 1
ATOM 5021 C C . PHE A 1 660 ? -35.428 -15.355 41.391 1.00 76.81 660 PHE A C 1
ATOM 5023 O O . PHE A 1 660 ? -35.979 -14.624 40.589 1.00 76.81 660 PHE A O 1
ATOM 5030 N N . LEU A 1 661 ? -36.026 -15.760 42.518 1.00 73.75 661 LEU A N 1
ATOM 5031 C CA . LEU A 1 661 ? -37.387 -15.351 42.895 1.00 73.75 661 LEU A CA 1
ATOM 5032 C C . LEU A 1 661 ? -37.426 -14.022 43.657 1.00 73.75 661 LEU A C 1
ATOM 5034 O O . LEU A 1 661 ? -38.508 -13.515 43.951 1.00 73.75 661 LEU A O 1
ATOM 5038 N N . SER A 1 662 ? -36.269 -13.467 44.041 1.00 74.81 662 SER A N 1
ATOM 5039 C CA . SER A 1 662 ? -36.243 -12.192 44.749 1.00 74.81 662 SER A CA 1
ATOM 5040 C C . SER A 1 662 ? -36.327 -11.034 43.751 1.00 74.81 662 SER A C 1
ATOM 5042 O O . SER A 1 662 ? -35.488 -10.967 42.843 1.00 74.81 662 SER A O 1
ATOM 5044 N N . PRO A 1 663 ? -37.264 -10.091 43.928 1.00 65.44 663 PRO A N 1
ATOM 5045 C CA . PRO A 1 663 ? -37.365 -8.928 43.058 1.00 65.44 663 PRO A CA 1
ATOM 5046 C C . PRO A 1 663 ? -36.047 -8.150 43.073 1.00 65.44 663 PRO A C 1
ATOM 5048 O O . PRO A 1 663 ? -35.408 -7.993 44.111 1.00 65.44 663 PRO A O 1
ATOM 5051 N N . SER A 1 664 ? -35.582 -7.707 41.910 1.00 72.31 664 SER A N 1
ATOM 5052 C CA . SER A 1 664 ? -34.516 -6.706 41.847 1.00 72.31 664 SER A CA 1
ATOM 5053 C C . SER A 1 664 ? -34.725 -5.818 40.642 1.00 72.31 664 SER A C 1
ATOM 5055 O O . SER A 1 664 ? -35.249 -6.242 39.616 1.00 72.31 664 SER A O 1
ATOM 5057 N N . LEU A 1 665 ? -34.291 -4.576 40.805 1.00 64.31 665 LEU A N 1
ATOM 5058 C CA . LEU A 1 665 ? -34.447 -3.519 39.818 1.00 64.31 665 LEU A CA 1
ATOM 5059 C C . LEU A 1 665 ? -33.475 -3.664 38.640 1.00 64.31 665 LEU A C 1
ATOM 5061 O O . LEU A 1 665 ? -33.679 -3.046 37.604 1.00 64.31 665 LEU A O 1
ATOM 5065 N N . LYS A 1 666 ? -32.408 -4.462 38.795 1.00 70.94 666 LYS A N 1
ATOM 5066 C CA . LYS A 1 666 ? -31.325 -4.579 37.802 1.00 70.94 666 LYS A CA 1
ATOM 5067 C C . LYS A 1 666 ? -31.532 -5.721 36.808 1.00 70.94 666 LYS A C 1
ATOM 5069 O O . LYS A 1 666 ? -30.955 -5.689 35.731 1.00 70.94 666 LYS A O 1
ATOM 5074 N N . ALA A 1 667 ? -32.297 -6.745 37.180 1.00 75.81 667 ALA A N 1
ATOM 5075 C CA . ALA A 1 667 ? -32.536 -7.911 36.334 1.00 75.81 667 ALA A CA 1
ATOM 5076 C C . ALA A 1 667 ? -33.846 -8.587 36.730 1.00 75.81 667 ALA A C 1
ATOM 5078 O O . ALA A 1 667 ? -34.100 -8.754 37.925 1.00 75.81 667 ALA A O 1
ATOM 5079 N N . SER A 1 668 ? -34.635 -9.042 35.761 1.00 80.75 668 SER A N 1
ATOM 5080 C CA . SER A 1 668 ? -35.887 -9.750 36.037 1.00 80.75 668 SER A CA 1
ATOM 5081 C C . SER A 1 668 ? -35.633 -11.120 36.693 1.00 80.75 668 SER A C 1
ATOM 5083 O O . SER A 1 668 ? -34.539 -11.697 36.601 1.00 80.75 668 SER A O 1
ATOM 5085 N N . CYS A 1 669 ? -36.636 -11.657 37.385 1.00 83.94 669 CYS A N 1
ATOM 5086 C CA . CYS A 1 669 ? -36.608 -13.008 37.940 1.00 83.94 669 CYS A CA 1
ATOM 5087 C C . CYS A 1 669 ? -36.392 -14.041 36.826 1.00 83.94 669 CYS A C 1
ATOM 5089 O O . CYS A 1 669 ? -35.625 -14.991 37.004 1.00 83.94 669 CYS A O 1
ATOM 5091 N N . SER A 1 670 ? -37.002 -13.830 35.654 1.00 82.19 670 SER A N 1
ATOM 5092 C CA . SER A 1 670 ? -36.839 -14.684 34.475 1.00 82.19 670 SER A CA 1
ATOM 5093 C C . SER A 1 670 ? -35.396 -14.709 33.960 1.00 82.19 670 SER A C 1
ATOM 5095 O O . SER A 1 670 ? -34.871 -15.792 33.712 1.00 82.19 670 SER A O 1
ATOM 5097 N N . GLN A 1 671 ? -34.720 -13.557 33.885 1.00 80.12 671 GLN A N 1
ATOM 5098 C CA . GLN A 1 671 ? -33.313 -13.454 33.475 1.00 80.12 671 GLN A CA 1
ATOM 5099 C C . GLN A 1 671 ? -32.379 -14.167 34.457 1.00 80.12 671 GLN A C 1
ATOM 5101 O O . GLN A 1 671 ? -31.422 -14.829 34.066 1.00 80.12 671 GLN A O 1
ATOM 5106 N N . ARG A 1 672 ? -32.644 -14.062 35.762 1.00 81.38 672 ARG A N 1
ATOM 5107 C CA . ARG A 1 672 ? -31.816 -14.741 36.769 1.00 81.38 672 ARG A CA 1
ATOM 5108 C C . ARG A 1 672 ? -32.059 -16.245 36.796 1.00 81.38 672 ARG A C 1
ATOM 5110 O O . ARG A 1 672 ? -31.109 -17.012 36.951 1.00 81.38 672 ARG A O 1
ATOM 5117 N N . CYS A 1 673 ? -33.309 -16.665 36.613 1.00 85.12 673 CYS A N 1
ATOM 5118 C CA . CYS A 1 673 ? -33.674 -18.071 36.497 1.00 85.12 673 CYS A CA 1
ATOM 5119 C C . CYS A 1 673 ? -33.041 -18.700 35.248 1.00 85.12 673 CYS A C 1
ATOM 5121 O O . CYS A 1 673 ? -32.444 -19.769 35.349 1.00 85.12 673 CYS A O 1
ATOM 5123 N N . SER A 1 674 ? -33.063 -18.008 34.102 1.00 79.56 674 SER A N 1
ATOM 5124 C CA . SER A 1 674 ? -32.465 -18.512 32.860 1.00 79.56 674 SER A CA 1
ATOM 5125 C C . SER A 1 674 ? -30.953 -18.681 32.971 1.00 79.56 674 SER A C 1
ATOM 5127 O O . SER A 1 674 ? -30.431 -19.707 32.545 1.00 79.56 674 SER A O 1
ATOM 5129 N N . VAL A 1 675 ? -30.251 -17.752 33.627 1.00 79.44 675 VAL A N 1
ATOM 5130 C CA . VAL A 1 675 ? -28.807 -17.880 33.889 1.00 79.44 675 VAL A CA 1
ATOM 5131 C C . VAL A 1 675 ? -28.495 -19.073 34.801 1.00 79.44 675 VAL A C 1
ATOM 5133 O O . VAL A 1 675 ? -27.510 -19.773 34.571 1.00 79.44 675 VAL A O 1
ATOM 5136 N N . LEU A 1 676 ? -29.305 -19.332 35.833 1.00 81.62 676 LEU A N 1
ATOM 5137 C CA . LEU A 1 676 ? -29.108 -20.492 36.713 1.00 81.62 676 LEU A CA 1
ATOM 5138 C C . LEU A 1 676 ? -29.353 -21.814 35.982 1.00 81.62 676 LEU A C 1
ATOM 5140 O O . LEU A 1 676 ? -28.547 -22.735 36.105 1.00 81.62 676 LEU A O 1
ATOM 5144 N N . VAL A 1 677 ? -30.432 -21.887 35.201 1.00 81.75 677 VAL A N 1
ATOM 5145 C CA . VAL A 1 677 ? -30.754 -23.055 34.374 1.00 81.75 677 VAL A CA 1
ATOM 5146 C C . VAL A 1 677 ? -29.638 -23.294 33.352 1.00 81.75 677 VAL A C 1
ATOM 5148 O O . VAL A 1 677 ? -29.139 -24.410 33.257 1.00 81.75 677 VAL A O 1
ATOM 5151 N N . ALA A 1 678 ? -29.153 -22.249 32.677 1.00 76.69 678 ALA A N 1
ATOM 5152 C CA . ALA A 1 678 ? -28.034 -22.343 31.740 1.00 76.69 678 ALA A CA 1
ATOM 5153 C C . ALA A 1 678 ? -26.748 -22.849 32.410 1.00 76.69 678 ALA A C 1
ATOM 5155 O O . ALA A 1 678 ? -26.106 -23.750 31.881 1.00 76.69 678 ALA A O 1
ATOM 5156 N N . LYS A 1 679 ? -26.405 -22.340 33.603 1.00 76.44 679 LYS A N 1
ATOM 5157 C CA . LYS A 1 679 ? -25.238 -22.811 34.370 1.00 76.44 679 LYS A CA 1
ATOM 5158 C C . LYS A 1 679 ? -25.336 -24.282 34.765 1.00 76.44 679 LYS A C 1
ATOM 5160 O O . LYS A 1 679 ? -24.324 -24.981 34.773 1.00 76.44 679 LYS A O 1
ATOM 5165 N N . LEU A 1 680 ? -26.536 -24.746 35.116 1.00 80.31 680 LEU A N 1
ATOM 5166 C CA . LEU A 1 680 ? -26.773 -26.154 35.420 1.00 80.31 680 LEU A CA 1
ATOM 5167 C C . LEU A 1 680 ? -26.569 -27.015 34.163 1.00 80.31 680 LEU A C 1
ATOM 5169 O O . LEU A 1 680 ? -25.817 -27.986 34.210 1.00 80.31 680 LEU A O 1
ATOM 5173 N N . TYR A 1 681 ? -27.165 -26.616 33.033 1.00 76.31 681 TYR A N 1
ATOM 5174 C CA . TYR A 1 681 ? -27.036 -27.329 31.757 1.00 76.31 681 TYR A CA 1
ATOM 5175 C C . TYR A 1 681 ? -25.610 -27.371 31.232 1.00 76.31 681 TYR A C 1
ATOM 5177 O O . TYR A 1 681 ? -25.148 -28.437 30.832 1.00 76.31 681 TYR A O 1
ATOM 5185 N N . SER A 1 682 ? -24.896 -26.246 31.263 1.00 69.56 682 SER A N 1
ATOM 5186 C CA . SER A 1 682 ? -23.501 -26.190 30.831 1.00 69.56 682 SER A CA 1
ATOM 5187 C C . SER A 1 682 ? -22.633 -27.111 31.688 1.00 69.56 682 SER A C 1
ATOM 5189 O O . SER A 1 682 ? -21.845 -27.881 31.152 1.00 69.56 682 SER A O 1
ATOM 5191 N N . GLY A 1 683 ? -22.834 -27.105 33.012 1.00 70.12 683 GLY A N 1
ATOM 5192 C CA . GLY A 1 683 ? -22.104 -27.979 33.931 1.00 70.12 683 GLY A CA 1
ATOM 5193 C C . GLY A 1 683 ? -22.340 -29.468 33.662 1.00 70.12 683 GLY A C 1
ATOM 5194 O O . GLY A 1 683 ? -21.401 -30.260 33.702 1.00 70.12 683 GLY A O 1
ATOM 5195 N N . TRP A 1 684 ? -23.577 -29.857 33.347 1.00 73.81 684 TRP A N 1
ATOM 5196 C CA . TRP A 1 684 ? -23.913 -31.248 33.033 1.00 73.81 684 TRP A CA 1
ATOM 5197 C C . TRP A 1 684 ? -23.438 -31.675 31.641 1.00 73.81 684 TRP A C 1
ATOM 5199 O O . TRP A 1 684 ? -22.944 -32.791 31.490 1.00 73.81 684 TRP A O 1
ATOM 5209 N N . ALA A 1 685 ? -23.513 -30.788 30.645 1.00 68.56 685 ALA A N 1
ATOM 5210 C CA . ALA A 1 685 ? -23.002 -31.045 29.301 1.00 68.56 685 ALA A CA 1
ATOM 5211 C C . ALA A 1 685 ? -21.485 -31.307 29.312 1.00 68.56 685 ALA A C 1
ATOM 5213 O O . ALA A 1 685 ? -21.026 -32.250 28.673 1.00 68.56 685 ALA A O 1
ATOM 5214 N N . ILE A 1 686 ? -20.711 -30.555 30.108 1.00 64.38 686 ILE A N 1
ATOM 5215 C CA . ILE A 1 686 ? -19.275 -30.828 30.314 1.00 64.38 686 ILE A CA 1
ATOM 5216 C C . ILE A 1 686 ? -19.046 -32.219 30.872 1.00 64.38 686 ILE A C 1
ATOM 5218 O O . ILE A 1 686 ? -18.212 -32.970 30.363 1.00 64.38 686 ILE A O 1
ATOM 5222 N N . ALA A 1 687 ? -19.747 -32.528 31.965 1.00 65.25 687 ALA A N 1
ATOM 5223 C CA . ALA A 1 687 ? -19.557 -33.773 32.687 1.00 65.25 687 ALA A CA 1
ATOM 5224 C C . ALA A 1 687 ? -19.854 -34.973 31.776 1.00 65.25 687 ALA A C 1
ATOM 5226 O O . ALA A 1 687 ? -19.138 -35.969 31.832 1.00 65.25 687 ALA A O 1
ATOM 5227 N N . ALA A 1 688 ? -20.850 -34.837 30.894 1.00 64.75 688 ALA A N 1
ATOM 5228 C CA . ALA A 1 688 ? -21.231 -35.853 29.922 1.00 64.75 688 ALA A CA 1
ATOM 5229 C C . ALA A 1 688 ? -20.234 -36.005 28.758 1.00 64.75 688 ALA A C 1
ATOM 5231 O O . ALA A 1 688 ? -19.944 -37.130 28.360 1.00 64.75 688 ALA A O 1
ATOM 5232 N N . VAL A 1 689 ? -19.691 -34.908 28.214 1.00 63.62 689 VAL A N 1
ATOM 5233 C CA . VAL A 1 689 ? -18.779 -34.972 27.053 1.00 63.62 689 VAL A CA 1
ATOM 5234 C C . VAL A 1 689 ? -17.383 -35.453 27.451 1.00 63.62 689 VAL A C 1
ATOM 5236 O O . VAL A 1 689 ? -16.743 -36.183 26.695 1.00 63.62 689 VAL A O 1
ATOM 5239 N N . PHE A 1 690 ? -16.907 -35.084 28.643 1.00 59.62 690 PHE A N 1
ATOM 5240 C CA . PHE A 1 690 ? -15.504 -35.284 29.001 1.00 59.62 690 PHE A CA 1
ATOM 5241 C C . PHE A 1 690 ? -15.252 -36.287 30.130 1.00 59.62 690 PHE A C 1
ATOM 5243 O O . PHE A 1 690 ? -14.096 -36.627 30.332 1.00 59.62 690 PHE A O 1
ATOM 5250 N N . TYR A 1 691 ? -16.267 -36.766 30.866 1.00 56.81 691 TYR A N 1
ATOM 5251 C CA . TYR A 1 691 ? -16.135 -37.698 32.012 1.00 56.81 691 TYR A CA 1
ATOM 5252 C C . TYR A 1 691 ? -15.068 -37.323 33.076 1.00 56.81 691 TYR A C 1
ATOM 5254 O O . TYR A 1 691 ? -14.726 -38.126 33.943 1.00 56.81 691 TYR A O 1
ATOM 5262 N N . GLY A 1 692 ? -14.591 -36.075 33.078 1.00 57.88 692 GLY A N 1
ATOM 5263 C CA . GLY A 1 692 ? -13.460 -35.614 33.887 1.00 57.88 692 GLY A CA 1
ATOM 5264 C C . GLY A 1 692 ? -12.133 -35.665 33.121 1.00 57.88 692 GLY A C 1
ATOM 5265 O O . GLY A 1 692 ? -11.953 -36.438 32.189 1.00 57.88 692 GLY A O 1
ATOM 5266 N N . SER A 1 693 ? -11.163 -34.839 33.519 1.00 55.00 693 SER A N 1
ATOM 5267 C CA . SER A 1 693 ? -9.884 -34.642 32.806 1.00 55.00 693 SER A CA 1
ATOM 5268 C C . SER A 1 693 ? -9.001 -35.896 32.660 1.00 55.00 693 SER A C 1
ATOM 5270 O O . SER A 1 693 ? -7.969 -35.841 31.990 1.00 55.00 693 SER A O 1
ATOM 5272 N N . THR A 1 694 ? -9.394 -37.019 33.266 1.00 55.94 694 THR A N 1
ATOM 5273 C CA . THR A 1 694 ? -8.658 -38.289 33.301 1.00 55.94 694 THR A CA 1
ATOM 5274 C C . THR A 1 694 ? -9.378 -39.454 32.619 1.00 55.94 694 THR A C 1
ATOM 5276 O O . THR A 1 694 ? -8.824 -40.548 32.585 1.00 55.94 694 THR A O 1
ATOM 5279 N N . ALA A 1 695 ? -10.601 -39.274 32.115 1.00 56.91 695 ALA A N 1
ATOM 5280 C CA . ALA A 1 695 ? -11.337 -40.366 31.487 1.00 56.91 695 ALA A CA 1
ATOM 5281 C C . ALA A 1 695 ? -10.852 -40.611 30.046 1.00 56.91 695 ALA A C 1
ATOM 5283 O O . ALA A 1 695 ? -10.678 -39.672 29.262 1.00 56.91 695 ALA A O 1
ATOM 5284 N N . LEU A 1 696 ? -10.628 -41.885 29.716 1.00 58.88 696 LEU A N 1
ATOM 5285 C CA . LEU A 1 696 ? -10.335 -42.370 28.367 1.00 58.88 696 LEU A CA 1
ATOM 5286 C C . LEU A 1 696 ? -11.605 -42.967 27.754 1.00 58.88 696 LEU A C 1
ATOM 5288 O O . LEU A 1 696 ? -12.429 -43.549 28.465 1.00 58.88 696 LEU A O 1
ATOM 5292 N N . ALA A 1 697 ? -11.757 -42.824 26.438 1.00 59.03 697 ALA A N 1
ATOM 5293 C CA . ALA A 1 697 ? -12.830 -43.486 25.710 1.00 59.03 697 ALA A CA 1
ATOM 5294 C C . ALA A 1 697 ? -12.631 -45.017 25.744 1.00 59.03 697 ALA A C 1
ATOM 5296 O O . ALA A 1 697 ? -11.501 -45.487 25.575 1.00 59.03 697 ALA A O 1
ATOM 5297 N N . PRO A 1 698 ? -13.685 -45.825 25.956 1.00 54.38 698 PRO A N 1
ATOM 5298 C CA . PRO A 1 698 ? -13.560 -47.278 25.908 1.00 54.38 698 PRO A CA 1
ATOM 5299 C C . PRO A 1 698 ? -13.100 -47.735 24.514 1.00 54.38 698 PRO A C 1
ATOM 5301 O O . PRO A 1 698 ? -13.753 -47.418 23.523 1.00 54.38 698 PRO A O 1
ATOM 5304 N N . GLY A 1 699 ? -12.013 -48.512 24.437 1.00 60.34 699 GLY A N 1
ATOM 5305 C CA . GLY A 1 699 ? -11.595 -49.192 23.202 1.00 60.34 699 GLY A CA 1
ATOM 5306 C C . GLY A 1 699 ? -10.533 -48.496 22.342 1.00 60.34 699 GLY A C 1
ATOM 5307 O O . GLY A 1 699 ? -10.344 -48.920 21.207 1.00 60.34 699 GLY A O 1
ATOM 5308 N N . GLN A 1 700 ? -9.822 -47.483 22.850 1.00 62.75 700 GLN A N 1
ATOM 5309 C CA . GLN A 1 700 ? -8.677 -46.883 22.146 1.00 62.75 700 GLN A CA 1
ATOM 5310 C C . GLN A 1 700 ? -7.343 -47.184 22.854 1.00 62.75 700 GLN A C 1
ATOM 5312 O O . GLN A 1 700 ? -6.999 -46.497 23.816 1.00 62.75 700 GLN A O 1
ATOM 5317 N N . PRO A 1 701 ? -6.590 -48.213 22.414 1.00 58.72 701 PRO A N 1
ATOM 5318 C CA . PRO A 1 701 ? -5.327 -48.611 23.041 1.00 58.72 701 PRO A CA 1
ATOM 5319 C C . PRO A 1 701 ? -4.147 -47.671 22.736 1.00 58.72 701 PRO A C 1
ATOM 5321 O O . PRO A 1 701 ? -3.120 -47.780 23.391 1.00 58.72 701 PRO A O 1
ATOM 5324 N N . GLU A 1 702 ? -4.283 -46.747 21.778 1.00 55.72 702 GLU A N 1
ATOM 5325 C CA . GLU A 1 702 ? -3.228 -45.795 21.370 1.00 55.72 702 GLU A CA 1
ATOM 5326 C C . GLU A 1 702 ? -3.157 -44.531 22.248 1.00 55.72 702 GLU A C 1
ATOM 5328 O O . GLU A 1 702 ? -2.347 -43.639 22.007 1.00 55.72 702 GLU A O 1
ATOM 5333 N N . CYS A 1 703 ? -4.003 -44.436 23.273 1.00 64.44 703 CYS A N 1
ATOM 5334 C CA . CYS A 1 703 ? -4.145 -43.240 24.091 1.00 64.44 703 CYS A CA 1
ATOM 5335 C C . CYS A 1 703 ? -3.541 -43.426 25.485 1.00 64.44 703 CYS A C 1
ATOM 5337 O O . CYS A 1 703 ? -4.195 -43.945 26.393 1.00 64.44 703 CYS A O 1
ATOM 5339 N N . ASP A 1 704 ? -2.315 -42.938 25.675 1.00 64.81 704 ASP A N 1
ATOM 5340 C CA . ASP A 1 704 ? -1.666 -42.908 26.985 1.00 64.81 704 ASP A CA 1
ATOM 5341 C C . ASP A 1 704 ? -2.228 -41.790 27.876 1.00 64.81 704 ASP A C 1
ATOM 5343 O O . ASP A 1 704 ? -2.527 -40.674 27.439 1.00 64.81 704 ASP A O 1
ATOM 5347 N N . VAL A 1 705 ? -2.363 -42.077 29.173 1.00 63.78 705 VAL A N 1
ATOM 5348 C CA . VAL A 1 705 ? -2.789 -41.077 30.159 1.00 63.78 705 VAL A CA 1
ATOM 5349 C C . VAL A 1 705 ? -1.707 -39.991 30.250 1.00 63.78 705 VAL A C 1
ATOM 5351 O O . VAL A 1 705 ? -0.561 -40.322 30.561 1.00 63.78 705 VAL A O 1
ATOM 5354 N N . PRO A 1 706 ? -2.029 -38.696 30.049 1.00 61.28 706 PRO A N 1
ATOM 5355 C CA . PRO A 1 706 ? -1.025 -37.641 30.104 1.00 61.28 706 PRO A CA 1
ATOM 5356 C C . PRO A 1 706 ? -0.370 -37.605 31.490 1.00 61.28 706 PRO A C 1
ATOM 5358 O O . PRO A 1 706 ? -1.028 -37.357 32.507 1.00 61.28 706 PRO A O 1
ATOM 5361 N N . ALA A 1 707 ? 0.935 -37.881 31.535 1.00 65.06 707 ALA A N 1
ATOM 5362 C CA . ALA A 1 707 ? 1.710 -37.921 32.772 1.00 65.06 707 ALA A CA 1
ATOM 5363 C C . ALA A 1 707 ? 2.028 -36.508 33.294 1.00 65.06 707 ALA A C 1
ATOM 5365 O O . ALA A 1 707 ? 2.064 -36.288 34.508 1.00 65.06 707 ALA A O 1
ATOM 5366 N N . ALA A 1 708 ? 2.207 -35.540 32.389 1.00 73.06 708 ALA A N 1
ATOM 5367 C CA . ALA A 1 708 ? 2.607 -34.180 32.725 1.00 73.06 708 ALA A CA 1
ATOM 5368 C C . ALA A 1 708 ? 1.452 -33.347 33.311 1.00 73.06 708 ALA A C 1
ATOM 5370 O O . ALA A 1 708 ? 0.309 -33.390 32.853 1.00 73.06 708 ALA A O 1
ATOM 5371 N N . LEU A 1 709 ? 1.765 -32.540 34.332 1.00 69.50 709 LEU A N 1
ATOM 5372 C CA . LEU A 1 709 ? 0.815 -31.622 34.972 1.00 69.50 709 LEU A CA 1
ATOM 5373 C C . LEU A 1 709 ? 0.284 -30.572 33.984 1.00 69.50 709 LEU A C 1
ATOM 5375 O O . LEU A 1 709 ? -0.899 -30.241 34.019 1.00 69.50 709 LEU A O 1
ATOM 5379 N N . LEU A 1 710 ? 1.149 -30.075 33.094 1.00 63.38 710 LEU A N 1
ATOM 5380 C CA . LEU A 1 710 ? 0.799 -29.045 32.118 1.00 63.38 710 LEU A CA 1
ATOM 5381 C C . LEU A 1 710 ? -0.264 -29.546 31.133 1.00 63.38 710 LEU A C 1
ATOM 5383 O O . LEU A 1 710 ? -1.255 -28.858 30.915 1.00 63.38 710 LEU A O 1
ATOM 5387 N N . ASP A 1 711 ? -0.136 -30.782 30.652 1.00 56.97 711 ASP A N 1
ATOM 5388 C CA . ASP A 1 711 ? -1.115 -31.399 29.750 1.00 56.97 711 ASP A CA 1
ATOM 5389 C C . ASP A 1 711 ? -2.483 -31.558 30.426 1.00 56.97 711 ASP A C 1
ATOM 5391 O O . ASP A 1 711 ? -3.525 -31.320 29.814 1.00 56.97 711 ASP A O 1
ATOM 5395 N N . LYS A 1 712 ? -2.501 -31.880 31.727 1.00 61.47 712 LYS A N 1
ATOM 5396 C CA . LYS A 1 712 ? -3.740 -31.931 32.522 1.00 61.47 712 LYS A CA 1
ATOM 5397 C C . LYS A 1 712 ? -4.383 -30.550 32.670 1.00 61.47 712 LYS A C 1
ATOM 5399 O O . LYS A 1 712 ? -5.608 -30.444 32.601 1.00 61.47 712 LYS A O 1
ATOM 5404 N N . ILE A 1 713 ? -3.579 -29.503 32.864 1.00 62.22 713 ILE A N 1
ATOM 5405 C CA . ILE A 1 713 ? -4.053 -28.117 32.994 1.00 62.22 713 ILE A CA 1
ATOM 5406 C C . ILE A 1 713 ? -4.610 -27.614 31.661 1.00 62.22 713 ILE A C 1
ATOM 5408 O O . ILE A 1 713 ? -5.729 -27.104 31.631 1.00 62.22 713 ILE A O 1
ATOM 5412 N N . VAL A 1 714 ? -3.879 -27.810 30.562 1.00 61.56 714 VAL A N 1
ATOM 5413 C CA . VAL A 1 714 ? -4.297 -27.402 29.213 1.00 61.56 714 VAL A CA 1
ATOM 5414 C C . VAL A 1 714 ? -5.578 -28.128 28.812 1.00 61.56 714 VAL A C 1
ATOM 5416 O O . VAL A 1 714 ? -6.547 -27.486 28.409 1.00 61.56 714 VAL A O 1
ATOM 5419 N N . ARG A 1 715 ? -5.649 -29.448 29.028 1.00 61.44 715 ARG A N 1
ATOM 5420 C CA . ARG A 1 715 ? -6.867 -30.232 28.780 1.00 61.44 715 ARG A CA 1
ATOM 5421 C C . ARG A 1 715 ? -8.051 -29.710 29.598 1.00 61.44 715 ARG A C 1
ATOM 5423 O O . ARG A 1 715 ? -9.143 -29.570 29.060 1.00 61.44 715 ARG A O 1
ATOM 5430 N N . SER A 1 716 ? -7.841 -29.364 30.869 1.00 58.78 716 SER A N 1
ATOM 5431 C CA . SER A 1 716 ? -8.880 -28.772 31.724 1.00 58.78 716 SER A CA 1
ATOM 5432 C C . SER A 1 716 ? -9.348 -27.397 31.219 1.00 58.78 716 SER A C 1
ATOM 5434 O O . SER A 1 716 ? -10.549 -27.127 31.190 1.00 58.78 716 SER A O 1
ATOM 5436 N N . ALA A 1 717 ? -8.423 -26.544 30.766 1.00 59.44 717 ALA A N 1
ATOM 5437 C CA . ALA A 1 717 ? -8.732 -25.217 30.233 1.00 59.44 717 ALA A CA 1
ATOM 5438 C C . ALA A 1 717 ? -9.542 -25.287 28.926 1.00 59.44 717 ALA A C 1
ATOM 5440 O O . ALA A 1 717 ? -10.542 -24.583 28.783 1.00 59.44 717 ALA A O 1
ATOM 5441 N N . VAL A 1 718 ? -9.172 -26.185 28.009 1.00 60.50 718 VAL A N 1
ATOM 5442 C CA . VAL A 1 718 ? -9.894 -26.404 26.744 1.00 60.50 718 VAL A CA 1
ATOM 5443 C C . VAL A 1 718 ? -11.305 -26.939 27.001 1.00 60.50 718 VAL A C 1
ATOM 5445 O O . VAL A 1 718 ? -12.273 -26.426 26.440 1.00 60.50 718 VAL A O 1
ATOM 5448 N N . ILE A 1 719 ? -11.449 -27.910 27.911 1.00 61.16 719 ILE A N 1
ATOM 5449 C CA . ILE A 1 719 ? -12.758 -28.438 28.331 1.00 61.16 719 ILE A CA 1
ATOM 5450 C C . ILE A 1 719 ? -13.643 -27.320 28.904 1.00 61.16 719 ILE A C 1
ATOM 5452 O O . ILE A 1 719 ? -14.827 -27.223 28.567 1.00 61.16 719 ILE A O 1
ATOM 5456 N N . ALA A 1 720 ? -13.072 -26.450 29.741 1.00 57.81 720 ALA A N 1
ATOM 5457 C CA . ALA A 1 720 ? -13.788 -25.319 30.321 1.00 57.81 720 ALA A CA 1
ATOM 5458 C C . ALA A 1 720 ? -14.232 -24.296 29.258 1.00 57.81 720 ALA A C 1
ATOM 5460 O O . ALA A 1 720 ? -15.346 -23.777 29.341 1.00 57.81 720 ALA A O 1
ATOM 5461 N N . TRP A 1 721 ? -13.406 -24.031 28.243 1.00 65.50 721 TRP A N 1
ATOM 5462 C CA . TRP A 1 721 ? -13.744 -23.101 27.164 1.00 65.50 721 TRP A CA 1
ATOM 5463 C C . TRP A 1 721 ? -14.862 -23.637 26.263 1.00 65.50 721 TRP A C 1
ATOM 5465 O O . TRP A 1 721 ? -15.879 -22.964 26.080 1.00 65.50 721 TRP A O 1
ATOM 5475 N N . ILE A 1 722 ? -14.741 -24.885 25.796 1.00 59.91 722 ILE A N 1
ATOM 5476 C CA . ILE A 1 722 ? -15.769 -25.556 24.981 1.00 59.91 722 ILE A CA 1
ATOM 5477 C C . ILE A 1 722 ? -17.105 -25.579 25.730 1.00 59.91 722 ILE A C 1
ATOM 5479 O O . ILE A 1 722 ? -18.155 -25.298 25.151 1.00 59.91 722 ILE A O 1
ATOM 5483 N N . SER A 1 723 ? -17.084 -25.818 27.043 1.00 58.50 723 SER A N 1
ATOM 5484 C CA . SER A 1 723 ? -18.291 -25.708 27.857 1.00 58.50 723 SER A CA 1
ATOM 5485 C C . SER A 1 723 ? -18.966 -24.353 27.803 1.00 58.50 723 SER A C 1
ATOM 5487 O O . SER A 1 723 ? -20.195 -24.293 27.836 1.00 58.50 723 SER A O 1
ATOM 5489 N N . ALA A 1 724 ? -18.189 -23.281 27.924 1.00 56.88 724 ALA A N 1
ATOM 5490 C CA . ALA A 1 724 ? -18.739 -21.947 28.064 1.00 56.88 724 ALA A CA 1
ATOM 5491 C C . ALA A 1 724 ? -19.453 -21.562 26.764 1.00 56.88 724 ALA A C 1
ATOM 5493 O O . ALA A 1 724 ? -20.549 -21.003 26.796 1.00 56.88 724 ALA A O 1
ATOM 5494 N N . VAL A 1 725 ? -18.875 -21.962 25.630 1.00 62.28 725 VAL A N 1
ATOM 5495 C CA . VAL A 1 725 ? -19.429 -21.751 24.292 1.00 62.28 725 VAL A CA 1
ATOM 5496 C C . VAL A 1 725 ? -20.665 -22.627 24.058 1.00 62.28 725 VAL A C 1
ATOM 5498 O O . VAL A 1 725 ? -21.758 -22.112 23.831 1.00 62.28 725 VAL A O 1
ATOM 5501 N N . PHE A 1 726 ? -20.556 -23.950 24.194 1.00 65.44 726 PHE A N 1
ATOM 5502 C CA . PHE A 1 726 ? -21.684 -24.848 23.906 1.00 65.44 726 PHE A CA 1
ATOM 5503 C C . PHE A 1 726 ? -22.793 -24.791 24.959 1.00 65.44 726 PHE A C 1
ATOM 5505 O O . PHE A 1 726 ? -23.964 -24.974 24.639 1.00 65.44 726 PHE A O 1
ATOM 5512 N N . GLY A 1 727 ? -22.457 -24.488 26.211 1.00 58.12 727 GLY A N 1
ATOM 5513 C CA . GLY A 1 727 ? -23.429 -24.289 27.282 1.00 58.12 727 GLY A CA 1
ATOM 5514 C C . GLY A 1 727 ? -24.218 -22.981 27.167 1.00 58.12 727 GLY A C 1
ATOM 5515 O O . GLY A 1 727 ? -25.331 -22.901 27.688 1.00 58.12 727 GLY A O 1
ATOM 5516 N N . SER A 1 728 ? -23.682 -21.967 26.478 1.00 61.50 728 SER A N 1
ATOM 5517 C CA . SER A 1 728 ? -24.366 -20.682 26.263 1.00 61.50 728 SER A CA 1
ATOM 5518 C C . SER A 1 728 ? -25.238 -20.654 25.002 1.00 61.50 728 SER A C 1
ATOM 5520 O O . SER A 1 728 ? -26.181 -19.868 24.934 1.00 61.50 728 SER A O 1
ATOM 5522 N N . LEU A 1 729 ? -25.021 -21.557 24.045 1.00 64.12 729 LEU A N 1
ATOM 5523 C CA . LEU A 1 729 ? -25.839 -21.687 22.831 1.00 64.12 729 LEU A CA 1
ATOM 5524 C C . LEU A 1 729 ? -27.341 -21.919 23.114 1.00 64.12 729 LEU A C 1
ATOM 5526 O O . LEU A 1 729 ? -28.162 -21.152 22.604 1.00 64.12 729 LEU A O 1
ATOM 5530 N N . PRO A 1 730 ? -27.744 -22.877 23.977 1.00 63.09 730 PRO A N 1
ATOM 5531 C CA . PRO A 1 730 ? -29.146 -23.047 24.362 1.00 63.09 730 PRO A CA 1
ATOM 5532 C C . PRO A 1 730 ? -29.728 -21.811 25.054 1.00 63.09 730 PRO A C 1
ATOM 5534 O O . PRO A 1 730 ? -30.915 -21.536 24.913 1.00 63.09 730 PRO A O 1
ATOM 5537 N N . PHE A 1 731 ? -28.900 -21.050 25.779 1.00 61.97 731 PHE A N 1
ATOM 5538 C CA . PHE A 1 731 ? -29.292 -19.811 26.450 1.00 61.97 731 PHE A CA 1
ATOM 5539 C C . PHE A 1 731 ? -29.579 -18.684 25.453 1.00 61.97 731 PHE A C 1
ATOM 5541 O O . PHE A 1 731 ? -30.605 -18.020 25.591 1.00 61.97 731 PHE A O 1
ATOM 5548 N N . VAL A 1 732 ? -28.742 -18.511 24.423 1.00 66.25 732 VAL A N 1
ATOM 5549 C CA . VAL A 1 732 ? -28.990 -17.562 23.322 1.00 66.25 732 VAL A CA 1
ATOM 5550 C C . VAL A 1 732 ? -30.272 -17.932 22.576 1.00 66.25 732 VAL A C 1
ATOM 5552 O O . VAL A 1 732 ? -31.094 -17.060 22.301 1.00 66.25 732 VAL A O 1
ATOM 5555 N N . LEU A 1 733 ? -30.497 -19.225 22.329 1.00 67.81 733 LEU A N 1
ATOM 5556 C CA . LEU A 1 733 ? -31.702 -19.724 21.663 1.00 67.81 733 LEU A CA 1
ATOM 5557 C C . LEU A 1 733 ? -32.970 -19.499 22.504 1.00 67.81 733 LEU A C 1
ATOM 5559 O O . LEU A 1 733 ? -33.972 -19.006 21.989 1.00 67.81 733 LEU A O 1
ATOM 5563 N N . LEU A 1 734 ? -32.923 -19.783 23.810 1.00 64.62 734 LEU A N 1
ATOM 5564 C CA . LEU A 1 734 ? -34.030 -19.517 24.737 1.00 64.62 734 LEU A CA 1
ATOM 5565 C C . LEU A 1 734 ? -34.322 -18.018 24.867 1.00 64.62 734 LEU A C 1
ATOM 5567 O O . LEU A 1 734 ? -35.485 -17.624 24.850 1.00 64.62 734 LEU A O 1
ATOM 5571 N N . LEU A 1 735 ? -33.291 -17.173 24.958 1.00 59.72 735 LEU A N 1
ATOM 5572 C CA . LEU A 1 735 ? -33.448 -15.716 24.986 1.00 59.72 735 LEU A CA 1
ATOM 5573 C C . LEU A 1 735 ? -34.035 -15.174 23.687 1.00 59.72 735 LEU A C 1
ATOM 5575 O O . LEU A 1 735 ? -34.917 -14.322 23.748 1.00 59.72 735 LEU A O 1
ATOM 5579 N N . ALA A 1 736 ? -33.598 -15.681 22.534 1.00 66.50 736 ALA A N 1
ATOM 5580 C CA . ALA A 1 736 ? -34.159 -15.314 21.240 1.00 66.50 736 ALA A CA 1
ATOM 5581 C C . ALA A 1 736 ? -35.652 -15.669 21.171 1.00 66.50 736 ALA A C 1
ATOM 5583 O O . ALA A 1 736 ? -36.469 -14.810 20.849 1.00 66.50 736 ALA A O 1
ATOM 5584 N N . VAL A 1 737 ? -36.034 -16.886 21.578 1.00 67.12 737 VAL A N 1
ATOM 5585 C CA . VAL A 1 737 ? -37.444 -17.316 21.634 1.00 67.12 737 VAL A CA 1
ATOM 5586 C C . VAL A 1 737 ? -38.261 -16.467 22.616 1.00 67.12 737 VAL A C 1
ATOM 5588 O O . VAL A 1 737 ? -39.409 -16.129 22.333 1.00 67.12 737 VAL A O 1
ATOM 5591 N N . MET A 1 738 ? -37.684 -16.083 23.757 1.00 63.03 738 MET A N 1
ATOM 5592 C CA . MET A 1 738 ? -38.375 -15.259 24.752 1.00 63.03 738 MET A CA 1
ATOM 5593 C C . MET A 1 738 ? -38.494 -13.781 24.348 1.00 63.03 738 MET A C 1
ATOM 5595 O O . MET A 1 738 ? -39.503 -13.165 24.686 1.00 63.03 738 MET A O 1
ATOM 5599 N N . ASN A 1 739 ? -37.523 -13.226 23.614 1.00 59.94 739 ASN A N 1
ATOM 5600 C CA . ASN A 1 739 ? -37.542 -11.839 23.128 1.00 59.94 739 ASN A CA 1
ATOM 5601 C C . ASN A 1 739 ? -38.357 -11.659 21.838 1.00 59.94 739 ASN A C 1
ATOM 5603 O O . ASN A 1 739 ? -38.911 -10.585 21.623 1.00 59.94 739 ASN A O 1
ATOM 5607 N N . LEU A 1 740 ? -38.491 -12.698 21.005 1.00 57.06 740 LEU A N 1
ATOM 5608 C CA . LEU A 1 740 ? -39.364 -12.680 19.819 1.00 57.06 740 LEU A CA 1
ATOM 5609 C C . LEU A 1 740 ? -40.860 -12.588 20.182 1.00 57.06 740 LEU A C 1
ATOM 5611 O O . LEU A 1 740 ? -41.685 -12.217 19.347 1.00 57.06 740 LEU A O 1
ATOM 5615 N N . GLY A 1 741 ? -41.226 -12.867 21.437 1.00 48.03 741 GLY A N 1
ATOM 5616 C CA . GLY A 1 741 ? -42.568 -12.650 21.976 1.00 48.03 741 GLY A CA 1
ATOM 5617 C C . GLY A 1 741 ? -42.826 -11.189 22.350 1.00 48.03 741 GLY A C 1
ATOM 5618 O O . GLY A 1 741 ? -42.962 -10.876 23.532 1.00 48.03 741 GLY A O 1
ATOM 5619 N N . GLY A 1 742 ? -42.903 -10.297 21.359 1.00 40.78 742 GLY A N 1
ATOM 5620 C CA . GLY A 1 742 ? -43.337 -8.911 21.555 1.00 40.78 742 GLY A CA 1
ATOM 5621 C C . GLY A 1 742 ? -44.716 -8.820 22.229 1.00 40.78 742 GLY A C 1
ATOM 5622 O O . GLY A 1 742 ? -45.581 -9.672 22.018 1.00 40.78 742 GLY A O 1
ATOM 5623 N N . TYR A 1 743 ? -44.912 -7.766 23.027 1.00 46.12 743 TYR A N 1
ATOM 5624 C CA . TYR A 1 743 ? -45.986 -7.516 24.012 1.00 46.12 743 TYR A CA 1
ATOM 5625 C C . TYR A 1 743 ? -47.459 -7.679 23.553 1.00 46.12 743 TYR A C 1
ATOM 5627 O O . TYR A 1 743 ? -48.357 -7.505 24.369 1.00 46.12 743 TYR A O 1
ATOM 5635 N N . ASN A 1 744 ? -47.744 -8.040 22.295 1.00 40.09 744 ASN A N 1
ATOM 5636 C CA . ASN A 1 744 ? -49.085 -7.969 21.700 1.00 40.09 744 ASN A CA 1
ATOM 5637 C C . ASN A 1 744 ? -49.670 -9.286 21.149 1.00 40.09 744 ASN A C 1
ATOM 5639 O O . ASN A 1 744 ? -50.650 -9.240 20.411 1.00 40.09 744 ASN A O 1
ATOM 5643 N N . SER A 1 745 ? -49.164 -10.476 21.501 1.00 40.22 745 SER A N 1
ATOM 5644 C CA . SER A 1 745 ? -49.894 -11.716 21.155 1.00 40.22 745 SER A CA 1
ATOM 5645 C C . SER A 1 745 ? -49.789 -12.841 22.201 1.00 40.22 745 SER A C 1
ATOM 5647 O O . SER A 1 745 ? -48.985 -13.763 22.071 1.00 40.22 745 SER A O 1
ATOM 5649 N N . PRO A 1 746 ? -50.662 -12.860 23.228 1.00 47.66 746 PRO A N 1
ATOM 5650 C CA . PRO A 1 746 ? -50.753 -14.000 24.147 1.00 47.66 746 PRO A CA 1
ATOM 5651 C C . PRO A 1 746 ? -51.196 -15.315 23.468 1.00 47.66 746 PRO A C 1
ATOM 5653 O O . PRO A 1 746 ? -51.071 -16.375 24.077 1.00 47.66 746 PRO A O 1
ATOM 5656 N N . ALA A 1 747 ? -51.663 -15.273 22.212 1.00 48.69 747 ALA A N 1
ATOM 5657 C CA . ALA A 1 747 ? -52.187 -16.423 21.469 1.00 48.69 747 ALA A CA 1
ATOM 5658 C C . ALA A 1 747 ? -51.122 -17.300 20.773 1.00 48.69 747 ALA A C 1
ATOM 5660 O O . ALA A 1 747 ? -51.385 -18.473 20.501 1.00 48.69 747 ALA A O 1
ATOM 5661 N N . LEU A 1 748 ? -49.923 -16.774 20.476 1.00 44.56 748 LEU A N 1
ATOM 5662 C CA . LEU A 1 748 ? -48.883 -17.551 19.780 1.00 44.56 748 LEU A CA 1
ATOM 5663 C C . LEU A 1 748 ? -48.070 -18.419 20.757 1.00 44.56 748 LEU A C 1
ATOM 5665 O O . LEU A 1 748 ? -47.773 -19.577 20.473 1.00 44.56 748 LEU A O 1
ATOM 5669 N N . LEU A 1 749 ? -47.779 -17.889 21.951 1.00 45.09 749 LEU A N 1
ATOM 5670 C CA . LEU A 1 749 ? -47.008 -18.594 22.982 1.00 45.09 749 LEU A CA 1
ATOM 5671 C C . LEU A 1 749 ? -47.784 -19.780 23.585 1.00 45.09 749 LEU A C 1
ATOM 5673 O O . LEU A 1 749 ? -47.186 -20.796 23.928 1.00 45.09 749 LEU A O 1
ATOM 5677 N N . THR A 1 750 ? -49.116 -19.681 23.677 1.00 46.25 750 THR A N 1
ATOM 5678 C CA . THR A 1 750 ? -49.983 -20.783 24.132 1.00 46.25 750 THR A CA 1
ATOM 5679 C C . THR A 1 750 ? -50.040 -21.923 23.119 1.00 46.25 750 THR A C 1
ATOM 5681 O O . THR A 1 750 ? -50.049 -23.075 23.530 1.00 46.25 750 THR A O 1
ATOM 5684 N N . ARG A 1 751 ? -49.996 -21.648 21.807 1.00 44.12 751 ARG A N 1
ATOM 5685 C CA . ARG A 1 751 ? -50.003 -22.701 20.772 1.00 44.12 751 ARG A CA 1
ATOM 5686 C C . ARG A 1 751 ? -48.679 -23.453 20.630 1.00 44.12 751 ARG A C 1
ATOM 5688 O O . ARG A 1 751 ? -48.698 -24.605 20.216 1.00 44.12 751 ARG A O 1
ATOM 5695 N N . ILE A 1 752 ? -47.552 -22.822 20.963 1.00 46.72 752 ILE A N 1
ATOM 5696 C CA . ILE A 1 752 ? -46.224 -23.453 20.869 1.00 46.72 752 ILE A CA 1
ATOM 5697 C C . ILE A 1 752 ? -45.873 -24.212 22.161 1.00 46.72 752 ILE A C 1
ATOM 5699 O O . ILE A 1 752 ? -45.267 -25.277 22.092 1.00 46.72 752 ILE A O 1
ATOM 5703 N N . LEU A 1 753 ? -46.274 -23.705 23.335 1.00 41.72 753 LEU A N 1
ATOM 5704 C CA . LEU A 1 753 ? -45.964 -24.333 24.632 1.00 41.72 753 LEU A CA 1
ATOM 5705 C C . LEU A 1 753 ? -47.040 -25.317 25.126 1.00 41.72 753 LEU A C 1
ATOM 5707 O O . LEU A 1 753 ? -46.737 -26.173 25.954 1.00 41.72 753 LEU A O 1
ATOM 5711 N N . TYR A 1 754 ? -48.269 -25.230 24.611 1.00 39.53 754 TYR A N 1
ATOM 5712 C CA . TYR A 1 754 ? -49.330 -26.220 24.808 1.00 39.53 754 TYR A CA 1
ATOM 5713 C C . TYR A 1 754 ? -49.817 -26.739 23.444 1.00 39.53 754 TYR A C 1
ATOM 5715 O O . TYR A 1 754 ? -50.880 -26.327 22.972 1.00 39.53 754 TYR A O 1
ATOM 5723 N N . PRO A 1 755 ? -49.106 -27.675 22.788 1.00 38.81 755 PRO A N 1
ATOM 5724 C CA . PRO A 1 755 ? -49.817 -28.595 21.910 1.00 38.81 755 PRO A CA 1
ATOM 5725 C C . PRO A 1 755 ? -50.839 -29.344 22.786 1.00 38.81 755 PRO A C 1
ATOM 5727 O O . PRO A 1 755 ? -50.526 -29.637 23.941 1.00 38.81 755 PRO A O 1
ATOM 5730 N N . PRO A 1 756 ? -52.068 -29.631 22.330 1.00 36.78 756 PRO A N 1
ATOM 5731 C CA . PRO A 1 756 ? -53.007 -30.409 23.127 1.00 36.78 756 PRO A CA 1
ATOM 5732 C C . PRO A 1 756 ? -52.371 -31.769 23.445 1.00 36.78 756 PRO A C 1
ATOM 5734 O O . PRO A 1 756 ? -52.173 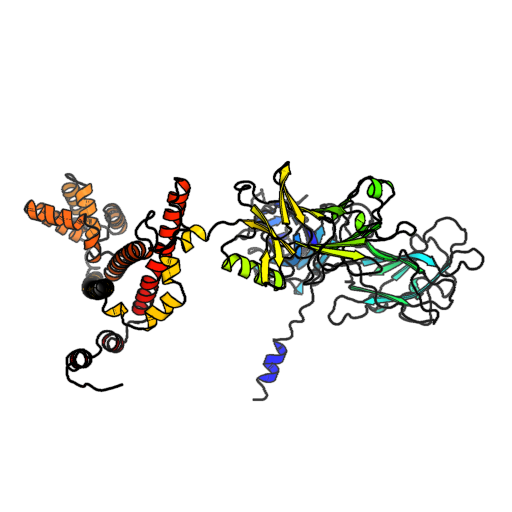-32.611 22.570 1.00 36.78 756 PRO A O 1
ATOM 5737 N N . TRP A 1 757 ? -52.029 -31.967 24.719 1.00 40.19 757 TRP A N 1
ATOM 5738 C CA . TRP A 1 757 ? -51.387 -33.170 25.259 1.00 40.19 757 TRP A CA 1
ATOM 5739 C C . TRP A 1 757 ? -52.252 -34.436 25.105 1.00 40.19 757 TRP A C 1
ATOM 5741 O O . TRP A 1 757 ? -51.795 -35.538 25.398 1.00 40.19 757 TRP A O 1
ATOM 5751 N N . GLU A 1 758 ? -53.474 -34.312 24.582 1.00 38.19 758 GLU A N 1
ATOM 5752 C CA . GLU A 1 758 ? -54.384 -35.430 24.331 1.00 38.19 758 GLU A CA 1
ATOM 5753 C C . GLU A 1 758 ? -53.964 -36.319 23.146 1.00 38.19 758 GLU A C 1
ATOM 5755 O O . GLU A 1 758 ? -54.377 -37.472 23.079 1.00 38.19 758 GLU A O 1
ATOM 5760 N N . SER A 1 759 ? -53.099 -35.857 22.233 1.00 37.97 759 SER A N 1
ATOM 5761 C CA . SER A 1 759 ? -52.723 -36.656 21.047 1.00 37.97 759 SER A CA 1
ATOM 5762 C C . SER A 1 759 ? -51.469 -37.529 21.219 1.00 37.97 759 SER A C 1
ATOM 5764 O O . SER A 1 759 ? -51.323 -38.523 20.512 1.00 37.97 759 SER A O 1
ATOM 5766 N N . PHE A 1 760 ? -50.569 -37.215 22.162 1.00 35.38 760 PHE A N 1
ATOM 5767 C CA . PHE A 1 760 ? -49.294 -37.944 22.308 1.00 35.38 760 PHE A CA 1
ATOM 5768 C C . PHE A 1 760 ? -49.350 -39.128 23.286 1.00 35.38 760 PHE A C 1
ATOM 5770 O O . PHE A 1 760 ? -48.583 -40.076 23.136 1.00 35.38 760 PHE A O 1
ATOM 5777 N N . PHE A 1 761 ? -50.288 -39.142 24.239 1.00 35.94 761 PHE A N 1
ATOM 5778 C CA . PHE A 1 761 ? -50.429 -40.267 25.175 1.00 35.94 761 PHE A CA 1
ATOM 5779 C C . PHE A 1 761 ? -51.170 -41.481 24.587 1.00 35.94 761 PHE A C 1
ATOM 5781 O O . PHE A 1 761 ? -51.021 -42.591 25.095 1.00 35.94 761 PHE A O 1
ATOM 5788 N N . ILE A 1 762 ? -51.909 -41.314 23.484 1.00 36.69 762 ILE A N 1
ATOM 5789 C CA . ILE A 1 762 ? -52.664 -42.411 22.852 1.00 36.69 762 ILE A CA 1
ATOM 5790 C C . ILE A 1 762 ? -51.770 -43.289 21.952 1.00 36.69 762 ILE A C 1
ATOM 5792 O O . ILE A 1 762 ? -52.048 -44.475 21.785 1.00 36.69 762 ILE A O 1
ATOM 5796 N N . PHE A 1 763 ? -50.634 -42.782 21.457 1.00 33.81 763 PHE A N 1
ATOM 5797 C CA . PHE A 1 763 ? -49.741 -43.560 20.582 1.00 33.81 763 PHE A CA 1
ATOM 5798 C C . PHE A 1 763 ? -48.724 -44.457 21.311 1.00 33.81 763 PHE A C 1
ATOM 5800 O O . PHE A 1 763 ? -48.149 -45.347 20.687 1.00 33.81 763 PHE A O 1
ATOM 5807 N N . CYS A 1 764 ? -48.546 -44.301 22.628 1.00 33.94 764 CYS A N 1
ATOM 5808 C CA . CYS A 1 764 ? -47.649 -45.152 23.426 1.00 33.94 764 CYS A CA 1
ATOM 5809 C C . CYS A 1 764 ? -48.357 -46.299 24.174 1.00 33.94 764 CYS A C 1
ATOM 5811 O O . CYS A 1 764 ? -47.682 -47.091 24.826 1.00 33.94 764 CYS A O 1
ATOM 5813 N N . LEU A 1 765 ? -49.687 -46.435 24.061 1.00 33.75 765 LEU A N 1
ATOM 5814 C CA . LEU A 1 765 ? -50.448 -47.534 24.685 1.00 33.75 765 LEU A CA 1
ATOM 5815 C C . LEU A 1 765 ? -51.064 -48.543 23.699 1.00 33.75 765 LEU A C 1
ATOM 5817 O O . LEU A 1 765 ? -51.590 -49.561 24.136 1.00 33.75 765 LEU A O 1
ATOM 5821 N N . PHE A 1 766 ? -50.917 -48.350 22.385 1.00 38.31 766 PHE A N 1
ATOM 5822 C CA . PHE A 1 766 ? -51.323 -49.333 21.371 1.00 38.31 766 PHE A CA 1
ATOM 5823 C C . PHE A 1 766 ? -50.151 -49.747 20.478 1.00 38.31 766 PHE A C 1
ATOM 5825 O O . PHE A 1 766 ? -50.096 -49.444 19.291 1.00 38.31 766 PHE A O 1
ATOM 5832 N N . LYS A 1 767 ? -49.202 -50.494 21.045 1.00 35.47 767 LYS A N 1
ATOM 5833 C CA . LYS A 1 767 ? -48.364 -51.391 20.240 1.00 35.47 767 LYS A CA 1
ATOM 5834 C C . LYS A 1 767 ? -47.959 -52.616 21.045 1.00 35.47 767 LYS A C 1
ATOM 5836 O O . LYS A 1 767 ? -46.792 -52.843 21.334 1.00 35.47 767 LYS A O 1
ATOM 5841 N N . ASN A 1 768 ? -48.962 -53.393 21.435 1.00 43.91 768 ASN A N 1
ATOM 5842 C CA . ASN A 1 768 ? -48.742 -54.734 21.950 1.00 43.91 768 ASN A CA 1
ATOM 5843 C C . ASN A 1 768 ? -49.821 -55.680 21.412 1.00 43.91 768 ASN A C 1
ATOM 5845 O O . ASN A 1 768 ? -50.767 -56.013 22.114 1.00 43.91 768 ASN A O 1
ATOM 5849 N N . GLN A 1 769 ? -49.700 -56.069 20.138 1.00 33.12 769 GLN A N 1
ATOM 5850 C CA . GLN A 1 769 ? -50.328 -57.283 19.612 1.00 33.12 769 GLN A CA 1
ATOM 5851 C C . GLN A 1 769 ? -49.766 -57.637 18.225 1.00 33.12 769 GLN A C 1
ATOM 5853 O O . GLN A 1 769 ? -49.965 -56.859 17.303 1.00 33.12 769 GLN A O 1
ATOM 5858 N N . LYS A 1 770 ? -49.094 -58.808 18.155 1.00 34.28 770 LYS A N 1
ATOM 5859 C CA . LYS A 1 770 ? -49.137 -59.857 17.098 1.00 34.28 770 LYS A CA 1
ATOM 5860 C C . LYS A 1 770 ? -48.848 -59.449 15.632 1.00 34.28 770 LYS A C 1
ATOM 5862 O O . LYS A 1 770 ? -49.341 -58.440 15.167 1.00 34.28 770 LYS A O 1
ATOM 5867 N N . ASP A 1 771 ? -48.040 -60.134 14.817 1.00 31.06 771 ASP A N 1
ATOM 5868 C CA . ASP A 1 771 ? -47.714 -61.562 14.611 1.00 31.06 771 ASP A CA 1
ATOM 5869 C C . ASP A 1 771 ? -46.290 -61.659 13.982 1.00 31.06 771 ASP A C 1
ATOM 5871 O O . ASP A 1 771 ? -45.835 -60.703 13.359 1.00 31.06 771 ASP A O 1
ATOM 5875 N N . ILE A 1 772 ? -45.424 -62.652 14.247 1.00 39.19 772 ILE A N 1
ATOM 5876 C CA . ILE A 1 772 ? -45.408 -64.049 13.750 1.00 39.19 772 ILE A CA 1
ATOM 5877 C C . ILE A 1 772 ? -45.554 -64.159 12.212 1.00 39.19 772 ILE A C 1
ATOM 5879 O O . ILE A 1 772 ? -46.673 -64.157 11.715 1.00 39.19 772 ILE A O 1
ATOM 5883 N N . ASN A 1 773 ? -44.434 -64.305 11.475 1.00 34.44 773 ASN A N 1
ATOM 5884 C CA . ASN A 1 773 ? -44.126 -65.433 10.557 1.00 34.44 773 ASN A CA 1
ATOM 5885 C C . ASN A 1 773 ? -43.000 -65.142 9.529 1.00 34.44 773 ASN A C 1
ATOM 5887 O O . ASN A 1 773 ? -43.068 -64.152 8.812 1.00 34.44 773 ASN A O 1
ATOM 5891 N N . THR A 1 774 ? -42.032 -66.081 9.471 1.00 42.97 774 THR A N 1
ATOM 5892 C CA . THR A 1 774 ? -41.226 -66.616 8.327 1.00 42.97 774 THR A CA 1
ATOM 5893 C C . THR A 1 774 ? -40.771 -65.662 7.211 1.00 42.97 774 THR A C 1
ATOM 5895 O O . THR A 1 774 ? -41.608 -65.064 6.546 1.00 42.97 774 THR A O 1
ATOM 5898 N N . TYR A 1 775 ? -39.484 -65.535 6.871 1.00 37.34 775 TYR A N 1
ATOM 5899 C CA . TYR A 1 775 ? -38.429 -66.541 6.641 1.00 37.34 775 TYR A CA 1
ATOM 5900 C C . TYR A 1 775 ? -37.048 -66.006 7.033 1.00 37.34 775 TYR A C 1
ATOM 5902 O O . TYR A 1 775 ? -36.869 -64.769 6.954 1.00 37.34 775 TYR A O 1
#

Organism: NCBI:txid878477

Radius of gyration: 40.46 Å; chains: 1; bounding box: 90×100×107 Å

InterPro domains:
  IPR000203 GPS motif [SM00303] (458-506)
  IPR008979 Galactose-binding-like domain superfamily [SSF49785] (70-143)
  IPR046338 GAIN domain superfamily [G3DSA:2.60.220.50] (361-504)
  IPR057244 GAIN, subdomain B [PS50221] (326-508)